Protein AF-A0A2I1GXH7-F1 (afdb_monomer_lite)

Radius of gyration: 46.05 Å; chains: 1; bounding box: 140×111×123 Å

Sequence (1108 aa):
MSVEKNIEENDQLINKYDAFGVFKILDYDLNLDERKLKFNRYDHVICEVCNKEIDKFNFICYNCYNKETDCNEQNRMNYGICKFCFKSNISYSCSDCKIFETLDYDLNLEERKAKYENYCYIFCEKCNKKINKQYYFCTDCYNKETLIIKKAHMKYGLNLRILNYNLNLKERRAMYRGNFILCENCFTEIDKINYYCARCYSKETIDINRKGRMRFGLNFGIFKTSDYNLNLQERRIKYKDFDGILCEKCNKHIDKWSYCCKYCYDKEADINMKSLMKFGPNFGIFKTSDYNLNLEERRIKYKDFDGILCEKCNKDIYIIEDCYCTSCYDKETDFAKKGHMEFGPNFRIFKTSDYNLDLEERRIKYKDFDGILCEKCNRYIAKSWNYCKHCYDKETDTNNKGFMKYGPNFIIFSTLDYHLSLEERKTKYKEYDRILCGKCINEIDRQYYNCEHCYNNQKINDKCKVCFIGYNDNCCSLYEFQQFLENFNKWISENKFIDNYLIREQKGEVPDYDLDEDDRLVKYKDFDYILCDKCDIKYHCNYCYDCYVKEINELNELKSELQPKLQDYENFYFKIYNKETKELKELKELQSILKNYEDVYFKLNSDSGIFKQIAQQFENTKCLIENRKTLINNIRYNGVNKCERKVRSYCDCYDKEIDIIKKKQIEFGKCKECLKIHEDLDGCLSCNSERFQRDFYKWTSRNEVIDKLIQDNQLSVKRYGLLLEWIPYDKFININYIAEGGFAKVYLALWIDGQIRKWSQLSNSWRRNGPTTVALKVLNNSNNISEDFLNEIKFLNEVSGYMCIIKCFGITQDPITNNYALVLQYMENGDLRKYLKRTANIITWDQRLNKIYDICLALNNIHAHGLIHKDLHPGNIFIGSTFAYIGDFGFCMPANEILSNSTKKNIYGVMPYMAPEILRGKPHTLASDVYSLGVIINEIITVIPPFNNQPHDHYLALDICRGLRPNIREETPTSLENLIKKCWDAIPENRPTSEEVFHTLSYHLNAYKSIPLKRLSYNFNESQVNETRPRLSYNLTNITDLFTKIQTHPQAIYTSRLLNFHKNLPEPINCPNQQEFISSRGIKKIQTGQVYTLHSDDCSDCIIMDID

Organism: NCBI:txid588596

Structure (mmCIF, N/CA/C/O backbone):
data_AF-A0A2I1GXH7-F1
#
_entry.id   AF-A0A2I1GXH7-F1
#
loop_
_atom_site.group_PDB
_atom_site.id
_atom_site.type_symbol
_atom_site.label_atom_id
_atom_site.label_alt_id
_atom_site.label_comp_id
_atom_site.label_asym_id
_atom_site.label_entity_id
_atom_site.label_seq_id
_atom_site.pdbx_PDB_ins_code
_atom_site.Cartn_x
_atom_site.Cartn_y
_atom_site.Cartn_z
_atom_site.occupancy
_atom_site.B_iso_or_equiv
_atom_site.auth_seq_id
_atom_site.auth_comp_id
_atom_site.auth_asym_id
_atom_site.auth_atom_id
_atom_site.pdbx_PDB_model_num
ATOM 1 N N . MET A 1 1 ? -66.710 -64.664 32.164 1.00 34.69 1 MET A N 1
ATOM 2 C CA . MET A 1 1 ? -65.377 -64.808 32.794 1.00 34.69 1 MET A CA 1
ATOM 3 C C . MET A 1 1 ? -64.976 -63.435 33.313 1.00 34.69 1 MET A C 1
ATOM 5 O O . MET A 1 1 ? -65.145 -62.504 32.541 1.00 34.69 1 MET A O 1
ATOM 9 N N . SER A 1 2 ? -64.556 -63.328 34.587 1.00 30.08 2 SER A N 1
ATOM 10 C CA . SER A 1 2 ? -64.043 -62.108 35.269 1.00 30.08 2 SER A CA 1
ATOM 11 C C . SER A 1 2 ? -64.826 -60.799 34.989 1.00 30.08 2 SER A C 1
ATOM 13 O O . SER A 1 2 ? -64.511 -60.106 34.028 1.00 30.08 2 SER A O 1
ATOM 15 N N . VAL A 1 3 ? -65.955 -60.507 35.660 1.00 27.78 3 VAL A N 1
ATOM 16 C CA . VAL A 1 3 ? -66.057 -59.936 37.038 1.00 27.78 3 VAL A CA 1
ATOM 17 C C . VAL A 1 3 ? -65.360 -58.562 37.113 1.00 27.78 3 VAL A C 1
ATOM 19 O O . VAL A 1 3 ? -64.146 -58.547 36.955 1.00 27.78 3 VAL A O 1
ATOM 22 N N . GLU A 1 4 ? -65.954 -57.377 37.330 1.00 32.28 4 GLU A N 1
ATOM 23 C CA . GLU A 1 4 ? -67.320 -56.795 37.501 1.00 32.28 4 GLU A CA 1
ATOM 24 C C . GLU A 1 4 ? -67.181 -55.279 37.147 1.00 32.28 4 GLU A C 1
ATOM 26 O O . GLU A 1 4 ? -66.067 -54.763 37.184 1.00 32.28 4 GLU A O 1
ATOM 31 N N . LYS A 1 5 ? -68.160 -54.439 36.766 1.00 33.41 5 LYS A N 1
ATOM 32 C CA . LYS A 1 5 ? -69.609 -54.519 36.471 1.00 33.41 5 LYS A CA 1
ATOM 33 C C . LYS A 1 5 ? -70.551 -54.904 37.623 1.00 33.41 5 LYS A C 1
ATOM 35 O O . LYS A 1 5 ? -71.032 -56.031 37.613 1.00 33.41 5 LYS A O 1
ATOM 40 N N . ASN A 1 6 ? -70.891 -53.947 38.509 1.00 28.77 6 ASN A N 1
ATOM 41 C CA . ASN A 1 6 ? -72.264 -53.651 38.999 1.00 28.77 6 ASN A CA 1
ATOM 42 C C . ASN A 1 6 ? -72.310 -52.490 40.038 1.00 28.77 6 ASN A C 1
ATOM 44 O O . ASN A 1 6 ? -71.355 -52.324 40.785 1.00 28.77 6 ASN A O 1
ATOM 48 N N . ILE A 1 7 ? -73.290 -51.571 39.918 1.00 30.12 7 ILE A N 1
ATOM 49 C CA . ILE A 1 7 ? -74.441 -51.340 40.844 1.00 30.12 7 ILE A CA 1
ATOM 50 C C . ILE A 1 7 ? -73.983 -50.693 42.164 1.00 30.12 7 ILE A C 1
ATOM 52 O O . ILE A 1 7 ? -73.323 -51.339 42.965 1.00 30.12 7 ILE A O 1
ATOM 56 N N . GLU A 1 8 ? -74.069 -49.362 42.287 1.00 33.53 8 GLU A N 1
ATOM 57 C CA . GLU A 1 8 ? -75.252 -48.567 42.718 1.00 33.53 8 GLU A CA 1
ATOM 58 C C . GLU A 1 8 ? -75.390 -48.508 44.255 1.00 33.53 8 GLU A C 1
ATOM 60 O O . GLU A 1 8 ? -74.803 -49.304 44.976 1.00 33.53 8 GLU A O 1
ATOM 65 N N . GLU A 1 9 ? -76.165 -47.527 44.728 1.00 33.44 9 GLU A N 1
ATOM 66 C CA . GLU A 1 9 ? -76.687 -47.400 46.098 1.00 33.44 9 GLU A CA 1
ATOM 67 C C . GLU A 1 9 ? -75.675 -47.162 47.240 1.00 33.44 9 GLU A C 1
ATOM 69 O O . GLU A 1 9 ? -75.189 -48.073 47.907 1.00 33.44 9 GLU A O 1
ATOM 74 N N . ASN A 1 10 ? -75.491 -45.877 47.578 1.00 30.12 10 ASN A N 1
ATOM 75 C CA . ASN A 1 10 ? -75.892 -45.363 48.901 1.00 30.12 10 ASN A CA 1
ATOM 76 C C . ASN A 1 10 ? -75.936 -43.820 48.919 1.00 30.12 10 ASN A C 1
ATOM 78 O O . ASN A 1 10 ? -75.148 -43.155 49.586 1.00 30.12 10 ASN A O 1
ATOM 82 N N . ASP A 1 11 ? -76.900 -43.239 48.200 1.00 33.25 11 ASP A N 1
ATOM 83 C CA . ASP A 1 11 ? -77.096 -41.779 48.082 1.00 33.25 11 ASP A CA 1
ATOM 84 C C . ASP A 1 11 ? -77.917 -41.181 49.256 1.00 33.25 11 ASP A C 1
ATOM 86 O O . ASP A 1 11 ? -78.710 -40.251 49.103 1.00 33.25 11 ASP A O 1
ATOM 90 N N . GLN A 1 12 ? -77.767 -41.750 50.459 1.00 41.25 12 GLN A N 1
ATOM 91 C CA . GLN A 1 12 ? -78.470 -41.322 51.677 1.00 41.25 12 GLN A CA 1
ATOM 92 C C . GLN A 1 12 ? -77.562 -41.280 52.915 1.00 41.25 12 GLN A C 1
ATOM 94 O O . GLN A 1 12 ? -77.859 -41.912 53.923 1.00 41.25 12 GLN A O 1
ATOM 99 N N . LEU A 1 13 ? -76.479 -40.494 52.865 1.00 37.09 13 LEU A N 1
ATOM 100 C CA . LEU A 1 13 ? -75.896 -39.781 54.019 1.00 37.09 13 LEU A CA 1
ATOM 101 C C . LEU A 1 13 ? -74.765 -38.840 53.554 1.00 37.09 13 LEU A C 1
ATOM 103 O O . LEU A 1 13 ? -74.106 -39.106 52.559 1.00 37.09 13 LEU A O 1
ATOM 107 N N . ILE A 1 14 ? -74.506 -37.773 54.327 1.00 36.78 14 ILE A N 1
ATOM 108 C CA . ILE A 1 14 ? -73.470 -36.731 54.105 1.00 36.78 14 ILE A CA 1
ATOM 109 C C . ILE A 1 14 ? -73.868 -35.636 53.092 1.00 36.78 14 ILE A C 1
ATOM 111 O O . ILE A 1 14 ? -73.234 -35.419 52.066 1.00 36.78 14 ILE A O 1
ATOM 115 N N . ASN A 1 15 ? -74.873 -34.836 53.463 1.00 41.06 15 ASN A N 1
ATOM 116 C CA . ASN A 1 15 ? -75.140 -33.536 52.837 1.00 41.06 15 ASN A CA 1
ATOM 117 C C . ASN A 1 15 ? -74.586 -32.394 53.720 1.00 41.06 15 ASN A C 1
ATOM 119 O O . ASN A 1 15 ? -75.325 -31.687 54.407 1.00 41.06 15 ASN A O 1
ATOM 123 N N . LYS A 1 16 ? -73.248 -32.327 53.795 1.00 41.09 16 LYS A N 1
ATOM 124 C CA . LYS A 1 16 ? -72.403 -31.275 54.407 1.00 41.09 16 LYS A CA 1
ATOM 125 C C . LYS A 1 16 ? -70.944 -31.737 54.276 1.00 41.09 16 LYS A C 1
ATOM 127 O O . LYS A 1 16 ? -70.579 -32.589 55.068 1.00 41.09 16 LYS A O 1
ATOM 132 N N . TYR A 1 17 ? -70.157 -31.232 53.314 1.00 46.28 17 TYR A N 1
ATOM 133 C CA . TYR A 1 17 ? -68.675 -31.099 53.347 1.00 46.28 17 TYR A CA 1
ATOM 134 C C . TYR A 1 17 ? -68.110 -30.618 51.981 1.00 46.28 17 TYR A C 1
ATOM 136 O O . TYR A 1 17 ? -67.353 -31.330 51.333 1.00 46.28 17 TYR A O 1
ATOM 144 N N . ASP A 1 18 ? -68.377 -29.367 51.584 1.00 50.31 18 ASP A N 1
ATOM 145 C CA . ASP A 1 18 ? -67.536 -28.646 50.591 1.00 50.31 18 ASP A CA 1
ATOM 146 C C . ASP A 1 18 ? -66.279 -28.012 51.245 1.00 50.31 18 ASP A C 1
ATOM 148 O O . ASP A 1 18 ? -65.528 -27.243 50.647 1.00 50.31 18 ASP A O 1
ATOM 152 N N . ALA A 1 19 ? -66.034 -28.336 52.518 1.00 61.50 19 ALA A N 1
ATOM 153 C CA . ALA A 1 19 ? -65.204 -27.542 53.414 1.00 61.50 19 ALA A CA 1
ATOM 154 C C . ALA A 1 19 ? -63.681 -27.738 53.269 1.00 61.50 19 ALA A C 1
ATOM 156 O O . ALA A 1 19 ? -62.943 -27.001 53.911 1.00 61.50 19 ALA A O 1
ATOM 157 N N . PHE A 1 20 ? -63.178 -28.696 52.476 1.00 73.88 20 PHE A N 1
ATOM 158 C CA . PHE A 1 20 ? -61.745 -29.047 52.466 1.00 73.88 20 PHE A CA 1
ATOM 159 C C . PHE A 1 20 ? -61.134 -29.149 51.059 1.00 73.88 20 PHE A C 1
ATOM 161 O O . PHE A 1 20 ? -61.515 -29.997 50.254 1.00 73.88 20 PHE A O 1
ATOM 168 N N . GLY A 1 21 ? -60.121 -28.320 50.790 1.00 85.31 21 GLY A N 1
ATOM 169 C CA . GLY A 1 21 ? -59.216 -28.447 49.643 1.00 85.31 21 GLY A CA 1
ATOM 170 C C . GLY A 1 21 ? -57.921 -29.183 50.010 1.00 85.31 21 GLY A C 1
ATOM 171 O O . GLY A 1 21 ? -57.499 -29.161 51.164 1.00 85.31 21 GLY A O 1
ATOM 172 N N . VAL A 1 22 ? -57.255 -29.805 49.032 1.00 88.44 22 VAL A N 1
ATOM 173 C CA . VAL A 1 22 ? -55.956 -30.484 49.229 1.00 88.44 22 VAL A CA 1
ATOM 174 C C . VAL A 1 22 ? -54.853 -29.728 48.491 1.00 88.44 22 VAL A C 1
ATOM 176 O O . VAL A 1 22 ? -54.932 -29.561 47.274 1.00 88.44 22 VAL A O 1
ATOM 179 N N . PHE A 1 23 ? -53.834 -29.289 49.229 1.00 90.25 23 PHE A N 1
ATOM 180 C CA . PHE A 1 23 ? -52.664 -28.575 48.721 1.00 90.25 23 PHE A CA 1
ATOM 181 C C . PHE A 1 23 ? -51.514 -29.547 48.468 1.00 90.25 23 PHE A C 1
ATOM 183 O O . PHE A 1 23 ? -51.049 -30.226 49.394 1.00 90.25 23 PHE A O 1
ATOM 190 N N . LYS A 1 24 ? -51.061 -29.600 47.215 1.00 90.88 24 LYS A N 1
ATOM 191 C CA . LYS A 1 24 ? -50.054 -30.546 46.731 1.00 90.88 24 LYS A CA 1
ATOM 192 C C . LYS A 1 24 ? -48.652 -29.951 46.685 1.00 90.88 24 LYS A C 1
ATOM 194 O O . LYS A 1 24 ? -48.499 -28.735 46.636 1.00 90.88 24 LYS A O 1
ATOM 199 N N . ILE A 1 25 ? -47.621 -30.792 46.604 1.00 84.62 25 ILE A N 1
ATOM 200 C CA . ILE A 1 25 ? -46.226 -30.339 46.434 1.00 84.62 25 ILE A CA 1
ATOM 201 C C . ILE A 1 25 ? -46.084 -29.463 45.176 1.00 84.62 25 ILE A C 1
ATOM 203 O O . ILE A 1 25 ? -45.487 -28.393 45.239 1.00 84.62 25 ILE A O 1
ATOM 207 N N . LEU A 1 26 ? -46.710 -29.860 44.062 1.00 84.94 26 LEU A N 1
ATOM 208 C CA . LEU A 1 26 ? -46.713 -29.091 42.806 1.00 84.94 26 LEU A CA 1
ATOM 209 C C . LEU A 1 26 ? -47.470 -27.753 42.898 1.00 84.94 26 LEU A C 1
ATOM 211 O O . LEU A 1 26 ? -47.292 -26.886 42.046 1.00 84.94 26 LEU A O 1
ATOM 215 N N . ASP A 1 27 ? -48.295 -27.539 43.928 1.00 90.12 27 ASP A N 1
ATOM 216 C CA . ASP A 1 27 ? -48.972 -26.250 44.125 1.00 90.12 27 ASP A CA 1
ATOM 217 C C . ASP A 1 27 ? -48.018 -25.172 44.649 1.00 90.12 27 ASP A C 1
ATOM 219 O O . ASP A 1 27 ? -48.311 -23.979 44.529 1.00 90.12 27 ASP A O 1
ATOM 223 N N . TYR A 1 28 ? -46.833 -25.569 45.127 1.00 87.31 28 TYR A N 1
ATOM 224 C CA . TYR A 1 28 ? -45.737 -24.642 45.375 1.00 87.31 28 TYR A CA 1
ATOM 225 C C . TYR A 1 28 ? -45.106 -24.078 44.098 1.00 87.31 28 TYR A C 1
ATOM 227 O O . TYR A 1 28 ? -44.436 -23.059 44.198 1.00 87.31 28 TYR A O 1
ATOM 235 N N . ASP A 1 29 ? -45.350 -24.636 42.908 1.00 85.62 29 ASP A N 1
ATOM 236 C CA . ASP A 1 29 ? -44.831 -24.060 41.655 1.00 85.62 29 ASP A CA 1
ATOM 237 C C . ASP A 1 29 ? -45.652 -22.844 41.193 1.00 85.62 29 ASP A C 1
ATOM 239 O O . ASP A 1 29 ? -45.151 -21.980 40.468 1.00 85.62 29 ASP A O 1
ATOM 243 N N . LEU A 1 30 ? -46.904 -22.744 41.650 1.00 84.75 30 LEU A N 1
ATOM 244 C CA . LEU A 1 30 ? -47.785 -21.596 41.438 1.00 84.75 30 LEU A CA 1
ATOM 245 C C . LEU A 1 30 ? -47.334 -20.397 42.281 1.00 84.75 30 LEU A C 1
ATOM 247 O O . LEU A 1 30 ? -46.854 -20.567 43.406 1.00 84.75 30 LEU A O 1
ATOM 251 N N . ASN A 1 31 ? -47.551 -19.178 41.780 1.00 82.19 31 ASN A N 1
ATOM 252 C CA . ASN A 1 31 ? -47.368 -17.970 42.594 1.00 82.19 31 ASN A CA 1
ATOM 253 C C . ASN A 1 31 ? -48.534 -17.773 43.590 1.00 82.19 31 ASN A C 1
ATOM 255 O O . ASN A 1 31 ? -49.570 -18.434 43.493 1.00 82.19 31 ASN A O 1
ATOM 259 N N . LEU A 1 32 ? -48.385 -16.855 44.553 1.00 81.19 32 LEU A N 1
ATOM 260 C CA . LEU A 1 32 ? -49.368 -16.670 45.629 1.00 81.19 32 LEU A CA 1
ATOM 261 C C . LEU A 1 32 ? -50.789 -16.353 45.125 1.00 81.19 32 LEU A C 1
ATOM 263 O O . LEU A 1 32 ? -51.759 -16.868 45.680 1.00 81.19 32 LEU A O 1
ATOM 267 N N . ASP A 1 33 ? -50.938 -15.539 44.081 1.00 80.81 33 ASP A N 1
ATOM 268 C CA . ASP A 1 33 ? -52.261 -15.150 43.580 1.00 80.81 33 ASP A CA 1
ATOM 269 C C . ASP A 1 33 ? -52.927 -16.281 42.784 1.00 80.81 33 ASP A C 1
ATOM 271 O O . ASP A 1 33 ? -54.144 -16.460 42.845 1.00 80.81 33 ASP A O 1
ATOM 275 N N . GLU A 1 34 ? -52.130 -17.127 42.132 1.00 84.19 34 GLU A N 1
ATOM 276 C CA . GLU A 1 34 ? -52.595 -18.371 41.512 1.00 84.19 34 GLU A CA 1
ATOM 277 C C . GLU A 1 34 ? -53.038 -19.406 42.554 1.00 84.19 34 GLU A C 1
ATOM 279 O O . GLU A 1 34 ? -54.065 -20.061 42.363 1.00 84.19 34 GLU A O 1
ATOM 284 N N . ARG A 1 35 ? -52.322 -19.521 43.683 1.00 89.00 35 ARG A N 1
ATOM 285 C CA . ARG A 1 35 ? -52.738 -20.360 44.822 1.00 89.00 35 ARG A CA 1
ATOM 286 C C . ARG A 1 35 ? -54.043 -19.849 45.433 1.00 89.00 35 ARG A C 1
ATOM 288 O O . ARG A 1 35 ? -54.971 -20.639 45.601 1.00 89.00 35 ARG A O 1
ATOM 295 N N . LYS A 1 36 ? -54.156 -18.534 45.677 1.00 86.06 36 LYS A N 1
ATOM 296 C CA . LYS A 1 36 ? -55.405 -17.892 46.126 1.00 86.06 36 LYS A CA 1
ATOM 297 C C . LYS A 1 36 ? -56.555 -18.230 45.182 1.00 86.06 36 LYS A C 1
ATOM 299 O O . LYS A 1 36 ? -57.547 -18.783 45.636 1.00 86.06 36 LYS A O 1
ATOM 304 N N . LEU A 1 37 ? -56.410 -17.984 43.877 1.00 87.62 37 LEU A N 1
ATOM 305 C CA . LEU A 1 37 ? -57.432 -18.306 42.870 1.00 87.62 37 LEU A CA 1
ATOM 306 C C . LEU A 1 37 ? -57.823 -19.791 42.875 1.00 87.62 37 LEU A C 1
ATOM 308 O O . LEU A 1 37 ? -59.011 -20.108 42.842 1.00 87.62 37 LEU A O 1
ATOM 312 N N . LYS A 1 38 ? -56.843 -20.699 42.948 1.00 87.25 38 LYS A N 1
ATOM 313 C CA . LYS A 1 38 ? -57.073 -22.151 42.951 1.00 87.25 38 LYS A CA 1
ATOM 314 C C . LYS A 1 38 ? -57.848 -22.631 44.183 1.00 87.25 38 LYS A C 1
ATOM 316 O O . LYS A 1 38 ? -58.674 -23.538 44.064 1.00 87.25 38 LYS A O 1
ATOM 321 N N . PHE A 1 39 ? -57.586 -22.043 45.349 1.00 88.75 39 PHE A N 1
ATOM 322 C CA . PHE A 1 39 ? -58.108 -22.519 46.632 1.00 88.75 39 PHE A CA 1
ATOM 323 C C . PHE A 1 39 ? -59.185 -21.629 47.275 1.00 88.75 39 PHE A C 1
ATOM 325 O O . PHE A 1 39 ? -59.740 -22.019 48.300 1.00 88.75 39 PHE A O 1
ATOM 332 N N . ASN A 1 40 ? -59.551 -20.497 46.660 1.00 82.69 40 ASN A N 1
ATOM 333 C CA . ASN A 1 40 ? -60.525 -19.523 47.183 1.00 82.69 40 ASN A CA 1
ATOM 334 C C . ASN A 1 40 ? -61.882 -20.129 47.594 1.00 82.69 40 ASN A C 1
ATOM 336 O O . ASN A 1 40 ? -62.571 -19.586 48.448 1.00 82.69 40 ASN A O 1
ATOM 340 N N . ARG A 1 41 ? -62.279 -21.241 46.963 1.00 82.31 41 ARG A N 1
ATOM 341 C CA . ARG A 1 41 ? -63.588 -21.887 47.147 1.00 82.31 41 ARG A CA 1
ATOM 342 C C . ARG A 1 41 ? -63.689 -22.872 48.319 1.00 82.31 41 ARG A C 1
ATOM 344 O O . ARG A 1 41 ? -64.750 -23.455 48.487 1.00 82.31 41 ARG A O 1
ATOM 351 N N . TYR A 1 42 ? -62.607 -23.119 49.057 1.00 83.50 42 TYR A N 1
ATOM 352 C CA . TYR A 1 42 ? -62.573 -24.117 50.134 1.00 83.50 42 TYR A CA 1
ATOM 353 C C . TYR A 1 42 ? -62.463 -23.444 51.503 1.00 83.50 42 TYR A C 1
ATOM 355 O O . TYR A 1 42 ? -61.614 -22.570 51.680 1.00 83.50 42 TYR A O 1
ATOM 363 N N . ASP A 1 43 ? -63.260 -23.867 52.488 1.00 81.56 43 ASP A N 1
ATOM 364 C CA . ASP A 1 43 ? -63.259 -23.286 53.846 1.00 81.56 43 ASP A CA 1
ATOM 365 C C . ASP A 1 43 ? -61.979 -23.591 54.638 1.00 81.56 43 ASP A C 1
ATOM 367 O O . ASP A 1 43 ? -61.481 -22.730 55.364 1.00 81.56 43 ASP A O 1
ATOM 371 N N . HIS A 1 44 ? -61.380 -24.749 54.393 1.00 83.19 44 HIS A N 1
ATOM 372 C CA . HIS A 1 44 ? -60.111 -25.214 54.937 1.00 83.19 44 HIS A CA 1
ATOM 373 C C . HIS A 1 44 ? -59.261 -25.808 53.809 1.00 83.19 44 HIS A C 1
ATOM 375 O O . HIS A 1 44 ? -59.784 -26.293 52.802 1.00 83.19 44 HIS A O 1
ATOM 381 N N . VAL A 1 45 ? -57.936 -25.798 53.953 1.00 88.50 45 VAL A N 1
ATOM 382 C CA . VAL A 1 45 ? -57.021 -26.381 52.958 1.00 88.50 45 VAL A CA 1
ATOM 383 C C . VAL A 1 45 ? -55.965 -27.207 53.682 1.00 88.50 45 VAL A C 1
ATOM 385 O O . VAL A 1 45 ? -55.299 -26.690 54.568 1.00 88.50 45 VAL A O 1
ATOM 388 N N . ILE A 1 46 ? -55.799 -28.482 53.330 1.00 89.69 46 ILE A N 1
ATOM 389 C CA . ILE A 1 46 ? -54.906 -29.426 54.022 1.00 89.69 46 ILE A CA 1
ATOM 390 C C . ILE A 1 46 ? -53.708 -29.770 53.131 1.00 89.69 46 ILE A C 1
ATOM 392 O O . ILE A 1 46 ? -53.866 -30.053 51.946 1.00 89.69 46 ILE A O 1
ATOM 396 N N . CYS A 1 47 ? -52.502 -29.776 53.701 1.00 87.81 47 CYS A N 1
ATOM 397 C CA . CYS A 1 47 ? -51.284 -30.219 53.024 1.00 87.81 47 CYS A CA 1
ATOM 398 C C . CYS A 1 47 ? -51.265 -31.744 52.840 1.00 87.81 47 CYS A C 1
ATOM 400 O O . CYS A 1 47 ? -51.313 -32.468 53.837 1.00 87.81 47 CYS A O 1
ATOM 402 N N . GLU A 1 48 ? -51.092 -32.228 51.603 1.00 90.31 48 GLU A N 1
ATOM 403 C CA . GLU A 1 48 ? -51.046 -33.673 51.300 1.00 90.31 48 GLU A CA 1
ATOM 404 C C . GLU A 1 48 ? -49.889 -34.416 51.997 1.00 90.31 48 GLU A C 1
ATOM 406 O O . GLU A 1 48 ? -49.972 -35.616 52.232 1.00 90.31 48 GLU A O 1
ATOM 411 N N . VAL A 1 49 ? -48.809 -33.704 52.343 1.00 85.50 49 VAL A N 1
ATOM 412 C CA . VAL A 1 49 ? -47.567 -34.300 52.869 1.00 85.50 49 VAL A CA 1
ATOM 413 C C . VAL A 1 49 ? -47.636 -34.577 54.372 1.00 85.50 49 VAL A C 1
ATOM 415 O O . VAL A 1 49 ? -47.033 -35.533 54.853 1.00 85.50 49 VAL A O 1
ATOM 418 N N . CYS A 1 50 ? -48.333 -33.735 55.141 1.00 89.31 50 CYS A N 1
ATOM 419 C CA . CYS A 1 50 ? -48.342 -33.828 56.607 1.00 89.31 50 CYS A CA 1
ATOM 420 C C . CYS A 1 50 ? -49.736 -33.828 57.251 1.00 89.31 50 CYS A C 1
ATOM 422 O O . CYS A 1 50 ? -49.823 -33.860 58.480 1.00 89.31 50 CYS A O 1
ATOM 424 N N . ASN A 1 51 ? -50.813 -33.786 56.456 1.00 84.88 51 ASN A N 1
ATOM 425 C CA . ASN A 1 51 ? -52.203 -33.740 56.925 1.00 84.88 51 ASN A CA 1
ATOM 426 C C . ASN A 1 51 ? -52.464 -32.638 57.973 1.00 84.88 51 ASN A C 1
ATOM 428 O O . ASN A 1 51 ? -53.209 -32.824 58.937 1.00 84.88 51 ASN A O 1
ATOM 432 N N . LYS A 1 52 ? -51.828 -31.474 57.792 1.00 86.38 52 LYS A N 1
ATOM 433 C CA . LYS A 1 52 ? -52.076 -30.254 58.573 1.00 86.38 52 LYS A CA 1
ATOM 434 C C . LYS A 1 52 ? -52.643 -29.163 57.682 1.00 86.38 52 LYS A C 1
ATOM 436 O O . LYS A 1 52 ? -52.355 -29.119 56.487 1.00 86.38 52 LYS A O 1
ATOM 441 N N . GLU A 1 53 ? -53.438 -28.292 58.287 1.00 86.12 53 GLU A N 1
ATOM 442 C CA . GLU A 1 53 ? -54.022 -27.145 57.607 1.00 86.12 53 GLU A CA 1
ATOM 443 C C . GLU A 1 53 ? -52.929 -26.173 57.119 1.00 86.12 53 GLU A C 1
ATOM 445 O O . GLU A 1 53 ? -51.902 -25.973 57.775 1.00 86.12 53 GLU A O 1
ATOM 450 N N . ILE A 1 54 ? -53.138 -25.636 55.922 1.00 86.94 54 ILE A N 1
ATOM 451 C CA . ILE A 1 54 ? -52.322 -24.630 55.246 1.00 86.94 54 ILE A CA 1
ATOM 452 C C . ILE A 1 54 ? -52.729 -23.253 55.761 1.00 86.94 54 ILE A C 1
ATOM 454 O O . ILE A 1 54 ? -53.920 -22.960 55.869 1.00 86.94 54 ILE A O 1
ATOM 458 N N . ASP A 1 55 ? -51.758 -22.370 55.993 1.00 81.50 55 ASP A N 1
ATOM 459 C CA . ASP A 1 55 ? -52.072 -20.958 56.199 1.00 81.50 55 ASP A CA 1
ATOM 460 C C . ASP A 1 55 ? -52.698 -20.367 54.926 1.00 81.50 55 ASP A C 1
ATOM 462 O O . ASP A 1 55 ? -52.041 -20.264 53.890 1.00 81.50 55 ASP A O 1
ATOM 466 N N . LYS A 1 56 ? -53.963 -19.945 55.006 1.00 79.06 56 LYS A N 1
ATOM 467 C CA . LYS A 1 56 ? -54.693 -19.307 53.901 1.00 79.06 56 LYS A CA 1
ATOM 468 C C . LYS A 1 56 ? -54.173 -17.919 53.520 1.00 79.06 56 LYS A C 1
ATOM 470 O O . LYS A 1 56 ? -54.545 -17.426 52.457 1.00 79.06 56 LYS A O 1
ATOM 475 N N . PHE A 1 57 ? -53.356 -17.270 54.349 1.00 77.25 57 PHE A N 1
ATOM 476 C CA . PHE A 1 57 ? -52.818 -15.951 54.021 1.00 77.25 57 PHE A CA 1
ATOM 477 C C . PHE A 1 57 ? -51.654 -16.057 53.026 1.00 77.25 57 PHE A C 1
ATOM 479 O O . PHE A 1 57 ? -51.659 -15.387 51.990 1.00 77.25 57 PHE A O 1
ATOM 486 N N . ASN A 1 58 ? -50.695 -16.947 53.305 1.00 77.88 58 ASN A N 1
ATOM 487 C CA . ASN A 1 58 ? -49.491 -17.137 52.491 1.00 77.88 58 ASN A CA 1
ATOM 488 C C . ASN A 1 58 ? -49.508 -18.414 51.625 1.00 77.88 58 ASN A C 1
ATOM 490 O O . ASN A 1 58 ? -48.624 -18.596 50.793 1.00 77.88 58 ASN A O 1
ATOM 494 N N . PHE A 1 59 ? -50.497 -19.300 51.790 1.00 87.19 59 PHE A N 1
ATOM 495 C CA . PHE A 1 59 ? -50.577 -20.609 51.124 1.00 87.19 59 PHE A CA 1
ATOM 496 C C . PHE A 1 59 ? -49.284 -21.433 51.262 1.00 87.19 59 PHE A C 1
ATOM 498 O O . PHE A 1 59 ? -48.709 -21.903 50.276 1.00 87.19 59 PHE A O 1
ATOM 505 N N . ILE A 1 60 ? -48.835 -21.584 52.514 1.00 86.00 60 ILE A N 1
ATOM 506 C CA . ILE A 1 60 ? -47.643 -22.341 52.920 1.00 86.00 60 ILE A CA 1
ATOM 507 C C . ILE A 1 60 ? -48.012 -23.340 54.022 1.00 86.00 60 ILE A C 1
ATOM 509 O O . ILE A 1 60 ? -48.735 -23.016 54.967 1.00 86.00 60 ILE A O 1
ATOM 513 N N . CYS A 1 61 ? -47.470 -24.558 53.943 1.00 89.81 61 CYS A N 1
ATOM 514 C CA . CYS A 1 61 ? -47.473 -25.478 55.074 1.00 89.81 61 CYS A CA 1
ATOM 515 C C . CYS A 1 61 ? -46.255 -25.229 55.968 1.00 89.81 61 CYS A C 1
ATOM 517 O O . CYS A 1 61 ? -45.176 -25.757 55.695 1.00 89.81 61 CYS A O 1
ATOM 519 N N . TYR A 1 62 ? -46.419 -24.501 57.076 1.00 86.06 62 TYR A N 1
ATOM 520 C CA . TYR A 1 62 ? -45.316 -24.248 58.016 1.00 86.06 62 TYR A CA 1
ATOM 521 C C . TYR A 1 62 ? -44.649 -25.531 58.550 1.00 86.06 62 TYR A C 1
ATOM 523 O O . TYR A 1 62 ? -43.451 -25.535 58.807 1.00 86.06 62 TYR A O 1
ATOM 531 N N . ASN A 1 63 ? -45.378 -26.649 58.655 1.00 85.19 63 ASN A N 1
ATOM 532 C CA . ASN A 1 63 ? -44.811 -27.933 59.092 1.00 85.19 63 ASN A CA 1
ATOM 533 C C . ASN A 1 63 ? -43.892 -28.600 58.055 1.00 85.19 63 ASN A C 1
ATOM 535 O O . ASN A 1 63 ? -43.007 -29.361 58.444 1.00 85.19 63 ASN A O 1
ATOM 539 N N . CYS A 1 64 ? -44.101 -28.343 56.761 1.00 88.19 64 CYS A N 1
ATOM 540 C CA . CYS A 1 64 ? -43.190 -28.776 55.700 1.00 88.19 64 CYS A CA 1
ATOM 541 C C . CYS A 1 64 ? -42.062 -27.755 55.527 1.00 88.19 64 CYS A C 1
ATOM 543 O O . CYS A 1 64 ? -40.899 -28.132 55.550 1.00 88.19 64 CYS A O 1
ATOM 545 N N . TYR A 1 65 ? -42.406 -26.466 55.469 1.00 87.62 65 TYR A N 1
ATOM 546 C CA . TYR A 1 65 ? -41.461 -25.361 55.312 1.00 87.62 65 TYR A CA 1
ATOM 547 C C . TYR A 1 65 ? -40.372 -25.349 56.396 1.00 87.62 65 TYR A C 1
ATOM 549 O O . TYR A 1 65 ? -39.190 -25.302 56.080 1.00 87.62 65 TYR A O 1
ATOM 557 N N . ASN A 1 66 ? -40.745 -25.491 57.675 1.00 86.06 66 ASN A N 1
ATOM 558 C CA . ASN A 1 66 ? -39.789 -25.507 58.791 1.00 86.06 66 ASN A CA 1
ATOM 559 C C . ASN A 1 66 ? -38.926 -26.785 58.856 1.00 86.06 66 ASN A C 1
ATOM 561 O O . ASN A 1 66 ? -38.014 -26.858 59.678 1.00 86.06 66 ASN A O 1
ATOM 565 N N . LYS A 1 67 ? -39.239 -27.811 58.052 1.00 86.38 67 LYS A N 1
ATOM 566 C CA . LYS A 1 67 ? -38.434 -29.034 57.906 1.00 86.38 67 LYS A CA 1
ATOM 567 C C . LYS A 1 67 ? -37.571 -29.028 56.646 1.00 86.38 67 LYS A C 1
ATOM 569 O O . LYS A 1 67 ? -36.670 -29.855 56.548 1.00 86.38 67 LYS A O 1
ATOM 574 N N . GLU A 1 68 ? -37.858 -28.136 55.704 1.00 87.88 68 GLU A N 1
ATOM 575 C CA . GLU A 1 68 ? -37.092 -27.991 54.477 1.00 87.88 68 GLU A CA 1
ATOM 576 C C . GLU A 1 68 ? -35.773 -27.269 54.768 1.00 87.88 68 GLU A C 1
ATOM 578 O O . GLU A 1 68 ? -35.757 -26.263 55.481 1.00 87.88 68 GLU A O 1
ATOM 583 N N . THR A 1 69 ? -34.668 -27.786 54.234 1.00 83.19 69 THR A N 1
ATOM 584 C CA . THR A 1 69 ? -33.315 -27.249 54.444 1.00 83.19 69 THR A CA 1
ATOM 585 C C . THR A 1 69 ? -32.689 -26.684 53.171 1.00 83.19 69 THR A C 1
ATOM 587 O O . THR A 1 69 ? -31.732 -25.914 53.275 1.00 83.19 69 THR A O 1
ATOM 590 N N . ASP A 1 70 ? -33.234 -26.979 51.985 1.00 78.94 70 ASP A N 1
ATOM 591 C CA . ASP A 1 70 ? -32.828 -26.320 50.741 1.00 78.94 70 ASP A CA 1
ATOM 592 C C . ASP A 1 70 ? -33.470 -24.926 50.640 1.00 78.94 70 ASP A C 1
ATOM 594 O O . ASP A 1 70 ? -34.693 -24.764 50.595 1.00 78.94 70 ASP A O 1
ATOM 598 N N . CYS A 1 71 ? -32.637 -23.885 50.561 1.00 73.44 71 CYS A N 1
ATOM 599 C CA . CYS A 1 71 ? -33.107 -22.509 50.420 1.00 73.44 71 CYS A CA 1
ATOM 600 C C . CYS A 1 71 ? -33.835 -22.258 49.087 1.00 73.44 71 CYS A C 1
ATOM 602 O O . CYS A 1 71 ? -34.705 -21.389 49.019 1.00 73.44 71 CYS A O 1
ATOM 604 N N . ASN A 1 72 ? -33.537 -23.018 48.028 1.00 70.12 72 ASN A N 1
ATOM 605 C CA . ASN A 1 72 ? -34.250 -22.934 46.753 1.00 70.12 72 ASN A CA 1
ATOM 606 C C . ASN A 1 72 ? -35.666 -23.493 46.875 1.00 70.12 72 ASN A C 1
ATOM 608 O O . ASN A 1 72 ? -36.595 -22.929 46.293 1.00 70.12 72 ASN A O 1
ATOM 612 N N . GLU A 1 73 ? -35.825 -24.561 47.655 1.00 80.06 73 GLU A N 1
ATOM 613 C CA . GLU A 1 73 ? -37.108 -25.205 47.902 1.00 80.06 73 GLU A CA 1
ATOM 614 C C . GLU A 1 73 ? -37.964 -24.365 48.858 1.00 80.06 73 GLU A C 1
ATOM 616 O O . GLU A 1 73 ? -39.134 -24.121 48.567 1.00 80.06 73 GLU A O 1
ATOM 621 N N . GLN A 1 74 ? -37.373 -23.775 49.906 1.00 80.50 74 GLN A N 1
ATOM 622 C CA . GLN A 1 74 ? -38.034 -22.738 50.713 1.00 80.50 74 GLN A CA 1
ATOM 623 C C . GLN A 1 74 ? -38.477 -21.534 49.857 1.00 80.50 74 GLN A C 1
ATOM 625 O O . GLN A 1 74 ? -39.604 -21.058 49.993 1.00 80.50 74 GLN A O 1
ATOM 630 N N . ASN A 1 75 ? -37.642 -21.061 48.924 1.00 72.94 75 ASN A N 1
ATOM 631 C CA . ASN A 1 75 ? -38.007 -19.978 48.001 1.00 72.94 75 ASN A CA 1
ATOM 632 C C . ASN A 1 75 ? -39.148 -20.375 47.046 1.00 72.94 75 ASN A C 1
ATOM 634 O O . ASN A 1 75 ? -40.075 -19.588 46.842 1.00 72.94 75 ASN A O 1
ATOM 638 N N . ARG A 1 76 ? -39.143 -21.607 46.516 1.00 83.56 76 ARG A N 1
ATOM 639 C CA . ARG A 1 76 ? -40.262 -22.164 45.734 1.00 83.56 76 ARG A CA 1
ATOM 640 C C . ARG A 1 76 ? -41.543 -22.193 46.571 1.00 83.56 76 ARG A C 1
ATOM 642 O O . ARG A 1 76 ? -42.569 -21.657 46.146 1.00 83.56 76 ARG A O 1
ATOM 649 N N . MET A 1 77 ? -41.464 -22.709 47.798 1.00 84.31 77 MET A N 1
ATOM 650 C CA . MET A 1 77 ? -42.582 -22.727 48.740 1.00 84.31 77 MET A CA 1
ATOM 651 C C . MET A 1 77 ? -43.124 -21.321 49.024 1.00 84.31 77 MET A C 1
ATOM 653 O O . MET A 1 77 ? -44.338 -21.142 48.995 1.00 84.31 77 MET A O 1
ATOM 657 N N . ASN A 1 78 ? -42.271 -20.312 49.200 1.00 78.38 78 ASN A N 1
ATOM 658 C CA . ASN A 1 78 ? -42.695 -18.931 49.451 1.00 78.38 78 ASN A CA 1
ATOM 659 C C . ASN A 1 78 ? -43.306 -18.228 48.224 1.00 78.38 78 ASN A C 1
ATOM 661 O O . ASN A 1 78 ? -44.298 -17.514 48.362 1.00 78.38 78 ASN A O 1
ATOM 665 N N . TYR A 1 79 ? -42.721 -18.392 47.031 1.00 78.94 79 TYR A N 1
ATOM 666 C CA . TYR A 1 79 ? -42.930 -17.444 45.923 1.00 78.94 79 TYR A CA 1
ATOM 667 C C . TYR A 1 79 ? -43.311 -18.062 44.564 1.00 78.94 79 TYR A C 1
ATOM 669 O O . TYR A 1 79 ? -43.628 -17.319 43.628 1.00 78.94 79 TYR A O 1
ATOM 677 N N . GLY A 1 80 ? -43.302 -19.389 44.413 1.00 79.75 80 GLY A N 1
ATOM 678 C CA . GLY A 1 80 ? -43.584 -20.048 43.132 1.00 79.75 80 GLY A CA 1
ATOM 679 C C . GLY A 1 80 ? -42.379 -20.160 42.196 1.00 79.75 80 GLY A C 1
ATOM 680 O O . GLY A 1 80 ? -41.276 -19.707 42.507 1.00 79.75 80 GLY A O 1
ATOM 681 N N . ILE A 1 81 ? -42.599 -20.739 41.014 1.00 77.12 81 ILE A N 1
ATOM 682 C CA . ILE A 1 81 ? -41.634 -20.767 39.907 1.00 77.12 81 ILE A CA 1
ATOM 683 C C . ILE A 1 81 ? -41.981 -19.671 38.888 1.00 77.12 81 ILE A C 1
ATOM 685 O O . ILE A 1 81 ? -43.135 -19.474 38.501 1.00 77.12 81 ILE A O 1
ATOM 689 N N . CYS A 1 82 ? -40.968 -18.970 38.377 1.00 72.06 82 CYS A N 1
ATOM 690 C CA . CYS A 1 82 ? -41.139 -18.058 37.251 1.00 72.06 82 CYS A CA 1
ATOM 691 C C . CYS A 1 82 ? -41.444 -18.825 35.953 1.00 72.06 82 CYS A C 1
ATOM 693 O O . CYS A 1 82 ? -40.574 -19.501 35.403 1.00 72.06 82 CYS A O 1
ATOM 695 N N . LYS A 1 83 ? -42.636 -18.628 35.379 1.00 68.56 83 LYS A N 1
ATOM 696 C CA . LYS A 1 83 ? -43.072 -19.274 34.121 1.00 68.56 83 LYS A CA 1
ATOM 697 C C . LYS A 1 83 ? -42.220 -18.956 32.879 1.00 68.56 83 LYS A C 1
ATOM 699 O O . LYS A 1 83 ? -42.401 -19.599 31.850 1.00 68.56 83 LYS A O 1
ATOM 704 N N . PHE A 1 84 ? -41.326 -17.964 32.946 1.00 66.06 84 PHE A N 1
ATOM 705 C CA . PHE A 1 84 ? -40.485 -17.537 31.818 1.00 66.06 84 PHE A CA 1
ATOM 706 C C . PHE A 1 84 ? -39.034 -18.030 31.891 1.00 66.06 84 PHE A C 1
ATOM 708 O O . PHE A 1 84 ? -38.407 -18.193 30.845 1.00 66.06 84 PHE A O 1
ATOM 715 N N . CYS A 1 85 ? -38.487 -18.247 33.093 1.00 66.69 85 CYS A N 1
ATOM 716 C CA . CYS A 1 85 ? -37.104 -18.709 33.285 1.00 66.69 85 CYS A CA 1
ATOM 717 C C . CYS A 1 85 ? -36.977 -20.002 34.108 1.00 66.69 85 CYS A C 1
ATOM 719 O O . CYS A 1 85 ? -35.862 -20.480 34.293 1.00 66.69 85 CYS A O 1
ATOM 721 N N . PHE A 1 86 ? -38.095 -20.560 34.585 1.00 66.69 86 PHE A N 1
ATOM 722 C CA . PHE A 1 86 ? -38.199 -21.818 35.336 1.00 66.69 86 PHE A CA 1
ATOM 723 C C . PHE A 1 86 ? -37.368 -21.891 36.633 1.00 66.69 86 PHE A C 1
ATOM 725 O O . PHE A 1 86 ? -37.140 -22.973 37.164 1.00 66.69 86 PHE A O 1
ATOM 732 N N . LYS A 1 87 ? -36.952 -20.742 37.180 1.00 68.50 87 LYS A N 1
ATOM 733 C CA . LYS A 1 87 ? -36.324 -20.633 38.506 1.00 68.50 87 LYS A CA 1
ATOM 734 C C . LYS A 1 87 ? -37.364 -20.395 39.601 1.00 68.50 87 LYS A C 1
ATOM 736 O O . LYS A 1 87 ? -38.386 -19.756 39.339 1.00 68.50 87 LYS A O 1
ATOM 741 N N . SER A 1 88 ? -37.062 -20.825 40.826 1.00 63.03 88 SER A N 1
ATOM 742 C CA . SER A 1 88 ? -37.767 -20.369 42.026 1.00 63.03 88 SER A CA 1
ATOM 743 C C . SER A 1 88 ? -37.698 -18.843 42.124 1.00 63.03 88 SER A C 1
ATOM 745 O O . SER A 1 88 ? -36.648 -18.223 41.934 1.00 63.03 88 SER A O 1
ATOM 747 N N . ASN A 1 89 ? -38.846 -18.220 42.367 1.00 61.84 89 ASN A N 1
ATOM 748 C CA . ASN A 1 89 ? -38.919 -16.791 42.617 1.00 61.84 89 ASN A CA 1
ATOM 749 C C . ASN A 1 89 ? -38.246 -16.471 43.964 1.00 61.84 89 ASN A C 1
ATOM 751 O O . ASN A 1 89 ? -38.333 -17.249 44.907 1.00 61.84 89 ASN A O 1
ATOM 755 N N . ILE A 1 90 ? -37.606 -15.304 44.057 1.00 55.47 90 ILE A N 1
ATOM 756 C CA . ILE A 1 90 ? -36.981 -14.787 45.294 1.00 55.47 90 ILE A CA 1
ATOM 757 C C . ILE A 1 90 ? -37.804 -13.608 45.871 1.00 55.47 90 ILE A C 1
ATOM 759 O O . ILE A 1 90 ? -37.441 -12.986 46.863 1.00 55.47 90 ILE A O 1
ATOM 763 N N . SER A 1 91 ? -38.911 -13.253 45.207 1.00 55.69 91 SER A N 1
ATOM 764 C CA . SER A 1 91 ? -39.889 -12.234 45.609 1.00 55.69 91 SER A CA 1
ATOM 765 C C . SER A 1 91 ? -41.193 -12.427 44.815 1.00 55.69 91 SER A C 1
ATOM 767 O O . SER A 1 91 ? -41.251 -13.279 43.931 1.00 55.69 91 SER A O 1
ATOM 769 N N . TYR A 1 92 ? -42.206 -11.578 45.023 1.00 51.56 92 TYR A N 1
ATOM 770 C CA . TYR A 1 92 ? -43.429 -11.528 44.194 1.00 51.56 92 TYR A CA 1
ATOM 771 C C . TYR A 1 92 ? -43.196 -11.307 42.685 1.00 51.56 92 TYR A C 1
ATOM 773 O O . TYR A 1 92 ? -44.121 -11.453 41.889 1.00 51.56 92 TYR A O 1
ATOM 781 N N . SER A 1 93 ? -41.977 -10.955 42.269 1.00 54.50 93 SER A N 1
ATOM 782 C CA . SER A 1 93 ? -41.582 -10.889 40.862 1.00 54.50 93 SER A CA 1
ATOM 783 C C . SER A 1 93 ? -40.218 -11.543 40.633 1.00 54.50 93 SER A C 1
ATOM 785 O O . SER A 1 93 ? -39.335 -11.516 41.494 1.00 54.50 93 SER A O 1
ATOM 787 N N . CYS A 1 94 ? -40.032 -12.136 39.454 1.00 64.94 94 CYS A N 1
ATOM 788 C CA . CYS A 1 94 ? -38.753 -12.714 39.062 1.00 64.94 94 CYS A CA 1
ATOM 789 C C . CYS A 1 94 ? -37.730 -11.600 38.791 1.00 64.94 94 CYS A C 1
ATOM 791 O O . CYS A 1 94 ? -37.850 -10.886 37.797 1.00 64.94 94 CYS A O 1
ATOM 793 N N . SER A 1 95 ? -36.701 -11.490 39.636 1.00 64.00 95 SER A N 1
ATOM 794 C CA . SER A 1 95 ? -35.603 -10.519 39.492 1.00 64.00 95 SER A CA 1
ATOM 795 C C . SER A 1 95 ? -34.884 -10.608 38.141 1.00 64.00 95 SER A C 1
ATOM 797 O O . SER A 1 95 ? -34.421 -9.601 37.613 1.00 64.00 95 SER A O 1
ATOM 799 N N . ASP A 1 96 ? -34.840 -11.802 37.547 1.00 68.06 96 ASP A N 1
ATOM 800 C CA . ASP A 1 96 ? -34.158 -12.062 36.278 1.00 68.06 96 ASP A CA 1
ATOM 801 C C . ASP A 1 96 ? -34.973 -11.631 35.041 1.00 68.06 96 ASP A C 1
ATOM 803 O O . ASP A 1 96 ? -34.429 -11.654 33.935 1.00 68.06 96 ASP A O 1
ATOM 807 N N . CYS A 1 97 ? -36.263 -11.281 35.173 1.00 73.06 97 CYS A N 1
ATOM 808 C CA . CYS A 1 97 ? -37.181 -11.095 34.039 1.00 73.06 97 CYS A CA 1
ATOM 809 C C . CYS A 1 97 ? -37.935 -9.750 34.061 1.00 73.06 97 CYS A C 1
ATOM 811 O O . CYS A 1 97 ? -38.448 -9.328 35.093 1.00 73.06 97 CYS A O 1
ATOM 813 N N . LYS A 1 98 ? -38.094 -9.104 32.895 1.00 85.44 98 LYS A N 1
ATOM 814 C CA . LYS A 1 98 ? -38.869 -7.857 32.742 1.00 85.44 98 LYS A CA 1
ATOM 815 C C . LYS A 1 98 ? -39.660 -7.799 31.433 1.00 85.44 98 LYS A C 1
ATOM 817 O O . LYS A 1 98 ? -39.328 -8.477 30.462 1.00 85.44 98 LYS A O 1
ATOM 822 N N . ILE A 1 99 ? -40.690 -6.954 31.396 1.00 82.44 99 ILE A N 1
ATOM 823 C CA . ILE A 1 99 ? -41.448 -6.626 30.183 1.00 82.44 99 ILE A CA 1
ATOM 824 C C . ILE A 1 99 ? -40.919 -5.315 29.577 1.00 82.44 99 ILE A C 1
ATOM 826 O O . ILE A 1 99 ? -40.590 -4.373 30.297 1.00 82.44 99 ILE A O 1
ATOM 830 N N . PHE A 1 100 ? -40.811 -5.294 28.251 1.00 85.12 100 PHE A N 1
ATOM 831 C CA . PHE A 1 100 ? -40.566 -4.124 27.413 1.00 85.12 100 PHE A CA 1
ATOM 832 C C . PHE A 1 100 ? -41.909 -3.612 26.905 1.00 85.12 100 PHE A C 1
ATOM 834 O O . PHE A 1 100 ? -42.600 -4.325 26.163 1.00 85.12 100 PHE A O 1
ATOM 841 N N . GLU A 1 101 ? -42.265 -2.406 27.332 1.00 87.69 101 GLU A N 1
ATOM 842 C CA . GLU A 1 101 ? -43.562 -1.789 27.084 1.00 87.69 101 GLU A CA 1
ATOM 843 C C . GLU A 1 101 ? -43.559 -1.080 25.719 1.00 87.69 101 GLU A C 1
ATOM 845 O O . GLU A 1 101 ? -42.504 -0.758 25.168 1.00 87.69 101 GLU A O 1
ATOM 850 N N . THR A 1 102 ? -44.724 -0.792 25.129 1.00 83.56 102 THR A N 1
ATOM 851 C CA . THR A 1 102 ? -44.756 -0.031 23.861 1.00 83.56 102 THR A CA 1
ATOM 852 C C . THR A 1 102 ? -44.216 1.387 24.033 1.00 83.56 102 THR A C 1
ATOM 854 O O . THR A 1 102 ? -43.630 1.924 23.097 1.00 83.56 102 THR A O 1
ATOM 857 N N . LEU A 1 103 ? -44.376 1.976 25.220 1.00 85.44 103 LEU A N 1
ATOM 858 C CA . LEU A 1 103 ? -43.867 3.309 25.553 1.00 85.44 103 LEU A CA 1
ATOM 859 C C . LEU A 1 103 ? -42.328 3.361 25.571 1.00 85.44 103 LEU A C 1
ATOM 861 O O . LEU A 1 103 ? -41.743 4.407 25.309 1.00 85.44 103 LEU A O 1
ATOM 865 N N . ASP A 1 104 ? -41.645 2.226 25.758 1.00 88.75 104 ASP A N 1
ATOM 866 C CA . ASP A 1 104 ? -40.177 2.161 25.709 1.00 88.75 104 ASP A CA 1
ATOM 867 C C . ASP A 1 104 ? -39.599 2.339 24.302 1.00 88.75 104 ASP A C 1
ATOM 869 O O . ASP A 1 104 ? -38.385 2.454 24.132 1.00 88.75 104 ASP A O 1
ATOM 873 N N . TYR A 1 105 ? -40.449 2.393 23.276 1.00 85.50 105 TYR A N 1
ATOM 874 C CA . TYR A 1 105 ? -40.033 2.816 21.945 1.00 85.50 105 TYR A CA 1
ATOM 875 C C . TYR A 1 105 ? -39.772 4.318 21.825 1.00 85.50 105 TYR A C 1
ATOM 877 O O . TYR A 1 105 ? -39.030 4.707 20.922 1.00 85.50 105 TYR A O 1
ATOM 885 N N . ASP A 1 106 ? -40.331 5.133 22.719 1.00 83.81 106 ASP A N 1
ATOM 886 C CA . ASP A 1 106 ? -40.114 6.582 22.740 1.00 83.81 106 ASP A CA 1
ATOM 887 C C . ASP A 1 106 ? -38.720 6.906 23.310 1.00 83.81 106 ASP A C 1
ATOM 889 O O . ASP A 1 106 ? -38.051 7.841 22.854 1.00 83.81 106 ASP A O 1
ATOM 893 N N . LEU A 1 107 ? -38.247 6.058 24.234 1.00 84.19 107 LEU A N 1
ATOM 894 C CA . LEU A 1 107 ? -36.903 6.089 24.802 1.00 84.19 107 LEU A CA 1
ATOM 895 C C . LEU A 1 107 ? -35.824 5.852 23.733 1.00 84.19 107 LEU A C 1
ATOM 897 O O . LEU A 1 107 ? -35.934 4.993 22.845 1.00 84.19 107 LEU A O 1
ATOM 901 N N . ASN A 1 108 ? -34.715 6.570 23.852 1.00 80.69 108 ASN A N 1
ATOM 902 C CA . ASN A 1 108 ? -33.520 6.337 23.052 1.00 80.69 108 ASN A CA 1
ATOM 903 C C . ASN A 1 108 ? -32.792 5.040 23.483 1.00 80.69 108 ASN A C 1
ATOM 905 O O . ASN A 1 108 ? -33.166 4.377 24.452 1.00 80.69 108 ASN A O 1
ATOM 909 N N . LEU A 1 109 ? -31.769 4.626 22.728 1.00 82.31 109 LEU A N 1
ATOM 910 C CA . LEU A 1 109 ? -31.078 3.352 22.970 1.00 82.31 109 LEU A CA 1
ATOM 911 C C . LEU A 1 109 ? -30.370 3.294 24.337 1.00 82.31 109 LEU A C 1
ATOM 913 O O . LEU A 1 109 ? -30.364 2.236 24.960 1.00 82.31 109 LEU A O 1
ATOM 917 N N . GLU A 1 110 ? -29.801 4.404 24.812 1.00 82.94 110 GLU A N 1
ATOM 918 C CA . GLU A 1 110 ? -29.099 4.462 26.101 1.00 82.94 110 GLU A CA 1
ATOM 919 C C . GLU A 1 110 ? -30.080 4.493 27.279 1.00 82.94 110 GLU A C 1
ATOM 921 O O . GLU A 1 110 ? -29.872 3.796 28.268 1.00 82.94 110 GLU A O 1
ATOM 926 N N . GLU A 1 111 ? -31.211 5.188 27.139 1.00 86.94 111 GLU A N 1
ATOM 927 C CA . GLU A 1 111 ? -32.312 5.135 28.115 1.00 86.94 111 GLU A CA 1
ATOM 928 C C . GLU A 1 111 ? -32.880 3.717 28.253 1.00 86.94 111 GLU A C 1
ATOM 930 O O . GLU A 1 111 ? -33.106 3.238 29.364 1.00 86.94 111 GLU A O 1
ATOM 935 N N . ARG A 1 112 ? -33.054 2.999 27.134 1.00 90.44 112 ARG A N 1
ATOM 936 C CA . ARG A 1 112 ? -33.492 1.596 27.163 1.00 90.44 112 ARG A CA 1
ATOM 937 C C . ARG A 1 112 ? -32.442 0.657 27.739 1.00 90.44 112 ARG A C 1
ATOM 939 O O . ARG A 1 112 ? -32.817 -0.257 28.467 1.00 90.44 112 ARG A O 1
ATOM 946 N N . LYS A 1 113 ? -31.153 0.864 27.445 1.00 88.44 113 LYS A N 1
ATOM 947 C CA . LYS A 1 113 ? -30.066 0.141 28.120 1.00 88.44 113 LYS A CA 1
ATOM 948 C C . LYS A 1 113 ? -30.185 0.336 29.627 1.00 88.44 113 LYS A C 1
ATOM 950 O O . LYS A 1 113 ? -30.411 -0.645 30.319 1.00 88.44 113 LYS A O 1
ATOM 955 N N . ALA A 1 114 ? -30.174 1.578 30.110 1.00 89.31 114 ALA A N 1
ATOM 956 C CA . ALA A 1 114 ? -30.272 1.888 31.536 1.00 89.31 114 ALA A CA 1
ATOM 957 C C . ALA A 1 114 ? -31.547 1.318 32.197 1.00 89.31 114 ALA A C 1
ATOM 959 O O . ALA A 1 114 ? -31.469 0.752 33.287 1.00 89.31 114 ALA A O 1
ATOM 960 N N . LYS A 1 115 ? -32.716 1.380 31.533 1.00 89.88 115 LYS A N 1
ATOM 961 C CA . LYS A 1 115 ? -33.973 0.792 32.050 1.00 89.88 115 LYS A CA 1
ATOM 962 C C . LYS A 1 115 ? -33.902 -0.740 32.182 1.00 89.88 115 LYS A C 1
ATOM 964 O O . LYS A 1 115 ? -34.573 -1.302 33.050 1.00 89.88 115 LYS A O 1
ATOM 969 N N . TYR A 1 116 ? -33.118 -1.424 31.341 1.00 88.81 116 TYR A N 1
ATOM 970 C C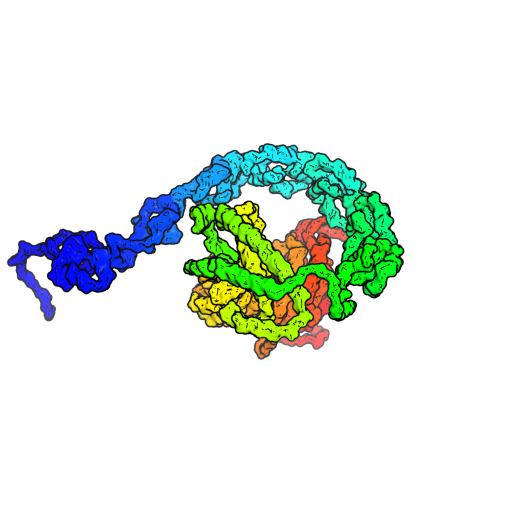A . TYR A 1 116 ? -33.169 -2.884 31.181 1.00 88.81 116 TYR A CA 1
ATOM 971 C C . TYR A 1 116 ? -31.866 -3.659 31.449 1.00 88.81 116 TYR A C 1
ATOM 973 O O . TYR A 1 116 ? -31.876 -4.892 31.403 1.00 88.81 116 TYR A O 1
ATOM 981 N N . GLU A 1 117 ? -30.763 -2.976 31.747 1.00 84.88 117 GLU A N 1
ATOM 982 C CA . GLU A 1 117 ? -29.420 -3.542 31.919 1.00 84.88 117 GLU A CA 1
ATOM 983 C C . GLU A 1 117 ? -29.404 -4.719 32.906 1.00 84.88 117 GLU A C 1
ATOM 985 O O . GLU A 1 117 ? -28.994 -5.830 32.549 1.00 84.88 117 GLU A O 1
ATOM 990 N N . ASN A 1 118 ? -29.986 -4.496 34.088 1.00 82.44 118 ASN A N 1
ATOM 991 C CA . ASN A 1 118 ? -29.978 -5.410 35.233 1.00 82.44 118 ASN A CA 1
ATOM 992 C C . ASN A 1 118 ? -30.869 -6.661 35.089 1.00 82.44 118 ASN A C 1
ATOM 994 O O . ASN A 1 118 ? -30.786 -7.554 35.925 1.00 82.44 118 ASN A O 1
ATOM 998 N N . TYR A 1 119 ? -31.707 -6.774 34.050 1.00 80.44 119 TYR A N 1
ATOM 999 C CA . TYR A 1 119 ? -32.619 -7.918 33.886 1.00 80.44 119 TYR A CA 1
ATOM 1000 C C . TYR A 1 119 ? -32.066 -8.929 32.880 1.00 80.44 119 TYR A C 1
ATOM 1002 O O . TYR A 1 119 ? -31.821 -8.581 31.726 1.00 80.44 119 TYR A O 1
ATOM 1010 N N . CYS A 1 120 ? -31.877 -10.193 33.260 1.00 75.44 120 CYS A N 1
ATOM 1011 C CA . CYS A 1 120 ? -31.325 -11.227 32.370 1.00 75.44 120 CYS A CA 1
ATOM 1012 C C . CYS A 1 120 ? -32.198 -11.500 31.127 1.00 75.44 120 CYS A C 1
ATOM 1014 O O . CYS A 1 120 ? -31.674 -11.758 30.037 1.00 75.44 120 CYS A O 1
ATOM 1016 N N . TYR A 1 121 ? -33.521 -11.415 31.271 1.00 77.19 121 TYR A N 1
ATOM 1017 C CA . TYR A 1 121 ? -34.503 -11.673 30.222 1.00 77.19 121 TYR A CA 1
ATOM 1018 C C . TYR A 1 121 ? -35.496 -10.516 30.121 1.00 77.19 121 TYR A C 1
ATOM 1020 O O . TYR A 1 121 ? -36.071 -10.075 31.109 1.00 77.19 121 TYR A O 1
ATOM 1028 N N . ILE A 1 122 ? -35.720 -10.034 28.902 1.00 85.19 122 ILE A N 1
ATOM 1029 C CA . ILE A 1 122 ? -36.643 -8.937 28.613 1.00 85.19 122 ILE A CA 1
ATOM 1030 C C . ILE A 1 122 ? -37.616 -9.449 27.549 1.00 85.19 122 ILE A C 1
ATOM 1032 O O . ILE A 1 122 ? -37.160 -10.020 26.557 1.00 85.19 122 ILE A O 1
ATOM 1036 N N . PHE A 1 123 ? -38.924 -9.260 27.713 1.00 80.31 123 PHE A N 1
ATOM 1037 C CA . PHE A 1 123 ? -39.952 -9.755 26.786 1.00 80.31 123 PHE A CA 1
ATOM 1038 C C . PHE A 1 123 ? -40.848 -8.623 26.279 1.00 80.31 123 PHE A C 1
ATOM 1040 O O . PHE A 1 123 ? -41.248 -7.759 27.046 1.00 80.31 123 PHE A O 1
ATOM 1047 N N . CYS A 1 124 ? -41.171 -8.611 24.986 1.00 80.94 124 CYS A N 1
ATOM 1048 C CA . CYS A 1 124 ? -42.048 -7.598 24.397 1.00 80.94 124 CYS A CA 1
ATOM 1049 C C . CYS A 1 124 ? -43.510 -7.817 24.795 1.00 80.94 124 CYS A C 1
ATOM 1051 O O . CYS A 1 124 ? -44.050 -8.881 24.488 1.00 80.94 124 CYS A O 1
ATOM 1053 N N . GLU A 1 125 ? -44.179 -6.800 25.347 1.00 83.69 125 GLU A N 1
ATOM 1054 C CA . GLU A 1 125 ? -45.601 -6.892 25.721 1.00 83.69 125 GLU A CA 1
ATOM 1055 C C . GLU A 1 125 ? -46.528 -7.290 24.554 1.00 83.69 125 GLU A C 1
ATOM 1057 O O . GLU A 1 125 ? -47.522 -7.980 24.752 1.00 83.69 125 GLU A O 1
ATOM 1062 N N . LYS A 1 126 ? -46.200 -6.894 23.312 1.00 79.06 126 LYS A N 1
ATOM 1063 C CA . LYS A 1 126 ? -47.086 -7.091 22.149 1.00 79.06 126 LYS A CA 1
ATOM 1064 C C . LYS A 1 126 ? -47.100 -8.514 21.603 1.00 79.06 126 LYS A C 1
ATOM 1066 O O . LYS A 1 126 ? -48.011 -8.872 20.861 1.00 79.06 126 LYS A O 1
ATOM 1071 N N . CYS A 1 127 ? -46.048 -9.290 21.850 1.00 80.00 127 CYS A N 1
ATOM 1072 C CA . CYS A 1 127 ? -45.867 -10.596 21.207 1.00 80.00 127 CYS A CA 1
ATOM 1073 C C . CYS A 1 127 ? -45.249 -11.668 22.110 1.00 80.00 127 CYS A C 1
ATOM 1075 O O . CYS A 1 127 ? -45.049 -12.793 21.649 1.00 80.00 127 CYS A O 1
ATOM 1077 N N . ASN A 1 128 ? -44.917 -11.330 23.360 1.00 70.81 128 ASN A N 1
ATOM 1078 C CA . ASN A 1 128 ? -44.260 -12.194 24.343 1.00 70.81 128 ASN A CA 1
ATOM 1079 C C . ASN A 1 128 ? -42.957 -12.853 23.842 1.00 70.81 128 ASN A C 1
ATOM 1081 O O . ASN A 1 128 ? -42.517 -13.878 24.362 1.00 70.81 128 ASN A O 1
ATOM 1085 N N . LYS A 1 129 ? -42.305 -12.261 22.830 1.00 75.88 129 LYS A N 1
ATOM 1086 C CA . LYS A 1 129 ? -40.982 -12.679 22.345 1.00 75.88 129 LYS A CA 1
ATOM 1087 C C . LYS A 1 129 ? -39.877 -11.930 23.081 1.00 75.88 129 LYS A C 1
ATOM 1089 O O . LYS A 1 129 ? -40.033 -10.759 23.433 1.00 75.88 129 LYS A O 1
ATOM 1094 N N . LYS A 1 130 ? -38.754 -12.615 23.303 1.00 79.75 130 LYS A N 1
ATOM 1095 C CA . LYS A 1 130 ? -37.580 -12.063 23.986 1.00 79.75 130 LYS A CA 1
ATOM 1096 C C . LYS A 1 130 ? -37.002 -10.894 23.176 1.00 79.75 130 LYS A C 1
ATOM 1098 O O . LYS A 1 130 ? -36.707 -11.040 21.993 1.00 79.75 130 LYS A O 1
ATOM 1103 N N . ILE A 1 131 ? -36.830 -9.742 23.816 1.00 84.75 131 ILE A N 1
ATOM 1104 C CA . ILE A 1 131 ? -36.107 -8.591 23.270 1.00 84.75 131 ILE A CA 1
ATOM 1105 C C . ILE A 1 131 ? -34.625 -8.951 23.168 1.00 84.75 131 ILE A C 1
ATOM 1107 O O . ILE A 1 131 ? -34.034 -9.491 24.107 1.00 84.75 131 ILE A O 1
ATOM 1111 N N . ASN A 1 132 ? -34.000 -8.619 22.041 1.00 79.56 132 ASN A N 1
ATOM 1112 C CA . ASN A 1 132 ? -32.560 -8.778 21.891 1.00 79.56 132 ASN A CA 1
ATOM 1113 C C . ASN A 1 132 ? -31.827 -7.637 22.629 1.00 79.56 132 ASN A C 1
ATOM 1115 O O . ASN A 1 132 ? -31.955 -6.473 22.241 1.00 79.56 132 ASN A O 1
ATOM 1119 N N . LYS A 1 133 ? -31.025 -7.973 23.653 1.00 81.19 133 LYS A N 1
ATOM 1120 C CA . LYS A 1 133 ? -30.181 -7.026 24.415 1.00 81.19 133 LYS A CA 1
ATOM 1121 C C . LYS A 1 133 ? -29.139 -6.278 23.569 1.00 81.19 133 LYS A C 1
ATOM 1123 O O . LYS A 1 133 ? -28.620 -5.269 24.017 1.00 81.19 133 LYS A O 1
ATOM 1128 N N . GLN A 1 134 ? -28.832 -6.722 22.352 1.00 78.94 134 GLN A N 1
ATOM 1129 C CA . GLN A 1 134 ? -27.978 -5.964 21.431 1.00 78.94 134 GLN A CA 1
ATOM 1130 C C . GLN A 1 134 ? -28.683 -4.716 20.872 1.00 78.94 134 GLN A C 1
ATOM 1132 O O . GLN A 1 134 ? -28.029 -3.742 20.505 1.00 78.94 134 GLN A O 1
ATOM 1137 N N . TYR A 1 135 ? -30.016 -4.750 20.781 1.00 80.00 135 TYR A N 1
ATOM 1138 C CA . TYR A 1 135 ? -30.807 -3.755 20.054 1.00 80.00 135 TYR A CA 1
ATOM 1139 C C . TYR A 1 135 ? -31.840 -3.027 20.921 1.00 80.00 135 TYR A C 1
ATOM 1141 O O . TYR A 1 135 ? -32.291 -1.955 20.532 1.00 80.00 135 TYR A O 1
ATOM 1149 N N . TYR A 1 136 ? -32.231 -3.598 22.067 1.00 86.56 136 TYR A N 1
ATOM 1150 C CA . TYR A 1 136 ? -33.278 -3.074 22.954 1.00 86.56 136 TYR A CA 1
ATOM 1151 C C . TYR A 1 136 ? -34.569 -2.679 22.205 1.00 86.56 136 TYR A C 1
ATOM 1153 O O . TYR A 1 136 ? -35.193 -1.654 22.468 1.00 86.56 136 TYR A O 1
ATOM 1161 N N . PHE A 1 137 ? -34.986 -3.507 21.246 1.00 88.56 137 PHE A N 1
ATOM 1162 C CA . PHE A 1 137 ? -36.334 -3.479 20.685 1.00 88.56 137 PHE A CA 1
ATOM 1163 C C . PHE A 1 137 ? -36.794 -4.868 20.246 1.00 88.56 137 PHE A C 1
ATOM 1165 O O . PHE A 1 137 ? -35.988 -5.773 20.021 1.00 88.56 137 PHE A O 1
ATOM 1172 N N . CYS A 1 138 ? -38.109 -5.042 20.090 1.00 88.44 138 CYS A N 1
ATOM 1173 C CA . CYS A 1 138 ? -38.662 -6.270 19.534 1.00 88.44 138 CYS A CA 1
ATOM 1174 C C . CYS A 1 138 ? -38.431 -6.339 18.020 1.00 88.44 138 CYS A C 1
ATOM 1176 O O . CYS A 1 138 ? -39.087 -5.629 17.253 1.00 88.44 138 CYS A O 1
ATOM 1178 N N . THR A 1 139 ? -37.529 -7.225 17.595 1.00 86.81 139 THR A N 1
ATOM 1179 C CA . THR A 1 139 ? -37.242 -7.499 16.181 1.00 86.81 139 THR A CA 1
ATOM 1180 C C . THR A 1 139 ? -38.477 -7.998 15.427 1.00 86.81 139 THR A C 1
ATOM 1182 O O . THR A 1 139 ? -38.694 -7.592 14.290 1.00 86.81 139 THR A O 1
ATOM 1185 N N . ASP A 1 140 ? -39.337 -8.807 16.054 1.00 84.62 140 ASP A N 1
ATOM 1186 C CA . ASP A 1 140 ? -40.559 -9.320 15.417 1.00 84.62 140 ASP A CA 1
ATOM 1187 C C . ASP A 1 140 ? -41.581 -8.212 15.136 1.00 84.62 140 ASP A C 1
ATOM 1189 O O . ASP A 1 140 ? -42.150 -8.150 14.045 1.00 84.62 140 ASP A O 1
ATOM 1193 N N . CYS A 1 141 ? -41.788 -7.301 16.093 1.00 87.19 141 CYS A N 1
ATOM 1194 C CA . CYS A 1 141 ? -42.638 -6.130 15.879 1.00 87.19 141 CYS A CA 1
ATOM 1195 C C . CYS A 1 141 ? -42.012 -5.183 14.848 1.00 87.19 141 CYS A C 1
ATOM 1197 O O . CYS A 1 141 ? -42.717 -4.685 13.975 1.00 87.19 141 CYS A O 1
ATOM 1199 N N . TYR A 1 142 ? -40.690 -4.974 14.908 1.00 87.06 142 TYR A N 1
ATOM 1200 C CA . TYR A 1 142 ? -39.966 -4.156 13.935 1.00 87.06 142 TYR A CA 1
ATOM 1201 C C . TYR A 1 142 ? -40.110 -4.716 12.518 1.00 87.06 142 TYR A C 1
ATOM 1203 O O . TYR A 1 142 ? -40.397 -3.963 11.598 1.00 87.06 142 TYR A O 1
ATOM 1211 N N . ASN A 1 143 ? -39.972 -6.027 12.318 1.00 84.06 143 ASN A N 1
ATOM 1212 C CA . ASN A 1 143 ? -40.082 -6.642 10.995 1.00 84.06 143 ASN A CA 1
ATOM 1213 C C . ASN A 1 143 ? -41.496 -6.508 10.407 1.00 84.06 143 ASN A C 1
ATOM 1215 O O . ASN A 1 143 ? -41.621 -6.236 9.211 1.00 84.06 143 ASN A O 1
ATOM 1219 N N . LYS A 1 144 ? -42.533 -6.629 11.250 1.00 84.69 144 LYS A N 1
ATOM 1220 C CA . LYS A 1 144 ? -43.951 -6.479 10.873 1.00 84.69 144 LYS A CA 1
ATOM 1221 C C . LYS A 1 144 ? -44.385 -5.034 10.595 1.00 84.69 144 LYS A C 1
ATOM 1223 O O . LYS A 1 144 ? -45.387 -4.837 9.918 1.00 84.69 144 LYS A O 1
ATOM 1228 N N . GLU A 1 145 ? -43.663 -4.032 11.093 1.00 85.69 145 GLU A N 1
ATOM 1229 C CA . GLU A 1 145 ? -43.983 -2.622 10.850 1.00 85.69 145 GLU A CA 1
ATOM 1230 C C . GLU A 1 145 ? -43.669 -2.224 9.395 1.00 85.69 145 GLU A C 1
ATOM 1232 O O . GLU A 1 145 ? -42.569 -2.452 8.889 1.00 85.69 145 GLU A O 1
ATOM 1237 N N . THR A 1 146 ? -44.622 -1.618 8.690 1.00 78.25 146 THR A N 1
ATOM 1238 C CA . THR A 1 146 ? -44.468 -1.228 7.276 1.00 78.25 146 THR A CA 1
ATOM 1239 C C . THR A 1 146 ? -44.104 0.245 7.111 1.00 78.25 146 THR A C 1
ATOM 1241 O O . THR A 1 146 ? -43.486 0.619 6.113 1.00 78.25 146 THR A O 1
ATOM 1244 N N . LEU A 1 147 ? -44.410 1.089 8.100 1.00 76.44 147 LEU A N 1
ATOM 1245 C CA . LEU A 1 147 ? -44.113 2.517 8.061 1.00 76.44 147 LEU A CA 1
ATOM 1246 C C . LEU A 1 147 ? -42.645 2.774 8.422 1.00 76.44 147 LEU A C 1
ATOM 1248 O O . LEU A 1 147 ? -42.225 2.583 9.563 1.00 76.44 147 LEU A O 1
ATOM 1252 N N . ILE A 1 148 ? -41.866 3.284 7.460 1.00 71.19 148 ILE A N 1
ATOM 1253 C CA . ILE A 1 148 ? -40.426 3.574 7.623 1.00 71.19 148 ILE A CA 1
ATOM 1254 C C . ILE A 1 148 ? -40.164 4.494 8.826 1.00 71.19 148 ILE A C 1
ATOM 1256 O O . ILE A 1 148 ? -39.215 4.270 9.572 1.00 71.19 148 ILE A O 1
ATOM 1260 N N . ILE A 1 149 ? -41.031 5.486 9.058 1.00 71.50 149 ILE A N 1
ATOM 1261 C CA . ILE A 1 149 ? -40.930 6.406 10.202 1.00 71.50 149 ILE A CA 1
ATOM 1262 C C . ILE A 1 149 ? -41.093 5.652 11.528 1.00 71.50 149 ILE A C 1
ATOM 1264 O O . ILE A 1 149 ? -40.305 5.868 12.444 1.00 71.50 149 ILE A O 1
ATOM 1268 N N . LYS A 1 150 ? -42.049 4.718 11.625 1.00 76.06 150 LYS A N 1
ATOM 1269 C CA . LYS A 1 150 ? -42.234 3.894 12.828 1.00 76.06 150 LYS A CA 1
ATOM 1270 C C . LYS A 1 150 ? -41.082 2.909 13.019 1.00 76.06 150 LYS A C 1
ATOM 1272 O O . LYS A 1 150 ? -40.572 2.814 14.127 1.00 76.06 150 LYS A O 1
ATOM 1277 N N . LYS A 1 151 ? -40.582 2.268 11.953 1.00 81.00 151 LYS A N 1
ATOM 1278 C CA . LYS A 1 151 ? -39.339 1.470 11.997 1.00 81.00 151 LYS A CA 1
ATOM 1279 C C . LYS A 1 151 ? -38.156 2.284 12.532 1.00 81.00 151 LYS A C 1
ATOM 1281 O O . LYS A 1 151 ? -37.447 1.826 13.424 1.00 81.00 151 LYS A O 1
ATOM 1286 N N . ALA A 1 152 ? -37.961 3.500 12.028 1.00 75.06 152 ALA A N 1
ATOM 1287 C CA . ALA A 1 152 ? -36.918 4.394 12.514 1.00 75.06 152 ALA A CA 1
ATOM 1288 C C . ALA A 1 152 ? -37.138 4.768 13.991 1.00 75.06 152 ALA A C 1
ATOM 1290 O O . ALA A 1 152 ? -36.207 4.647 14.781 1.00 75.06 152 ALA A O 1
ATOM 1291 N N . HIS A 1 153 ? -38.363 5.113 14.395 1.00 80.06 153 HIS A N 1
ATOM 1292 C CA . HIS A 1 153 ? -38.702 5.388 15.795 1.00 80.06 153 HIS A CA 1
ATOM 1293 C C . HIS A 1 153 ? -38.381 4.195 16.708 1.00 80.06 153 HIS A C 1
ATOM 1295 O O . HIS A 1 153 ? -37.643 4.330 17.677 1.00 80.06 153 HIS A O 1
ATOM 1301 N N . MET A 1 154 ? -38.800 2.987 16.321 1.00 81.19 154 MET A N 1
ATOM 1302 C CA . MET A 1 154 ? -38.551 1.762 17.084 1.00 81.19 154 MET A CA 1
ATOM 1303 C C . MET A 1 154 ? -37.058 1.498 17.341 1.00 81.19 154 MET A C 1
ATOM 1305 O O . MET A 1 154 ? -36.684 0.943 18.379 1.00 81.19 154 MET A O 1
ATOM 1309 N N . LYS A 1 155 ? -36.198 1.918 16.409 1.00 78.19 155 LYS A N 1
ATOM 1310 C CA . LYS A 1 155 ? -34.744 1.749 16.478 1.00 78.19 155 LYS A CA 1
ATOM 1311 C C . LYS A 1 155 ? -34.009 2.915 17.156 1.00 78.19 155 LYS A C 1
ATOM 1313 O O . LYS A 1 155 ? -32.978 2.674 17.774 1.00 78.19 155 LYS A O 1
ATOM 1318 N N . TYR A 1 156 ? -34.509 4.148 17.042 1.00 75.00 156 TYR A N 1
ATOM 1319 C CA . TYR A 1 156 ? -33.767 5.370 17.398 1.00 75.00 156 TYR A CA 1
ATOM 1320 C C . TYR A 1 156 ? -34.446 6.268 18.456 1.00 75.00 156 TYR A C 1
ATOM 1322 O O . TYR A 1 156 ? -33.813 7.210 18.932 1.00 75.00 156 TYR A O 1
ATOM 1330 N N . GLY A 1 157 ? -35.694 5.984 18.844 1.00 74.94 157 GLY A N 1
ATOM 1331 C CA . GLY A 1 157 ? -36.494 6.803 19.763 1.00 74.94 157 GLY A CA 1
ATOM 1332 C C . GLY A 1 157 ? -36.878 8.169 19.185 1.00 74.94 157 GLY A C 1
ATOM 1333 O O . GLY A 1 157 ? -36.747 8.419 17.979 1.00 74.94 157 GLY A O 1
ATOM 1334 N N . LEU A 1 158 ? -37.301 9.087 20.060 1.00 71.44 158 LEU A N 1
ATOM 1335 C CA . LEU A 1 158 ? -37.741 10.451 19.712 1.00 71.44 158 LEU A CA 1
ATOM 1336 C C . LEU A 1 158 ? -36.654 11.358 19.080 1.00 71.44 158 LEU A C 1
ATOM 1338 O O . LEU A 1 158 ? -36.958 12.461 18.608 1.00 71.44 158 LEU A O 1
ATOM 1342 N N . ASN A 1 159 ? -35.403 10.891 18.999 1.00 67.94 159 ASN A N 1
ATOM 1343 C CA . ASN A 1 159 ? -34.251 11.589 18.402 1.00 67.94 159 ASN A CA 1
ATOM 1344 C C . ASN A 1 159 ? -34.248 11.591 16.856 1.00 67.94 159 ASN A C 1
ATOM 1346 O O . ASN A 1 159 ? -33.264 11.983 16.222 1.00 67.94 159 ASN A O 1
ATOM 1350 N N . LEU A 1 160 ? -35.339 11.147 16.225 1.00 73.75 160 LEU A N 1
ATOM 1351 C CA . LEU A 1 160 ? -35.534 11.192 14.777 1.00 73.75 160 LEU A CA 1
ATOM 1352 C C . LEU A 1 160 ? -35.972 12.592 14.308 1.00 73.75 160 LEU A C 1
ATOM 1354 O O . LEU A 1 160 ? -36.875 13.212 14.874 1.00 73.75 160 LEU A O 1
ATOM 1358 N N . ARG A 1 161 ? -35.363 13.089 13.230 1.00 77.12 161 ARG A N 1
ATOM 1359 C CA . ARG A 1 161 ? -35.708 14.351 12.562 1.00 77.12 161 ARG A CA 1
ATOM 1360 C C . ARG A 1 161 ? -35.729 14.172 11.039 1.00 77.12 161 ARG A C 1
ATOM 1362 O O . ARG A 1 161 ? -35.056 13.304 10.487 1.00 77.12 161 ARG A O 1
ATOM 1369 N N . ILE A 1 162 ? -36.493 15.013 10.346 1.00 80.75 162 ILE A N 1
ATOM 1370 C CA . ILE A 1 162 ? -36.513 15.082 8.877 1.00 80.75 162 ILE A CA 1
ATOM 1371 C C . ILE A 1 162 ? -35.683 16.291 8.436 1.00 80.75 162 ILE A C 1
ATOM 1373 O O . ILE A 1 162 ? -35.761 17.361 9.046 1.00 80.75 162 ILE A O 1
ATOM 1377 N N . LEU A 1 163 ? -34.863 16.111 7.398 1.00 81.19 163 LEU A N 1
ATOM 1378 C CA . LEU A 1 163 ? -33.990 17.153 6.864 1.00 81.19 163 LEU A CA 1
ATOM 1379 C C . LEU A 1 163 ? -34.786 18.253 6.147 1.00 81.19 163 LEU A C 1
ATOM 1381 O O . LEU A 1 163 ? -35.308 18.032 5.056 1.00 81.19 163 LEU A O 1
ATOM 1385 N N . ASN A 1 164 ? -34.768 19.460 6.706 1.00 82.00 164 ASN A N 1
ATOM 1386 C CA . ASN A 1 164 ? -35.344 20.660 6.117 1.00 82.00 164 ASN A CA 1
ATOM 1387 C C . ASN A 1 164 ? -34.299 21.389 5.253 1.00 82.00 164 ASN A C 1
ATOM 1389 O O . ASN A 1 164 ? -33.321 21.944 5.761 1.00 82.00 164 ASN A O 1
ATOM 1393 N N . TYR A 1 165 ? -34.518 21.415 3.936 1.00 79.94 165 TYR A N 1
ATOM 1394 C CA . TYR A 1 165 ? -33.616 22.084 2.994 1.00 79.94 165 TYR A CA 1
ATOM 1395 C C . TYR A 1 165 ? -33.718 23.618 2.985 1.00 79.94 165 TYR A C 1
ATOM 1397 O O . TYR A 1 165 ? -32.830 24.269 2.435 1.00 79.94 165 TYR A O 1
ATOM 1405 N N . ASN A 1 166 ? -34.742 24.206 3.611 1.00 80.12 166 ASN A N 1
ATOM 1406 C CA . ASN A 1 166 ? -34.886 25.663 3.708 1.00 80.12 166 ASN A CA 1
ATOM 1407 C C . ASN A 1 166 ? -33.942 26.279 4.754 1.00 80.12 166 ASN A C 1
ATOM 1409 O O . ASN A 1 166 ? -33.642 27.464 4.675 1.00 80.12 166 ASN A O 1
ATOM 1413 N N . LEU A 1 167 ? -33.428 25.475 5.689 1.00 81.62 167 LEU A N 1
ATOM 1414 C CA . LEU A 1 167 ? -32.404 25.901 6.642 1.00 81.62 167 LEU A CA 1
ATOM 1415 C C . LEU A 1 167 ? -31.031 26.003 5.965 1.00 81.62 167 LEU A C 1
ATOM 1417 O O . LEU A 1 167 ? -30.677 25.144 5.142 1.00 81.62 167 LEU A O 1
ATOM 1421 N N . ASN A 1 168 ? -30.236 27.007 6.341 1.00 80.06 168 ASN A N 1
ATOM 1422 C CA . ASN A 1 168 ? -28.822 27.103 5.960 1.00 80.06 168 ASN A CA 1
ATOM 1423 C C . ASN A 1 168 ? -27.963 26.073 6.720 1.00 80.06 168 ASN A C 1
ATOM 1425 O O . ASN A 1 168 ? -28.408 25.418 7.666 1.00 80.06 168 ASN A O 1
ATOM 1429 N N . LEU A 1 169 ? -26.708 25.886 6.300 1.00 77.88 169 LEU A N 1
ATOM 1430 C CA . LEU A 1 169 ? -25.851 24.837 6.866 1.00 77.88 169 LEU A CA 1
ATOM 1431 C C . LEU A 1 169 ? -25.562 25.035 8.369 1.00 77.88 169 LEU A C 1
ATOM 1433 O O . LEU A 1 169 ? -25.418 24.050 9.096 1.00 77.88 169 LEU A O 1
ATOM 1437 N N . LYS A 1 170 ? -25.508 26.284 8.850 1.00 81.25 170 LYS A N 1
ATOM 1438 C CA . LYS A 1 170 ? -25.299 26.617 10.269 1.00 81.25 170 LYS A CA 1
ATOM 1439 C C . LYS A 1 170 ? -26.523 26.243 11.111 1.00 81.25 170 LYS A C 1
ATOM 1441 O O . LYS A 1 170 ? -26.372 25.600 12.148 1.00 81.25 170 LYS A O 1
ATOM 1446 N N . GLU A 1 171 ? -27.720 26.567 10.632 1.00 83.81 171 GLU A N 1
ATOM 1447 C CA . GLU A 1 171 ? -28.997 26.186 11.248 1.00 83.81 171 GLU A CA 1
ATOM 1448 C C . GLU A 1 171 ? -29.185 24.669 11.286 1.00 83.81 171 GLU A C 1
ATOM 1450 O O . GLU A 1 171 ? -29.509 24.129 12.340 1.00 83.81 171 GLU A O 1
ATOM 1455 N N . ARG A 1 172 ? -28.907 23.954 10.184 1.00 84.81 172 ARG A N 1
ATOM 1456 C CA . ARG A 1 172 ? -28.970 22.479 10.154 1.00 84.81 172 ARG A CA 1
ATOM 1457 C C . ARG A 1 172 ? -28.022 21.851 11.176 1.00 84.81 172 ARG A C 1
ATOM 1459 O O . ARG A 1 172 ? -28.417 20.934 11.892 1.00 84.81 172 ARG A O 1
ATOM 1466 N N . ARG A 1 173 ? -26.788 22.360 11.271 1.00 82.62 173 ARG A N 1
ATOM 1467 C CA . ARG A 1 173 ? -25.791 21.911 12.258 1.00 82.62 173 ARG A CA 1
ATOM 1468 C C . ARG A 1 173 ? -26.238 22.149 13.696 1.00 82.62 173 ARG A C 1
ATOM 1470 O O . ARG A 1 173 ? -25.951 21.312 14.541 1.00 82.62 173 ARG A O 1
ATOM 1477 N N . ALA A 1 174 ? -26.928 23.253 13.977 1.00 83.19 174 ALA A N 1
ATOM 1478 C CA . ALA A 1 174 ? -27.478 23.529 15.301 1.00 83.19 174 ALA A CA 1
ATOM 1479 C C . ALA A 1 174 ? -28.704 22.646 15.607 1.00 83.19 174 ALA A C 1
ATOM 1481 O O . ALA A 1 174 ? -28.727 21.962 16.625 1.00 83.19 174 ALA A O 1
ATOM 1482 N N . MET A 1 175 ? -29.689 22.611 14.704 1.00 80.81 175 MET A N 1
ATOM 1483 C CA . MET A 1 175 ? -30.968 21.912 14.886 1.00 80.81 175 MET A CA 1
ATOM 1484 C C . MET A 1 175 ? -30.818 20.388 14.974 1.00 80.81 175 MET A C 1
ATOM 1486 O O . MET A 1 175 ? -31.561 19.725 15.698 1.00 80.81 175 MET A O 1
ATOM 1490 N N . TYR A 1 176 ? -29.884 19.812 14.217 1.00 81.88 176 TYR A N 1
ATOM 1491 C CA . TYR A 1 176 ? -29.764 18.363 14.082 1.00 81.88 176 TYR A CA 1
ATOM 1492 C C . TYR A 1 176 ? -28.546 17.754 14.790 1.00 81.88 176 TYR A C 1
ATOM 1494 O O . TYR A 1 176 ? -28.273 16.565 14.612 1.00 81.88 176 TYR A O 1
ATOM 1502 N N . ARG A 1 177 ? -27.824 18.522 15.616 1.00 75.44 177 ARG A N 1
ATOM 1503 C CA . ARG A 1 177 ? -26.712 17.998 16.423 1.00 75.44 177 ARG A CA 1
ATOM 1504 C C . ARG A 1 177 ? -27.209 16.867 17.332 1.00 75.44 177 ARG A C 1
ATOM 1506 O O . ARG A 1 177 ? -28.140 17.067 18.100 1.00 75.44 177 ARG A O 1
ATOM 1513 N N . GLY A 1 178 ? -26.602 15.685 17.226 1.00 68.38 178 GLY A N 1
ATOM 1514 C CA . GLY A 1 178 ? -26.982 14.497 18.008 1.00 68.38 178 GLY A CA 1
ATOM 1515 C C . GLY A 1 178 ? -28.249 13.763 17.540 1.00 68.38 178 GLY A C 1
ATOM 1516 O O . GLY A 1 178 ? -28.532 12.683 18.048 1.00 68.38 178 GLY A O 1
ATOM 1517 N N . ASN A 1 179 ? -28.982 14.286 16.551 1.00 70.81 179 ASN A N 1
ATOM 1518 C CA . ASN A 1 179 ? -30.210 13.670 16.044 1.00 70.81 179 ASN A CA 1
ATOM 1519 C C . ASN A 1 179 ? -29.938 12.698 14.879 1.00 70.81 179 ASN A C 1
ATOM 1521 O O . ASN A 1 179 ? -28.994 12.866 14.101 1.00 70.81 179 ASN A O 1
ATOM 1525 N N . PHE A 1 180 ? -30.809 11.699 14.708 1.00 73.56 180 PHE A N 1
ATOM 1526 C CA . PHE A 1 180 ? -30.864 10.882 13.492 1.00 73.56 180 PHE A CA 1
ATOM 1527 C C . PHE A 1 180 ? -31.714 11.600 12.447 1.00 73.56 180 PHE A C 1
ATOM 1529 O O . PHE A 1 180 ? -32.834 12.011 12.740 1.00 73.56 180 PHE A O 1
ATOM 1536 N N . ILE A 1 181 ? -31.196 11.767 11.229 1.00 80.62 181 ILE A N 1
ATOM 1537 C CA . ILE A 1 181 ? -31.808 12.651 10.231 1.00 80.62 181 ILE A CA 1
ATOM 1538 C C . ILE A 1 181 ? -32.072 11.880 8.939 1.00 80.62 181 ILE A C 1
ATOM 1540 O O . ILE A 1 181 ? -31.139 11.367 8.315 1.00 80.62 181 ILE A O 1
ATOM 1544 N N . LEU A 1 182 ? -33.336 11.830 8.518 1.00 81.56 182 LEU A N 1
ATOM 1545 C CA . LEU A 1 182 ? -33.747 11.220 7.251 1.00 81.56 182 LEU A CA 1
ATOM 1546 C C . LEU A 1 182 ? -34.010 12.283 6.182 1.00 81.56 182 LEU A C 1
ATOM 1548 O O . LEU A 1 182 ? -34.507 13.375 6.465 1.00 81.56 182 LEU A O 1
ATOM 1552 N N . CYS A 1 183 ? -33.714 11.954 4.925 1.00 80.75 183 CYS A N 1
ATOM 1553 C CA . CYS A 1 183 ? -34.138 12.770 3.795 1.00 80.75 183 CYS A CA 1
ATOM 1554 C C . CYS A 1 183 ? -35.627 12.554 3.502 1.00 80.75 183 CYS A C 1
ATOM 1556 O O . CYS A 1 183 ? -36.028 11.438 3.193 1.00 80.75 183 CYS A O 1
ATOM 1558 N N . GLU A 1 184 ? -36.414 13.627 3.491 1.00 78.88 184 GLU A N 1
ATOM 1559 C CA . GLU A 1 184 ? -37.850 13.604 3.166 1.00 78.88 184 GLU A CA 1
ATOM 1560 C C . GLU A 1 184 ? -38.170 12.917 1.822 1.00 78.88 184 GLU A C 1
ATOM 1562 O O . GLU A 1 184 ? -39.117 12.150 1.718 1.00 78.88 184 GLU A O 1
ATOM 1567 N N . ASN A 1 185 ? -37.333 13.125 0.798 1.00 77.44 185 ASN A N 1
ATOM 1568 C CA . ASN A 1 185 ? -37.591 12.645 -0.567 1.00 77.44 185 ASN A CA 1
ATOM 1569 C C . ASN A 1 185 ? -37.266 11.160 -0.810 1.00 77.44 185 ASN A C 1
ATOM 1571 O O . ASN A 1 185 ? -37.646 10.615 -1.845 1.00 77.44 185 ASN A O 1
ATOM 1575 N N . CYS A 1 186 ? -36.470 10.517 0.048 1.00 81.31 186 CYS A N 1
ATOM 1576 C CA . CYS A 1 186 ? -36.009 9.140 -0.195 1.00 81.31 186 CYS A CA 1
ATOM 1577 C C . CYS A 1 186 ? -35.859 8.280 1.064 1.00 81.31 186 CYS A C 1
ATOM 1579 O O . CYS A 1 186 ? -35.436 7.129 0.957 1.00 81.31 186 CYS A O 1
ATOM 1581 N N . PHE A 1 187 ? -36.181 8.837 2.233 1.00 70.69 187 PHE A N 1
ATOM 1582 C CA . PHE A 1 187 ? -36.167 8.209 3.555 1.00 70.69 187 PHE A CA 1
ATOM 1583 C C . PHE A 1 187 ? -34.854 7.507 3.942 1.00 70.69 187 PHE A C 1
ATOM 1585 O O . PHE A 1 187 ? -34.832 6.690 4.859 1.00 70.69 187 PHE A O 1
ATOM 1592 N N . THR A 1 188 ? -33.737 7.847 3.287 1.00 78.12 188 THR A N 1
ATOM 1593 C CA . THR A 1 188 ? -32.400 7.399 3.695 1.00 78.12 188 THR A CA 1
ATOM 1594 C C . THR A 1 188 ? -31.829 8.323 4.763 1.00 78.12 188 THR A C 1
ATOM 1596 O O . THR A 1 188 ? -32.056 9.537 4.721 1.00 78.12 188 THR A O 1
ATOM 1599 N N . GLU A 1 189 ? -31.020 7.766 5.664 1.00 75.12 189 GLU A N 1
ATOM 1600 C CA . GLU A 1 189 ? -30.152 8.553 6.543 1.00 75.12 189 GLU A CA 1
ATOM 1601 C C . GLU A 1 189 ? -29.236 9.455 5.698 1.00 75.12 189 GLU A C 1
ATOM 1603 O O . GLU A 1 189 ? -28.804 9.077 4.601 1.00 75.12 189 GLU A O 1
ATOM 1608 N N . ILE A 1 190 ? -29.021 10.687 6.157 1.00 79.50 190 ILE A N 1
ATOM 1609 C CA . ILE 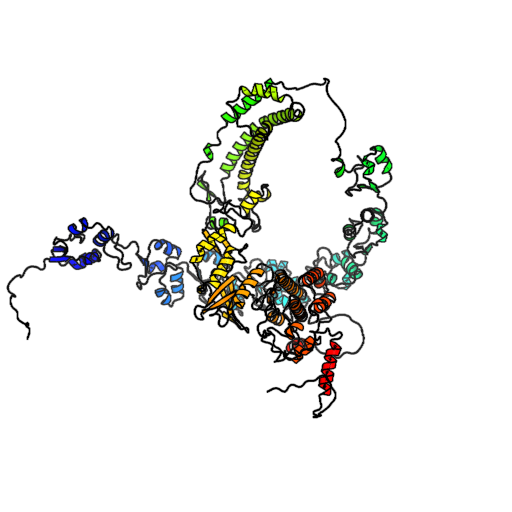A 1 190 ? -28.202 11.677 5.448 1.00 79.50 190 ILE A CA 1
ATOM 1610 C C . ILE A 1 190 ? -26.764 11.686 5.969 1.00 79.50 190 ILE A C 1
ATOM 1612 O O . ILE A 1 190 ? -26.461 11.203 7.058 1.00 79.50 190 ILE A O 1
ATOM 1616 N N . ASP A 1 191 ? -25.885 12.330 5.208 1.00 68.94 191 ASP A N 1
ATOM 1617 C CA . ASP A 1 191 ? -24.525 12.632 5.637 1.00 68.94 191 ASP A CA 1
ATOM 1618 C C . ASP A 1 191 ? -24.535 13.582 6.856 1.00 68.94 191 ASP A C 1
ATOM 1620 O O . ASP A 1 191 ? -24.916 14.750 6.739 1.00 68.94 191 ASP A O 1
ATOM 1624 N N . LYS A 1 192 ? -24.104 13.083 8.024 1.00 69.44 192 LYS A N 1
ATOM 1625 C CA . LYS A 1 192 ? -24.035 13.832 9.298 1.00 69.44 192 LYS A CA 1
ATOM 1626 C C . LYS A 1 192 ? -22.921 14.885 9.352 1.00 69.44 192 LYS A C 1
ATOM 1628 O O . LYS A 1 192 ? -22.931 15.728 10.245 1.00 69.44 192 LYS A O 1
ATOM 1633 N N . ILE A 1 193 ? -21.966 14.862 8.421 1.00 70.06 193 ILE A N 1
ATOM 1634 C CA . ILE A 1 193 ? -20.888 15.858 8.318 1.00 70.06 193 ILE A CA 1
ATOM 1635 C C . ILE A 1 193 ? -21.382 17.059 7.500 1.00 70.06 193 ILE A C 1
ATOM 1637 O O . ILE A 1 193 ? -21.162 18.221 7.867 1.00 70.06 193 ILE A O 1
ATOM 1641 N N . ASN A 1 194 ? -22.084 16.779 6.398 1.00 72.62 194 ASN A N 1
ATOM 1642 C CA . ASN A 1 194 ? -22.466 17.789 5.410 1.00 72.62 194 ASN A CA 1
ATOM 1643 C C . ASN A 1 194 ? -23.958 18.184 5.412 1.00 72.62 194 ASN A C 1
ATOM 1645 O O . ASN A 1 194 ? -24.318 19.141 4.733 1.00 72.62 194 ASN A O 1
ATOM 1649 N N . TYR A 1 195 ? -24.824 17.496 6.165 1.00 81.62 195 TYR A N 1
ATOM 1650 C CA . TYR A 1 195 ? -26.251 17.820 6.349 1.00 81.62 195 TYR A CA 1
ATOM 1651 C C . TYR A 1 195 ? -27.048 17.966 5.032 1.00 81.62 195 TYR A C 1
ATOM 1653 O O . TYR A 1 195 ? -27.897 18.853 4.883 1.00 81.62 195 TYR A O 1
ATOM 1661 N N . TYR A 1 196 ? -26.788 17.075 4.067 1.00 85.06 196 TYR A N 1
ATOM 1662 C CA . TYR A 1 196 ? -27.570 16.939 2.832 1.00 85.06 196 TYR A CA 1
ATOM 1663 C C . TYR A 1 196 ? -27.667 15.479 2.362 1.00 85.06 196 TYR A C 1
ATOM 1665 O O . TYR A 1 196 ? -26.846 14.633 2.720 1.00 85.06 196 TYR A O 1
ATOM 1673 N N . CYS A 1 197 ? -28.668 15.159 1.533 1.00 86.75 197 CYS A N 1
ATOM 1674 C CA . CYS A 1 197 ? -28.768 13.837 0.914 1.00 86.75 197 CYS A CA 1
ATOM 1675 C C . CYS A 1 197 ? -27.932 13.764 -0.371 1.00 86.75 197 CYS A C 1
ATOM 1677 O O . CYS A 1 197 ? -28.358 14.243 -1.428 1.00 86.75 197 CYS A O 1
ATOM 1679 N N . ALA A 1 198 ? -26.780 13.093 -0.306 1.00 84.50 198 ALA A N 1
ATOM 1680 C CA . ALA A 1 198 ? -25.919 12.861 -1.466 1.00 84.50 198 ALA A CA 1
ATOM 1681 C C . ALA A 1 198 ? -26.647 12.146 -2.624 1.00 84.50 198 ALA A C 1
ATOM 1683 O O . ALA A 1 198 ? -26.462 12.517 -3.783 1.00 84.50 198 ALA A O 1
ATOM 1684 N N . ARG A 1 199 ? -27.529 11.179 -2.320 1.00 83.81 199 ARG A N 1
ATOM 1685 C CA . ARG A 1 199 ? -28.291 10.395 -3.313 1.00 83.81 199 ARG A CA 1
ATOM 1686 C C . ARG A 1 199 ? -29.285 11.236 -4.116 1.00 83.81 199 ARG A C 1
ATOM 1688 O O . ARG A 1 199 ? -29.451 11.006 -5.310 1.00 83.81 199 ARG A O 1
ATOM 1695 N N . CYS A 1 200 ? -29.956 12.191 -3.479 1.00 84.62 200 CYS A N 1
ATOM 1696 C CA . CYS A 1 200 ? -30.867 13.091 -4.185 1.00 84.62 200 CYS A CA 1
ATOM 1697 C C . CYS A 1 200 ? -30.086 14.218 -4.889 1.00 84.62 200 CYS A C 1
ATOM 1699 O O . CYS A 1 200 ? -30.427 14.582 -6.009 1.00 84.62 200 CYS A O 1
ATOM 1701 N N . TYR A 1 201 ? -29.000 14.720 -4.289 1.00 86.25 201 TYR A N 1
ATOM 1702 C CA . TYR A 1 201 ? -28.157 15.775 -4.874 1.00 86.25 201 TYR A CA 1
ATOM 1703 C C . TYR A 1 201 ? -27.400 15.328 -6.140 1.00 86.25 201 TYR A C 1
ATOM 1705 O O . TYR A 1 201 ? -27.156 16.132 -7.043 1.00 86.25 201 TYR A O 1
ATOM 1713 N N . SER A 1 202 ? -27.015 14.049 -6.229 1.00 81.94 202 SER A N 1
ATOM 1714 C CA . SER A 1 202 ? -26.406 13.491 -7.442 1.00 81.94 202 SER A CA 1
ATOM 1715 C C . SER A 1 202 ? -27.417 13.327 -8.580 1.00 81.94 202 SER A C 1
ATOM 1717 O O . SER A 1 202 ? -27.053 13.558 -9.731 1.00 81.94 202 SER A O 1
ATOM 1719 N N . LYS A 1 203 ? -28.675 12.990 -8.256 1.00 82.88 203 LYS A N 1
ATOM 1720 C CA . LYS A 1 203 ? -29.788 12.889 -9.213 1.00 82.88 203 LYS A CA 1
ATOM 1721 C C . LYS A 1 203 ? -30.282 14.241 -9.720 1.00 82.88 203 LYS A C 1
ATOM 1723 O O . LYS A 1 203 ? -30.656 14.332 -10.881 1.00 82.88 203 LYS A O 1
ATOM 1728 N N . GLU A 1 204 ? -30.287 15.276 -8.881 1.00 81.69 204 GLU A N 1
ATOM 1729 C CA . GLU A 1 204 ? -30.709 16.614 -9.296 1.00 81.69 204 GLU A CA 1
ATOM 1730 C C . GLU A 1 204 ? -29.633 17.264 -10.173 1.00 81.69 204 GLU A C 1
ATOM 1732 O O . GLU A 1 204 ? -28.658 17.823 -9.669 1.00 81.69 204 GLU A O 1
ATOM 1737 N N . THR A 1 205 ? -29.750 17.137 -11.492 1.00 74.44 205 THR A N 1
ATOM 1738 C CA . THR A 1 205 ? -28.792 17.670 -12.474 1.00 74.44 205 THR A CA 1
ATOM 1739 C C . THR A 1 205 ? -29.320 18.864 -13.259 1.00 74.44 205 THR A C 1
ATOM 1741 O O . THR A 1 205 ? -28.507 19.551 -13.879 1.00 74.44 205 THR A O 1
ATOM 1744 N N . ILE A 1 206 ? -30.629 19.122 -13.208 1.00 77.62 206 ILE A N 1
ATOM 1745 C CA . ILE A 1 206 ? -31.332 20.051 -14.098 1.00 77.62 206 ILE A CA 1
ATOM 1746 C C . ILE A 1 206 ? -31.525 21.398 -13.397 1.00 77.62 206 ILE A C 1
ATOM 1748 O O . ILE A 1 206 ? -31.090 22.424 -13.916 1.00 77.62 206 ILE A O 1
ATOM 1752 N N . ASP A 1 207 ? -32.108 21.400 -12.196 1.00 86.38 207 ASP A N 1
ATOM 1753 C CA . ASP A 1 207 ? -32.402 22.634 -11.466 1.00 86.38 207 ASP A CA 1
ATOM 1754 C C . ASP A 1 207 ? -31.233 23.034 -10.548 1.00 86.38 207 ASP A C 1
ATOM 1756 O O . ASP A 1 207 ? -31.028 22.475 -9.464 1.00 86.38 207 ASP A O 1
ATOM 1760 N N . ILE A 1 208 ? -30.468 24.046 -10.974 1.00 85.94 208 ILE A N 1
ATOM 1761 C CA . ILE A 1 208 ? -29.364 24.629 -10.196 1.00 85.94 208 ILE A CA 1
ATOM 1762 C C . ILE A 1 208 ? -29.829 25.221 -8.858 1.00 85.94 208 ILE A C 1
ATOM 1764 O O . ILE A 1 208 ? -29.092 25.134 -7.873 1.00 85.94 208 ILE A O 1
ATOM 1768 N N . ASN A 1 209 ? -31.046 25.768 -8.782 1.00 86.44 209 ASN A N 1
ATOM 1769 C CA . ASN A 1 209 ? -31.578 26.357 -7.557 1.00 86.44 209 ASN A CA 1
ATOM 1770 C C . ASN A 1 209 ? -31.929 25.272 -6.545 1.00 86.44 209 ASN A C 1
ATOM 1772 O O . ASN A 1 209 ? -31.534 25.355 -5.380 1.00 86.44 209 ASN A O 1
ATOM 1776 N N . ARG A 1 210 ? -32.615 24.216 -6.991 1.00 84.69 210 ARG A N 1
ATOM 1777 C CA . ARG A 1 210 ? -32.902 23.041 -6.159 1.00 84.69 210 ARG A CA 1
ATOM 1778 C C . ARG A 1 210 ? -31.607 22.375 -5.700 1.00 84.69 210 ARG A C 1
ATOM 1780 O O . ARG A 1 210 ? -31.443 22.131 -4.505 1.00 84.69 210 ARG A O 1
ATOM 1787 N N . LYS A 1 211 ? -30.643 22.180 -6.604 1.00 86.69 211 LYS A N 1
ATOM 1788 C CA . LYS A 1 211 ? -29.322 21.616 -6.289 1.00 86.69 211 LYS A CA 1
ATOM 1789 C C . LYS A 1 211 ? -28.543 22.459 -5.269 1.00 86.69 211 LYS A C 1
ATOM 1791 O O . LYS A 1 211 ? -27.964 21.899 -4.337 1.00 86.69 211 LYS A O 1
ATOM 1796 N N . GLY A 1 212 ? -28.562 23.786 -5.411 1.00 85.75 212 GLY A N 1
ATOM 1797 C CA . GLY A 1 212 ? -27.969 24.735 -4.464 1.00 85.75 212 GLY A CA 1
ATOM 1798 C C . GLY A 1 212 ? -28.599 24.633 -3.078 1.00 85.75 212 GLY A C 1
ATOM 1799 O O . GLY A 1 212 ? -27.900 24.321 -2.110 1.00 85.75 212 GLY A O 1
ATOM 1800 N N . ARG A 1 213 ? -29.933 24.756 -2.999 1.00 86.69 213 ARG A N 1
ATOM 1801 C CA . ARG A 1 213 ? -30.708 24.621 -1.750 1.00 86.69 213 ARG A CA 1
ATOM 1802 C C . ARG A 1 213 ? -30.435 23.316 -1.018 1.00 86.69 213 ARG A C 1
ATOM 1804 O O . ARG A 1 213 ? -30.275 23.302 0.204 1.00 86.69 213 ARG A O 1
ATOM 1811 N N . MET A 1 214 ? -30.308 22.217 -1.757 1.00 84.50 214 MET A N 1
ATOM 1812 C CA . MET A 1 214 ? -30.029 20.919 -1.154 1.00 84.50 214 MET A CA 1
ATOM 1813 C C . MET A 1 214 ? -28.726 20.904 -0.351 1.00 84.50 214 MET A C 1
ATOM 1815 O O . MET A 1 214 ? -28.718 20.402 0.773 1.00 84.50 214 MET A O 1
ATOM 1819 N N . ARG A 1 215 ? -27.641 21.478 -0.881 1.00 85.12 215 ARG A N 1
ATOM 1820 C CA . ARG A 1 215 ? -26.313 21.410 -0.250 1.00 85.12 215 ARG A CA 1
ATOM 1821 C C . ARG A 1 215 ? -25.974 22.599 0.653 1.00 85.12 215 ARG A C 1
ATOM 1823 O O . ARG A 1 215 ? -25.261 22.408 1.631 1.00 85.12 215 ARG A O 1
ATOM 1830 N N . PHE A 1 216 ? -26.478 23.789 0.340 1.00 85.19 216 PHE A N 1
ATOM 1831 C CA . PHE A 1 216 ? -26.081 25.044 0.994 1.00 85.19 216 PHE A CA 1
ATOM 1832 C C . PHE A 1 216 ? -27.241 25.763 1.709 1.00 85.19 216 PHE A C 1
ATOM 1834 O O . PHE A 1 216 ? -27.008 26.665 2.506 1.00 85.19 216 PHE A O 1
ATOM 1841 N N . GLY A 1 217 ? -28.491 25.343 1.484 1.00 82.81 217 GLY A N 1
ATOM 1842 C CA . GLY A 1 217 ? -29.678 26.051 1.974 1.00 82.81 217 GLY A CA 1
ATOM 1843 C C . GLY A 1 217 ? -29.990 27.282 1.129 1.00 82.81 217 GLY A C 1
ATOM 1844 O O . GLY A 1 217 ? -29.680 27.309 -0.058 1.00 82.81 217 GLY A O 1
ATOM 1845 N N . LEU A 1 218 ? -30.631 28.297 1.706 1.00 81.75 218 LEU A N 1
ATOM 1846 C CA . LEU A 1 218 ? -31.057 29.480 0.944 1.00 81.75 218 LEU A CA 1
ATOM 1847 C C . LEU A 1 218 ? -29.901 30.416 0.542 1.00 81.75 218 LEU A C 1
ATOM 1849 O O . LEU A 1 218 ? -30.051 31.179 -0.407 1.00 81.75 218 LEU A O 1
ATOM 1853 N N . ASN A 1 219 ? -28.749 30.340 1.215 1.00 85.44 219 ASN A N 1
ATOM 1854 C CA . ASN A 1 219 ? -27.618 31.247 1.022 1.00 85.44 219 ASN A CA 1
ATOM 1855 C C . ASN A 1 219 ? -26.532 30.650 0.102 1.00 85.44 219 ASN A C 1
ATOM 1857 O O . ASN A 1 219 ? -25.465 30.240 0.555 1.00 85.44 219 ASN A O 1
ATOM 1861 N N . PHE A 1 220 ? -26.785 30.586 -1.208 1.00 90.31 220 PHE A N 1
ATOM 1862 C CA . PHE A 1 220 ? -25.780 30.169 -2.197 1.00 90.31 220 PHE A CA 1
ATOM 1863 C C . PHE A 1 220 ? -25.749 31.092 -3.416 1.00 90.31 220 PHE A C 1
ATOM 1865 O O . PHE A 1 220 ? -26.772 31.617 -3.849 1.00 90.31 220 PHE A O 1
ATOM 1872 N N . GLY A 1 221 ? -24.556 31.262 -3.982 1.00 91.62 221 GLY A N 1
ATOM 1873 C CA . GLY A 1 221 ? -24.332 32.058 -5.180 1.00 91.62 221 GLY A CA 1
ATOM 1874 C C . GLY A 1 221 ? -24.430 31.221 -6.454 1.00 91.62 221 GLY A C 1
ATOM 1875 O O . GLY A 1 221 ? -24.055 30.046 -6.479 1.00 91.62 221 GLY A O 1
ATOM 1876 N N . ILE A 1 222 ? -24.861 31.850 -7.545 1.00 93.75 222 ILE A N 1
ATOM 1877 C CA . ILE A 1 222 ? -24.692 31.319 -8.902 1.00 93.75 222 ILE A CA 1
ATOM 1878 C C . ILE A 1 222 ? -23.590 32.134 -9.579 1.00 93.75 222 ILE A C 1
ATOM 1880 O O . ILE A 1 222 ? -23.696 33.356 -9.675 1.00 93.75 222 ILE A O 1
ATOM 1884 N N . PHE A 1 223 ? -22.527 31.456 -10.007 1.00 93.62 223 PHE A N 1
ATOM 1885 C CA . PHE A 1 223 ? -21.425 32.023 -10.779 1.00 93.62 223 PHE A CA 1
ATOM 1886 C C . PHE A 1 223 ? -21.787 31.992 -12.257 1.00 93.62 223 PHE A C 1
ATOM 1888 O O . PHE A 1 223 ? -21.947 30.907 -12.837 1.00 93.62 223 PHE A O 1
ATOM 1895 N N . LYS A 1 224 ? -21.913 33.179 -12.847 1.00 92.69 224 LYS A N 1
ATOM 1896 C CA . LYS A 1 224 ? -22.259 33.349 -14.251 1.00 92.69 224 LYS A CA 1
ATOM 1897 C C . LYS A 1 224 ? -21.017 33.306 -15.126 1.00 92.69 224 LYS A C 1
ATOM 1899 O O . LYS A 1 224 ? -19.919 33.653 -14.706 1.00 92.69 224 LYS A O 1
ATOM 1904 N N . THR A 1 225 ? -21.190 32.929 -16.382 1.00 86.88 225 THR A N 1
ATOM 1905 C CA . THR A 1 225 ? -20.136 32.983 -17.403 1.00 86.88 225 THR A CA 1
ATOM 1906 C C . THR A 1 225 ? -19.619 34.408 -17.615 1.00 86.88 225 THR A C 1
ATOM 1908 O O . THR A 1 225 ? -18.418 34.593 -17.782 1.00 86.88 225 THR A O 1
ATOM 1911 N N . SER A 1 226 ? -20.484 35.419 -17.484 1.00 89.06 226 SER A N 1
ATOM 1912 C CA . SER A 1 226 ? -20.100 36.839 -17.483 1.00 89.06 226 SER A CA 1
ATOM 1913 C C . SER A 1 226 ? -19.151 37.228 -16.345 1.00 89.06 226 SER A C 1
ATOM 1915 O O . SER A 1 226 ? -18.422 38.207 -16.470 1.00 89.06 226 SER A O 1
ATOM 1917 N N . ASP A 1 227 ? -19.134 36.482 -15.235 1.00 91.44 227 ASP A N 1
ATOM 1918 C CA . ASP A 1 227 ? -18.315 36.814 -14.062 1.00 91.44 227 ASP A CA 1
ATOM 1919 C C . ASP A 1 227 ? -16.834 36.479 -14.262 1.00 91.44 227 ASP A C 1
ATOM 1921 O O . ASP A 1 227 ? -15.992 36.892 -13.467 1.00 91.44 227 ASP A O 1
ATOM 1925 N N . TYR A 1 228 ? -16.490 35.809 -15.366 1.00 88.75 228 TYR A N 1
ATOM 1926 C CA . TYR A 1 228 ? -15.107 35.700 -15.819 1.00 88.75 228 TYR A CA 1
ATOM 1927 C C . TYR A 1 228 ? -14.522 37.035 -16.313 1.00 88.75 228 TYR A C 1
ATOM 1929 O O . TYR A 1 228 ? -13.305 37.199 -16.284 1.00 88.75 228 TYR A O 1
ATOM 1937 N N . ASN A 1 229 ? -15.359 38.020 -16.658 1.00 88.44 229 ASN A N 1
ATOM 1938 C CA . ASN A 1 229 ? -14.906 39.379 -16.976 1.00 88.44 229 ASN A CA 1
ATOM 1939 C C . ASN A 1 229 ? -14.525 40.195 -15.729 1.00 88.44 229 ASN A C 1
ATOM 1941 O O . ASN A 1 229 ? -13.916 41.250 -15.863 1.00 88.44 229 ASN A O 1
ATOM 1945 N N . LEU A 1 230 ? -14.868 39.715 -14.529 1.00 89.62 230 LEU A N 1
ATOM 1946 C CA . LEU A 1 230 ? -14.421 40.296 -13.265 1.00 89.62 230 LEU A CA 1
ATOM 1947 C C . LEU A 1 230 ? -13.020 39.778 -12.916 1.00 89.62 230 LEU A C 1
ATOM 1949 O O . LEU A 1 230 ? -12.714 38.604 -13.164 1.00 89.62 230 LEU A O 1
ATOM 1953 N N . ASN A 1 231 ? -12.194 40.608 -12.284 1.00 85.44 231 ASN A N 1
ATOM 1954 C CA . ASN A 1 231 ? -10.917 40.179 -11.707 1.00 85.44 231 ASN A CA 1
ATOM 1955 C C . ASN A 1 231 ? -11.128 39.361 -10.410 1.00 85.44 231 ASN A C 1
ATOM 1957 O O . ASN A 1 231 ? -12.233 39.261 -9.867 1.00 85.44 231 ASN A O 1
ATOM 1961 N N . LEU A 1 232 ? -10.065 38.740 -9.888 1.00 84.00 232 LEU A N 1
ATOM 1962 C CA . LEU A 1 232 ? -10.174 37.848 -8.726 1.00 84.00 232 LEU A CA 1
ATOM 1963 C C . LEU A 1 232 ? -10.634 38.563 -7.435 1.00 84.00 232 LEU A C 1
ATOM 1965 O O . LEU A 1 232 ? -11.329 37.947 -6.623 1.00 84.00 232 LEU A O 1
ATOM 1969 N N . GLN A 1 233 ? -10.291 39.842 -7.241 1.00 85.69 233 GLN A N 1
ATOM 1970 C CA . GLN A 1 233 ? -10.745 40.642 -6.091 1.00 85.69 233 GLN A CA 1
ATOM 1971 C C . GLN A 1 233 ? -12.247 40.944 -6.184 1.00 85.69 233 GLN A C 1
ATOM 1973 O O . GLN A 1 233 ? -12.986 40.743 -5.221 1.00 85.69 233 GLN A O 1
ATOM 1978 N N . GLU A 1 234 ? -12.728 41.342 -7.359 1.00 90.62 234 GLU A N 1
ATOM 1979 C CA . GLU A 1 234 ? -14.150 41.587 -7.620 1.00 90.62 234 GLU A CA 1
ATOM 1980 C C . GLU A 1 234 ? -14.989 40.319 -7.424 1.00 90.62 234 GLU A C 1
ATOM 1982 O O . GLU A 1 234 ? -16.021 40.358 -6.751 1.00 90.62 234 GLU A O 1
ATOM 1987 N N . ARG A 1 235 ? -14.522 39.166 -7.929 1.00 91.69 235 ARG A N 1
ATOM 1988 C CA . ARG A 1 235 ? -15.178 37.865 -7.695 1.00 91.69 235 ARG A CA 1
ATOM 1989 C C . ARG A 1 235 ? -15.225 37.516 -6.204 1.00 91.69 235 ARG A C 1
ATOM 1991 O O . ARG A 1 235 ? -16.267 37.068 -5.728 1.00 91.69 235 ARG A O 1
ATOM 1998 N N . ARG A 1 236 ? -14.137 37.754 -5.458 1.00 89.44 236 ARG A N 1
ATOM 1999 C CA . ARG A 1 236 ? -14.091 37.577 -3.994 1.00 89.44 236 ARG A CA 1
ATOM 2000 C C . ARG A 1 236 ? -15.141 38.439 -3.301 1.00 89.44 236 ARG A C 1
ATOM 2002 O O . ARG A 1 236 ? -15.949 37.906 -2.547 1.00 89.44 236 ARG A O 1
ATOM 2009 N N . ILE A 1 237 ? -15.173 39.740 -3.588 1.00 91.88 237 ILE A N 1
ATOM 2010 C CA . ILE A 1 237 ? -16.127 40.684 -2.988 1.00 91.88 237 ILE A CA 1
ATOM 2011 C C . ILE A 1 237 ? -17.573 40.293 -3.322 1.00 91.88 237 ILE A C 1
ATOM 2013 O O . ILE A 1 237 ? -18.419 40.291 -2.430 1.00 91.88 237 ILE A O 1
ATOM 2017 N N . LYS A 1 238 ? -17.846 39.904 -4.573 1.00 93.50 238 LYS A N 1
ATOM 2018 C CA . LYS A 1 238 ? -19.179 39.512 -5.053 1.00 93.50 238 LYS A CA 1
ATOM 2019 C C . LYS A 1 238 ? -19.729 38.241 -4.395 1.00 93.50 238 LYS A C 1
ATOM 2021 O O . LYS A 1 238 ? -20.944 38.110 -4.270 1.00 93.50 238 LYS A O 1
ATOM 2026 N N . TYR A 1 239 ? -18.863 37.302 -4.005 1.00 93.19 239 TYR A N 1
ATOM 2027 C CA . TYR A 1 239 ? -19.279 35.964 -3.567 1.00 93.19 239 TYR A CA 1
ATOM 2028 C C . TYR A 1 239 ? -18.895 35.572 -2.129 1.00 93.19 239 TYR A C 1
ATOM 2030 O O . TYR A 1 239 ? -19.238 34.467 -1.701 1.00 93.19 239 TYR A O 1
ATOM 2038 N N . LYS A 1 240 ? -18.216 36.446 -1.373 1.00 87.38 240 LYS A N 1
ATOM 2039 C CA . LYS A 1 240 ? -17.708 36.165 -0.014 1.00 87.38 240 LYS A CA 1
ATOM 2040 C C . LYS A 1 240 ? -18.770 35.617 0.960 1.00 87.38 240 LYS A C 1
ATOM 2042 O O . LYS A 1 240 ? -18.473 34.662 1.680 1.00 87.38 240 LYS A O 1
ATOM 2047 N N . ASP A 1 241 ? -19.987 36.171 0.942 1.00 87.31 241 ASP A N 1
ATOM 2048 C CA . ASP A 1 241 ? -21.014 35.962 1.982 1.00 87.31 241 ASP A CA 1
ATOM 2049 C C . ASP A 1 241 ? -21.928 34.740 1.733 1.00 87.31 241 ASP A C 1
ATOM 2051 O O . ASP A 1 241 ? -22.667 34.321 2.624 1.00 87.31 241 ASP A O 1
ATOM 2055 N N . PHE A 1 242 ? -21.866 34.122 0.547 1.00 89.69 242 PHE A N 1
ATOM 2056 C CA . PHE A 1 242 ? -22.637 32.911 0.232 1.00 89.69 242 PHE A CA 1
ATOM 2057 C C . PHE A 1 242 ? -21.994 31.660 0.835 1.00 89.69 242 PHE A C 1
ATOM 2059 O O . PHE A 1 242 ? -20.782 31.492 0.729 1.00 89.69 242 PHE A O 1
ATOM 2066 N N . ASP A 1 243 ? -22.764 30.708 1.366 1.00 84.69 243 ASP A N 1
ATOM 2067 C CA . ASP A 1 243 ? -22.221 29.468 1.954 1.00 84.69 243 ASP A CA 1
ATOM 2068 C C . ASP A 1 243 ? -21.558 28.548 0.910 1.00 84.69 243 ASP A C 1
ATOM 2070 O O . ASP A 1 243 ? -20.579 27.857 1.204 1.00 84.69 243 ASP A O 1
ATOM 2074 N N . GLY A 1 244 ? -22.033 28.587 -0.336 1.00 88.06 244 GLY A N 1
ATOM 2075 C CA . GLY A 1 244 ? -21.448 27.884 -1.477 1.00 88.06 244 GLY A CA 1
ATOM 2076 C C . GLY A 1 244 ? -21.793 28.557 -2.800 1.00 88.06 244 GLY A C 1
ATOM 2077 O O . GLY A 1 244 ? -22.660 29.427 -2.857 1.00 88.06 244 GLY A O 1
ATOM 2078 N N . ILE A 1 245 ? -21.102 28.171 -3.873 1.00 92.81 245 ILE A N 1
ATOM 2079 C CA . ILE A 1 245 ? -21.258 28.792 -5.196 1.00 92.81 245 ILE A CA 1
ATOM 2080 C C . ILE A 1 245 ? -21.384 27.690 -6.258 1.00 92.81 245 ILE A C 1
ATOM 2082 O O . ILE A 1 245 ? -20.582 26.754 -6.274 1.00 92.81 245 ILE A O 1
ATOM 2086 N N . LEU A 1 246 ? -22.363 27.787 -7.162 1.00 92.50 246 LEU A N 1
ATOM 2087 C CA . LEU A 1 246 ? -22.548 26.860 -8.288 1.00 92.50 246 LEU A CA 1
ATOM 2088 C C . LEU A 1 246 ? -22.332 27.559 -9.637 1.00 92.50 246 LEU A C 1
ATOM 2090 O O . LEU A 1 246 ? -22.798 28.671 -9.845 1.00 92.50 246 LEU A O 1
ATOM 2094 N N . CYS A 1 247 ? -21.652 26.898 -10.574 1.00 91.75 247 CYS A N 1
ATOM 2095 C CA . CYS A 1 247 ? -21.478 27.375 -11.946 1.00 91.75 247 CYS A CA 1
ATOM 2096 C C . CYS A 1 247 ? -22.756 27.174 -12.768 1.00 91.75 247 CYS A C 1
ATOM 2098 O O . CYS A 1 247 ? -23.196 26.029 -12.908 1.00 91.75 247 CYS A O 1
ATOM 2100 N N . GLU A 1 248 ? -23.281 28.236 -13.390 1.00 91.88 248 GLU A N 1
ATOM 2101 C CA . GLU A 1 248 ? -24.475 28.153 -14.253 1.00 91.88 248 GLU A CA 1
ATOM 2102 C C . GLU A 1 248 ? -24.297 27.187 -15.440 1.00 91.88 248 GLU A C 1
ATOM 2104 O O . GLU A 1 248 ? -25.227 26.483 -15.817 1.00 91.88 248 GLU A O 1
ATOM 2109 N N . LYS A 1 249 ? -23.081 27.099 -16.002 1.00 88.38 249 LYS A N 1
ATOM 2110 C CA . LYS A 1 249 ? -22.795 26.334 -17.230 1.00 88.38 249 LYS A CA 1
ATOM 2111 C C . LYS A 1 249 ? -22.765 24.815 -17.016 1.00 88.38 249 LYS A C 1
ATOM 2113 O O . LYS A 1 249 ? -22.883 24.063 -17.978 1.00 88.38 249 LYS A O 1
ATOM 2118 N N . CYS A 1 250 ? -22.541 24.337 -15.788 1.00 88.50 250 CYS A N 1
ATOM 2119 C CA . CYS A 1 250 ? -22.333 22.901 -15.535 1.00 88.50 250 CYS A CA 1
ATOM 2120 C C . CYS A 1 250 ? -22.914 22.356 -14.219 1.00 88.50 250 CYS A C 1
ATOM 2122 O O . CYS A 1 250 ? -22.719 21.174 -13.915 1.00 88.50 250 CYS A O 1
ATOM 2124 N N . ASN A 1 251 ? -23.600 23.181 -13.421 1.00 88.38 251 ASN A N 1
ATOM 2125 C CA . ASN A 1 251 ? -24.204 22.799 -12.137 1.00 88.38 251 ASN A CA 1
ATOM 2126 C C . ASN A 1 251 ? -23.200 22.137 -11.157 1.00 88.38 251 ASN A C 1
ATOM 2128 O O . ASN A 1 251 ? -23.560 21.281 -10.338 1.00 88.38 251 ASN A O 1
ATOM 2132 N N . LYS A 1 252 ? -21.914 22.517 -11.253 1.00 88.81 252 LYS A N 1
ATOM 2133 C CA . LYS A 1 252 ? -20.817 22.102 -10.356 1.00 88.81 252 LYS A CA 1
ATOM 2134 C C . LYS A 1 252 ? -20.439 23.228 -9.398 1.00 88.81 252 LYS A C 1
ATOM 2136 O O . LYS A 1 252 ? -20.619 24.401 -9.704 1.00 88.81 252 LYS A O 1
ATOM 2141 N N . HIS A 1 253 ? -19.877 22.850 -8.255 1.00 88.50 253 HIS A N 1
ATOM 2142 C CA . HIS A 1 253 ? -19.376 23.787 -7.255 1.00 88.50 253 HIS A CA 1
ATOM 2143 C C . HIS A 1 253 ? -18.162 24.572 -7.773 1.00 88.50 253 HIS A C 1
ATOM 2145 O O . HIS A 1 253 ? -17.250 23.973 -8.347 1.00 88.50 253 HIS A O 1
ATOM 2151 N N . ILE A 1 254 ? -18.156 25.886 -7.553 1.00 89.81 254 ILE A N 1
ATOM 2152 C CA . ILE A 1 254 ? -16.986 26.751 -7.737 1.00 89.81 254 ILE A CA 1
ATOM 2153 C C . ILE A 1 254 ? -16.141 26.684 -6.471 1.00 89.81 254 ILE A C 1
ATOM 2155 O O . ILE A 1 254 ? -16.658 26.787 -5.361 1.00 89.81 254 ILE A O 1
ATOM 2159 N N . ASP A 1 255 ? -14.836 26.532 -6.633 1.00 82.25 255 ASP A N 1
ATOM 2160 C CA . ASP A 1 255 ? -13.909 26.628 -5.516 1.00 82.25 255 ASP A CA 1
ATOM 2161 C C . ASP A 1 255 ? -13.738 28.092 -5.048 1.00 82.25 255 ASP A C 1
ATOM 2163 O O . ASP A 1 255 ? -13.515 28.993 -5.858 1.00 82.25 255 ASP A O 1
ATOM 2167 N N . LYS A 1 256 ? -13.822 28.324 -3.730 1.00 81.12 256 LYS A N 1
ATOM 2168 C CA . LYS A 1 256 ? -13.720 29.657 -3.107 1.00 81.12 256 LYS A CA 1
ATOM 2169 C C . LYS A 1 256 ? -12.287 30.195 -2.999 1.00 81.12 256 LYS A C 1
ATOM 2171 O O . LYS A 1 256 ? -12.121 31.348 -2.615 1.00 81.12 256 LYS A O 1
ATOM 2176 N N . TRP A 1 257 ? -11.253 29.414 -3.307 1.00 78.00 257 TRP A N 1
ATOM 2177 C CA . TRP A 1 257 ? -9.880 29.936 -3.359 1.00 78.00 257 TRP A CA 1
ATOM 2178 C C . TRP A 1 257 ? -9.586 30.580 -4.716 1.00 78.00 257 TRP A C 1
ATOM 2180 O O . TRP A 1 257 ? -9.029 31.679 -4.783 1.00 78.00 257 TRP A O 1
ATOM 2190 N N . SER A 1 258 ? -10.018 29.910 -5.785 1.00 79.19 258 SER A N 1
ATOM 2191 C CA . SER A 1 258 ? -9.771 30.284 -7.182 1.00 79.19 258 SER A CA 1
ATOM 2192 C C . SER A 1 258 ? -10.885 31.103 -7.848 1.00 79.19 258 SER A C 1
ATOM 2194 O O . SER A 1 258 ? -10.619 31.735 -8.865 1.00 79.19 258 SER A O 1
ATOM 2196 N N . TYR A 1 259 ? -12.122 31.086 -7.329 1.00 87.44 259 TYR A N 1
ATOM 2197 C CA . TYR A 1 259 ? -13.310 31.687 -7.969 1.00 87.44 259 TYR A CA 1
ATOM 2198 C C . TYR A 1 259 ? -13.404 31.373 -9.474 1.00 87.44 259 TYR A C 1
ATOM 2200 O O . TYR A 1 259 ? -13.710 32.229 -10.309 1.00 87.44 259 TYR A O 1
ATOM 2208 N N . CYS A 1 260 ? -13.111 30.118 -9.818 1.00 86.88 260 CYS A N 1
ATOM 2209 C CA . CYS A 1 260 ? -13.133 29.612 -11.179 1.00 86.88 260 CYS A CA 1
ATOM 2210 C C . CYS A 1 260 ? -13.746 28.208 -11.216 1.00 86.88 260 CYS A C 1
ATOM 2212 O O . CYS A 1 260 ? -13.474 27.352 -10.369 1.00 86.88 260 CYS A O 1
ATOM 2214 N N . CYS A 1 261 ? -14.590 27.938 -12.215 1.00 90.38 261 CYS A N 1
ATOM 2215 C CA . CYS A 1 261 ? -15.078 26.587 -12.447 1.00 90.38 261 CYS A CA 1
ATOM 2216 C C . CYS A 1 261 ? -13.983 25.718 -13.075 1.00 90.38 261 CYS A C 1
ATOM 2218 O O . CYS A 1 261 ? -13.836 25.700 -14.297 1.00 90.38 261 CYS A O 1
ATOM 2220 N N . LYS A 1 262 ? -13.276 24.935 -12.250 1.00 88.06 262 LYS A N 1
ATOM 2221 C CA . LYS A 1 262 ? -12.270 23.968 -12.717 1.00 88.06 262 LYS A CA 1
ATOM 2222 C C . LYS A 1 262 ? -12.790 23.068 -13.850 1.00 88.06 262 LYS A C 1
ATOM 2224 O O . LYS A 1 262 ? -12.118 22.915 -14.856 1.00 88.06 262 LYS A O 1
ATOM 2229 N N . TYR A 1 263 ? -14.018 22.552 -13.740 1.00 88.75 263 TYR A N 1
ATOM 2230 C CA . TYR A 1 263 ? -14.612 21.692 -14.776 1.00 88.75 263 TYR A CA 1
ATOM 2231 C C . TYR A 1 263 ? -14.774 22.389 -16.138 1.00 88.75 263 TYR A C 1
ATOM 2233 O O . TYR A 1 263 ? -14.608 21.749 -17.174 1.00 88.75 263 TYR A O 1
ATOM 2241 N N . CYS A 1 264 ? -15.103 23.684 -16.149 1.00 89.62 264 CYS A N 1
ATOM 2242 C CA . CYS A 1 264 ? -15.172 24.457 -17.388 1.00 89.62 264 CYS A CA 1
ATOM 2243 C C . CYS A 1 264 ? -13.769 24.831 -17.884 1.00 89.62 264 CYS A C 1
ATOM 2245 O O . CYS A 1 264 ? -13.521 24.729 -19.077 1.00 89.62 264 CYS A O 1
ATOM 2247 N N . TYR A 1 265 ? -12.857 25.217 -16.985 1.00 87.88 265 TYR A N 1
ATOM 2248 C CA . TYR A 1 265 ? -11.477 25.595 -17.315 1.00 87.88 265 TYR A CA 1
ATOM 2249 C C . TYR A 1 265 ? -10.691 24.432 -17.939 1.00 87.88 265 TYR A C 1
ATOM 2251 O O . TYR A 1 265 ? -10.056 24.599 -18.978 1.00 87.88 265 TYR A O 1
ATOM 2259 N N . ASP A 1 266 ? -10.792 23.235 -17.355 1.00 85.19 266 ASP A N 1
ATOM 2260 C CA . ASP A 1 266 ? -10.139 22.018 -17.854 1.00 85.19 266 ASP A CA 1
ATOM 2261 C C . ASP A 1 266 ? -10.673 21.607 -19.245 1.00 85.19 266 ASP A C 1
ATOM 2263 O O . ASP A 1 266 ? -9.970 20.944 -20.006 1.00 85.19 266 ASP A O 1
ATOM 2267 N N . LYS A 1 267 ? -11.906 22.017 -19.587 1.00 85.44 267 LYS A N 1
ATOM 2268 C CA . LYS A 1 267 ? -12.560 21.775 -20.884 1.00 85.44 267 LYS A CA 1
ATOM 2269 C C . LYS A 1 267 ? -12.387 22.892 -21.910 1.00 85.44 267 LYS A C 1
ATOM 2271 O O . LYS A 1 267 ? -12.754 22.686 -23.064 1.00 85.44 267 LYS A O 1
ATOM 2276 N N . GLU A 1 268 ? -11.880 24.051 -21.510 1.00 88.31 268 GLU A N 1
ATOM 2277 C CA . GLU A 1 268 ? -11.637 25.150 -22.436 1.00 88.31 268 GLU A CA 1
ATOM 2278 C C . GLU A 1 268 ? -10.436 24.817 -23.339 1.00 88.31 268 GLU A C 1
ATOM 2280 O O . GLU A 1 268 ? -9.504 24.119 -22.923 1.00 88.31 268 GLU A O 1
ATOM 2285 N N . ALA A 1 269 ? -10.453 25.290 -24.581 1.00 81.19 269 ALA A N 1
ATOM 2286 C CA . ALA A 1 269 ? -9.375 25.100 -25.550 1.00 81.19 269 ALA A CA 1
ATOM 2287 C C . ALA A 1 269 ? -8.705 26.429 -25.923 1.00 81.19 269 ALA A C 1
ATOM 2289 O O . ALA A 1 269 ? -7.497 26.448 -26.165 1.00 81.19 269 ALA A O 1
ATOM 2290 N N . ASP A 1 270 ? -9.458 27.531 -25.910 1.00 84.94 270 ASP A N 1
ATOM 2291 C CA . ASP A 1 270 ? -8.934 28.865 -26.189 1.00 84.94 270 ASP A CA 1
ATOM 2292 C C . ASP A 1 270 ? -8.062 29.363 -25.016 1.00 84.94 270 ASP A C 1
ATOM 2294 O O . ASP A 1 270 ? -8.463 29.358 -23.848 1.00 84.94 270 ASP A O 1
ATOM 2298 N N . ILE A 1 271 ? -6.829 29.771 -25.332 1.00 78.69 271 ILE A N 1
ATOM 2299 C CA . ILE A 1 271 ? -5.830 30.220 -24.351 1.00 78.69 271 ILE A CA 1
ATOM 2300 C C . ILE A 1 271 ? -6.250 31.548 -23.710 1.00 78.69 271 ILE A C 1
ATOM 2302 O O . ILE A 1 271 ? -6.097 31.711 -22.501 1.00 78.69 271 ILE A O 1
ATOM 2306 N N . ASN A 1 272 ? -6.832 32.469 -24.482 1.00 82.75 272 ASN A N 1
ATOM 2307 C CA . ASN A 1 272 ? -7.320 33.752 -23.978 1.00 82.75 272 ASN A CA 1
ATOM 2308 C C . ASN A 1 272 ? -8.522 33.542 -23.053 1.00 82.75 272 ASN A C 1
ATOM 2310 O O . ASN A 1 272 ? -8.590 34.161 -21.993 1.00 82.75 272 ASN A O 1
ATOM 2314 N N . MET A 1 273 ? -9.428 32.619 -23.397 1.00 83.88 273 MET A N 1
ATOM 2315 C CA . MET A 1 273 ? -10.534 32.244 -22.509 1.00 83.88 273 MET A CA 1
ATOM 2316 C C . MET A 1 273 ? -10.030 31.567 -21.232 1.00 83.88 273 MET A C 1
ATOM 2318 O O . MET A 1 273 ? -10.501 31.911 -20.151 1.00 83.88 273 MET A O 1
ATOM 2322 N N . LYS A 1 274 ? -9.021 30.685 -21.296 1.00 85.00 274 LYS A N 1
ATOM 2323 C CA . LYS A 1 274 ? -8.380 30.138 -20.083 1.00 85.00 274 LYS A CA 1
ATOM 2324 C C . LYS A 1 274 ? -7.784 31.223 -19.195 1.00 85.00 274 LYS A C 1
ATOM 2326 O O . LYS A 1 274 ? -8.013 31.197 -17.984 1.00 85.00 274 LYS A O 1
ATOM 2331 N N . SER A 1 275 ? -7.060 32.177 -19.776 1.00 82.88 275 SER A N 1
ATOM 2332 C CA . SER A 1 275 ? -6.509 33.311 -19.035 1.00 82.88 275 SER A CA 1
ATOM 2333 C C . SER A 1 275 ? -7.606 34.145 -18.378 1.00 82.88 275 SER A C 1
ATOM 2335 O O . SER A 1 275 ? -7.568 34.339 -17.165 1.00 82.88 275 SER A O 1
ATOM 2337 N N . LEU A 1 276 ? -8.634 34.542 -19.135 1.00 86.31 276 LEU A N 1
ATOM 2338 C CA . LEU A 1 276 ? -9.799 35.283 -18.641 1.00 86.31 276 LEU A CA 1
ATOM 2339 C C . LEU A 1 276 ? -10.497 34.539 -17.490 1.00 86.31 276 LEU A C 1
ATOM 2341 O O . LEU A 1 276 ? -10.800 35.105 -16.435 1.00 86.31 276 LEU A O 1
ATOM 2345 N N . MET A 1 277 ? -10.680 33.226 -17.638 1.00 86.38 277 MET A N 1
ATOM 2346 C CA . MET A 1 277 ? -11.297 32.390 -16.612 1.00 86.38 277 MET A CA 1
ATOM 2347 C C . MET A 1 277 ? -10.500 32.358 -15.304 1.00 86.38 277 MET A C 1
ATOM 2349 O O . MET A 1 277 ? -11.099 32.215 -14.234 1.00 86.38 277 MET A O 1
ATOM 2353 N N . LYS A 1 278 ? -9.174 32.494 -15.366 1.00 84.12 278 LYS A N 1
ATOM 2354 C CA . LYS A 1 278 ? -8.265 32.323 -14.227 1.00 84.12 278 LYS A CA 1
ATOM 2355 C C . LYS A 1 278 ? -7.819 33.637 -13.580 1.00 84.12 278 LYS A C 1
ATOM 2357 O O . LYS A 1 278 ? -7.847 33.731 -12.357 1.00 84.12 278 LYS A O 1
ATOM 2362 N N . PHE A 1 279 ? -7.444 34.624 -14.386 1.00 83.50 279 PHE A N 1
ATOM 2363 C CA . PHE A 1 279 ? -6.876 35.904 -13.951 1.00 83.50 279 PHE A CA 1
ATOM 2364 C C . PHE A 1 279 ? -7.866 37.074 -14.099 1.00 83.50 279 PHE A C 1
ATOM 2366 O O . PHE A 1 279 ? -7.756 38.068 -13.389 1.00 83.50 279 PHE A O 1
ATOM 2373 N N . GLY A 1 280 ? -8.885 36.939 -14.955 1.00 84.38 280 GLY A N 1
ATOM 2374 C CA . GLY A 1 280 ? -9.727 38.060 -15.384 1.00 84.38 280 GLY A CA 1
ATOM 2375 C C . GLY A 1 280 ? -9.141 38.751 -16.621 1.00 84.38 280 GLY A C 1
ATOM 2376 O O . GLY A 1 280 ? -8.305 38.157 -17.301 1.00 84.38 280 GLY A O 1
ATOM 2377 N N . PRO A 1 281 ? -9.585 39.971 -16.965 1.00 84.12 281 PRO A N 1
ATOM 2378 C CA . PRO A 1 281 ? -9.217 40.621 -18.228 1.00 84.12 281 PRO A CA 1
ATOM 2379 C C . PRO A 1 281 ? -7.762 41.122 -18.290 1.00 84.12 281 PRO A C 1
ATOM 2381 O O . PRO A 1 281 ? -7.249 41.337 -19.384 1.00 84.12 281 PRO A O 1
ATOM 2384 N N . ASN A 1 282 ? -7.091 41.301 -17.149 1.00 85.19 282 ASN A N 1
ATOM 2385 C CA . ASN A 1 282 ? -5.747 41.875 -17.056 1.00 85.19 282 ASN A CA 1
ATOM 2386 C C . ASN A 1 282 ? -4.660 40.785 -16.939 1.00 85.19 282 ASN A C 1
ATOM 2388 O O . ASN A 1 282 ? -4.110 40.542 -15.866 1.00 85.19 282 ASN A O 1
ATOM 2392 N N . PHE A 1 283 ? -4.354 40.103 -18.046 1.00 86.81 283 PHE A N 1
ATOM 2393 C CA . PHE A 1 283 ? -3.320 39.062 -18.093 1.00 86.81 283 PHE A CA 1
ATOM 2394 C C . PHE A 1 283 ? -2.291 39.299 -19.203 1.00 86.81 283 PHE A C 1
ATOM 2396 O O . PHE A 1 283 ? -2.607 39.801 -20.281 1.00 86.81 283 PHE A O 1
ATOM 2403 N N . GLY A 1 284 ? -1.051 38.885 -18.946 1.00 87.00 284 GLY A N 1
ATOM 2404 C CA . GLY A 1 284 ? 0.059 38.960 -19.887 1.00 87.00 284 GLY A CA 1
ATOM 2405 C C . GLY A 1 284 ? 0.271 37.656 -20.659 1.00 87.00 284 GLY A C 1
ATOM 2406 O O . GLY A 1 284 ? -0.008 36.557 -20.175 1.00 87.00 284 GLY A O 1
ATOM 2407 N N . ILE A 1 285 ? 0.851 37.771 -21.854 1.00 87.94 285 ILE A N 1
ATOM 2408 C CA . ILE A 1 285 ? 1.393 36.636 -22.612 1.00 87.94 285 ILE A CA 1
ATOM 2409 C C . ILE A 1 285 ? 2.905 36.831 -22.733 1.00 87.94 285 ILE A C 1
ATOM 2411 O O . ILE A 1 285 ? 3.358 37.833 -23.292 1.00 87.94 285 ILE A O 1
ATOM 2415 N N . PHE A 1 286 ? 3.682 35.890 -22.196 1.00 89.50 286 PHE A N 1
ATOM 2416 C CA . PHE A 1 286 ? 5.140 35.857 -22.307 1.00 89.50 286 PHE A CA 1
ATOM 2417 C C . PHE A 1 286 ? 5.546 35.230 -23.631 1.00 89.50 286 PHE A C 1
ATOM 2419 O O . PHE A 1 286 ? 5.230 34.058 -23.887 1.00 89.50 286 PHE A O 1
ATOM 2426 N N . LYS A 1 287 ? 6.259 36.003 -24.451 1.00 90.12 287 LYS A N 1
ATOM 2427 C CA . LYS A 1 287 ? 6.684 35.584 -25.780 1.00 90.12 287 LYS A CA 1
ATOM 2428 C C . LYS A 1 287 ? 8.080 34.986 -25.750 1.00 90.12 287 LYS A C 1
ATOM 2430 O O . LYS A 1 287 ? 8.936 35.366 -24.960 1.00 90.12 287 LYS A O 1
ATOM 2435 N N . THR A 1 288 ? 8.347 34.076 -26.672 1.00 86.00 288 THR A N 1
ATOM 2436 C CA . THR A 1 288 ? 9.674 33.485 -26.880 1.00 86.00 288 THR A CA 1
ATOM 2437 C C . THR A 1 288 ? 10.726 34.526 -27.273 1.00 86.00 288 THR A C 1
ATOM 2439 O O . THR A 1 288 ? 11.892 34.365 -26.923 1.00 86.00 288 THR A O 1
ATOM 2442 N N . SER A 1 289 ? 10.321 35.632 -27.905 1.00 87.75 289 SER A N 1
ATOM 2443 C CA . SER A 1 289 ? 11.178 36.800 -28.157 1.00 87.75 289 SER A CA 1
ATOM 2444 C C . SER A 1 289 ? 11.682 37.485 -26.885 1.00 87.75 289 SER A C 1
ATOM 2446 O O . SER A 1 289 ? 12.729 38.127 -26.915 1.00 87.75 289 SER A O 1
ATOM 2448 N N . ASP A 1 290 ? 10.959 37.361 -25.770 1.00 89.31 290 ASP A N 1
ATOM 2449 C CA . ASP A 1 290 ? 11.243 38.112 -24.543 1.00 89.31 290 ASP A CA 1
ATOM 2450 C C . ASP A 1 290 ? 12.437 37.548 -23.772 1.00 89.31 290 ASP A C 1
ATOM 2452 O O . ASP A 1 290 ? 12.977 38.223 -22.906 1.00 89.31 290 ASP A O 1
ATOM 2456 N N . TYR A 1 291 ? 12.927 36.362 -24.144 1.00 87.25 291 TYR A N 1
ATOM 2457 C CA . TYR A 1 291 ? 14.222 35.853 -23.689 1.00 87.25 291 TYR A CA 1
ATOM 2458 C C . TYR A 1 291 ? 15.416 36.705 -24.145 1.00 87.25 291 TYR A C 1
ATOM 2460 O O . TYR A 1 291 ? 16.494 36.591 -23.574 1.00 87.25 291 TYR A O 1
ATOM 2468 N N . ASN A 1 292 ? 15.239 37.574 -25.145 1.00 86.62 292 ASN A N 1
ATOM 2469 C CA . ASN A 1 292 ? 16.271 38.528 -25.557 1.00 86.62 292 ASN A CA 1
ATOM 2470 C C . ASN A 1 292 ? 16.320 39.783 -24.674 1.00 86.62 292 ASN A C 1
ATOM 2472 O O . ASN A 1 292 ? 17.277 40.545 -24.778 1.00 86.62 292 ASN A O 1
ATOM 2476 N N . LEU A 1 293 ? 15.313 39.988 -23.819 1.00 87.12 293 LEU A N 1
ATOM 2477 C CA . LEU A 1 293 ? 15.295 41.047 -22.818 1.00 87.12 293 LEU A CA 1
ATOM 2478 C C . LEU A 1 293 ? 16.067 40.597 -21.572 1.00 87.12 293 LEU A C 1
ATOM 2480 O O . LEU A 1 293 ? 15.970 39.439 -21.135 1.00 87.12 293 LEU A O 1
ATOM 2484 N N . ASN A 1 294 ? 16.806 41.519 -20.961 1.00 81.88 294 ASN A N 1
ATOM 2485 C CA . ASN A 1 294 ? 17.449 41.261 -19.676 1.00 81.88 294 ASN A CA 1
ATOM 2486 C C . ASN A 1 294 ? 16.397 41.081 -18.557 1.00 81.88 294 ASN A C 1
ATOM 2488 O O . ASN A 1 294 ? 15.204 41.342 -18.737 1.00 81.88 294 ASN A O 1
ATOM 2492 N N . LEU A 1 295 ? 16.826 40.582 -17.395 1.00 80.12 295 LEU A N 1
ATOM 2493 C CA . LEU A 1 295 ? 15.918 40.273 -16.282 1.00 80.12 295 LEU A CA 1
ATOM 2494 C C . LEU A 1 295 ? 15.094 41.485 -15.811 1.00 80.12 295 LEU A C 1
ATOM 2496 O O . LEU A 1 295 ? 13.929 41.322 -15.448 1.00 80.12 295 LEU A O 1
ATOM 2500 N N . GLU A 1 296 ? 15.662 42.690 -15.848 1.00 82.38 296 GLU A N 1
ATOM 2501 C CA . GLU A 1 296 ? 14.986 43.907 -15.395 1.00 82.38 296 GLU A CA 1
ATOM 2502 C C . GLU A 1 296 ? 13.964 44.412 -16.419 1.00 82.38 296 GLU A C 1
ATOM 2504 O O . GLU A 1 296 ? 12.825 44.712 -16.065 1.00 82.38 296 GLU A O 1
ATOM 2509 N N . GLU A 1 297 ? 14.312 44.394 -17.707 1.00 86.06 297 GLU A N 1
ATOM 2510 C CA . GLU A 1 297 ? 13.378 44.674 -18.805 1.00 86.06 297 GLU A CA 1
ATOM 2511 C C . GLU A 1 297 ? 12.169 43.727 -18.779 1.00 86.06 297 GLU A C 1
ATOM 2513 O O . GLU A 1 297 ? 11.030 44.163 -18.967 1.00 86.06 297 GLU A O 1
ATOM 2518 N N . ARG A 1 298 ? 12.392 42.434 -18.493 1.00 87.81 298 ARG A N 1
ATOM 2519 C CA . ARG A 1 298 ? 11.311 41.446 -18.337 1.00 87.81 298 ARG A CA 1
ATOM 2520 C C . ARG A 1 298 ? 10.427 41.737 -17.123 1.00 87.81 298 ARG A C 1
ATOM 2522 O O . ARG A 1 298 ? 9.205 41.660 -17.258 1.00 87.81 298 ARG A O 1
ATOM 2529 N N . ARG A 1 299 ? 11.012 42.104 -15.975 1.00 84.56 299 ARG A N 1
ATOM 2530 C CA . ARG A 1 299 ? 10.257 42.514 -14.776 1.00 84.56 299 ARG A CA 1
ATOM 2531 C C . ARG A 1 299 ? 9.398 43.746 -15.046 1.00 84.56 299 ARG A C 1
ATOM 2533 O O . ARG A 1 299 ? 8.207 43.717 -14.754 1.00 84.56 299 ARG A O 1
ATOM 2540 N N . ILE A 1 300 ? 9.960 44.784 -15.668 1.00 87.12 300 ILE A N 1
ATOM 2541 C CA . ILE A 1 300 ? 9.231 46.010 -16.031 1.00 87.12 300 ILE A CA 1
ATOM 2542 C C . ILE A 1 300 ? 8.076 45.694 -16.991 1.00 87.12 300 ILE A C 1
ATOM 2544 O O . ILE A 1 300 ? 6.949 46.119 -16.747 1.00 87.12 300 ILE A O 1
ATOM 2548 N N . LYS A 1 301 ? 8.323 44.906 -18.048 1.00 88.25 301 LYS A N 1
ATOM 2549 C CA . LYS A 1 301 ? 7.324 44.590 -19.085 1.00 88.25 301 LYS A CA 1
ATOM 2550 C C . LYS A 1 301 ? 6.070 43.883 -18.550 1.00 88.25 301 LYS A C 1
ATOM 2552 O O . LYS A 1 301 ? 4.997 44.045 -19.128 1.00 88.25 301 LYS A O 1
ATOM 2557 N N . TYR A 1 302 ? 6.201 43.079 -17.493 1.00 87.75 302 TYR A N 1
ATOM 2558 C CA . TYR A 1 302 ? 5.114 42.236 -16.983 1.00 87.75 302 TYR A CA 1
ATOM 2559 C C . TYR A 1 302 ? 4.579 42.618 -15.595 1.00 87.75 302 TYR A C 1
ATOM 2561 O O . TYR A 1 302 ? 3.698 41.932 -15.080 1.00 87.75 302 TYR A O 1
ATOM 2569 N N . LYS A 1 303 ? 5.080 43.710 -15.011 1.00 83.69 303 LYS A N 1
ATOM 2570 C CA . LYS A 1 303 ? 4.805 44.138 -13.633 1.00 83.69 303 LYS A CA 1
ATOM 2571 C C . LYS A 1 303 ? 3.319 44.294 -13.288 1.00 83.69 303 LYS A C 1
ATOM 2573 O O . LYS A 1 303 ? 2.924 43.952 -12.177 1.00 83.69 303 LYS A O 1
ATOM 2578 N N . ASP A 1 304 ? 2.523 44.808 -14.224 1.00 82.75 304 ASP A N 1
ATOM 2579 C CA . ASP A 1 304 ? 1.161 45.293 -13.955 1.00 82.75 304 ASP A CA 1
ATOM 2580 C C . ASP A 1 304 ? 0.047 44.290 -14.347 1.00 82.75 304 ASP A C 1
ATOM 2582 O O . ASP A 1 304 ? -1.141 44.611 -14.269 1.00 82.75 304 ASP A O 1
ATOM 2586 N N . PHE A 1 305 ? 0.404 43.063 -14.751 1.00 85.31 305 PHE A N 1
ATOM 2587 C CA . PHE A 1 305 ? -0.556 41.997 -15.071 1.00 85.31 305 PHE A CA 1
ATOM 2588 C C . PHE A 1 305 ? -0.868 41.109 -13.856 1.00 85.31 305 PHE A C 1
ATOM 2590 O O . PHE A 1 305 ? 0.039 40.667 -13.153 1.00 85.31 305 PHE A O 1
ATOM 2597 N N . ASP A 1 306 ? -2.137 40.720 -13.683 1.00 78.81 306 ASP A N 1
ATOM 2598 C CA . ASP A 1 306 ? -2.585 39.822 -12.599 1.00 78.81 306 ASP A CA 1
ATOM 2599 C C . ASP A 1 306 ? -2.128 38.355 -12.780 1.00 78.81 306 ASP A C 1
ATOM 2601 O O . ASP A 1 306 ? -2.294 37.512 -11.893 1.00 78.81 306 ASP A O 1
ATOM 2605 N N . GLY A 1 307 ? -1.550 38.029 -13.937 1.00 82.44 307 GLY A N 1
ATOM 2606 C CA . GLY A 1 307 ? -0.955 36.733 -14.249 1.00 82.44 307 GLY A CA 1
ATOM 2607 C C . GLY A 1 307 ? -0.368 36.704 -15.658 1.00 82.44 307 GLY A C 1
ATOM 2608 O O . GLY A 1 307 ? -0.790 37.465 -16.526 1.00 82.44 307 GLY A O 1
ATOM 2609 N N . ILE A 1 308 ? 0.601 35.818 -15.902 1.00 86.31 308 ILE A N 1
ATOM 2610 C CA . ILE A 1 308 ? 1.270 35.677 -17.203 1.00 86.31 308 ILE A CA 1
ATOM 2611 C C . ILE A 1 308 ? 1.190 34.219 -17.664 1.00 86.31 308 ILE A C 1
ATOM 2613 O O . ILE A 1 308 ? 1.558 33.325 -16.901 1.00 86.31 308 ILE A O 1
ATOM 2617 N N . LEU A 1 309 ? 0.793 33.965 -18.915 1.00 86.44 309 LEU A N 1
ATOM 2618 C CA . LEU A 1 309 ? 0.953 32.653 -19.561 1.00 86.44 309 LEU A CA 1
ATOM 2619 C C . LEU A 1 309 ? 2.101 32.660 -20.576 1.00 86.44 309 LEU A C 1
ATOM 2621 O O . LEU A 1 309 ? 2.259 33.598 -21.352 1.00 86.44 309 LEU A O 1
ATOM 2625 N N . CYS A 1 310 ? 2.876 31.578 -20.624 1.00 86.75 310 CYS A N 1
ATOM 2626 C CA . CYS A 1 310 ? 3.861 31.353 -21.680 1.00 86.75 310 CYS A CA 1
ATOM 2627 C C . CYS A 1 310 ? 3.187 30.925 -22.992 1.00 86.75 310 CYS A C 1
ATOM 2629 O O . CYS A 1 310 ? 2.564 29.862 -23.025 1.00 86.75 310 CYS A O 1
ATOM 2631 N N . GLU A 1 311 ? 3.398 31.669 -24.087 1.00 87.75 311 GLU A N 1
ATOM 2632 C CA . GLU A 1 311 ? 2.820 31.356 -25.412 1.00 87.75 311 GLU A CA 1
ATOM 2633 C C . GLU A 1 311 ? 3.189 29.947 -25.917 1.00 87.75 311 GLU A C 1
ATOM 2635 O O . GLU A 1 311 ? 2.422 29.303 -26.625 1.00 87.75 311 GLU A O 1
ATOM 2640 N N . LYS A 1 312 ? 4.376 29.452 -25.537 1.00 85.31 312 LYS A N 1
ATOM 2641 C CA . LYS A 1 312 ? 4.951 28.196 -26.038 1.00 85.31 312 LYS A CA 1
ATOM 2642 C C . LYS A 1 312 ? 4.411 26.954 -25.324 1.00 85.31 312 LYS A C 1
ATOM 2644 O O . LYS A 1 312 ? 4.520 25.853 -25.858 1.00 85.31 312 LYS A O 1
ATOM 2649 N N . CYS A 1 313 ? 3.896 27.085 -24.098 1.00 86.06 313 CYS A N 1
ATOM 2650 C CA . CYS A 1 313 ? 3.470 25.920 -23.310 1.00 86.06 313 CYS A CA 1
ATOM 2651 C C . CYS A 1 313 ? 2.183 26.094 -22.490 1.00 86.06 313 CYS A C 1
ATOM 2653 O O . CYS A 1 313 ? 1.794 25.151 -21.800 1.00 86.06 313 CYS A O 1
ATOM 2655 N N . ASN A 1 314 ? 1.519 27.252 -22.570 1.00 80.12 314 ASN A N 1
ATOM 2656 C CA . ASN A 1 314 ? 0.241 27.555 -21.913 1.00 80.12 314 ASN A CA 1
ATOM 2657 C C . ASN A 1 314 ? 0.247 27.339 -20.388 1.00 80.12 314 ASN A C 1
ATOM 2659 O O . ASN A 1 314 ? -0.782 27.022 -19.789 1.00 80.12 314 ASN A O 1
ATOM 2663 N N . LYS A 1 315 ? 1.417 27.499 -19.761 1.00 84.50 315 LYS A N 1
ATOM 2664 C CA . LYS A 1 315 ? 1.600 27.466 -18.308 1.00 84.50 315 LYS A CA 1
ATOM 2665 C C . LYS A 1 315 ? 1.863 28.859 -17.760 1.00 84.50 315 LYS A C 1
ATOM 2667 O O . LYS A 1 315 ? 2.496 29.680 -18.427 1.00 84.50 315 LYS A O 1
ATOM 2672 N N . ASP A 1 316 ? 1.423 29.056 -16.525 1.00 82.62 316 ASP A N 1
ATOM 2673 C CA . ASP A 1 316 ? 1.707 30.228 -15.709 1.00 82.62 316 ASP A CA 1
ATOM 2674 C C . ASP A 1 316 ? 3.216 30.480 -15.591 1.00 82.62 316 ASP A C 1
ATOM 2676 O O . ASP A 1 316 ? 4.005 29.544 -15.422 1.00 82.62 316 ASP A O 1
ATOM 2680 N N . ILE A 1 317 ? 3.597 31.754 -15.601 1.00 82.00 317 ILE A N 1
ATOM 2681 C CA . ILE A 1 317 ? 4.898 32.228 -15.134 1.00 82.00 317 ILE A CA 1
ATOM 2682 C C . ILE A 1 317 ? 4.663 32.977 -13.824 1.00 82.00 317 ILE A C 1
ATOM 2684 O O . ILE A 1 317 ? 3.859 33.907 -13.768 1.00 82.00 317 ILE A O 1
ATOM 2688 N N . TYR A 1 318 ? 5.351 32.554 -12.764 1.00 67.31 318 TYR A N 1
ATOM 2689 C CA . TYR A 1 318 ? 5.273 33.208 -11.460 1.00 67.31 318 TYR A CA 1
ATOM 2690 C C . TYR A 1 318 ? 6.101 34.501 -11.497 1.00 67.31 318 TYR A C 1
ATOM 2692 O O . TYR A 1 318 ? 7.264 34.479 -11.891 1.00 67.31 318 TYR A O 1
ATOM 2700 N N . ILE A 1 319 ? 5.497 35.631 -11.123 1.00 61.28 319 ILE A N 1
ATOM 2701 C CA . ILE A 1 319 ? 5.998 36.977 -11.477 1.00 61.28 319 ILE A CA 1
ATOM 2702 C C . ILE A 1 319 ? 7.204 37.432 -10.623 1.00 61.28 319 ILE A C 1
ATOM 2704 O O . ILE A 1 319 ? 7.834 38.436 -10.929 1.00 61.28 319 ILE A O 1
ATOM 2708 N N . ILE A 1 320 ? 7.544 36.720 -9.545 1.00 56.44 320 ILE A N 1
ATOM 2709 C CA . ILE A 1 320 ? 8.163 37.377 -8.381 1.00 56.44 320 ILE A CA 1
ATOM 2710 C C . ILE A 1 320 ? 9.696 37.547 -8.449 1.00 56.44 320 ILE A C 1
ATOM 2712 O O . ILE A 1 320 ? 10.171 38.526 -7.883 1.00 56.44 320 ILE A O 1
ATOM 2716 N N . GLU A 1 321 ? 10.471 36.699 -9.146 1.00 59.25 321 GLU A N 1
ATOM 2717 C CA . GLU A 1 321 ? 11.953 36.826 -9.144 1.00 59.25 321 GLU A CA 1
ATOM 2718 C C . GLU A 1 321 ? 12.600 36.775 -10.550 1.00 59.25 321 GLU A C 1
ATOM 2720 O O . GLU A 1 321 ? 13.213 37.764 -10.969 1.00 59.25 321 GLU A O 1
ATOM 2725 N N . ASP A 1 322 ? 12.414 35.694 -11.324 1.00 62.81 322 ASP A N 1
ATOM 2726 C CA . ASP A 1 322 ? 13.243 35.451 -12.527 1.00 62.81 322 ASP A CA 1
ATOM 2727 C C . ASP A 1 322 ? 12.588 35.729 -13.899 1.00 62.81 322 ASP A C 1
ATOM 2729 O O . ASP A 1 322 ? 13.249 35.642 -14.935 1.00 62.81 322 ASP A O 1
ATOM 2733 N N . CYS A 1 323 ? 11.283 36.018 -13.950 1.00 73.50 323 CYS A N 1
ATOM 2734 C CA . CYS A 1 323 ? 10.528 36.305 -15.184 1.00 73.50 323 CYS A CA 1
ATOM 2735 C C . CYS A 1 323 ? 10.889 35.417 -16.403 1.00 73.50 323 CYS A C 1
ATOM 2737 O O . CYS A 1 323 ? 11.096 35.919 -17.511 1.00 73.50 323 CYS A O 1
ATOM 2739 N N . TYR A 1 324 ? 10.963 34.094 -16.226 1.00 83.31 324 TYR A N 1
ATOM 2740 C CA . TYR A 1 324 ? 11.069 33.137 -17.331 1.00 83.31 324 TYR A CA 1
ATOM 2741 C C . TYR A 1 324 ? 10.135 31.940 -17.165 1.00 83.31 324 TYR A C 1
ATOM 2743 O O . TYR A 1 324 ? 9.769 31.541 -16.061 1.00 83.31 324 TYR A O 1
ATOM 2751 N N . CYS A 1 325 ? 9.758 31.314 -18.283 1.00 86.88 325 CYS A N 1
ATOM 2752 C CA . CYS A 1 325 ? 9.000 30.070 -18.229 1.00 86.88 325 CYS A CA 1
ATOM 2753 C C . CYS A 1 325 ? 9.904 28.897 -17.821 1.00 86.88 325 CYS A C 1
ATOM 2755 O O . CYS A 1 325 ? 10.584 28.312 -18.668 1.00 86.88 325 CYS A O 1
ATOM 2757 N N . THR A 1 326 ? 9.866 28.522 -16.540 1.00 84.38 326 THR A N 1
ATOM 2758 C CA . THR A 1 326 ? 10.571 27.353 -15.976 1.00 84.38 326 THR A CA 1
ATOM 2759 C C . THR A 1 326 ? 10.310 26.085 -16.787 1.00 84.38 326 THR A C 1
ATOM 2761 O O . THR A 1 326 ? 11.239 25.444 -17.258 1.00 84.38 326 THR A O 1
ATOM 2764 N N . SER A 1 327 ? 9.050 25.799 -17.126 1.00 85.12 327 SER A N 1
ATOM 2765 C CA . SER A 1 327 ? 8.698 24.621 -17.933 1.00 85.12 327 SER A CA 1
ATOM 2766 C C . SER A 1 327 ? 9.206 24.647 -19.388 1.00 85.12 327 SER A C 1
ATOM 2768 O O . SER A 1 327 ? 9.097 23.618 -20.066 1.00 85.12 327 SER A O 1
ATOM 2770 N N . CYS A 1 328 ? 9.695 25.783 -19.893 1.00 87.00 328 CYS A N 1
ATOM 2771 C CA . CYS A 1 328 ? 10.439 25.856 -21.152 1.00 87.00 328 CYS A CA 1
ATOM 2772 C C . CYS A 1 328 ? 11.947 25.752 -20.904 1.00 87.00 328 CYS A C 1
ATOM 2774 O O . CYS A 1 328 ? 12.615 25.051 -21.658 1.00 87.00 328 CYS A O 1
ATOM 2776 N N . TYR A 1 329 ? 12.457 26.392 -19.847 1.00 84.81 329 TYR A N 1
ATOM 2777 C CA . TYR A 1 329 ? 13.847 26.286 -19.400 1.00 84.81 329 TYR A CA 1
ATOM 2778 C C . TYR A 1 329 ? 14.231 24.831 -19.111 1.00 84.81 329 TYR A C 1
ATOM 2780 O O . TYR A 1 329 ? 15.183 24.332 -19.696 1.00 84.81 329 TYR A O 1
ATOM 2788 N N . ASP A 1 330 ? 13.444 24.092 -18.326 1.00 82.25 330 ASP A N 1
ATOM 2789 C CA . ASP A 1 330 ? 13.702 22.684 -17.988 1.00 82.25 330 ASP A CA 1
ATOM 2790 C C . ASP A 1 330 ? 13.871 21.800 -19.233 1.00 82.25 330 ASP A C 1
ATOM 2792 O O . ASP A 1 330 ? 14.689 20.879 -19.244 1.00 82.25 330 ASP A O 1
ATOM 2796 N N . LYS A 1 331 ? 13.116 22.115 -20.295 1.00 83.44 331 LYS A N 1
ATOM 2797 C CA . LYS A 1 331 ? 13.119 21.410 -21.585 1.00 83.44 331 LYS A CA 1
ATOM 2798 C C . LYS A 1 331 ? 14.252 21.824 -22.524 1.00 83.44 331 LYS A C 1
ATOM 2800 O O . LYS A 1 331 ? 14.480 21.117 -23.503 1.00 83.44 331 LYS A O 1
ATOM 2805 N N . GLU A 1 332 ? 14.923 22.945 -22.277 1.00 84.62 332 GLU A N 1
ATOM 2806 C CA . GLU A 1 332 ? 16.047 23.382 -23.100 1.00 84.62 332 GLU A CA 1
ATOM 2807 C C . GLU A 1 332 ? 17.291 22.539 -22.782 1.00 84.62 332 GLU A C 1
ATOM 2809 O O . GLU A 1 332 ? 17.634 22.296 -21.622 1.00 84.62 332 GLU A O 1
ATOM 2814 N N . THR A 1 333 ? 17.957 22.047 -23.820 1.00 75.69 333 THR A N 1
ATOM 2815 C CA . THR A 1 333 ? 19.147 21.187 -23.707 1.00 75.69 333 THR A CA 1
ATOM 2816 C C . THR A 1 333 ? 20.431 21.925 -24.056 1.00 75.69 333 THR A C 1
ATOM 2818 O O . THR A 1 333 ? 21.510 21.491 -23.666 1.00 75.69 333 THR A O 1
ATOM 2821 N N . ASP A 1 334 ? 20.325 23.036 -24.780 1.00 80.88 334 ASP A N 1
ATOM 2822 C CA . ASP A 1 334 ? 21.444 23.920 -25.072 1.00 80.88 334 ASP A CA 1
ATOM 2823 C C . ASP A 1 334 ? 21.748 24.794 -23.844 1.00 80.88 334 ASP A C 1
ATOM 2825 O O . ASP A 1 334 ? 20.932 25.609 -23.410 1.00 80.88 334 ASP A O 1
ATOM 2829 N N . PHE A 1 335 ? 22.931 24.614 -23.256 1.00 71.88 335 PHE A N 1
ATOM 2830 C CA . PHE A 1 335 ? 23.327 25.309 -22.028 1.00 71.88 335 PHE A CA 1
ATOM 2831 C C . PHE A 1 335 ? 23.552 26.812 -22.227 1.00 71.88 335 PHE A C 1
ATOM 2833 O O . PHE A 1 335 ? 23.333 27.582 -21.292 1.00 71.88 335 PHE A O 1
ATOM 2840 N N . ALA A 1 336 ? 23.930 27.246 -23.435 1.00 74.44 336 ALA A N 1
ATOM 2841 C CA . ALA A 1 336 ? 24.023 28.666 -23.755 1.00 74.44 336 ALA A CA 1
ATOM 2842 C C . ALA A 1 336 ? 22.622 29.278 -23.876 1.00 74.44 336 ALA A C 1
ATOM 2844 O O . ALA A 1 336 ? 22.389 30.370 -23.358 1.00 74.44 336 ALA A O 1
ATOM 2845 N N . LYS A 1 337 ? 21.657 28.545 -24.454 1.00 79.62 337 LYS A N 1
ATOM 2846 C CA . LYS A 1 337 ? 20.243 28.953 -24.425 1.00 79.62 337 LYS A CA 1
ATOM 2847 C C . LYS A 1 337 ? 19.661 28.942 -23.013 1.00 79.62 337 LYS A C 1
ATOM 2849 O O . LYS A 1 337 ? 18.938 29.871 -22.692 1.00 79.62 337 LYS A O 1
ATOM 2854 N N . LYS A 1 338 ? 20.001 27.981 -22.144 1.00 82.50 338 LYS A N 1
ATOM 2855 C CA . LYS A 1 338 ? 19.602 28.017 -20.721 1.00 82.50 338 LYS A CA 1
ATOM 2856 C C . LYS A 1 338 ? 20.127 29.261 -20.009 1.00 82.50 338 LYS A C 1
ATOM 2858 O O . LYS A 1 338 ? 19.329 29.985 -19.422 1.00 82.50 338 LYS A O 1
ATOM 2863 N N . GLY A 1 339 ? 21.425 29.548 -20.133 1.00 77.62 339 GLY A N 1
ATOM 2864 C CA . GLY A 1 339 ? 22.023 30.774 -19.596 1.00 77.62 339 GLY A CA 1
ATOM 2865 C C . GLY A 1 339 ? 21.332 32.039 -20.117 1.00 77.62 339 GLY A C 1
ATOM 2866 O O . GLY A 1 339 ? 21.010 32.923 -19.331 1.00 77.62 339 GLY A O 1
ATOM 2867 N N . HIS A 1 340 ? 21.008 32.080 -21.413 1.00 83.75 340 HIS A N 1
ATOM 2868 C CA . HIS A 1 340 ? 20.260 33.179 -22.036 1.00 83.75 340 HIS A CA 1
ATOM 2869 C C . HIS A 1 340 ? 18.798 33.268 -21.566 1.00 83.75 340 HIS A C 1
ATOM 2871 O O . HIS A 1 340 ? 18.275 34.357 -21.368 1.00 83.75 340 HIS A O 1
ATOM 2877 N N . MET A 1 341 ? 18.123 32.141 -21.335 1.00 83.69 341 MET A N 1
ATOM 2878 C CA . MET A 1 341 ? 16.733 32.114 -20.862 1.00 83.69 341 MET A CA 1
ATOM 2879 C C . MET A 1 341 ? 16.589 32.582 -19.409 1.00 83.69 341 MET A C 1
ATOM 2881 O O . MET A 1 341 ? 15.573 33.176 -19.051 1.00 83.69 341 MET A O 1
ATOM 2885 N N . GLU A 1 342 ? 17.598 32.298 -18.590 1.00 81.69 342 GLU A N 1
ATOM 2886 C CA . GLU A 1 342 ? 17.679 32.672 -17.180 1.00 81.69 342 GLU A CA 1
ATOM 2887 C C . GLU A 1 342 ? 18.173 34.121 -17.052 1.00 81.69 342 GLU A C 1
ATOM 2889 O O . GLU A 1 342 ? 17.398 35.010 -16.695 1.00 81.69 342 GLU A O 1
ATOM 2894 N N . PHE A 1 343 ? 19.407 34.402 -17.478 1.00 80.69 343 PHE A N 1
ATOM 2895 C CA . PHE A 1 343 ? 20.101 35.678 -17.256 1.00 80.69 343 PHE A CA 1
ATOM 2896 C C . PHE A 1 343 ? 19.969 36.695 -18.406 1.00 80.69 343 PHE A C 1
ATOM 2898 O O . PHE A 1 343 ? 20.394 37.841 -18.263 1.00 80.69 343 PHE A O 1
ATOM 2905 N N . GLY A 1 344 ? 19.383 36.325 -19.549 1.00 81.56 344 GLY A N 1
ATOM 2906 C CA . GLY A 1 344 ? 19.451 37.136 -20.770 1.00 81.56 344 GLY A CA 1
ATOM 2907 C C . GLY A 1 344 ? 20.852 37.106 -21.409 1.00 81.56 344 GLY A C 1
ATOM 2908 O O . GLY A 1 344 ? 21.670 36.244 -21.079 1.00 81.56 344 GLY A O 1
ATOM 2909 N N . PRO A 1 345 ? 21.183 38.053 -22.305 1.00 80.94 345 PRO A N 1
ATOM 2910 C CA . PRO A 1 345 ? 22.444 38.028 -23.058 1.00 80.94 345 PRO A CA 1
ATOM 2911 C C . PRO A 1 345 ? 23.721 38.285 -22.225 1.00 80.94 345 PRO A C 1
ATOM 2913 O O . PRO A 1 345 ? 24.828 38.088 -22.731 1.00 80.94 345 PRO A O 1
ATOM 2916 N N . ASN A 1 346 ? 23.609 38.723 -20.965 1.00 82.50 346 ASN A N 1
ATOM 2917 C CA . ASN A 1 346 ? 24.733 39.207 -20.151 1.00 82.50 346 ASN A CA 1
ATOM 2918 C C . ASN A 1 346 ? 25.315 38.157 -19.172 1.00 82.50 346 ASN A C 1
ATOM 2920 O O . ASN A 1 346 ? 25.538 38.434 -17.993 1.00 82.50 346 ASN A O 1
ATOM 2924 N N . PHE A 1 347 ? 25.590 36.937 -19.647 1.00 86.31 347 PHE A N 1
ATOM 2925 C CA . PHE A 1 347 ? 26.223 35.878 -18.841 1.00 86.31 347 PHE A CA 1
ATOM 2926 C C . PHE A 1 347 ? 27.616 35.475 -19.354 1.00 86.31 347 PHE A C 1
ATOM 2928 O O . PHE A 1 347 ? 28.005 35.771 -20.492 1.00 86.31 347 PHE A O 1
ATOM 2935 N N . ARG A 1 348 ? 28.402 34.795 -18.507 1.00 88.25 348 ARG A N 1
ATOM 2936 C CA . ARG A 1 348 ? 29.748 34.293 -18.842 1.00 88.25 348 ARG A CA 1
ATOM 2937 C C . ARG A 1 348 ? 30.033 32.895 -18.300 1.00 88.25 348 ARG A C 1
ATOM 2939 O O . ARG A 1 348 ? 29.362 32.381 -17.409 1.00 88.25 348 ARG A O 1
ATOM 2946 N N . ILE A 1 349 ? 31.084 32.297 -18.857 1.00 85.94 349 ILE A N 1
ATOM 2947 C CA . ILE A 1 349 ? 31.626 31.000 -18.454 1.00 85.94 349 ILE A CA 1
ATOM 2948 C C . ILE A 1 349 ? 32.896 31.231 -17.617 1.00 85.94 349 ILE A C 1
ATOM 2950 O O . ILE A 1 349 ? 33.775 32.007 -18.001 1.00 85.94 349 ILE A O 1
ATOM 2954 N N . PHE A 1 350 ? 32.970 30.559 -16.470 1.00 88.50 350 PHE A N 1
ATOM 2955 C CA . PHE A 1 350 ? 34.145 30.445 -15.608 1.00 88.50 350 PHE A CA 1
ATOM 2956 C C . PHE A 1 350 ? 34.992 29.269 -16.081 1.00 88.50 350 PHE A C 1
ATOM 2958 O O . PHE A 1 350 ? 34.515 28.127 -16.072 1.00 88.50 350 PHE A O 1
ATOM 2965 N N . LYS A 1 351 ? 36.231 29.544 -16.488 1.00 88.69 351 LYS A N 1
ATOM 2966 C CA . LYS A 1 351 ? 37.139 28.547 -17.054 1.00 88.69 351 LYS A CA 1
ATOM 2967 C C . LYS A 1 351 ? 37.991 27.881 -15.981 1.00 88.69 351 LYS A C 1
ATOM 2969 O O . LYS A 1 351 ? 38.249 28.451 -14.926 1.00 88.69 351 LYS A O 1
ATOM 2974 N N . THR A 1 352 ? 38.502 26.687 -16.257 1.00 83.31 352 THR A N 1
ATOM 2975 C CA . THR A 1 352 ? 39.405 25.975 -15.339 1.00 83.31 352 THR A CA 1
ATOM 2976 C C . THR A 1 352 ? 40.738 26.715 -15.200 1.00 83.31 352 THR A C 1
ATOM 2978 O O . THR A 1 352 ? 41.325 26.716 -14.124 1.00 83.31 352 THR A O 1
ATOM 2981 N N . SER A 1 353 ? 41.169 27.441 -16.239 1.00 84.44 353 SER A N 1
ATOM 2982 C CA . SER A 1 353 ? 42.310 28.365 -16.171 1.00 84.44 353 SER A CA 1
ATOM 2983 C C . SER A 1 353 ? 42.130 29.490 -15.149 1.00 84.44 353 SER A C 1
ATOM 2985 O O . SER A 1 353 ? 43.117 30.043 -14.677 1.00 84.44 353 SER A O 1
ATOM 2987 N N . ASP A 1 354 ? 40.891 29.840 -14.792 1.00 88.06 354 ASP A N 1
ATOM 2988 C CA . ASP A 1 354 ? 40.609 30.948 -13.876 1.00 88.06 354 ASP A CA 1
ATOM 2989 C C . ASP A 1 354 ? 40.843 30.567 -12.409 1.00 88.06 354 ASP A C 1
ATOM 2991 O O . ASP A 1 354 ? 40.860 31.442 -11.552 1.00 88.06 354 ASP A O 1
ATOM 2995 N N . TYR A 1 355 ? 41.105 29.289 -12.111 1.00 85.50 355 TYR A N 1
ATOM 2996 C CA . TYR A 1 355 ? 41.645 28.870 -10.813 1.00 85.50 355 TYR A CA 1
ATOM 2997 C C . TYR A 1 355 ? 43.092 29.331 -10.578 1.00 85.50 355 TYR A C 1
ATOM 2999 O O . TYR A 1 355 ? 43.515 29.387 -9.427 1.00 85.50 355 TYR A O 1
ATOM 3007 N N . ASN A 1 356 ? 43.823 29.701 -11.636 1.00 82.38 356 ASN A N 1
ATOM 3008 C CA . ASN A 1 356 ? 45.171 30.267 -11.527 1.00 82.38 356 ASN A CA 1
ATOM 3009 C C . ASN A 1 356 ? 45.163 31.733 -11.063 1.00 82.38 356 ASN A C 1
ATOM 3011 O O . ASN A 1 356 ? 46.210 32.245 -10.683 1.00 82.38 356 ASN A O 1
ATOM 3015 N N . LEU A 1 357 ? 44.001 32.393 -11.117 1.00 84.94 357 LEU A N 1
ATOM 3016 C CA . LEU A 1 357 ? 43.797 33.752 -10.625 1.00 84.94 357 LEU A CA 1
ATOM 3017 C C . LEU A 1 357 ? 43.516 33.735 -9.118 1.00 84.94 357 LEU A C 1
ATOM 3019 O O . LEU A 1 357 ? 42.869 32.812 -8.593 1.00 84.94 357 LEU A O 1
ATOM 3023 N N . ASP A 1 358 ? 43.931 34.784 -8.415 1.00 81.31 358 ASP A N 1
ATOM 3024 C CA . ASP A 1 358 ? 43.574 34.955 -7.009 1.00 81.31 358 ASP A CA 1
ATOM 3025 C C . ASP A 1 358 ? 42.064 35.251 -6.822 1.00 81.31 358 ASP A C 1
ATOM 3027 O O . ASP A 1 358 ? 41.261 35.253 -7.765 1.00 81.31 358 ASP A O 1
ATOM 3031 N N . LEU A 1 359 ? 41.627 35.391 -5.568 1.00 79.12 359 LEU A N 1
ATOM 3032 C CA . LEU A 1 359 ? 40.215 35.607 -5.241 1.00 79.12 359 LEU A CA 1
ATOM 3033 C C . LEU A 1 359 ? 39.687 36.994 -5.641 1.00 79.12 359 LEU A C 1
ATOM 3035 O O . LEU A 1 359 ? 38.496 37.112 -5.942 1.00 79.12 359 LEU A O 1
ATOM 3039 N N . GLU A 1 360 ? 40.529 38.025 -5.641 1.00 81.62 360 GLU A N 1
ATOM 3040 C CA . GLU A 1 360 ? 40.142 39.394 -5.987 1.00 81.62 360 GLU A CA 1
ATOM 3041 C C . GLU A 1 360 ? 40.187 39.603 -7.506 1.00 81.62 360 GLU A C 1
ATOM 3043 O O . GLU A 1 360 ? 39.236 40.141 -8.073 1.00 81.62 360 GLU A O 1
ATOM 3048 N N . GLU A 1 361 ? 41.196 39.059 -8.192 1.00 85.88 361 GLU A N 1
ATOM 3049 C CA . GLU A 1 361 ? 41.253 38.992 -9.658 1.00 85.88 361 GLU A CA 1
ATOM 3050 C C . GLU A 1 361 ? 40.002 38.318 -10.243 1.00 85.88 361 GLU A C 1
ATOM 3052 O O . GLU A 1 361 ? 39.370 38.843 -11.166 1.00 85.88 361 GLU A O 1
ATOM 3057 N N . ARG A 1 362 ? 39.584 37.176 -9.672 1.00 89.38 362 ARG A N 1
ATOM 3058 C CA . ARG A 1 362 ? 38.338 36.492 -10.065 1.00 89.38 362 ARG A CA 1
ATOM 3059 C C . ARG A 1 362 ? 37.099 37.337 -9.803 1.00 89.38 362 ARG A C 1
ATOM 3061 O O . ARG A 1 362 ? 36.204 37.365 -10.650 1.00 89.38 362 ARG A O 1
ATOM 3068 N N . ARG A 1 363 ? 37.037 38.025 -8.659 1.00 85.50 363 ARG A N 1
ATOM 3069 C CA . ARG A 1 363 ? 35.912 38.904 -8.322 1.00 85.50 363 ARG A CA 1
ATOM 3070 C C . ARG A 1 363 ? 35.788 40.046 -9.325 1.00 85.50 363 ARG A C 1
ATOM 3072 O O . ARG A 1 363 ? 34.689 40.293 -9.814 1.00 85.50 363 ARG A O 1
ATOM 3079 N N . ILE A 1 364 ? 36.899 40.705 -9.657 1.00 88.62 364 ILE A N 1
ATOM 3080 C CA . ILE A 1 364 ? 36.955 41.791 -10.644 1.00 88.62 364 ILE A CA 1
ATOM 3081 C C . ILE A 1 364 ? 36.524 41.269 -12.021 1.00 88.62 364 ILE A C 1
ATOM 3083 O O . ILE A 1 364 ? 35.620 41.834 -12.634 1.00 88.62 364 ILE A O 1
ATOM 3087 N N . LYS A 1 365 ? 37.093 40.144 -12.473 1.00 88.88 365 LYS A N 1
ATOM 3088 C CA . LYS A 1 365 ? 36.834 39.547 -13.794 1.00 88.88 365 LYS A CA 1
ATOM 3089 C C . LYS A 1 365 ? 35.362 39.206 -14.064 1.00 88.88 365 LYS A C 1
ATOM 3091 O O . LYS A 1 365 ? 34.940 39.240 -15.219 1.00 88.88 365 LYS A O 1
ATOM 3096 N N . TYR A 1 366 ? 34.591 38.868 -13.029 1.00 89.06 366 TYR A N 1
ATOM 3097 C CA . TYR A 1 366 ? 33.189 38.446 -13.159 1.00 89.06 366 TYR A CA 1
ATOM 3098 C C . TYR A 1 366 ? 32.159 39.405 -12.542 1.00 89.06 366 TYR A C 1
ATOM 3100 O O . TYR A 1 366 ? 30.969 39.080 -12.494 1.00 89.06 366 TYR A O 1
ATOM 3108 N N . LYS A 1 367 ? 32.592 40.584 -12.085 1.00 84.31 367 LYS A N 1
ATOM 3109 C CA . LYS A 1 367 ? 31.765 41.546 -11.345 1.00 84.31 367 LYS A CA 1
ATOM 3110 C C . LYS A 1 367 ? 30.480 41.935 -12.087 1.00 84.31 367 LYS A C 1
ATOM 3112 O O . LYS A 1 367 ? 29.391 41.836 -11.513 1.00 84.31 367 LYS A O 1
ATOM 3117 N N . ASP A 1 368 ? 30.619 42.296 -13.361 1.00 83.38 368 ASP A N 1
ATOM 3118 C CA . ASP A 1 368 ? 29.609 43.030 -14.141 1.00 83.38 368 ASP A CA 1
ATOM 3119 C C . ASP A 1 368 ? 28.699 42.131 -15.013 1.00 83.38 368 ASP A C 1
ATOM 3121 O O . ASP A 1 368 ? 27.881 42.625 -15.787 1.00 83.38 368 ASP A O 1
ATOM 3125 N N . PHE A 1 369 ? 28.811 40.802 -14.884 1.00 83.56 369 PHE A N 1
ATOM 3126 C CA . PHE A 1 369 ? 27.945 39.833 -15.575 1.00 83.56 369 PHE A CA 1
ATOM 3127 C C . PHE A 1 369 ? 26.825 39.338 -14.665 1.00 83.56 369 PHE A C 1
ATOM 3129 O O . PHE A 1 369 ? 27.062 39.077 -13.486 1.00 83.56 369 PHE A O 1
ATOM 3136 N N . ASP A 1 370 ? 25.622 39.143 -15.194 1.00 77.25 370 ASP A N 1
ATOM 3137 C CA . ASP A 1 370 ? 24.450 38.765 -14.393 1.00 77.25 370 ASP A CA 1
ATOM 3138 C C . ASP A 1 370 ? 24.462 37.283 -13.981 1.00 77.25 370 ASP A C 1
ATOM 3140 O O . ASP A 1 370 ? 23.978 36.933 -12.906 1.00 77.25 370 ASP A O 1
ATOM 3144 N N . GLY A 1 371 ? 25.102 36.420 -14.781 1.00 82.00 371 GLY A N 1
ATOM 3145 C CA . GLY A 1 371 ? 25.259 34.989 -14.498 1.00 82.00 371 GLY A CA 1
ATOM 3146 C C . GLY A 1 371 ? 26.655 34.448 -14.821 1.00 82.00 371 GLY A C 1
ATOM 3147 O O . GLY A 1 371 ? 27.278 34.842 -15.810 1.00 82.00 371 GLY A O 1
ATOM 3148 N N . ILE A 1 372 ? 27.138 33.507 -13.999 1.00 88.06 372 ILE A N 1
ATOM 3149 C CA . ILE A 1 372 ? 28.432 32.824 -14.163 1.00 88.06 372 ILE A CA 1
ATOM 3150 C C . ILE A 1 372 ? 28.208 31.306 -14.125 1.00 88.06 372 ILE A C 1
ATOM 3152 O O . ILE A 1 372 ? 27.696 30.785 -13.134 1.00 88.06 372 ILE A O 1
ATOM 3156 N N . LEU A 1 373 ? 28.632 30.581 -15.164 1.00 85.38 373 LEU A N 1
ATOM 3157 C CA . LEU A 1 373 ? 28.533 29.115 -15.250 1.00 85.38 373 LEU A CA 1
ATOM 3158 C C . LEU A 1 373 ? 29.923 28.458 -15.259 1.00 85.38 373 LEU A C 1
ATOM 3160 O O . LEU A 1 373 ? 30.802 28.880 -16.001 1.00 85.38 373 LEU A O 1
ATOM 3164 N N . CYS A 1 374 ? 30.140 27.408 -14.464 1.00 85.69 374 CYS A N 1
ATOM 3165 C CA . CYS A 1 374 ? 31.409 26.664 -14.437 1.00 85.69 374 CYS A CA 1
ATOM 3166 C C . CYS A 1 374 ? 31.590 25.779 -15.681 1.00 85.69 374 CYS A C 1
ATOM 3168 O O . CYS A 1 374 ? 30.778 24.880 -15.870 1.00 85.69 374 CYS A O 1
ATOM 3170 N N . GLU A 1 375 ? 32.680 25.909 -16.449 1.00 86.12 375 GLU A N 1
ATOM 3171 C CA . GLU A 1 375 ? 32.912 25.045 -17.627 1.00 86.12 375 GLU A CA 1
ATOM 3172 C C . GLU A 1 375 ? 33.041 23.548 -17.274 1.00 86.12 375 GLU A C 1
ATOM 3174 O O . GLU A 1 375 ? 32.611 22.687 -18.035 1.00 86.12 375 GLU A O 1
ATOM 3179 N N . LYS A 1 376 ? 33.608 23.222 -16.100 1.00 82.44 376 LYS A N 1
ATOM 3180 C CA . LYS A 1 376 ? 33.919 21.835 -15.703 1.00 82.44 376 LYS A CA 1
ATOM 3181 C C . LYS A 1 376 ? 32.682 21.042 -15.264 1.00 82.44 376 LYS A C 1
ATOM 3183 O O . LYS A 1 376 ? 32.698 19.815 -15.306 1.00 82.44 376 LYS A O 1
ATOM 3188 N N . CYS A 1 377 ? 31.620 21.708 -14.801 1.00 83.94 377 CYS A N 1
ATOM 3189 C CA . CYS A 1 377 ? 30.407 21.022 -14.326 1.00 83.94 377 CYS A CA 1
ATOM 3190 C C . CYS A 1 377 ? 29.071 21.657 -14.740 1.00 83.94 377 CYS A C 1
ATOM 3192 O O . CYS A 1 377 ? 28.024 21.157 -14.328 1.00 83.94 377 CYS A O 1
ATOM 3194 N N . ASN A 1 378 ? 29.096 22.734 -15.528 1.00 73.38 378 ASN A N 1
ATOM 3195 C CA . ASN A 1 378 ? 27.939 23.453 -16.069 1.00 73.38 378 ASN A CA 1
ATOM 3196 C C . ASN A 1 378 ? 26.906 23.898 -15.018 1.00 73.38 378 ASN A C 1
ATOM 3198 O O . ASN A 1 378 ? 25.713 23.984 -15.298 1.00 73.38 378 ASN A O 1
ATOM 3202 N N . ARG A 1 379 ? 27.365 24.192 -13.793 1.00 81.44 379 ARG A N 1
ATOM 3203 C CA . ARG A 1 379 ? 26.543 24.750 -12.707 1.00 81.44 379 ARG A CA 1
ATOM 3204 C C . ARG A 1 379 ? 26.818 26.235 -12.507 1.00 81.44 379 ARG A C 1
ATOM 3206 O O . ARG A 1 379 ? 27.958 26.676 -12.664 1.00 81.44 379 ARG A O 1
ATOM 3213 N N . TYR A 1 380 ? 25.783 26.960 -12.089 1.00 83.81 380 TYR A N 1
ATOM 3214 C CA . TYR A 1 380 ? 25.885 28.337 -11.617 1.00 83.81 380 TYR A CA 1
ATOM 3215 C C . TYR A 1 380 ? 26.899 28.472 -10.472 1.00 83.81 380 TYR A C 1
ATOM 3217 O O . TYR A 1 380 ? 26.944 27.647 -9.553 1.00 83.81 380 TYR A O 1
ATOM 3225 N N . ILE A 1 381 ? 27.717 29.520 -10.543 1.00 84.88 381 ILE A N 1
ATOM 3226 C CA . ILE A 1 381 ? 28.648 29.929 -9.494 1.00 84.88 381 ILE A CA 1
ATOM 3227 C C . ILE A 1 381 ? 28.074 31.175 -8.825 1.00 84.88 381 ILE A C 1
ATOM 3229 O O . ILE A 1 381 ? 28.005 32.239 -9.434 1.00 84.88 381 ILE A O 1
ATOM 3233 N N . ALA A 1 382 ? 27.716 31.060 -7.546 1.00 82.56 382 ALA A N 1
ATOM 3234 C CA . ALA A 1 382 ? 27.336 32.220 -6.751 1.00 82.56 382 ALA A CA 1
ATOM 3235 C C . ALA A 1 382 ? 28.507 33.216 -6.666 1.00 82.56 382 ALA A C 1
ATOM 3237 O O . ALA A 1 382 ? 29.614 32.837 -6.271 1.00 82.56 382 ALA A O 1
ATOM 3238 N N . LYS A 1 383 ? 28.253 34.499 -6.973 1.00 77.88 383 LYS A N 1
ATOM 3239 C CA . LYS A 1 383 ? 29.261 35.580 -6.907 1.00 77.88 383 LYS A CA 1
ATOM 3240 C C . LYS A 1 383 ? 29.963 35.678 -5.541 1.00 77.88 383 LYS A C 1
ATOM 3242 O O . LYS A 1 383 ? 31.119 36.077 -5.468 1.00 77.88 383 LYS A O 1
ATOM 3247 N N . SER A 1 384 ? 29.302 35.266 -4.458 1.00 78.12 384 SER A N 1
ATOM 3248 C CA . SER A 1 384 ? 29.885 35.221 -3.110 1.00 78.12 384 SER A CA 1
ATOM 3249 C C . SER A 1 384 ? 30.991 34.172 -2.939 1.00 78.12 384 SER A C 1
ATOM 3251 O O . SER A 1 384 ? 31.835 34.325 -2.060 1.00 78.12 384 SER A O 1
ATOM 3253 N N . TRP A 1 385 ? 31.016 33.112 -3.754 1.00 79.12 385 TRP A N 1
ATOM 3254 C CA . TRP A 1 385 ? 31.993 32.029 -3.618 1.00 79.12 385 TRP A CA 1
ATOM 3255 C C . TRP A 1 385 ? 33.268 32.271 -4.428 1.00 79.12 385 TRP A C 1
ATOM 3257 O O . TRP A 1 385 ? 34.334 31.903 -3.958 1.00 79.12 385 TRP A O 1
ATOM 3267 N N . ASN A 1 386 ? 33.199 32.908 -5.605 1.00 82.62 386 ASN A N 1
ATOM 3268 C CA . ASN A 1 386 ? 34.349 33.139 -6.508 1.00 82.62 386 ASN A CA 1
ATOM 3269 C C . ASN A 1 386 ? 35.073 31.848 -6.981 1.00 82.62 386 ASN A C 1
ATOM 3271 O O . ASN A 1 386 ? 36.135 31.897 -7.600 1.00 82.62 386 ASN A O 1
ATOM 3275 N N . TYR A 1 387 ? 34.492 30.671 -6.734 1.00 86.62 387 TYR A N 1
ATOM 3276 C CA . TYR A 1 387 ? 34.895 29.381 -7.296 1.00 86.62 387 TYR A CA 1
ATOM 3277 C C . TYR A 1 387 ? 33.690 28.443 -7.389 1.00 86.62 387 TYR A C 1
ATOM 3279 O O . TYR A 1 387 ? 32.702 28.588 -6.664 1.00 86.62 387 TYR A O 1
ATOM 3287 N N . CYS A 1 388 ? 33.770 27.426 -8.251 1.00 89.56 388 CYS A N 1
ATOM 3288 C CA . CYS A 1 388 ? 32.735 26.399 -8.287 1.00 89.56 388 CYS A CA 1
ATOM 3289 C C . CYS A 1 388 ? 32.824 25.470 -7.065 1.00 89.56 388 CYS A C 1
ATOM 3291 O O . CYS A 1 388 ? 33.632 24.536 -7.038 1.00 89.56 388 CYS A O 1
ATOM 3293 N N . LYS A 1 389 ? 31.945 25.693 -6.080 1.00 87.94 389 LYS A N 1
ATOM 3294 C CA . LYS A 1 389 ? 31.820 24.862 -4.873 1.00 87.94 389 LYS A CA 1
ATOM 3295 C C . LYS A 1 389 ? 31.627 23.373 -5.187 1.00 87.94 389 LYS A C 1
ATOM 3297 O O . LYS A 1 389 ? 32.326 22.545 -4.627 1.00 87.94 389 LYS A O 1
ATOM 3302 N N . HIS A 1 390 ? 30.761 23.027 -6.143 1.00 88.50 390 HIS A N 1
ATOM 3303 C CA . HIS A 1 390 ? 30.523 21.626 -6.524 1.00 88.50 390 HIS A CA 1
ATOM 3304 C C . HIS A 1 390 ? 31.782 20.920 -7.069 1.00 88.50 390 HIS A C 1
ATOM 3306 O O . HIS A 1 390 ? 31.956 19.725 -6.841 1.00 88.50 390 HIS A O 1
ATOM 3312 N N . CYS A 1 391 ? 32.669 21.637 -7.767 1.00 87.50 391 CYS A N 1
ATOM 3313 C CA . CYS A 1 391 ? 33.957 21.081 -8.186 1.00 87.50 391 CYS A CA 1
ATOM 3314 C C . CYS A 1 391 ? 34.931 20.954 -7.003 1.00 87.50 391 CYS A C 1
ATOM 3316 O O . CYS A 1 391 ? 35.628 19.951 -6.916 1.00 87.50 391 CYS A O 1
ATOM 3318 N N . TYR A 1 392 ? 34.957 21.933 -6.093 1.00 86.12 392 TYR A N 1
ATOM 3319 C CA . TYR A 1 392 ? 35.796 21.920 -4.885 1.00 86.12 392 TYR A CA 1
ATOM 3320 C C . TYR A 1 392 ? 35.414 20.793 -3.908 1.00 86.12 392 TYR A C 1
ATOM 3322 O O . TYR A 1 392 ? 36.285 20.102 -3.382 1.00 86.12 392 TYR A O 1
ATOM 3330 N N . ASP A 1 393 ? 34.115 20.560 -3.700 1.00 85.81 393 ASP A N 1
ATOM 3331 C CA . ASP A 1 393 ? 33.614 19.503 -2.814 1.00 85.81 393 ASP A CA 1
ATOM 3332 C C . ASP A 1 393 ? 34.015 18.104 -3.329 1.00 85.81 393 ASP A C 1
ATOM 3334 O O . ASP A 1 393 ? 34.309 17.219 -2.526 1.00 85.81 393 ASP A O 1
ATOM 3338 N N . LYS A 1 394 ? 34.080 17.931 -4.661 1.00 84.12 394 LYS A N 1
ATOM 3339 C CA . LYS A 1 394 ? 34.463 16.685 -5.351 1.00 84.12 394 LYS A CA 1
ATOM 3340 C C . LYS A 1 394 ? 35.963 16.465 -5.534 1.00 84.12 394 LYS A C 1
ATOM 3342 O O . LYS A 1 394 ? 36.352 15.358 -5.892 1.00 84.12 394 LYS A O 1
ATOM 3347 N N . GLU A 1 395 ? 36.784 17.489 -5.347 1.00 84.31 395 GLU A N 1
ATOM 3348 C CA . GLU A 1 395 ? 38.234 17.321 -5.350 1.00 84.31 395 GLU A CA 1
ATOM 3349 C C . GLU A 1 395 ? 38.647 16.430 -4.161 1.00 84.31 395 GLU A C 1
ATOM 3351 O O . GLU A 1 395 ? 37.956 16.392 -3.136 1.00 84.31 395 GLU A O 1
ATOM 3356 N N . THR A 1 396 ? 39.750 15.696 -4.279 1.00 75.44 396 THR A N 1
ATOM 3357 C CA . THR A 1 396 ? 40.267 14.833 -3.200 1.00 75.44 396 THR A CA 1
ATOM 3358 C C . THR A 1 396 ? 41.692 15.180 -2.808 1.00 75.44 396 THR A C 1
ATOM 3360 O O . THR A 1 396 ? 42.073 14.918 -1.671 1.00 75.44 396 THR A O 1
ATOM 3363 N N . ASP A 1 397 ? 42.463 15.798 -3.704 1.00 79.06 397 ASP A N 1
ATOM 3364 C CA . ASP A 1 397 ? 43.798 16.278 -3.371 1.00 79.06 397 ASP A CA 1
ATOM 3365 C C . ASP A 1 397 ? 43.727 17.585 -2.556 1.00 79.06 397 ASP A C 1
ATOM 3367 O O . ASP A 1 397 ? 43.051 18.555 -2.915 1.00 79.06 397 ASP A O 1
ATOM 3371 N N . THR A 1 398 ? 44.429 17.604 -1.422 1.00 67.44 398 THR A N 1
ATOM 3372 C CA . THR A 1 398 ? 44.422 18.724 -0.471 1.00 67.44 398 THR A CA 1
ATOM 3373 C C . THR A 1 398 ? 45.052 19.993 -1.051 1.00 67.44 398 THR A C 1
ATOM 3375 O O . THR A 1 398 ? 44.578 21.094 -0.757 1.00 67.44 398 THR A O 1
ATOM 3378 N N . ASN A 1 399 ? 46.072 19.862 -1.905 1.00 70.88 399 ASN A N 1
ATOM 3379 C CA . ASN A 1 399 ? 46.709 20.999 -2.567 1.00 70.88 399 ASN A CA 1
ATOM 3380 C C . ASN A 1 399 ? 45.768 21.584 -3.624 1.00 70.88 399 ASN A C 1
ATOM 3382 O O . ASN A 1 399 ? 45.555 22.795 -3.645 1.00 70.88 399 ASN A O 1
ATOM 3386 N N . ASN A 1 400 ? 45.117 20.734 -4.424 1.00 77.56 400 ASN A N 1
ATOM 3387 C CA . ASN A 1 400 ? 44.114 21.158 -5.402 1.00 77.56 400 ASN A CA 1
ATOM 3388 C C . ASN A 1 400 ? 42.924 21.860 -4.727 1.00 77.56 400 ASN A C 1
ATOM 3390 O O . ASN A 1 400 ? 42.465 22.885 -5.231 1.00 77.56 400 ASN A O 1
ATOM 3394 N N . LYS A 1 401 ? 42.453 21.395 -3.557 1.00 81.94 401 LYS A N 1
ATOM 3395 C CA . LYS A 1 401 ? 41.430 22.127 -2.780 1.00 81.94 401 LYS A CA 1
ATOM 3396 C C . LYS A 1 401 ? 41.903 23.506 -2.343 1.00 81.94 401 LYS A C 1
ATOM 3398 O O . LYS A 1 401 ? 41.164 24.476 -2.526 1.00 81.94 401 LYS A O 1
ATOM 3403 N N . GLY A 1 402 ? 43.110 23.599 -1.781 1.00 73.44 402 GLY A N 1
ATOM 3404 C CA . GLY A 1 402 ? 43.716 24.878 -1.411 1.00 73.44 402 GLY A CA 1
ATOM 3405 C C . GLY A 1 402 ? 43.775 25.828 -2.609 1.00 73.44 402 GLY A C 1
ATOM 3406 O O . GLY A 1 402 ? 43.223 26.926 -2.554 1.00 73.44 402 GLY A O 1
ATOM 3407 N N . PHE A 1 403 ? 44.303 25.344 -3.731 1.00 80.81 403 PHE A N 1
ATOM 3408 C CA . PHE A 1 403 ? 44.446 26.086 -4.980 1.00 80.81 403 PHE A CA 1
ATOM 3409 C C . PHE A 1 403 ? 43.101 26.566 -5.547 1.00 80.81 403 PHE A C 1
ATOM 3411 O O . PHE A 1 403 ? 42.916 27.749 -5.822 1.00 80.81 403 PHE A O 1
ATOM 3418 N N . MET A 1 404 ? 42.099 25.686 -5.640 1.00 81.94 404 MET A N 1
ATOM 3419 C CA . MET A 1 404 ? 40.778 26.045 -6.169 1.00 81.94 404 MET A CA 1
ATOM 3420 C C . MET A 1 404 ? 40.085 27.148 -5.353 1.00 81.94 404 MET A C 1
ATOM 3422 O O . MET A 1 404 ? 39.375 27.994 -5.914 1.00 81.94 404 MET A O 1
ATOM 3426 N N . LYS A 1 405 ? 40.278 27.135 -4.029 1.00 81.12 405 LYS A N 1
ATOM 3427 C CA . LYS A 1 405 ? 39.621 28.051 -3.092 1.00 81.12 405 LYS A CA 1
ATOM 3428 C C . LYS A 1 405 ? 40.391 29.352 -2.869 1.00 81.12 405 LYS A C 1
ATOM 3430 O O . LYS A 1 405 ? 39.743 30.378 -2.702 1.00 81.12 405 LYS A O 1
ATOM 3435 N N . TYR A 1 406 ? 41.722 29.322 -2.872 1.00 78.19 406 TYR A N 1
ATOM 3436 C CA . TYR A 1 406 ? 42.571 30.456 -2.479 1.00 78.19 406 TYR A CA 1
ATOM 3437 C C . TYR A 1 406 ? 43.513 30.959 -3.588 1.00 78.19 406 TYR A C 1
ATOM 3439 O O . TYR A 1 406 ? 44.059 32.048 -3.452 1.00 78.19 406 TYR A O 1
ATOM 3447 N N . GLY A 1 407 ? 43.663 30.228 -4.697 1.00 76.88 407 GLY A N 1
ATOM 3448 C CA . GLY A 1 407 ? 44.645 30.530 -5.743 1.00 76.88 407 GLY A CA 1
ATOM 3449 C C . GLY A 1 407 ? 46.051 30.020 -5.386 1.00 76.88 407 GLY A C 1
ATOM 3450 O O . GLY A 1 407 ? 46.184 29.159 -4.512 1.00 76.88 407 GLY A O 1
ATOM 3451 N N . PRO A 1 408 ? 47.110 30.519 -6.048 1.00 75.00 408 PRO A N 1
ATOM 3452 C CA . PRO A 1 408 ? 48.475 30.017 -5.864 1.00 75.00 408 PRO A CA 1
ATOM 3453 C C . PRO A 1 408 ? 49.135 30.366 -4.516 1.00 75.00 408 PRO A C 1
ATOM 3455 O O . PRO A 1 408 ? 50.071 29.674 -4.127 1.00 75.00 408 PRO A O 1
ATOM 3458 N N . ASN A 1 409 ? 48.689 31.405 -3.793 1.00 71.44 409 ASN A N 1
ATOM 3459 C CA . ASN A 1 409 ? 49.422 31.939 -2.632 1.00 71.44 409 ASN A CA 1
ATOM 3460 C C . ASN A 1 409 ? 48.983 31.352 -1.269 1.00 71.44 409 ASN A C 1
ATOM 3462 O O . ASN A 1 409 ? 48.410 32.046 -0.426 1.00 71.44 409 ASN A O 1
ATOM 3466 N N . PHE A 1 410 ? 49.239 30.061 -1.034 1.00 79.88 410 PHE A N 1
ATOM 3467 C CA . PHE A 1 410 ? 49.037 29.420 0.277 1.00 79.88 410 PHE A CA 1
ATOM 3468 C C . PHE A 1 410 ? 50.123 28.377 0.582 1.00 79.88 410 PHE A C 1
ATOM 3470 O O . PHE A 1 410 ? 50.759 27.848 -0.327 1.00 79.88 410 PHE A O 1
ATOM 3477 N N . ILE A 1 411 ? 50.308 28.042 1.864 1.00 80.31 411 ILE A N 1
ATOM 3478 C CA . ILE A 1 411 ? 51.240 26.990 2.305 1.00 80.31 411 ILE A CA 1
ATOM 3479 C C . ILE A 1 411 ? 50.623 26.062 3.358 1.00 80.31 411 ILE A C 1
ATOM 3481 O O . ILE A 1 411 ? 49.734 26.443 4.125 1.00 80.31 411 ILE A O 1
ATOM 3485 N N . ILE A 1 412 ? 51.123 24.826 3.409 1.00 78.12 412 ILE A N 1
ATOM 3486 C CA . ILE A 1 412 ? 50.769 23.828 4.420 1.00 78.12 412 ILE A CA 1
ATOM 3487 C C . ILE A 1 412 ? 51.791 23.853 5.565 1.00 78.12 412 ILE A C 1
ATOM 3489 O O . ILE A 1 412 ? 52.992 23.704 5.355 1.00 78.12 412 ILE A O 1
ATOM 3493 N N . PHE A 1 413 ? 51.295 23.993 6.792 1.00 76.38 413 PHE A N 1
ATOM 3494 C CA . PHE A 1 413 ? 52.071 23.912 8.023 1.00 76.38 413 PHE A CA 1
ATOM 3495 C C . PHE A 1 413 ? 52.454 22.461 8.335 1.00 76.38 413 PHE A C 1
ATOM 3497 O O . PHE A 1 413 ? 51.584 21.614 8.579 1.00 76.38 413 PHE A O 1
ATOM 3504 N N . SER A 1 414 ? 53.758 22.184 8.365 1.00 73.44 414 SER A N 1
ATOM 3505 C CA . SER A 1 414 ? 54.302 20.868 8.711 1.00 73.44 414 SER A CA 1
ATOM 3506 C C . SER A 1 414 ? 54.179 20.585 10.206 1.00 73.44 414 SER A C 1
ATOM 3508 O O . SER A 1 414 ? 54.589 21.387 11.042 1.00 73.44 414 SER A O 1
ATOM 3510 N N . THR A 1 415 ? 53.706 19.393 10.578 1.00 64.12 415 THR A N 1
ATOM 3511 C CA . THR A 1 415 ? 53.631 19.007 11.997 1.00 64.12 415 THR A CA 1
ATOM 3512 C C . THR A 1 415 ? 54.989 18.754 12.650 1.00 64.12 415 THR A C 1
ATOM 3514 O O . THR A 1 415 ? 55.043 18.614 13.866 1.00 64.12 415 THR A O 1
ATOM 3517 N N . LEU A 1 416 ? 56.077 18.708 11.877 1.00 64.56 416 LEU A N 1
ATOM 3518 C CA . LEU A 1 416 ? 57.438 18.665 12.421 1.00 64.56 416 LEU A CA 1
ATOM 3519 C C . LEU A 1 416 ? 57.883 20.039 12.958 1.00 64.56 416 LEU A C 1
ATOM 3521 O O . LEU A 1 416 ? 58.736 20.109 13.837 1.00 64.56 416 LEU A O 1
ATOM 3525 N N . ASP A 1 417 ? 57.252 21.129 12.509 1.00 69.25 417 ASP A N 1
ATOM 3526 C CA . ASP A 1 417 ? 57.602 22.493 12.923 1.00 69.25 417 ASP A CA 1
ATOM 3527 C C . ASP A 1 417 ? 57.044 22.881 14.301 1.00 69.25 417 ASP A C 1
ATOM 3529 O O . ASP A 1 417 ? 57.361 23.953 14.810 1.00 69.25 417 ASP A O 1
ATOM 3533 N N . TYR A 1 418 ? 56.261 22.016 14.957 1.00 62.94 418 TYR A N 1
ATOM 3534 C CA . TYR A 1 418 ? 55.834 22.230 16.347 1.00 62.94 418 TYR A CA 1
ATOM 3535 C C . TYR A 1 418 ? 57.010 22.312 17.336 1.00 62.94 418 TYR A C 1
ATOM 3537 O O . TYR A 1 418 ? 56.860 22.910 18.400 1.00 62.94 418 TYR A O 1
ATOM 3545 N N . HIS A 1 419 ? 58.169 21.747 16.982 1.00 59.97 419 HIS A N 1
ATOM 3546 C CA . HIS A 1 419 ? 59.402 21.834 17.769 1.00 59.97 419 HIS A CA 1
ATOM 3547 C C . HIS A 1 419 ? 60.126 23.183 17.633 1.00 59.97 419 HIS A C 1
ATOM 3549 O O . HIS A 1 419 ? 60.973 23.494 18.465 1.00 59.97 419 HIS A O 1
ATOM 3555 N N . LEU A 1 420 ? 59.788 23.988 16.619 1.00 65.75 420 LEU A N 1
ATOM 3556 C CA . LEU A 1 420 ? 60.336 25.330 16.443 1.00 65.75 420 LEU A CA 1
ATOM 3557 C C . LEU A 1 420 ? 59.695 26.311 17.435 1.00 65.75 420 LEU A C 1
ATOM 3559 O O . LEU A 1 420 ? 58.486 26.257 17.723 1.00 65.75 420 LEU A O 1
ATOM 3563 N N . SER A 1 421 ? 60.493 27.265 17.909 1.00 70.88 421 SER A N 1
ATOM 3564 C CA . SER A 1 421 ? 60.011 28.390 18.707 1.00 70.88 421 SER A CA 1
ATOM 3565 C C . SER A 1 421 ? 58.976 29.222 17.936 1.00 70.88 421 SER A C 1
ATOM 3567 O O . SER A 1 421 ? 58.830 29.132 16.712 1.00 70.88 421 SER A O 1
ATOM 3569 N N . LEU A 1 422 ? 58.217 30.045 18.665 1.00 71.50 422 LEU A N 1
ATOM 3570 C CA . LEU A 1 422 ? 57.185 30.889 18.063 1.00 71.50 422 LEU A CA 1
ATOM 3571 C C . LEU A 1 422 ? 57.771 31.872 17.032 1.00 71.50 422 LEU A C 1
ATOM 3573 O O . LEU A 1 422 ? 57.165 32.076 15.983 1.00 71.50 422 LEU A O 1
ATOM 3577 N N . GLU A 1 423 ? 58.959 32.426 17.288 1.00 76.12 423 GLU A N 1
ATOM 3578 C CA . GLU A 1 423 ? 59.624 33.372 16.379 1.00 76.12 423 GLU A CA 1
ATOM 3579 C C . GLU A 1 423 ? 60.223 32.691 15.136 1.00 76.12 423 GLU A C 1
ATOM 3581 O O . GLU A 1 423 ? 60.159 33.243 14.034 1.00 76.12 423 GLU A O 1
ATOM 3586 N N . GLU A 1 424 ? 60.709 31.453 15.258 1.00 75.06 424 GLU A N 1
ATOM 3587 C CA . GLU A 1 424 ? 61.139 30.652 14.103 1.00 75.06 424 GLU A CA 1
ATOM 3588 C C . GLU A 1 424 ? 59.953 30.297 13.195 1.00 75.06 424 GLU A C 1
ATOM 3590 O O . GLU A 1 424 ? 60.045 30.454 11.976 1.00 75.06 424 GLU A O 1
ATOM 3595 N N . ARG A 1 425 ? 58.802 29.900 13.766 1.00 80.31 425 ARG A N 1
ATOM 3596 C CA . ARG A 1 425 ? 57.572 29.652 12.986 1.00 80.31 425 ARG A CA 1
ATOM 3597 C C . ARG A 1 425 ? 57.040 30.921 12.323 1.00 80.31 425 ARG A C 1
ATOM 3599 O O . ARG A 1 425 ? 56.727 30.882 11.133 1.00 80.31 425 ARG A O 1
ATOM 3606 N N . LYS A 1 426 ? 57.003 32.044 13.050 1.00 80.44 426 LYS A N 1
ATOM 3607 C CA . LYS A 1 426 ? 56.660 33.367 12.498 1.00 80.44 426 LYS A CA 1
ATOM 3608 C C . LYS A 1 426 ? 57.529 33.729 11.303 1.00 80.44 426 LYS A C 1
ATOM 3610 O O . LYS A 1 426 ? 57.006 34.228 10.316 1.00 80.44 426 LYS A O 1
ATOM 3615 N N . THR A 1 427 ? 58.834 33.472 11.385 1.00 83.94 427 THR A N 1
ATOM 3616 C CA . THR A 1 427 ? 59.786 33.780 10.310 1.00 83.94 427 THR A CA 1
ATOM 3617 C C . THR A 1 427 ? 59.591 32.851 9.111 1.00 83.94 427 THR A C 1
ATOM 3619 O O . THR A 1 427 ? 59.446 33.331 7.991 1.00 83.94 427 THR A O 1
ATOM 3622 N N . LYS A 1 428 ? 59.506 31.533 9.341 1.00 80.56 428 LYS A N 1
ATOM 3623 C CA . LYS A 1 428 ? 59.389 30.506 8.289 1.00 80.56 428 LYS A CA 1
ATOM 3624 C C . LYS A 1 428 ? 58.139 30.649 7.415 1.00 80.56 428 LYS A C 1
ATOM 3626 O O . LYS A 1 428 ? 58.188 30.357 6.226 1.00 80.56 428 LYS A O 1
ATOM 3631 N N . TYR A 1 429 ? 57.023 31.077 8.003 1.00 82.38 429 TYR A N 1
ATOM 3632 C CA . TYR A 1 429 ? 55.725 31.160 7.327 1.00 82.38 429 TYR A CA 1
ATOM 3633 C C . TYR A 1 429 ? 55.286 32.602 7.002 1.00 82.38 429 TYR A C 1
ATOM 3635 O O . TYR A 1 429 ? 54.146 32.819 6.595 1.00 82.38 429 TYR A O 1
ATOM 3643 N N . LYS A 1 430 ? 56.179 33.590 7.170 1.00 79.94 430 LYS A N 1
ATOM 3644 C CA . LYS A 1 430 ? 55.866 35.028 7.076 1.00 79.94 430 LYS A CA 1
ATOM 3645 C C . LYS A 1 430 ? 55.344 35.477 5.709 1.00 79.94 430 LYS A C 1
ATOM 3647 O O . LYS A 1 430 ? 54.514 36.378 5.650 1.00 79.94 430 LYS A O 1
ATOM 3652 N N . GLU A 1 431 ? 55.862 34.880 4.639 1.00 76.44 431 GLU A N 1
ATOM 3653 C CA . GLU A 1 431 ? 55.682 35.339 3.252 1.00 76.44 431 GLU A CA 1
ATOM 3654 C C . GLU A 1 431 ? 54.401 34.816 2.580 1.00 76.44 431 GLU A C 1
ATOM 3656 O O . GLU A 1 431 ? 54.102 35.200 1.454 1.00 76.44 431 GLU A O 1
ATOM 3661 N N . TYR A 1 432 ? 53.625 33.969 3.264 1.00 75.81 432 TYR A N 1
ATOM 3662 C CA . TYR A 1 432 ? 52.416 33.351 2.715 1.00 75.81 432 TYR A CA 1
ATOM 3663 C C . TYR A 1 432 ? 51.147 33.991 3.284 1.00 75.81 432 TYR A C 1
ATOM 3665 O O . TYR A 1 432 ? 51.013 34.172 4.500 1.00 75.81 432 TYR A O 1
ATOM 3673 N N . ASP A 1 433 ? 50.168 34.265 2.419 1.00 69.94 433 ASP A N 1
ATOM 3674 C CA . ASP A 1 433 ? 48.913 34.923 2.810 1.00 69.94 433 ASP A CA 1
ATOM 3675 C C . ASP A 1 433 ? 48.009 34.031 3.668 1.00 69.94 433 ASP A C 1
ATOM 3677 O O . ASP A 1 433 ? 47.295 34.535 4.542 1.00 69.94 433 ASP A O 1
ATOM 3681 N N . ARG A 1 434 ? 48.070 32.702 3.502 1.00 74.31 434 ARG A N 1
ATOM 3682 C CA . ARG A 1 434 ? 47.377 31.732 4.371 1.00 74.31 434 ARG A CA 1
ATOM 3683 C C . ARG A 1 434 ? 48.211 30.487 4.651 1.00 74.31 434 ARG A C 1
ATOM 3685 O O . ARG A 1 434 ? 48.937 29.993 3.790 1.00 74.31 434 ARG A O 1
ATOM 3692 N N . ILE A 1 435 ? 48.056 29.978 5.873 1.00 80.88 435 ILE A N 1
ATOM 3693 C CA . ILE A 1 435 ? 48.802 28.848 6.431 1.00 80.88 435 ILE A CA 1
ATOM 3694 C C . ILE A 1 435 ? 47.782 27.812 6.918 1.00 80.88 435 ILE A C 1
ATOM 3696 O O . ILE A 1 435 ? 47.009 28.094 7.834 1.00 80.88 435 ILE A O 1
ATOM 3700 N N . LEU A 1 436 ? 47.763 26.618 6.323 1.00 78.00 436 LEU A N 1
ATOM 3701 C CA . LEU A 1 436 ? 46.788 25.563 6.644 1.00 78.00 436 LEU A CA 1
ATOM 3702 C C . LEU A 1 436 ? 47.451 24.399 7.385 1.00 78.00 436 LEU A C 1
ATOM 3704 O O . LEU A 1 436 ? 48.529 23.952 7.006 1.00 78.00 436 LEU A O 1
ATOM 3708 N N . CYS A 1 437 ? 46.817 23.862 8.427 1.00 74.38 437 CYS A N 1
ATOM 3709 C CA . CYS A 1 437 ? 47.363 22.730 9.176 1.00 74.38 437 CYS A CA 1
ATOM 3710 C C . CYS A 1 437 ? 47.423 21.455 8.316 1.00 74.38 437 CYS A C 1
ATOM 3712 O O . CYS A 1 437 ? 46.383 20.948 7.898 1.00 74.38 437 CYS A O 1
ATOM 3714 N N . GLY A 1 438 ? 48.608 20.857 8.147 1.00 66.94 438 GLY A N 1
ATOM 3715 C CA . GLY A 1 438 ? 48.779 19.626 7.361 1.00 66.94 438 GLY A CA 1
ATOM 3716 C C . GLY A 1 438 ? 48.048 18.379 7.885 1.00 66.94 438 GLY A C 1
ATOM 3717 O O . GLY A 1 438 ? 47.997 17.380 7.175 1.00 66.94 438 GLY A O 1
ATOM 3718 N N . LYS A 1 439 ? 47.471 18.412 9.099 1.00 67.19 439 LYS A N 1
ATOM 3719 C CA . LYS A 1 439 ? 46.656 17.312 9.657 1.00 67.19 439 LYS A CA 1
ATOM 3720 C C . LYS A 1 439 ? 45.144 17.507 9.544 1.00 67.19 439 LYS A C 1
ATOM 3722 O O . LYS A 1 439 ? 44.437 16.517 9.405 1.00 67.19 439 LYS A O 1
ATOM 3727 N N . CYS A 1 440 ? 44.637 18.736 9.656 1.00 70.12 440 CYS A N 1
ATOM 3728 C CA . CYS A 1 440 ? 43.191 18.997 9.743 1.00 70.12 440 CYS A CA 1
ATOM 3729 C C . CYS A 1 440 ? 42.678 20.085 8.789 1.00 70.12 440 CYS A C 1
ATOM 3731 O O . CYS A 1 440 ? 41.479 20.335 8.760 1.00 70.12 440 CYS A O 1
ATOM 3733 N N . ILE A 1 441 ? 43.557 20.723 8.006 1.00 65.94 441 ILE A N 1
ATOM 3734 C CA . ILE A 1 441 ? 43.240 21.722 6.965 1.00 65.94 441 ILE A CA 1
ATOM 3735 C C . ILE A 1 441 ? 42.614 23.027 7.520 1.00 65.94 441 ILE A C 1
ATOM 3737 O O . ILE A 1 441 ? 42.423 23.991 6.781 1.00 65.94 441 ILE A O 1
ATOM 3741 N N . ASN A 1 442 ? 42.389 23.126 8.834 1.00 74.00 442 ASN A N 1
ATOM 3742 C CA . ASN A 1 442 ? 42.054 24.387 9.493 1.00 74.00 442 ASN A CA 1
ATOM 3743 C C . ASN A 1 442 ? 43.206 25.395 9.362 1.00 74.00 442 ASN A C 1
ATOM 3745 O O . ASN A 1 442 ? 44.384 25.024 9.372 1.00 74.00 442 ASN A O 1
ATOM 3749 N N . GLU A 1 443 ? 42.850 26.673 9.255 1.00 74.19 443 GLU A N 1
ATOM 3750 C CA . GLU A 1 443 ? 43.807 27.776 9.233 1.00 74.19 443 GLU A CA 1
ATOM 3751 C C . GLU A 1 443 ? 44.558 27.847 10.572 1.00 74.19 443 GLU A C 1
ATOM 3753 O O . GLU A 1 443 ? 43.967 27.682 11.640 1.00 74.19 443 GLU A O 1
ATOM 3758 N N . ILE A 1 444 ? 45.879 28.013 10.508 1.00 78.12 444 ILE A N 1
ATOM 3759 C CA . ILE A 1 444 ? 46.738 28.144 11.688 1.00 78.12 444 ILE A CA 1
ATOM 3760 C C . ILE A 1 444 ? 46.560 29.544 12.274 1.00 78.12 444 ILE A C 1
ATOM 3762 O O . ILE A 1 444 ? 46.654 30.536 11.548 1.00 78.12 444 ILE A O 1
ATOM 3766 N N . ASP A 1 445 ? 46.371 29.633 13.591 1.00 71.12 445 ASP A N 1
ATOM 3767 C CA . ASP A 1 445 ? 46.310 30.924 14.270 1.00 71.12 445 ASP A CA 1
ATOM 3768 C C . ASP A 1 445 ? 47.673 31.632 14.173 1.00 71.12 445 ASP A C 1
ATOM 3770 O O . ASP A 1 445 ? 48.695 31.126 14.643 1.00 71.12 445 ASP A O 1
ATOM 3774 N N . ARG A 1 446 ? 47.694 32.826 13.570 1.00 69.50 446 ARG A N 1
ATOM 3775 C CA . ARG A 1 446 ? 48.894 33.664 13.414 1.00 69.50 446 ARG A CA 1
ATOM 3776 C C . ARG A 1 446 ? 49.387 34.278 14.733 1.00 69.50 446 ARG A C 1
ATOM 3778 O O . ARG A 1 446 ? 50.510 34.774 14.771 1.00 69.50 446 ARG A O 1
ATOM 3785 N N . GLN A 1 447 ? 48.608 34.257 15.813 1.00 65.94 447 GLN A N 1
ATOM 3786 C CA . GLN A 1 447 ? 49.059 34.708 17.131 1.00 65.94 447 GLN A CA 1
ATOM 3787 C C . GLN A 1 447 ? 49.992 33.677 17.793 1.00 65.94 447 GLN A C 1
ATOM 3789 O O . GLN A 1 447 ? 50.990 34.052 18.413 1.00 65.94 447 GLN A O 1
ATOM 3794 N N . TYR A 1 448 ? 49.715 32.382 17.605 1.00 62.03 448 TYR A N 1
ATOM 3795 C CA . TYR A 1 448 ? 50.383 31.274 18.309 1.00 62.03 448 TYR A CA 1
ATOM 3796 C C . TYR A 1 448 ? 51.113 30.274 17.382 1.00 62.03 448 TYR A C 1
ATOM 3798 O O . TYR A 1 448 ? 51.833 29.384 17.856 1.00 62.03 448 TYR A O 1
ATOM 3806 N N . TYR A 1 449 ? 50.945 30.417 16.061 1.00 68.44 449 TYR A N 1
ATOM 3807 C CA . TYR A 1 449 ? 51.450 29.541 14.992 1.00 68.44 449 TYR A CA 1
ATOM 3808 C C . TYR A 1 449 ? 51.240 28.043 15.276 1.00 68.44 449 TYR A C 1
ATOM 3810 O O . TYR A 1 449 ? 52.104 27.209 14.991 1.00 68.44 449 TYR A O 1
ATOM 3818 N N . ASN A 1 450 ? 50.109 27.694 15.888 1.00 66.81 450 ASN A N 1
ATOM 3819 C CA . ASN A 1 450 ? 49.705 26.328 16.198 1.00 66.81 450 ASN A CA 1
ATOM 3820 C C . ASN A 1 450 ? 48.273 26.066 15.701 1.00 66.81 450 ASN A C 1
ATOM 3822 O O . ASN A 1 450 ? 47.479 26.977 15.486 1.00 66.81 450 ASN A O 1
ATOM 3826 N N . CYS A 1 451 ? 47.932 24.792 15.508 1.00 65.38 451 CYS A N 1
ATOM 3827 C CA . CYS A 1 451 ? 46.534 24.380 15.457 1.00 65.38 451 CYS A CA 1
ATOM 3828 C C . CYS A 1 451 ? 46.065 24.079 16.885 1.00 65.38 451 CYS A C 1
ATOM 3830 O O . CYS A 1 451 ? 46.539 23.102 17.474 1.00 65.38 451 CYS A O 1
ATOM 3832 N N . GLU A 1 452 ? 45.135 24.878 17.420 1.00 63.03 452 GLU A N 1
ATOM 3833 C CA . GLU A 1 452 ? 44.515 24.664 18.742 1.00 63.03 452 GLU A CA 1
ATOM 3834 C C . GLU A 1 452 ? 44.014 23.222 18.906 1.00 63.03 452 GLU A C 1
ATOM 3836 O O . GLU A 1 452 ? 44.311 22.545 19.891 1.00 63.03 452 GLU A O 1
ATOM 3841 N N . HIS A 1 453 ? 43.344 22.710 17.869 1.00 58.97 453 HIS A N 1
ATOM 3842 C CA . HIS A 1 453 ? 42.735 21.381 17.847 1.00 58.97 453 HIS A CA 1
ATOM 3843 C C . HIS A 1 453 ? 43.757 20.225 17.923 1.00 58.97 453 HIS A C 1
ATOM 3845 O O . HIS A 1 453 ? 43.389 19.097 18.254 1.00 58.97 453 HIS A O 1
ATOM 3851 N N . CYS A 1 454 ? 45.036 20.475 17.621 1.00 57.72 454 CYS A N 1
ATOM 3852 C CA . CYS A 1 454 ? 46.113 19.484 17.740 1.00 57.72 454 CYS A CA 1
ATOM 3853 C C . CYS A 1 454 ? 47.044 19.729 18.940 1.00 57.72 454 CYS A C 1
ATOM 3855 O O . CYS A 1 454 ? 47.713 18.796 19.378 1.00 57.72 454 CYS A O 1
ATOM 3857 N N . TYR A 1 455 ? 47.108 20.956 19.468 1.00 53.47 455 TYR A N 1
ATOM 3858 C CA . TYR A 1 455 ? 48.077 21.352 20.498 1.00 53.47 455 TYR A CA 1
ATOM 3859 C C . TYR A 1 455 ? 47.746 20.806 21.901 1.00 53.47 455 TYR A C 1
ATOM 3861 O O . TYR A 1 455 ? 48.651 20.529 22.686 1.00 53.47 455 TYR A O 1
ATOM 3869 N N . ASN A 1 456 ? 46.464 20.571 22.201 1.00 45.53 456 ASN A N 1
ATOM 3870 C CA . ASN A 1 456 ? 45.997 20.188 23.543 1.00 45.53 456 ASN A CA 1
ATOM 3871 C C . ASN A 1 456 ? 46.348 18.749 23.998 1.00 45.53 456 ASN A C 1
ATOM 3873 O O . ASN A 1 456 ? 46.018 18.382 25.120 1.00 45.53 456 ASN A O 1
ATOM 3877 N N . ASN A 1 457 ? 47.046 17.945 23.183 1.00 37.94 457 ASN A N 1
ATOM 3878 C CA . ASN A 1 457 ? 47.313 16.518 23.447 1.00 37.94 457 ASN A CA 1
ATOM 3879 C C . ASN A 1 457 ? 48.786 16.163 23.787 1.00 37.94 457 ASN A C 1
ATOM 3881 O O . ASN A 1 457 ? 49.149 14.991 23.702 1.00 37.94 457 ASN A O 1
ATOM 3885 N N . GLN A 1 458 ? 49.667 17.123 24.122 1.00 40.59 458 GLN A N 1
ATOM 3886 C CA . GLN A 1 458 ? 51.132 16.880 24.139 1.00 40.59 458 GLN A CA 1
ATOM 3887 C C . GLN A 1 458 ? 51.964 17.426 25.332 1.00 40.59 458 GLN A C 1
ATOM 3889 O O . GLN A 1 458 ? 53.153 17.693 25.167 1.00 40.59 458 GLN A O 1
ATOM 3894 N N . LYS A 1 459 ? 51.424 17.553 26.557 1.00 32.00 459 LYS A N 1
ATOM 3895 C CA . LYS A 1 459 ? 52.234 17.948 27.742 1.00 32.00 459 LYS A CA 1
ATOM 3896 C C . LYS A 1 459 ? 52.275 16.913 28.876 1.00 32.00 459 LYS A C 1
ATOM 3898 O O . LYS A 1 459 ? 51.548 17.041 29.855 1.00 32.00 459 LYS A O 1
ATOM 3903 N N . ILE A 1 460 ? 53.216 15.966 28.787 1.00 31.45 460 ILE A N 1
ATOM 3904 C CA . ILE A 1 460 ? 53.790 15.232 29.935 1.00 31.45 460 ILE A CA 1
ATOM 3905 C C . ILE A 1 460 ? 55.305 15.069 29.708 1.00 31.45 460 ILE A C 1
ATOM 3907 O O . ILE A 1 460 ? 55.686 14.428 28.732 1.00 31.45 460 ILE A O 1
ATOM 3911 N N . ASN A 1 461 ? 56.117 15.650 30.611 1.00 30.14 461 ASN A N 1
ATOM 3912 C CA . ASN A 1 461 ? 57.525 15.354 30.985 1.00 30.14 461 ASN A CA 1
ATOM 3913 C C . ASN A 1 461 ? 58.360 16.636 31.202 1.00 30.14 461 ASN A C 1
ATOM 3915 O O . ASN A 1 461 ? 58.773 17.257 30.228 1.00 30.14 461 ASN A O 1
ATOM 3919 N N . ASP A 1 462 ? 58.610 17.018 32.467 1.00 28.31 462 ASP A N 1
ATOM 3920 C CA . ASP A 1 462 ? 59.964 17.060 33.077 1.00 28.31 462 ASP A CA 1
ATOM 3921 C C . ASP A 1 462 ? 59.991 17.748 34.472 1.00 28.31 462 ASP A C 1
ATOM 3923 O O . ASP A 1 462 ? 59.696 18.933 34.574 1.00 28.31 462 ASP A O 1
ATOM 3927 N N . LYS A 1 463 ? 60.507 17.023 35.494 1.00 29.95 463 LYS A N 1
ATOM 3928 C CA . LYS A 1 463 ? 61.211 17.511 36.727 1.00 29.95 463 LYS A CA 1
ATOM 3929 C C . LYS A 1 463 ? 60.408 18.299 37.802 1.00 29.95 463 LYS A C 1
ATOM 3931 O O . LYS A 1 463 ? 59.495 19.037 37.484 1.00 29.95 463 LYS A O 1
ATOM 3936 N N . CYS A 1 464 ? 60.721 18.253 39.114 1.00 23.67 464 CYS A N 1
ATOM 3937 C CA . CYS A 1 464 ? 61.471 17.291 39.960 1.00 23.67 464 CYS A CA 1
ATOM 3938 C C . CYS A 1 464 ? 61.075 17.449 41.468 1.00 23.67 464 CYS A C 1
ATOM 3940 O O . CYS A 1 464 ? 60.159 18.190 41.805 1.00 23.67 464 CYS A O 1
ATOM 3942 N N . LYS A 1 465 ? 61.739 16.708 42.370 1.00 28.77 465 LYS A N 1
ATOM 3943 C CA . LYS A 1 465 ? 61.334 16.313 43.738 1.00 28.77 465 LYS A CA 1
ATOM 3944 C C . LYS A 1 465 ? 61.635 17.300 44.892 1.00 28.77 465 LYS A C 1
ATOM 3946 O O . LYS A 1 465 ? 62.773 17.708 45.057 1.00 28.77 465 LYS A O 1
ATOM 3951 N N . VAL A 1 466 ? 60.654 17.398 45.804 1.00 27.44 466 VAL A N 1
ATOM 3952 C CA . VAL A 1 466 ? 60.759 17.379 47.292 1.00 27.44 466 VAL A CA 1
ATOM 3953 C C . VAL A 1 466 ? 61.501 18.528 48.015 1.00 27.44 466 VAL A C 1
ATOM 3955 O O . VAL A 1 466 ? 62.722 18.551 48.079 1.00 27.44 466 VAL A O 1
ATOM 3958 N N . CYS A 1 467 ? 60.694 19.327 48.734 1.00 27.70 467 CYS A N 1
ATOM 3959 C CA . CYS A 1 467 ? 61.014 20.254 49.839 1.00 27.70 467 CYS A CA 1
ATOM 3960 C C . CYS A 1 467 ? 61.853 21.509 49.522 1.00 27.70 467 CYS A C 1
ATOM 3962 O O . CYS A 1 467 ? 63.061 21.423 49.347 1.00 27.70 467 CYS A O 1
ATOM 3964 N N . PHE A 1 468 ? 61.247 22.698 49.652 1.00 23.55 468 PHE A N 1
ATOM 3965 C CA . PHE A 1 468 ? 61.302 23.482 50.904 1.00 23.55 468 PHE A CA 1
ATOM 3966 C C . PHE A 1 468 ? 60.186 24.557 50.939 1.00 23.55 468 PHE A C 1
ATOM 3968 O O . PHE A 1 468 ? 59.408 24.673 49.996 1.00 23.55 468 PHE A O 1
ATOM 3975 N N . ILE A 1 469 ? 60.047 25.244 52.076 1.00 32.00 469 ILE A N 1
ATOM 3976 C CA . ILE A 1 469 ? 58.899 26.080 52.488 1.00 32.00 469 ILE A CA 1
ATOM 3977 C C . ILE A 1 469 ? 58.877 27.471 51.816 1.00 32.00 469 ILE A C 1
ATOM 3979 O O . ILE A 1 469 ? 59.929 28.075 51.626 1.00 32.00 469 ILE A O 1
ATOM 3983 N N . GLY A 1 470 ? 57.669 28.013 51.588 1.00 27.69 470 GLY A N 1
ATOM 3984 C CA . GLY A 1 470 ? 57.394 29.428 51.274 1.00 27.69 470 GLY A CA 1
ATOM 3985 C C . GLY A 1 470 ? 56.713 29.607 49.908 1.00 27.69 470 GLY A C 1
ATOM 3986 O O . GLY A 1 470 ? 57.290 29.236 48.895 1.00 27.69 470 GLY A O 1
ATOM 3987 N N . TYR A 1 471 ? 55.499 30.154 49.779 1.00 27.47 471 TYR A N 1
ATOM 3988 C CA . TYR A 1 471 ? 54.747 31.043 50.680 1.00 27.47 471 TYR A CA 1
ATOM 3989 C C . TYR A 1 471 ? 53.372 30.472 51.097 1.00 27.47 471 TYR A C 1
ATOM 3991 O O . TYR A 1 471 ? 52.751 29.721 50.348 1.00 27.47 471 TYR A O 1
ATOM 3999 N N . ASN A 1 472 ? 52.923 30.842 52.303 1.00 33.78 472 ASN A N 1
ATOM 4000 C CA . ASN A 1 472 ? 51.629 30.486 52.916 1.00 33.78 472 ASN A CA 1
ATOM 4001 C C . ASN A 1 472 ? 50.465 31.283 52.246 1.00 33.78 472 ASN A C 1
ATOM 4003 O O . ASN A 1 472 ? 50.742 32.197 51.473 1.00 33.78 472 ASN A O 1
ATOM 4007 N N . ASP A 1 473 ? 49.163 30.986 52.395 1.00 33.19 473 ASP A N 1
ATOM 4008 C CA . ASP A 1 473 ? 48.398 30.547 53.583 1.00 33.19 473 ASP A CA 1
ATOM 4009 C C . ASP A 1 473 ? 47.312 29.465 53.321 1.00 33.19 473 ASP A C 1
ATOM 4011 O O . ASP A 1 473 ? 46.977 29.148 52.182 1.00 33.19 473 ASP A O 1
ATOM 4015 N N . ASN A 1 474 ? 46.726 28.938 54.413 1.00 33.94 474 ASN A N 1
ATOM 4016 C CA . ASN A 1 474 ? 45.596 27.981 54.505 1.00 33.94 474 ASN A CA 1
ATOM 4017 C C . ASN A 1 474 ? 45.869 26.463 54.363 1.00 33.94 474 ASN A C 1
ATOM 4019 O O . ASN A 1 474 ? 45.103 25.733 53.718 1.00 33.94 474 ASN A O 1
ATOM 4023 N N . CYS A 1 475 ? 46.871 25.954 55.089 1.00 34.72 475 CYS A N 1
ATOM 4024 C CA . CYS A 1 475 ? 46.923 24.538 55.486 1.00 34.72 475 CYS A CA 1
ATOM 4025 C C . CYS A 1 475 ? 45.913 24.260 56.619 1.00 34.72 475 CYS A C 1
ATOM 4027 O O . CYS A 1 475 ? 45.974 24.925 57.647 1.00 34.72 475 CYS A O 1
ATOM 4029 N N . CYS A 1 476 ? 45.030 23.269 56.455 1.00 35.28 476 CYS A N 1
ATOM 4030 C CA . CYS A 1 476 ? 44.133 22.810 57.525 1.00 35.28 476 CYS A CA 1
ATOM 4031 C C . CYS A 1 476 ? 44.801 21.726 58.389 1.00 35.28 476 CYS A C 1
ATOM 4033 O O . CYS A 1 476 ? 45.584 20.914 57.887 1.00 35.28 476 CYS A O 1
ATOM 4035 N N . SER A 1 477 ? 44.479 21.713 59.679 1.00 41.81 477 SER A N 1
ATOM 4036 C CA . SER A 1 477 ? 44.970 20.763 60.680 1.00 41.81 477 SER A CA 1
ATOM 4037 C C . SER A 1 477 ? 44.051 19.542 60.822 1.00 41.81 477 SER A C 1
ATOM 4039 O O . SER A 1 477 ? 42.867 19.590 60.493 1.00 41.81 477 SER A O 1
ATOM 4041 N N . LEU A 1 478 ? 44.585 18.440 61.364 1.00 38.78 478 LEU A N 1
ATOM 4042 C CA . LEU A 1 478 ? 43.855 17.175 61.563 1.00 38.78 478 LEU A CA 1
ATOM 4043 C C . LEU A 1 478 ? 42.560 17.338 62.394 1.00 38.78 478 LEU A C 1
ATOM 4045 O O . LEU A 1 478 ? 41.607 16.584 62.212 1.00 38.78 478 LEU A O 1
ATOM 4049 N N . TYR A 1 479 ? 42.514 18.349 63.265 1.00 43.34 479 TYR A N 1
ATOM 4050 C CA . TYR A 1 479 ? 41.371 18.677 64.120 1.00 43.34 479 TYR A CA 1
ATOM 4051 C C . TYR A 1 479 ? 40.144 19.160 63.323 1.00 43.34 479 TYR A C 1
ATOM 4053 O O . TYR A 1 479 ? 39.020 18.731 63.582 1.00 43.34 479 TYR A O 1
ATOM 4061 N N . GLU A 1 480 ? 40.354 19.985 62.291 1.00 45.97 480 GLU A N 1
ATOM 4062 C CA . GLU A 1 480 ? 39.272 20.518 61.445 1.00 45.97 480 GLU A CA 1
ATOM 4063 C C . GLU A 1 480 ? 38.587 19.406 60.628 1.00 45.97 480 GLU A C 1
ATOM 4065 O O . GLU A 1 480 ? 37.389 19.473 60.351 1.00 45.97 480 GLU A O 1
ATOM 4070 N N . PHE A 1 481 ? 39.326 18.341 60.294 1.00 43.78 481 PHE A N 1
ATOM 4071 C CA . PHE A 1 481 ? 38.796 17.175 59.584 1.00 43.78 481 PHE A CA 1
ATOM 4072 C C . PHE A 1 481 ? 37.839 16.335 60.452 1.00 43.78 481 PHE A C 1
ATOM 4074 O O . PHE A 1 481 ? 36.810 15.869 59.961 1.00 43.78 481 PHE A O 1
ATOM 4081 N N . GLN A 1 482 ? 38.137 16.163 61.746 1.00 46.47 482 GLN A N 1
ATOM 4082 C CA . GLN A 1 482 ? 37.264 15.418 62.666 1.00 46.47 482 GLN A CA 1
ATOM 4083 C C . GLN A 1 482 ? 35.941 16.154 62.913 1.00 46.47 482 GLN A C 1
ATOM 4085 O O . GLN A 1 482 ? 34.869 15.557 62.820 1.00 46.47 482 GLN A O 1
ATOM 4090 N N . GLN A 1 483 ? 36.008 17.466 63.146 1.00 49.06 483 GLN A N 1
ATOM 4091 C CA . GLN A 1 483 ? 34.837 18.286 63.468 1.00 49.06 483 GLN A CA 1
ATOM 4092 C C . GLN A 1 483 ? 33.845 18.401 62.293 1.00 49.06 483 GLN A C 1
ATOM 4094 O O . GLN A 1 483 ? 32.638 18.547 62.492 1.00 49.06 483 GLN A O 1
ATOM 4099 N N . PHE A 1 484 ? 34.328 18.275 61.054 1.00 51.41 484 PHE A N 1
ATOM 4100 C CA . PHE A 1 484 ? 33.490 18.180 59.858 1.00 51.41 484 PHE A CA 1
ATOM 4101 C C . PHE A 1 484 ? 32.661 16.879 59.809 1.00 51.41 484 PHE A C 1
ATOM 4103 O O . PHE A 1 484 ? 31.462 16.919 59.524 1.00 51.41 484 PHE A O 1
ATOM 4110 N N . LEU A 1 485 ? 33.269 15.730 60.132 1.00 46.34 485 LEU A N 1
ATOM 4111 C CA . LEU A 1 485 ? 32.607 14.417 60.083 1.00 46.34 485 LEU A CA 1
ATOM 4112 C C . LEU A 1 485 ? 31.483 14.269 61.120 1.00 46.34 485 LEU A C 1
ATOM 4114 O O . LEU A 1 485 ? 30.431 13.709 60.806 1.00 46.34 485 LEU A O 1
ATOM 4118 N N . GLU A 1 486 ? 31.669 14.793 62.333 1.00 50.44 486 GLU A N 1
ATOM 4119 C CA . GLU A 1 486 ? 30.629 14.775 63.373 1.00 50.44 486 GLU A CA 1
ATOM 4120 C C . GLU A 1 486 ? 29.405 15.609 62.967 1.00 50.44 486 GLU A C 1
ATOM 4122 O O . GLU A 1 486 ? 28.268 15.136 63.051 1.00 50.44 486 GLU A O 1
ATOM 4127 N N . ASN A 1 487 ? 29.632 16.817 62.440 1.00 50.66 487 ASN A N 1
ATOM 4128 C CA . ASN A 1 487 ? 28.564 17.697 61.963 1.00 50.66 487 ASN A CA 1
ATOM 4129 C C . ASN A 1 487 ? 27.798 17.100 60.768 1.00 50.66 487 ASN A C 1
ATOM 4131 O O . ASN A 1 487 ? 26.574 17.227 60.696 1.00 50.66 487 ASN A O 1
ATOM 4135 N N . PHE A 1 488 ? 28.486 16.406 59.855 1.00 49.91 488 PHE A N 1
ATOM 4136 C CA . PHE A 1 488 ? 27.847 15.756 58.708 1.00 49.91 488 PHE A CA 1
ATOM 4137 C C . PHE A 1 488 ? 26.972 14.558 59.117 1.00 49.91 488 PHE A C 1
ATOM 4139 O O . PHE A 1 488 ? 25.832 14.441 58.664 1.00 49.91 488 PHE A O 1
ATOM 4146 N N . ASN A 1 489 ? 27.455 13.705 60.027 1.00 48.69 489 ASN A N 1
ATOM 4147 C CA . ASN A 1 489 ? 26.671 12.573 60.537 1.00 48.69 489 ASN A CA 1
ATOM 4148 C C . ASN A 1 489 ? 25.443 13.030 61.342 1.00 48.69 489 ASN A C 1
ATOM 4150 O O . ASN A 1 489 ? 24.373 12.430 61.215 1.00 48.69 489 ASN A O 1
ATOM 4154 N N . LYS A 1 490 ? 25.568 14.116 62.118 1.00 49.50 490 LYS A N 1
ATOM 4155 C CA . LYS A 1 490 ? 24.442 14.749 62.820 1.00 49.50 490 LYS A CA 1
ATOM 4156 C C . LYS A 1 490 ? 23.384 15.283 61.846 1.00 49.50 490 LYS A C 1
ATOM 4158 O O . LYS A 1 490 ? 22.195 15.047 62.038 1.00 49.50 490 LYS A O 1
ATOM 4163 N N . TRP A 1 491 ? 23.806 15.923 60.756 1.00 51.78 491 TRP A N 1
ATOM 4164 C CA . TRP A 1 491 ? 22.883 16.405 59.727 1.00 51.78 491 TRP A CA 1
ATOM 4165 C C . TRP A 1 491 ? 22.105 15.263 59.043 1.00 51.78 491 TRP A C 1
ATOM 4167 O O . TRP A 1 491 ? 20.902 15.398 58.815 1.00 51.78 491 TRP A O 1
ATOM 4177 N N . ILE A 1 492 ? 22.743 14.116 58.774 1.00 46.88 492 ILE A N 1
ATOM 4178 C CA . ILE A 1 492 ? 22.066 12.940 58.194 1.00 46.88 492 ILE A CA 1
ATOM 4179 C C . ILE A 1 492 ? 21.041 12.326 59.161 1.00 46.88 492 ILE A C 1
ATOM 4181 O O . ILE A 1 492 ? 19.956 11.934 58.726 1.00 46.88 492 ILE A O 1
ATOM 4185 N N . SER A 1 493 ? 21.344 12.232 60.459 1.00 48.28 493 SER A N 1
ATOM 4186 C CA . SER A 1 493 ? 20.411 11.653 61.436 1.00 48.28 493 SER A CA 1
ATOM 4187 C C . SER A 1 493 ? 19.212 12.562 61.727 1.00 48.28 493 SER A C 1
ATOM 4189 O O . SER A 1 493 ? 18.097 12.055 61.859 1.00 48.28 493 SER A O 1
ATOM 4191 N N . GLU A 1 494 ? 19.404 13.883 61.732 1.00 44.12 494 GLU A N 1
ATOM 4192 C CA . GLU A 1 494 ? 18.333 14.878 61.908 1.00 44.12 494 GLU A CA 1
ATOM 4193 C C . GLU A 1 494 ? 17.386 14.983 60.690 1.00 44.12 494 GLU A C 1
ATOM 4195 O O . GLU A 1 494 ? 16.248 15.423 60.841 1.00 44.12 494 GLU A O 1
ATOM 4200 N N . ASN A 1 495 ? 17.797 14.524 59.497 1.00 44.88 495 ASN A N 1
ATOM 4201 C CA . ASN A 1 495 ? 17.020 14.630 58.247 1.00 44.88 495 ASN A CA 1
ATOM 4202 C C . ASN A 1 495 ? 16.409 13.298 57.746 1.00 44.88 495 ASN A C 1
ATOM 4204 O O . ASN A 1 495 ? 16.035 13.173 56.575 1.00 44.88 495 ASN A O 1
ATOM 4208 N N . LYS A 1 496 ? 16.235 12.296 58.621 1.00 43.34 496 LYS A N 1
ATOM 4209 C CA . LYS A 1 496 ? 15.546 11.024 58.305 1.00 43.34 496 LYS A CA 1
ATOM 4210 C C . LYS A 1 496 ? 14.016 11.167 58.165 1.00 43.34 496 LYS A C 1
ATOM 4212 O O . LYS A 1 496 ? 13.257 10.623 58.962 1.00 43.34 496 LYS A O 1
ATOM 4217 N N . PHE A 1 497 ? 13.548 11.851 57.119 1.00 39.03 497 PHE A N 1
ATOM 4218 C CA . PHE A 1 497 ? 12.108 11.988 56.815 1.00 39.03 497 PHE A CA 1
ATOM 4219 C C . PHE A 1 497 ? 11.646 11.273 55.527 1.00 39.03 497 PHE A C 1
ATOM 4221 O O . PHE A 1 497 ? 10.507 11.445 55.097 1.00 39.03 497 PHE A O 1
ATOM 4228 N N . ILE A 1 498 ? 12.511 10.475 54.888 1.00 37.28 498 ILE A N 1
ATOM 4229 C CA . ILE A 1 498 ? 12.280 9.962 53.521 1.00 37.28 498 ILE A CA 1
ATOM 4230 C C . ILE A 1 498 ? 11.776 8.501 53.471 1.00 37.28 498 ILE A C 1
ATOM 4232 O O . ILE A 1 498 ? 11.116 8.131 52.503 1.00 37.28 498 ILE A O 1
ATOM 4236 N N . ASP A 1 499 ? 11.953 7.697 54.525 1.00 34.34 499 ASP A N 1
ATOM 4237 C CA . ASP A 1 499 ? 11.545 6.277 54.502 1.00 34.34 499 ASP A CA 1
ATOM 4238 C C . ASP A 1 499 ? 10.019 6.054 54.635 1.00 34.34 499 ASP A C 1
ATOM 4240 O O . ASP A 1 499 ? 9.488 5.057 54.150 1.00 34.34 499 ASP A O 1
ATOM 4244 N N . ASN A 1 500 ? 9.274 6.997 55.227 1.00 33.00 500 ASN A N 1
ATOM 4245 C CA . ASN A 1 500 ? 7.841 6.826 55.533 1.00 33.00 500 ASN A CA 1
ATOM 4246 C C . ASN A 1 500 ? 6.863 7.199 54.397 1.00 33.00 500 ASN A C 1
ATOM 4248 O O . ASN A 1 500 ? 5.651 7.120 54.597 1.00 33.00 500 ASN A O 1
ATOM 4252 N N . TYR A 1 501 ? 7.344 7.591 53.211 1.00 34.50 501 TYR A N 1
ATOM 4253 C CA . TYR A 1 501 ? 6.479 7.974 52.076 1.00 34.50 501 TYR A CA 1
ATOM 4254 C C . TYR A 1 501 ? 6.430 6.958 50.922 1.00 34.50 501 TYR A C 1
ATOM 4256 O O . TYR A 1 501 ? 5.706 7.181 49.953 1.00 34.50 501 TYR A O 1
ATOM 4264 N N . LEU A 1 502 ? 7.153 5.835 51.022 1.00 32.19 502 LEU A N 1
ATOM 4265 C CA . LEU A 1 502 ? 7.220 4.804 49.974 1.00 32.19 502 LEU A CA 1
ATOM 4266 C C . LEU A 1 502 ? 6.300 3.589 50.194 1.00 32.19 502 LEU A C 1
ATOM 4268 O O . LEU A 1 502 ? 6.278 2.695 49.353 1.00 32.19 502 LEU A O 1
ATOM 4272 N N . ILE A 1 503 ? 5.498 3.560 51.267 1.00 33.72 503 ILE A N 1
ATOM 4273 C CA . ILE A 1 503 ? 4.511 2.491 51.508 1.00 33.72 503 ILE A CA 1
ATOM 4274 C C . ILE A 1 503 ? 3.092 3.067 51.569 1.00 33.72 503 ILE A C 1
ATOM 4276 O O . ILE A 1 503 ? 2.492 3.250 52.628 1.00 33.72 503 ILE A O 1
ATOM 4280 N N . ARG A 1 504 ? 2.525 3.293 50.383 1.00 27.70 504 ARG A N 1
ATOM 4281 C CA . ARG A 1 504 ? 1.088 3.121 50.140 1.00 27.70 504 ARG A CA 1
ATOM 4282 C C . ARG A 1 504 ? 0.904 2.302 48.873 1.00 27.70 504 ARG A C 1
ATOM 4284 O O . ARG A 1 504 ? 0.810 2.843 47.777 1.00 27.70 504 ARG A O 1
ATOM 4291 N N . GLU A 1 505 ? 0.839 0.988 49.049 1.00 32.41 505 GLU A N 1
ATOM 4292 C CA . GLU A 1 505 ? 0.284 0.102 48.033 1.00 32.41 505 GLU A CA 1
ATOM 4293 C C . GLU A 1 505 ? -1.153 0.545 47.718 1.00 32.41 505 GLU A C 1
ATOM 4295 O O . GLU A 1 505 ? -2.033 0.488 48.581 1.00 32.41 505 GLU A O 1
ATOM 4300 N N . GLN A 1 506 ? -1.413 0.949 46.476 1.00 27.20 506 GLN A N 1
ATOM 4301 C CA . GLN A 1 506 ? -2.754 0.850 45.910 1.00 27.20 506 GLN A CA 1
ATOM 4302 C C . GLN A 1 506 ? -2.811 -0.384 45.012 1.00 27.20 506 GLN A C 1
ATOM 4304 O O . GLN A 1 506 ? -1.921 -0.652 44.207 1.00 27.20 506 GLN A O 1
ATOM 4309 N N . LYS A 1 507 ? -3.851 -1.187 45.227 1.00 29.34 507 LYS A N 1
ATOM 4310 C CA . LYS A 1 507 ? -3.994 -2.521 44.650 1.00 29.34 507 LYS A CA 1
ATOM 4311 C C . LYS A 1 507 ? -4.376 -2.439 43.170 1.00 29.34 507 LYS A C 1
ATOM 4313 O O . LYS A 1 507 ? -5.449 -1.944 42.852 1.00 29.34 507 LYS A O 1
ATOM 4318 N N . GLY A 1 508 ? -3.583 -3.075 42.307 1.00 37.25 508 GLY A N 1
ATOM 4319 C CA . GLY A 1 508 ? -4.102 -3.738 41.103 1.00 37.25 508 GLY A CA 1
ATOM 4320 C C . GLY A 1 508 ? -3.947 -3.044 39.745 1.00 37.25 508 GLY A C 1
ATOM 4321 O O . GLY A 1 508 ? -4.249 -3.694 38.747 1.00 37.25 508 GLY A O 1
ATOM 4322 N N . GLU A 1 509 ? -3.461 -1.803 39.656 1.00 43.94 509 GLU A N 1
ATOM 4323 C CA . GLU A 1 509 ? -3.262 -1.133 38.357 1.00 43.94 509 GLU A CA 1
ATOM 4324 C C . GLU A 1 509 ? -1.817 -1.193 37.840 1.00 43.94 509 GLU A C 1
ATOM 4326 O O . GLU A 1 509 ? -0.854 -1.060 38.594 1.00 43.94 509 GLU A O 1
ATOM 4331 N N . VAL A 1 510 ? -1.669 -1.365 36.521 1.00 49.97 510 VAL A N 1
ATOM 4332 C CA . VAL A 1 510 ? -0.374 -1.274 35.828 1.00 49.97 510 VAL A CA 1
ATOM 4333 C C . VAL A 1 510 ? 0.015 0.207 35.684 1.00 49.97 510 VAL A C 1
ATOM 4335 O O . VAL A 1 510 ? -0.808 0.984 35.186 1.00 49.97 510 VAL A O 1
ATOM 4338 N N . PRO A 1 511 ? 1.242 0.615 36.067 1.00 54.47 511 PRO A N 1
ATOM 4339 C CA . PRO A 1 511 ? 1.691 1.996 35.916 1.00 54.47 511 PRO A CA 1
ATOM 4340 C C . PRO A 1 511 ? 1.743 2.457 34.453 1.00 54.47 511 PRO A C 1
ATOM 4342 O O . PRO A 1 511 ? 2.143 1.704 33.565 1.00 54.47 511 PRO A O 1
ATOM 4345 N N . ASP A 1 512 ? 1.426 3.727 34.194 1.00 55.94 512 ASP A N 1
ATOM 4346 C CA . ASP A 1 512 ? 1.331 4.269 32.826 1.00 55.94 512 ASP A CA 1
ATOM 4347 C C . ASP A 1 512 ? 2.652 4.230 32.036 1.00 55.94 512 ASP A C 1
ATOM 4349 O O . ASP A 1 512 ? 2.642 4.214 30.803 1.00 55.94 512 ASP A O 1
ATOM 4353 N N . TYR A 1 513 ? 3.792 4.208 32.732 1.00 55.78 513 TYR A N 1
ATOM 4354 C CA . TYR A 1 513 ? 5.122 4.069 32.130 1.00 55.78 513 TYR A CA 1
ATOM 4355 C C . TYR A 1 513 ? 5.474 2.621 31.745 1.00 55.78 513 TYR A C 1
ATOM 4357 O O . TYR A 1 513 ? 6.410 2.421 30.978 1.00 55.78 513 TYR A O 1
ATOM 4365 N N . ASP A 1 514 ? 4.740 1.622 32.249 1.00 65.69 514 ASP A N 1
ATOM 4366 C CA . ASP A 1 514 ? 4.890 0.213 31.859 1.00 65.69 514 ASP A CA 1
ATOM 4367 C C . ASP A 1 514 ? 3.925 -0.179 30.718 1.00 65.69 514 ASP A C 1
ATOM 4369 O O . ASP A 1 514 ? 4.171 -1.157 30.007 1.00 65.69 514 ASP A O 1
ATOM 4373 N N . LEU A 1 515 ? 2.863 0.605 30.492 1.00 63.62 515 LEU A N 1
ATOM 4374 C CA . LEU A 1 515 ? 1.981 0.492 29.325 1.00 63.62 515 LEU A CA 1
ATOM 4375 C C . LEU A 1 515 ? 2.640 1.065 28.060 1.00 63.62 515 LEU A C 1
ATOM 4377 O O . LEU A 1 515 ? 3.371 2.050 28.120 1.00 63.62 515 LEU A O 1
ATOM 4381 N N . ASP A 1 516 ? 2.327 0.492 26.897 1.00 68.62 516 ASP A N 1
ATOM 4382 C CA . ASP A 1 516 ? 2.709 1.073 25.604 1.00 68.62 516 ASP A CA 1
ATOM 4383 C C . ASP A 1 516 ? 1.722 2.168 25.139 1.00 68.62 516 ASP A C 1
ATOM 4385 O O . ASP A 1 516 ? 0.664 2.370 25.742 1.00 68.62 516 ASP A O 1
ATOM 4389 N N . GLU A 1 517 ? 2.058 2.898 24.069 1.00 66.12 517 GLU A N 1
ATOM 4390 C CA . GLU A 1 517 ? 1.231 3.994 23.527 1.00 66.12 517 GLU A CA 1
ATOM 4391 C C . GLU A 1 517 ? -0.222 3.578 23.214 1.00 66.12 517 GLU A C 1
ATOM 4393 O O . GLU A 1 517 ? -1.155 4.311 23.544 1.00 66.12 517 GLU A O 1
ATOM 4398 N N . ASP A 1 518 ? -0.444 2.388 22.649 1.00 66.81 518 ASP A N 1
ATOM 4399 C CA . ASP A 1 518 ? -1.783 1.914 22.287 1.00 66.81 518 ASP A CA 1
ATOM 4400 C C . ASP A 1 518 ? -2.614 1.516 23.516 1.00 66.81 518 ASP A C 1
ATOM 4402 O O . ASP A 1 518 ? -3.840 1.684 23.519 1.00 66.81 518 ASP A O 1
ATOM 4406 N N . ASP A 1 519 ? -1.980 0.940 24.542 1.00 71.06 519 ASP A N 1
ATOM 4407 C CA . ASP A 1 519 ? -2.631 0.609 25.816 1.00 71.06 519 ASP A CA 1
ATOM 4408 C C . ASP A 1 519 ? -2.952 1.885 26.616 1.00 71.06 519 ASP A C 1
ATOM 4410 O O . ASP A 1 519 ? -4.074 2.008 27.114 1.00 71.06 519 ASP A O 1
ATOM 4414 N N . ARG A 1 520 ? -2.065 2.893 26.628 1.00 65.44 520 ARG A N 1
ATOM 4415 C CA . ARG A 1 520 ? -2.355 4.224 27.202 1.00 65.44 520 ARG A CA 1
ATOM 4416 C C . ARG A 1 520 ? -3.539 4.916 26.516 1.00 65.44 520 ARG A C 1
ATOM 4418 O O . ARG A 1 520 ? -4.437 5.404 27.200 1.00 65.44 520 ARG A O 1
ATOM 4425 N N . LEU A 1 521 ? -3.580 4.922 25.180 1.00 62.91 521 LEU A N 1
ATOM 4426 C CA . LEU A 1 521 ? -4.683 5.519 24.410 1.00 62.91 521 LEU A CA 1
ATOM 4427 C C . LEU A 1 521 ? -6.041 4.852 24.677 1.00 62.91 521 LEU A C 1
ATOM 4429 O O . LEU A 1 521 ? -7.071 5.510 24.554 1.00 62.91 521 LEU A O 1
ATOM 4433 N N . VAL A 1 522 ? -6.061 3.566 25.044 1.00 66.00 522 VAL A N 1
ATOM 4434 C CA . VAL A 1 522 ? -7.297 2.870 25.439 1.00 66.00 522 VAL A CA 1
ATOM 4435 C C . VAL A 1 522 ? -7.664 3.159 26.894 1.00 66.00 522 VAL A C 1
ATOM 4437 O O . VAL A 1 522 ? -8.830 3.449 27.147 1.00 66.00 522 VAL A O 1
ATOM 4440 N N . LYS A 1 523 ? -6.698 3.158 27.829 1.00 63.53 523 LYS A N 1
ATOM 4441 C CA . LYS A 1 523 ? -6.935 3.470 29.254 1.00 63.53 523 LYS A CA 1
ATOM 4442 C C . LYS A 1 523 ? -7.627 4.827 29.445 1.00 63.53 523 LYS A C 1
ATOM 4444 O O . LYS A 1 523 ? -8.521 4.939 30.275 1.00 63.53 523 LYS A O 1
ATOM 4449 N N . TYR A 1 524 ? -7.253 5.830 28.648 1.00 56.91 524 TYR A N 1
ATOM 4450 C CA . TYR A 1 524 ? -7.752 7.208 28.772 1.00 56.91 524 TYR A CA 1
ATOM 4451 C C . TYR A 1 524 ? -8.811 7.617 27.740 1.00 56.91 524 TYR A C 1
ATOM 4453 O O . TYR A 1 524 ? -9.135 8.796 27.628 1.00 56.91 524 TYR A O 1
ATOM 4461 N N . LYS A 1 525 ? -9.369 6.663 26.987 1.00 50.97 525 LYS A N 1
ATOM 4462 C CA . LYS A 1 525 ? -10.268 6.954 25.861 1.00 50.97 525 LYS A CA 1
ATOM 4463 C C . LYS A 1 525 ? -11.580 7.645 26.262 1.00 50.97 525 LYS A C 1
ATOM 4465 O O . LYS A 1 525 ? -12.087 8.458 25.494 1.00 50.97 525 LYS A O 1
ATOM 4470 N N . ASP A 1 526 ? -12.109 7.306 27.436 1.00 40.69 526 ASP A N 1
ATOM 4471 C CA . ASP A 1 526 ? -13.460 7.681 27.875 1.00 40.69 526 ASP A CA 1
ATOM 4472 C C . ASP A 1 526 ? -13.456 8.700 29.044 1.00 40.69 526 ASP A C 1
ATOM 4474 O O . ASP A 1 526 ? -14.487 8.935 29.673 1.00 40.69 526 ASP A O 1
ATOM 4478 N N . PHE A 1 527 ? -12.304 9.321 29.346 1.00 38.31 527 PHE A N 1
ATOM 4479 C CA . PHE A 1 527 ? -12.149 10.315 30.419 1.00 38.31 527 PHE A CA 1
ATOM 4480 C C . PHE A 1 527 ? -12.126 11.754 29.873 1.00 38.31 527 PHE A C 1
ATOM 4482 O O . PHE A 1 527 ? -11.105 12.215 29.365 1.00 38.31 527 PHE A O 1
ATOM 4489 N N . ASP A 1 528 ? -13.221 12.500 30.055 1.00 33.31 528 ASP A N 1
ATOM 4490 C CA . ASP A 1 528 ? -13.295 13.938 29.720 1.00 33.31 528 ASP A CA 1
ATOM 4491 C C . ASP A 1 528 ? -12.461 14.829 30.673 1.00 33.31 528 ASP A C 1
ATOM 4493 O O . ASP A 1 528 ? -12.098 15.956 30.335 1.00 33.31 528 ASP A O 1
ATOM 4497 N N . TYR A 1 529 ? -12.199 14.361 31.897 1.00 35.97 529 TYR A N 1
ATOM 4498 C CA . TYR A 1 529 ? -11.431 15.066 32.930 1.00 35.97 529 TYR A CA 1
ATOM 4499 C C . TYR A 1 529 ? -10.955 14.100 34.023 1.00 35.97 529 TYR A C 1
ATOM 4501 O O . TYR A 1 529 ? -11.561 13.052 34.249 1.00 35.97 529 TYR A O 1
ATOM 4509 N N . ILE A 1 530 ? -9.896 14.486 34.736 1.00 40.44 530 ILE A N 1
ATOM 4510 C CA . ILE A 1 530 ? -9.368 13.782 35.914 1.00 40.44 530 ILE A CA 1
ATOM 4511 C C . ILE A 1 530 ? -9.482 14.730 37.122 1.00 40.44 530 ILE A C 1
ATOM 4513 O O . ILE A 1 530 ? -9.270 15.941 37.001 1.00 40.44 530 ILE A O 1
ATOM 4517 N N . LEU A 1 531 ? -9.884 14.198 38.279 1.00 36.12 531 LEU A N 1
ATOM 4518 C CA . LEU A 1 531 ? -9.937 14.940 39.544 1.00 36.12 531 LEU A CA 1
ATOM 4519 C C . LEU A 1 531 ? -8.544 14.995 40.178 1.00 36.12 531 LEU A C 1
ATOM 4521 O O . LEU A 1 531 ? -7.773 14.045 40.078 1.00 36.12 531 LEU A O 1
ATOM 4525 N N . CYS A 1 532 ? -8.201 16.109 40.823 1.00 39.12 532 CYS A N 1
ATOM 4526 C CA . CYS A 1 532 ? -6.944 16.207 41.560 1.00 39.12 532 CYS A CA 1
ATOM 4527 C C . CYS A 1 532 ? -7.112 15.696 42.999 1.00 39.12 532 CYS A C 1
ATOM 4529 O O . CYS A 1 532 ? -7.649 16.416 43.838 1.00 39.12 532 CYS A O 1
ATOM 4531 N N . ASP A 1 533 ? -6.560 14.516 43.304 1.00 35.56 533 ASP A N 1
ATOM 4532 C CA . ASP A 1 533 ? -6.629 13.835 44.617 1.00 35.56 533 ASP A CA 1
ATOM 4533 C C . ASP A 1 533 ? -6.185 14.675 45.837 1.00 35.56 533 ASP A C 1
ATOM 4535 O O . ASP A 1 533 ? -6.416 14.285 46.980 1.00 35.56 533 ASP A O 1
ATOM 4539 N N . LYS A 1 534 ? -5.504 15.810 45.621 1.00 38.09 534 LYS A N 1
ATOM 4540 C CA . LYS A 1 534 ? -5.062 16.740 46.677 1.00 38.09 534 LYS A CA 1
ATOM 4541 C C . LYS A 1 534 ? -6.010 17.927 46.911 1.00 38.09 534 LYS A C 1
ATOM 4543 O O . LYS A 1 534 ? -5.863 18.587 47.938 1.00 38.09 534 LYS A O 1
ATOM 4548 N N . CYS A 1 535 ? -6.910 18.259 45.979 1.00 43.47 535 CYS A N 1
ATOM 4549 C CA . CYS A 1 535 ? -7.751 19.465 46.079 1.00 43.47 535 CYS A CA 1
ATOM 4550 C C . CYS A 1 535 ? -9.170 19.366 45.481 1.00 43.47 535 CYS A C 1
ATOM 4552 O O . CYS A 1 535 ? -9.878 20.370 45.497 1.00 43.47 535 CYS A O 1
ATOM 4554 N N . ASP A 1 536 ? -9.588 18.212 44.949 1.00 39.66 536 ASP A N 1
ATOM 4555 C CA . ASP A 1 536 ? -10.930 17.941 44.387 1.00 39.66 536 ASP A CA 1
ATOM 4556 C C . ASP A 1 536 ? -11.406 18.874 43.249 1.00 39.66 536 ASP A C 1
ATOM 4558 O O . ASP A 1 536 ? -12.576 18.875 42.854 1.00 39.66 536 ASP A O 1
ATOM 4562 N N . ILE A 1 537 ? -10.495 19.635 42.635 1.00 44.09 537 ILE A N 1
ATOM 4563 C CA . ILE A 1 537 ? -10.791 20.447 41.447 1.00 44.09 537 ILE A CA 1
ATOM 4564 C C . ILE A 1 537 ? -10.703 19.571 40.181 1.00 44.09 537 ILE A C 1
ATOM 4566 O O . ILE A 1 537 ? -9.816 18.724 40.045 1.00 44.09 537 ILE A O 1
ATOM 4570 N N . LYS A 1 538 ? -11.641 19.771 39.241 1.00 37.25 538 LYS A N 1
ATOM 4571 C CA . LYS A 1 538 ? -11.696 19.077 37.940 1.00 37.25 538 LYS A CA 1
ATOM 4572 C C . LYS A 1 538 ? -10.690 19.668 36.949 1.00 37.25 538 LYS A C 1
ATOM 4574 O O . LYS A 1 538 ? -10.748 20.869 36.685 1.00 37.25 538 LYS A O 1
ATOM 4579 N N . TYR A 1 539 ? -9.866 18.825 36.322 1.00 42.12 539 TYR A N 1
ATOM 4580 C CA . TYR A 1 539 ? -8.908 19.246 35.295 1.00 42.12 539 TYR A CA 1
ATOM 4581 C C . TYR A 1 539 ? -9.026 18.456 33.992 1.00 42.12 539 TYR A C 1
ATOM 4583 O O . TYR A 1 539 ? -9.255 17.248 33.977 1.00 42.12 539 TYR A O 1
ATOM 4591 N N . HIS A 1 540 ? -8.783 19.157 32.886 1.00 32.97 540 HIS A N 1
ATOM 4592 C CA . HIS A 1 540 ? -8.485 18.556 31.593 1.00 32.97 540 HIS A CA 1
ATOM 4593 C C . HIS A 1 540 ? -6.952 18.416 31.519 1.00 32.97 540 HIS A C 1
ATOM 4595 O O . HIS A 1 540 ? -6.258 19.414 31.334 1.00 32.97 540 HIS A O 1
ATOM 4601 N N . CYS A 1 541 ? -6.443 17.189 31.690 1.00 35.56 541 CYS A N 1
ATOM 4602 C CA . CYS A 1 541 ? -5.014 16.850 31.846 1.00 35.56 541 CYS A CA 1
ATOM 4603 C C . CYS A 1 541 ? -4.379 17.277 33.198 1.00 35.56 541 CYS A C 1
ATOM 4605 O O . CYS A 1 541 ? -4.883 18.141 33.905 1.00 35.56 541 CYS A O 1
ATOM 4607 N N . ASN A 1 542 ? -3.308 16.583 33.602 1.00 35.84 542 ASN A N 1
ATOM 4608 C CA . ASN A 1 542 ? -2.948 16.387 35.016 1.00 35.84 542 ASN A CA 1
ATOM 4609 C C . ASN A 1 542 ? -2.371 17.611 35.775 1.00 35.84 542 ASN A C 1
ATOM 4611 O O . ASN A 1 542 ? -1.429 18.247 35.309 1.00 35.84 542 ASN A O 1
ATOM 4615 N N . TYR A 1 543 ? -2.809 17.739 37.041 1.00 40.31 543 TYR A N 1
ATOM 4616 C CA . TYR A 1 543 ? -2.232 18.499 38.176 1.00 40.31 543 TYR A CA 1
ATOM 4617 C C . TYR A 1 543 ? -2.582 20.002 38.329 1.00 40.31 543 TYR A C 1
ATOM 4619 O O . TYR A 1 543 ? -2.706 20.758 37.370 1.00 40.31 543 TYR A O 1
ATOM 4627 N N . CYS A 1 544 ? -2.722 20.436 39.591 1.00 42.19 544 CYS A N 1
ATOM 4628 C CA . CYS A 1 544 ? -3.143 21.783 40.000 1.00 42.19 544 CYS A CA 1
ATOM 4629 C C . CYS A 1 544 ? -1.974 22.791 40.063 1.00 42.19 544 CYS A C 1
ATOM 4631 O O . CYS A 1 544 ? -0.951 22.537 40.704 1.00 42.19 544 CYS A O 1
ATOM 4633 N N . TYR A 1 545 ? -2.162 23.973 39.460 1.00 42.78 545 TYR A N 1
ATOM 4634 C CA . TYR A 1 545 ? -1.171 25.061 39.413 1.00 42.78 545 TYR A CA 1
ATOM 4635 C C . TYR A 1 545 ? -0.806 25.632 40.795 1.00 42.78 545 TYR A C 1
ATOM 4637 O O . TYR A 1 545 ? 0.364 25.908 41.056 1.00 42.78 545 TYR A O 1
ATOM 4645 N N . ASP A 1 546 ? -1.766 25.757 41.712 1.00 45.12 546 ASP A N 1
ATOM 4646 C CA . ASP A 1 546 ? -1.509 26.365 43.025 1.00 45.12 546 ASP A CA 1
ATOM 4647 C C . ASP A 1 546 ? -0.732 25.415 43.955 1.00 45.12 546 ASP A C 1
ATOM 4649 O O . ASP A 1 546 ? 0.128 25.848 44.726 1.00 45.12 546 ASP A O 1
ATOM 4653 N N . CYS A 1 547 ? -0.935 24.099 43.810 1.00 44.19 547 CYS A N 1
ATOM 4654 C CA . CYS A 1 547 ? -0.086 23.090 44.448 1.00 44.19 547 CYS A CA 1
ATOM 4655 C C . CYS A 1 547 ? 1.346 23.112 43.884 1.00 44.19 547 CYS A C 1
ATOM 4657 O O . CYS A 1 547 ? 2.300 22.995 44.652 1.00 44.19 547 CYS A O 1
ATOM 4659 N N . TYR A 1 548 ? 1.503 23.321 42.568 1.00 45.22 548 TYR A N 1
ATOM 4660 C CA . TYR A 1 548 ? 2.808 23.481 41.911 1.00 45.22 548 TYR A CA 1
ATOM 4661 C C . TYR A 1 548 ? 3.585 24.689 42.453 1.00 45.22 548 TYR A C 1
ATOM 4663 O O . TYR A 1 548 ? 4.765 24.552 42.767 1.00 45.22 548 TYR A O 1
ATOM 4671 N N . VAL A 1 549 ? 2.941 25.854 42.611 1.00 46.94 549 VAL A N 1
ATOM 4672 C CA . VAL A 1 549 ? 3.600 27.054 43.163 1.00 46.94 549 VAL A CA 1
ATOM 4673 C C . VAL A 1 549 ? 4.102 26.794 44.585 1.00 46.94 549 VAL A C 1
ATOM 4675 O O . VAL A 1 549 ? 5.223 27.180 44.917 1.00 46.94 549 VAL A O 1
ATOM 4678 N N . LYS A 1 550 ? 3.316 26.090 45.407 1.00 51.09 550 LYS A N 1
ATOM 4679 C CA . LYS A 1 550 ? 3.701 25.764 46.783 1.00 51.09 550 LYS A CA 1
ATOM 4680 C C . LYS A 1 550 ? 4.886 24.786 46.849 1.00 51.09 550 LYS A C 1
ATOM 4682 O O . LYS A 1 550 ? 5.896 25.118 47.463 1.00 51.09 550 LYS A O 1
ATOM 4687 N N . GLU A 1 551 ? 4.815 23.651 46.144 1.00 47.69 551 GLU A N 1
ATOM 4688 C CA . GLU A 1 551 ? 5.904 22.652 46.102 1.00 47.69 551 GLU A CA 1
ATOM 4689 C C . GLU A 1 551 ? 7.203 23.226 45.484 1.00 47.69 551 GLU A C 1
ATOM 4691 O O . GLU A 1 551 ? 8.301 22.880 45.920 1.00 47.69 551 GLU A O 1
ATOM 4696 N N . ILE A 1 552 ? 7.114 24.139 44.504 1.00 46.69 552 ILE A N 1
ATOM 4697 C CA . ILE A 1 552 ? 8.282 24.822 43.913 1.00 46.69 552 ILE A CA 1
ATOM 4698 C C . ILE A 1 552 ? 8.937 25.809 44.886 1.00 46.69 552 ILE A C 1
ATOM 4700 O O . ILE A 1 552 ? 10.167 25.888 44.913 1.00 46.69 552 ILE A O 1
ATOM 4704 N N . ASN A 1 553 ? 8.155 26.555 45.670 1.00 52.16 553 ASN A N 1
ATOM 4705 C CA . ASN A 1 553 ? 8.702 27.505 46.640 1.00 52.16 553 ASN A CA 1
ATOM 4706 C C . ASN A 1 553 ? 9.440 26.770 47.769 1.00 52.16 553 ASN A C 1
ATOM 4708 O O . ASN A 1 553 ? 10.609 27.068 48.007 1.00 52.16 553 ASN A O 1
ATOM 4712 N N . GLU A 1 554 ? 8.826 25.729 48.339 1.00 50.16 554 GLU A N 1
ATOM 4713 C CA . GLU A 1 554 ? 9.445 24.859 49.353 1.00 50.16 554 GLU A CA 1
ATOM 4714 C C . GLU A 1 554 ? 10.752 24.207 48.828 1.00 50.16 554 GLU A C 1
ATOM 4716 O O . GLU A 1 554 ? 11.770 24.166 49.522 1.00 50.16 554 GLU A O 1
ATOM 4721 N N . LEU A 1 555 ? 10.790 23.776 47.556 1.00 45.97 555 LEU A N 1
ATOM 4722 C CA . LEU A 1 555 ? 12.005 23.250 46.906 1.00 45.97 555 LEU A CA 1
ATOM 4723 C C . LEU A 1 555 ? 13.078 24.308 46.590 1.00 45.97 555 LEU A C 1
ATOM 4725 O O . LEU A 1 555 ? 14.251 23.958 46.425 1.00 45.97 555 LEU A O 1
ATOM 4729 N N . ASN A 1 556 ? 12.705 25.579 46.436 1.00 47.66 556 ASN A N 1
ATOM 4730 C CA . ASN A 1 556 ? 13.651 26.667 46.187 1.00 47.66 556 ASN A CA 1
ATOM 4731 C C . ASN A 1 556 ? 14.292 27.163 47.487 1.00 47.66 556 ASN A C 1
ATOM 4733 O O . ASN A 1 556 ? 15.501 27.395 47.494 1.00 47.66 556 ASN A O 1
ATOM 4737 N N . GLU A 1 557 ? 13.528 27.245 48.578 1.00 53.06 557 GLU A N 1
ATOM 4738 C CA . GLU A 1 557 ? 14.052 27.529 49.920 1.00 53.06 557 GLU A CA 1
ATOM 4739 C C . GLU A 1 557 ? 15.068 26.458 50.341 1.00 53.06 557 GLU A C 1
ATOM 4741 O O . GLU A 1 557 ? 16.212 26.789 50.661 1.00 53.06 557 GLU A O 1
ATOM 4746 N N . LEU A 1 558 ? 14.725 25.173 50.181 1.00 47.59 558 LEU A N 1
ATOM 4747 C CA . LEU A 1 558 ? 15.638 24.061 50.471 1.00 47.59 558 LEU A CA 1
ATOM 4748 C C . LEU A 1 558 ? 16.925 24.105 49.619 1.00 47.59 558 LEU A C 1
ATOM 4750 O O . LEU A 1 558 ? 18.015 23.819 50.115 1.00 47.59 558 LEU A O 1
ATOM 4754 N N . LYS A 1 559 ? 16.836 24.493 48.334 1.00 46.03 559 LYS A N 1
ATOM 4755 C CA . LYS A 1 559 ? 18.026 24.645 47.470 1.00 46.03 559 LYS A CA 1
ATOM 4756 C C . LYS A 1 559 ? 18.909 25.817 47.929 1.00 46.03 559 LYS A C 1
ATOM 4758 O O . LYS A 1 559 ? 20.128 25.700 47.843 1.00 46.03 559 LYS A O 1
ATOM 4763 N N . SER A 1 560 ? 18.316 26.890 48.459 1.00 51.28 560 SER A N 1
ATOM 4764 C CA . SER A 1 560 ? 19.035 28.047 49.014 1.00 51.28 560 SER A CA 1
ATOM 4765 C C . SER A 1 560 ? 19.816 27.702 50.292 1.00 51.28 560 SER A C 1
ATOM 4767 O O . SER A 1 560 ? 20.963 28.120 50.435 1.00 51.28 560 SER A O 1
ATOM 4769 N N . GLU A 1 561 ? 19.258 26.879 51.189 1.00 52.53 561 GLU A N 1
ATOM 4770 C CA . GLU A 1 561 ? 19.972 26.407 52.393 1.00 52.53 561 GLU A CA 1
ATOM 4771 C C . GLU A 1 561 ? 21.115 25.421 52.096 1.00 52.53 561 GLU A C 1
ATOM 4773 O O . GLU A 1 561 ? 22.115 25.380 52.820 1.00 52.53 561 GLU A O 1
ATOM 4778 N N . LEU A 1 562 ? 20.970 24.596 51.055 1.00 45.53 562 LEU A N 1
ATOM 4779 C CA . LEU A 1 562 ? 21.954 23.567 50.699 1.00 45.53 562 LEU A CA 1
ATOM 4780 C C . LEU A 1 562 ? 23.170 24.128 49.949 1.00 45.53 562 LEU A C 1
ATOM 4782 O O . LEU A 1 562 ? 24.263 23.570 50.048 1.00 45.53 562 LEU A O 1
ATOM 4786 N N . GLN A 1 563 ? 23.002 25.216 49.196 1.00 46.94 563 GLN A N 1
ATOM 4787 C CA . GLN A 1 563 ? 24.016 25.698 48.255 1.00 46.94 563 GLN A CA 1
ATOM 4788 C C . GLN A 1 563 ? 25.330 26.193 48.907 1.00 46.94 563 GLN A C 1
ATOM 4790 O O . GLN A 1 563 ? 26.387 25.840 48.381 1.00 46.94 563 GLN A O 1
ATOM 4795 N N . PRO A 1 564 ? 25.334 26.904 50.057 1.00 47.66 564 PRO A N 1
ATOM 4796 C CA . PRO A 1 564 ? 26.576 27.246 50.760 1.00 47.66 564 PRO A CA 1
ATOM 4797 C C . PRO A 1 564 ? 27.311 26.001 51.278 1.00 47.66 564 PRO A C 1
ATOM 4799 O O . PRO A 1 564 ? 28.513 25.853 51.074 1.00 47.66 564 PRO A O 1
ATOM 4802 N N . LYS A 1 565 ? 26.562 25.051 51.858 1.00 47.78 565 LYS A N 1
ATOM 4803 C CA . LYS A 1 565 ? 27.098 23.795 52.411 1.00 47.78 565 LYS A CA 1
ATOM 4804 C C . LYS A 1 565 ? 27.715 22.898 51.327 1.00 47.78 565 LYS A C 1
ATOM 4806 O O . LYS A 1 565 ? 28.693 22.205 51.599 1.00 47.78 565 LYS A O 1
ATOM 4811 N N . LEU A 1 566 ? 27.183 22.934 50.099 1.00 44.47 566 LEU A N 1
ATOM 4812 C CA . LEU A 1 566 ? 27.811 22.300 48.932 1.00 44.47 566 LEU A CA 1
ATOM 4813 C C . LEU A 1 566 ? 29.151 22.951 48.576 1.00 44.47 566 LEU A C 1
ATOM 4815 O O . LEU A 1 566 ? 30.107 22.236 48.294 1.00 44.47 566 LEU A O 1
ATOM 4819 N N . GLN A 1 567 ? 29.233 24.284 48.587 1.00 46.91 567 GLN A N 1
ATOM 4820 C CA . GLN A 1 567 ? 30.452 24.986 48.187 1.00 46.91 567 GLN A CA 1
ATOM 4821 C C . GLN A 1 567 ? 31.603 24.721 49.165 1.00 46.91 567 GLN A C 1
ATOM 4823 O O . GLN A 1 567 ? 32.734 24.500 48.732 1.00 46.91 567 GLN A O 1
ATOM 4828 N N . ASP A 1 568 ? 31.311 24.666 50.466 1.00 47.53 568 ASP A N 1
ATOM 4829 C CA . ASP A 1 568 ? 32.284 24.283 51.493 1.00 47.53 568 ASP A CA 1
ATOM 4830 C C . ASP A 1 568 ? 32.745 22.824 51.326 1.00 47.53 568 ASP A C 1
ATOM 4832 O O . ASP A 1 568 ? 33.942 22.542 51.422 1.00 47.53 568 ASP A O 1
ATOM 4836 N N . TYR A 1 569 ? 31.827 21.907 50.985 1.00 48.91 569 TYR A N 1
ATOM 4837 C CA . TYR A 1 569 ? 32.156 20.512 50.671 1.00 48.91 569 TYR A CA 1
ATOM 4838 C C . TYR A 1 569 ? 33.067 20.398 49.438 1.00 48.91 569 TYR A C 1
ATOM 4840 O O . TYR A 1 569 ? 34.095 19.721 49.488 1.00 48.91 569 TYR A O 1
ATOM 4848 N N . GLU A 1 570 ? 32.727 21.071 48.335 1.00 44.91 570 GLU A N 1
ATOM 4849 C CA . GLU A 1 570 ? 33.523 21.063 47.101 1.00 44.91 570 GLU A CA 1
ATOM 4850 C C . GLU A 1 570 ? 34.915 21.674 47.330 1.00 44.91 570 GLU A C 1
ATOM 4852 O O . GLU A 1 570 ? 35.914 21.082 46.921 1.00 44.91 570 GLU A O 1
ATOM 4857 N N . ASN A 1 571 ? 35.013 22.786 48.068 1.00 48.62 571 ASN A N 1
ATOM 4858 C CA . ASN A 1 571 ? 36.287 23.413 48.437 1.00 48.62 571 ASN A CA 1
ATOM 4859 C C . ASN A 1 571 ? 37.171 22.489 49.300 1.00 48.62 571 ASN A C 1
ATOM 4861 O O . ASN A 1 571 ? 38.392 22.441 49.122 1.00 48.62 571 ASN A O 1
ATOM 4865 N N . PHE A 1 572 ? 36.568 21.733 50.221 1.00 44.44 572 PHE A N 1
ATOM 4866 C CA . PHE A 1 572 ? 37.263 20.755 51.061 1.00 44.44 572 PHE A CA 1
ATOM 4867 C C . PHE A 1 572 ? 37.725 19.530 50.258 1.00 44.44 572 PHE A C 1
ATOM 4869 O O . PHE A 1 572 ? 38.885 19.121 50.355 1.00 44.44 572 PHE A O 1
ATOM 4876 N N . TYR A 1 573 ? 36.864 18.998 49.385 1.00 43.44 573 TYR A N 1
ATOM 4877 C CA . TYR A 1 573 ? 37.199 17.899 48.478 1.00 43.44 573 TYR A CA 1
ATOM 4878 C C . TYR A 1 573 ? 38.335 18.293 47.519 1.00 43.44 573 TYR A C 1
ATOM 4880 O O . TYR A 1 573 ? 39.280 17.526 47.334 1.00 43.44 573 TYR A O 1
ATOM 4888 N N . PHE A 1 574 ? 38.321 19.518 46.979 1.00 44.69 574 PHE A N 1
ATOM 4889 C CA . PHE A 1 574 ? 39.390 20.038 46.117 1.00 44.69 574 PHE A CA 1
ATOM 4890 C C . PHE A 1 574 ? 40.717 20.247 46.874 1.00 44.69 574 PHE A C 1
ATOM 4892 O O . PHE A 1 574 ? 41.790 20.054 46.298 1.00 44.69 574 PHE A O 1
ATOM 4899 N N . LYS A 1 575 ? 40.674 20.582 48.173 1.00 44.66 575 LYS A N 1
ATOM 4900 C CA . LYS A 1 575 ? 41.863 20.627 49.048 1.00 44.66 575 LYS A CA 1
ATOM 4901 C C . LYS A 1 575 ? 42.467 19.241 49.318 1.00 44.66 575 LYS A C 1
ATOM 4903 O O . LYS A 1 575 ? 43.689 19.138 49.418 1.00 44.66 575 LYS A O 1
ATOM 4908 N N . ILE A 1 576 ? 41.645 18.195 49.445 1.00 39.81 576 ILE A N 1
ATOM 4909 C CA . ILE A 1 576 ? 42.096 16.836 49.803 1.00 39.81 576 ILE A CA 1
ATOM 4910 C C . ILE A 1 576 ? 42.496 16.012 48.572 1.00 39.81 576 ILE A C 1
ATOM 4912 O O . ILE A 1 576 ? 43.571 15.415 48.564 1.00 39.81 576 ILE A O 1
ATOM 4916 N N . TYR A 1 577 ? 41.702 16.025 47.498 1.00 38.91 577 TYR A N 1
ATOM 4917 C CA . TYR A 1 577 ? 41.962 15.220 46.294 1.00 38.91 577 TYR A CA 1
ATOM 4918 C C . TYR A 1 577 ? 43.287 15.597 45.598 1.00 38.91 577 TYR A C 1
ATOM 4920 O O . TYR A 1 577 ? 43.952 14.748 45.010 1.00 38.91 577 TYR A O 1
ATOM 4928 N N . ASN A 1 578 ? 43.743 16.847 45.749 1.00 39.75 578 ASN A N 1
ATOM 4929 C CA . ASN A 1 578 ? 45.058 17.301 45.278 1.00 39.75 578 ASN A CA 1
ATOM 4930 C C . ASN A 1 578 ? 46.258 16.812 46.131 1.00 39.75 578 ASN A C 1
ATOM 4932 O O . ASN A 1 578 ? 47.400 17.119 45.788 1.00 39.75 578 ASN A O 1
ATOM 4936 N N . LYS A 1 579 ? 46.044 16.053 47.221 1.00 39.62 579 LYS A N 1
ATOM 4937 C CA . LYS A 1 579 ? 47.110 15.454 48.056 1.00 39.62 579 LYS A CA 1
ATOM 4938 C C . LYS A 1 579 ? 47.235 13.925 47.954 1.00 39.62 579 LYS A C 1
ATOM 4940 O O . LYS A 1 579 ? 48.280 13.390 48.330 1.00 39.62 579 LYS A O 1
ATOM 4945 N N . GLU A 1 580 ? 46.257 13.205 47.397 1.00 36.44 580 GLU A N 1
ATOM 4946 C CA . GLU A 1 580 ? 46.252 11.727 47.325 1.00 36.44 580 GLU A CA 1
ATOM 4947 C C . GLU A 1 580 ? 47.195 11.118 46.255 1.00 36.44 580 GLU A C 1
ATOM 4949 O O . GLU A 1 580 ? 46.819 10.260 45.464 1.00 36.44 580 GLU A O 1
ATOM 4954 N N . THR A 1 581 ? 48.478 11.496 46.251 1.00 43.66 581 THR A N 1
ATOM 4955 C CA . THR A 1 581 ? 49.553 10.700 45.605 1.00 43.66 581 THR A CA 1
ATOM 4956 C C . THR A 1 581 ? 50.852 10.636 46.423 1.00 43.66 581 THR A C 1
ATOM 4958 O O . THR A 1 581 ? 51.937 10.445 45.870 1.00 43.66 581 THR A O 1
ATOM 4961 N N . LYS A 1 582 ? 50.776 10.732 47.763 1.00 43.25 582 LYS A N 1
ATOM 4962 C CA . LYS A 1 582 ? 51.952 10.460 48.620 1.00 43.25 582 LYS A CA 1
ATOM 4963 C C . LYS A 1 582 ? 51.722 9.684 49.925 1.00 43.25 582 LYS A C 1
ATOM 4965 O O . LYS A 1 582 ? 52.681 9.111 50.431 1.00 43.25 582 LYS A O 1
ATOM 4970 N N . GLU A 1 583 ? 50.488 9.569 50.415 1.00 44.44 583 GLU A N 1
ATOM 4971 C CA . GLU A 1 583 ? 50.183 8.946 51.721 1.00 44.44 583 GLU A CA 1
ATOM 4972 C C . GLU A 1 583 ? 49.644 7.503 51.644 1.00 44.44 583 GLU A C 1
ATOM 4974 O O . GLU A 1 583 ? 49.343 6.891 52.667 1.00 44.44 583 GLU A O 1
ATOM 4979 N N . LEU A 1 584 ? 49.691 6.854 50.469 1.00 43.47 584 LEU A N 1
ATOM 4980 C CA . LEU A 1 584 ? 49.431 5.404 50.346 1.00 43.47 584 LEU A CA 1
ATOM 4981 C C . LEU A 1 584 ? 50.479 4.513 51.069 1.00 43.47 584 LEU A C 1
ATOM 4983 O O . LEU A 1 584 ? 50.452 3.290 50.948 1.00 43.47 584 LEU A O 1
ATOM 4987 N N . LYS A 1 585 ? 51.418 5.122 51.811 1.00 44.47 585 LYS A N 1
ATOM 4988 C CA . LYS A 1 585 ? 52.380 4.470 52.714 1.00 44.47 585 LYS A CA 1
ATOM 4989 C C . LYS A 1 585 ? 52.098 4.677 54.209 1.00 44.47 585 LYS A C 1
ATOM 4991 O O . LYS A 1 585 ? 52.664 3.931 55.003 1.00 44.47 585 LYS A O 1
ATOM 4996 N N . GLU A 1 586 ? 51.224 5.610 54.591 1.00 45.91 586 GLU A N 1
ATOM 4997 C CA . GLU A 1 586 ? 50.919 5.949 56.000 1.00 45.91 586 GLU A CA 1
ATOM 4998 C C . GLU A 1 586 ? 49.531 5.446 56.453 1.00 45.91 586 GLU A C 1
ATOM 5000 O O . GLU A 1 586 ? 49.139 5.571 57.611 1.00 45.91 586 GLU A O 1
ATOM 5005 N N . LEU A 1 587 ? 48.841 4.710 55.573 1.00 44.06 587 LEU A N 1
ATOM 5006 C CA . LEU A 1 587 ? 47.562 4.021 55.810 1.00 44.06 587 LEU A CA 1
ATOM 5007 C C . LEU A 1 587 ? 47.535 3.059 57.023 1.00 44.06 587 LEU A C 1
ATOM 5009 O O . LEU A 1 587 ? 46.459 2.617 57.421 1.00 44.06 587 LEU A O 1
ATOM 5013 N N . LYS A 1 588 ? 48.687 2.743 57.635 1.00 42.00 588 LYS A N 1
ATOM 5014 C CA . LYS A 1 588 ? 48.773 1.930 58.861 1.00 42.00 588 LYS A CA 1
ATOM 5015 C C . LYS A 1 588 ? 48.514 2.711 60.154 1.00 42.00 588 LYS A C 1
ATOM 5017 O O . LYS A 1 588 ? 48.033 2.105 61.107 1.00 42.00 588 LYS A O 1
ATOM 5022 N N . GLU A 1 589 ? 48.783 4.016 60.207 1.00 41.94 589 GLU A N 1
ATOM 5023 C CA . GLU A 1 589 ? 48.518 4.809 61.421 1.00 41.94 589 GLU A CA 1
ATOM 5024 C C . GLU A 1 589 ? 47.039 5.207 61.512 1.00 41.94 589 GLU A C 1
ATOM 5026 O O . GLU A 1 589 ? 46.411 5.011 62.556 1.00 41.94 589 GLU A O 1
ATOM 5031 N N . LEU A 1 590 ? 46.432 5.617 60.390 1.00 42.34 590 LEU A N 1
ATOM 5032 C CA . LEU A 1 590 ? 44.989 5.882 60.289 1.00 42.34 590 LEU A CA 1
ATOM 5033 C C . LEU A 1 590 ? 44.124 4.655 60.627 1.00 42.34 590 LEU A C 1
ATOM 5035 O O . LEU A 1 590 ? 43.093 4.798 61.284 1.00 42.34 590 LEU A O 1
ATOM 5039 N N . GLN A 1 591 ? 44.558 3.444 60.253 1.00 44.09 591 GLN A N 1
ATOM 5040 C CA . GLN A 1 591 ? 43.881 2.204 60.658 1.00 44.09 591 GLN A CA 1
ATOM 5041 C C . GLN A 1 591 ? 43.884 1.976 62.178 1.00 44.09 591 GLN A C 1
ATOM 5043 O O . GLN A 1 591 ? 42.965 1.336 62.684 1.00 44.09 591 GLN A O 1
ATOM 5048 N N . SER A 1 592 ? 44.870 2.498 62.920 1.00 43.03 592 SER A N 1
ATOM 5049 C CA . SER A 1 592 ? 44.873 2.396 64.387 1.00 43.03 592 SER A CA 1
ATOM 5050 C C . SER A 1 592 ? 43.856 3.345 65.035 1.00 43.03 592 SER A C 1
ATOM 5052 O O . SER A 1 592 ? 43.199 2.968 66.001 1.00 43.03 592 SER A O 1
ATOM 5054 N N . ILE A 1 593 ? 43.664 4.537 64.456 1.00 42.16 593 ILE A N 1
ATOM 5055 C CA . ILE A 1 593 ? 42.745 5.573 64.955 1.00 42.16 593 ILE A CA 1
ATOM 5056 C C . ILE A 1 593 ? 41.285 5.183 64.683 1.00 42.16 593 ILE A C 1
ATOM 5058 O O . ILE A 1 593 ? 40.433 5.304 65.563 1.00 42.16 593 ILE A O 1
ATOM 5062 N N . LEU A 1 594 ? 40.994 4.661 63.486 1.00 41.75 594 LEU A N 1
ATOM 5063 C CA . LEU A 1 594 ? 39.642 4.233 63.096 1.00 41.75 594 LEU A CA 1
ATOM 5064 C C . LEU A 1 594 ? 39.122 3.028 63.896 1.00 41.75 594 LEU A C 1
ATOM 5066 O O . LEU A 1 594 ? 37.913 2.821 63.965 1.00 41.75 594 LEU A O 1
ATOM 5070 N N . LYS A 1 595 ? 40.009 2.265 64.545 1.00 42.91 595 LYS A N 1
ATOM 5071 C CA . LYS A 1 595 ? 39.642 1.077 65.326 1.00 42.91 595 LYS A CA 1
ATOM 5072 C C . LYS A 1 595 ? 38.802 1.384 66.576 1.00 42.91 595 LYS A C 1
ATOM 5074 O O . LYS A 1 595 ? 38.098 0.512 67.064 1.00 42.91 595 LYS A O 1
ATOM 5079 N N . ASN A 1 596 ? 38.822 2.625 67.066 1.00 39.41 596 ASN A N 1
ATOM 5080 C CA . ASN A 1 596 ? 37.977 3.061 68.186 1.00 39.41 596 ASN A CA 1
ATOM 5081 C C . ASN A 1 596 ? 36.558 3.507 67.764 1.00 39.41 596 ASN A C 1
ATOM 5083 O O . ASN A 1 596 ? 35.793 3.948 68.616 1.00 39.41 596 ASN A O 1
ATOM 5087 N N . TYR A 1 597 ? 36.199 3.401 66.478 1.00 40.12 597 TYR A N 1
ATOM 5088 C CA . TYR A 1 597 ? 34.888 3.795 65.935 1.00 40.12 597 TYR A CA 1
ATOM 5089 C C . TYR A 1 597 ? 34.149 2.626 65.242 1.00 40.12 597 TYR A C 1
ATOM 5091 O O . TYR A 1 597 ? 33.307 2.851 64.371 1.00 40.12 597 TYR A O 1
ATOM 5099 N N . GLU A 1 598 ? 34.453 1.374 65.617 1.00 38.22 598 GLU A N 1
ATOM 5100 C CA . GLU A 1 598 ? 33.935 0.154 64.960 1.00 38.22 598 GLU A CA 1
ATOM 5101 C C . GLU A 1 598 ? 32.392 0.022 64.961 1.00 38.22 598 GLU A C 1
ATOM 5103 O O . GLU A 1 598 ? 31.851 -0.617 64.061 1.00 38.22 598 GLU A O 1
ATOM 5108 N N . ASP A 1 599 ? 31.668 0.678 65.877 1.00 37.97 599 ASP A N 1
ATOM 5109 C CA . ASP A 1 599 ? 30.203 0.548 66.009 1.00 37.97 599 ASP A CA 1
ATOM 5110 C C . ASP A 1 599 ? 29.357 1.460 65.087 1.00 37.97 599 ASP A C 1
ATOM 5112 O O . ASP A 1 599 ? 28.128 1.367 65.106 1.00 37.97 599 ASP A O 1
ATOM 5116 N N . VAL A 1 600 ? 29.956 2.363 64.289 1.00 36.78 600 VAL A N 1
ATOM 5117 C CA . VAL A 1 600 ? 29.193 3.460 63.633 1.00 36.78 600 VAL A CA 1
ATOM 5118 C C . VAL A 1 600 ? 29.178 3.438 62.092 1.00 36.78 600 VAL A C 1
ATOM 5120 O O . VAL A 1 600 ? 28.382 4.175 61.510 1.00 36.78 600 VAL A O 1
ATOM 5123 N N . TYR A 1 601 ? 29.963 2.605 61.386 1.00 36.56 601 TYR A N 1
ATOM 5124 C CA . TYR A 1 601 ? 29.988 2.658 59.906 1.00 36.56 601 TYR A CA 1
ATOM 5125 C C . TYR A 1 601 ? 29.884 1.336 59.131 1.00 36.56 601 TYR A C 1
ATOM 5127 O O . TYR A 1 601 ? 30.272 0.258 59.570 1.00 36.56 601 TYR A O 1
ATOM 5135 N N . PHE A 1 602 ? 29.317 1.470 57.926 1.00 39.06 602 PHE A N 1
ATOM 5136 C CA . PHE A 1 602 ? 28.968 0.405 56.985 1.00 39.06 602 PHE A CA 1
ATOM 5137 C C . PHE A 1 602 ? 30.145 -0.508 56.604 1.00 39.06 602 PHE A C 1
ATOM 5139 O O . PHE A 1 602 ? 31.289 -0.069 56.499 1.00 39.06 602 PHE A O 1
ATOM 5146 N N . LYS A 1 603 ? 29.827 -1.772 56.272 1.00 37.09 603 LYS A N 1
ATOM 5147 C CA . LYS A 1 603 ? 30.771 -2.731 55.672 1.00 37.09 603 LYS A CA 1
ATOM 5148 C C . LYS A 1 603 ? 31.505 -2.106 54.482 1.00 37.09 603 LYS A C 1
ATOM 5150 O O . LYS A 1 603 ? 30.896 -1.828 53.450 1.00 37.09 603 LYS A O 1
ATOM 5155 N N . LEU A 1 604 ? 32.822 -1.972 54.620 1.00 36.41 604 LEU A N 1
ATOM 5156 C CA . LEU A 1 604 ? 33.732 -1.569 53.553 1.00 36.41 604 LEU A CA 1
ATOM 5157 C C . LEU A 1 604 ? 33.623 -2.544 52.373 1.00 36.41 604 LEU A C 1
ATOM 5159 O O . LEU A 1 604 ? 34.047 -3.695 52.469 1.00 36.41 604 LEU A O 1
ATOM 5163 N N . ASN A 1 605 ? 33.085 -2.066 51.253 1.00 36.72 605 ASN A N 1
ATOM 5164 C CA . ASN A 1 605 ? 33.230 -2.733 49.964 1.00 36.72 605 ASN A CA 1
ATOM 5165 C C . ASN A 1 605 ? 34.576 -2.284 49.367 1.00 36.72 605 ASN A C 1
ATOM 5167 O O . ASN A 1 605 ? 34.813 -1.081 49.242 1.00 36.72 605 ASN A O 1
ATOM 5171 N N . SER A 1 606 ? 35.474 -3.226 49.064 1.00 45.12 606 SER A N 1
ATOM 5172 C CA . SER A 1 606 ? 36.932 -2.992 48.986 1.00 45.12 606 SER A CA 1
ATOM 5173 C C . SER A 1 606 ? 37.412 -2.007 47.914 1.00 45.12 606 SER A C 1
ATOM 5175 O O . SER A 1 606 ? 38.508 -1.464 48.033 1.00 45.12 606 SER A O 1
ATOM 5177 N N . ASP A 1 607 ? 36.602 -1.757 46.886 1.00 47.00 607 ASP A N 1
ATOM 5178 C CA . ASP A 1 607 ? 37.094 -1.213 45.613 1.00 47.00 607 ASP A CA 1
ATOM 5179 C C . ASP A 1 607 ? 36.810 0.294 45.437 1.00 47.00 607 ASP A C 1
ATOM 5181 O O . ASP A 1 607 ? 37.147 0.901 44.416 1.00 47.00 607 ASP A O 1
ATOM 5185 N N . SER A 1 608 ? 36.196 0.935 46.438 1.00 45.16 608 SER A N 1
ATOM 5186 C CA . SER A 1 608 ? 35.934 2.380 46.447 1.00 45.16 608 SER A CA 1
ATOM 5187 C C . SER A 1 608 ? 36.207 2.979 47.826 1.00 45.16 608 SER A C 1
ATOM 5189 O O . SER A 1 608 ? 35.465 2.745 48.775 1.00 45.16 608 SER A O 1
ATOM 5191 N N . GLY A 1 609 ? 37.280 3.771 47.935 1.00 47.66 609 GLY A N 1
ATOM 5192 C CA . GLY A 1 609 ? 37.624 4.479 49.171 1.00 47.66 609 GLY A CA 1
ATOM 5193 C C . GLY A 1 609 ? 36.500 5.405 49.652 1.00 47.66 609 GLY A C 1
ATOM 5194 O O . GLY A 1 609 ? 35.683 5.871 48.855 1.00 47.66 609 GLY A O 1
ATOM 5195 N N . ILE A 1 610 ? 36.472 5.689 50.957 1.00 41.66 610 ILE A N 1
ATOM 5196 C CA . ILE A 1 610 ? 35.321 6.307 51.641 1.00 41.66 610 ILE A CA 1
ATOM 5197 C C . ILE A 1 610 ? 34.871 7.639 51.002 1.00 41.66 610 ILE A C 1
ATOM 5199 O O . ILE A 1 610 ? 33.676 7.883 50.851 1.00 41.66 610 ILE A O 1
ATOM 5203 N N . PHE A 1 611 ? 35.812 8.442 50.492 1.00 44.62 611 PHE A N 1
ATOM 5204 C CA . PHE A 1 611 ? 35.531 9.689 49.770 1.00 44.62 611 PHE A CA 1
ATOM 5205 C C . PHE A 1 611 ? 34.755 9.491 48.459 1.00 44.62 611 PHE A C 1
ATOM 5207 O O . PHE A 1 611 ? 33.866 10.287 48.163 1.00 44.62 611 PHE A O 1
ATOM 5214 N N . LYS A 1 612 ? 35.016 8.413 47.700 1.00 47.72 612 LYS A N 1
ATOM 5215 C CA . LYS A 1 612 ? 34.222 8.080 46.502 1.00 47.72 612 LYS A CA 1
ATOM 5216 C C . LYS A 1 612 ? 32.777 7.760 46.869 1.00 47.72 612 LYS A C 1
ATOM 5218 O O . LYS A 1 612 ? 31.877 8.157 46.140 1.00 47.72 612 LYS A O 1
ATOM 5223 N N . GLN A 1 613 ? 32.544 7.072 47.986 1.00 47.81 613 GLN A N 1
ATOM 5224 C CA . GLN A 1 613 ? 31.194 6.687 48.410 1.00 47.81 613 GLN A CA 1
ATOM 5225 C C . GLN A 1 613 ? 30.379 7.890 48.907 1.00 47.81 613 GLN A C 1
ATOM 5227 O O . GLN A 1 613 ? 29.205 8.008 48.556 1.00 47.81 613 GLN A O 1
ATOM 5232 N N . ILE A 1 614 ? 31.000 8.821 49.641 1.00 45.12 614 ILE A N 1
ATOM 5233 C CA . ILE A 1 614 ? 30.325 10.058 50.070 1.00 45.12 614 ILE A CA 1
ATOM 5234 C C . ILE A 1 614 ? 30.037 10.956 48.855 1.00 45.12 614 ILE A C 1
ATOM 5236 O O . ILE A 1 614 ? 28.911 11.427 48.712 1.00 45.12 614 ILE A O 1
ATOM 5240 N N . ALA A 1 615 ? 30.989 11.115 47.925 1.00 47.03 615 ALA A N 1
ATOM 5241 C CA . ALA A 1 615 ? 30.756 11.834 46.667 1.00 47.03 615 ALA A CA 1
ATOM 5242 C C . ALA A 1 615 ? 29.625 11.197 45.831 1.00 47.03 615 ALA A C 1
ATOM 5244 O O . ALA A 1 615 ? 28.771 11.909 45.303 1.00 47.03 615 ALA A O 1
ATOM 5245 N N . GLN A 1 616 ? 29.559 9.861 45.773 1.00 47.31 616 GLN A N 1
ATOM 5246 C CA . GLN A 1 616 ? 28.480 9.122 45.110 1.00 47.31 616 GLN A CA 1
ATOM 5247 C C . GLN A 1 616 ? 27.113 9.394 45.763 1.00 47.31 616 GLN A C 1
ATOM 5249 O O . GLN A 1 616 ? 26.139 9.622 45.050 1.00 47.31 616 GLN A O 1
ATOM 5254 N N . GLN A 1 617 ? 27.012 9.407 47.100 1.00 46.06 617 GLN A N 1
ATOM 5255 C CA . GLN A 1 617 ? 25.763 9.766 47.788 1.00 46.06 617 GLN A CA 1
ATOM 5256 C C . GLN A 1 617 ? 25.373 11.237 47.580 1.00 46.06 617 GLN A C 1
ATOM 5258 O O . GLN A 1 617 ? 24.185 11.533 47.425 1.00 46.06 617 GLN A O 1
ATOM 5263 N N . PHE A 1 618 ? 26.345 12.150 47.526 1.00 48.03 618 PHE A N 1
ATOM 5264 C CA . PHE A 1 618 ? 26.090 13.567 47.262 1.00 48.03 618 PHE A CA 1
ATOM 5265 C C . PHE A 1 618 ? 25.552 13.794 45.844 1.00 48.03 618 PHE A C 1
ATOM 5267 O O . PHE A 1 618 ? 24.516 14.441 45.682 1.00 48.03 618 PHE A O 1
ATOM 5274 N N . GLU A 1 619 ? 26.180 13.196 44.826 1.00 47.59 619 GLU A N 1
ATOM 5275 C CA . GLU A 1 619 ? 25.684 13.241 43.444 1.00 47.59 619 GLU A CA 1
ATOM 5276 C C . GLU A 1 619 ? 24.335 12.524 43.291 1.00 47.59 619 GLU A C 1
ATOM 5278 O O . GLU A 1 619 ? 23.437 13.054 42.642 1.00 47.59 619 GLU A O 1
ATOM 5283 N N . ASN A 1 620 ? 24.109 11.393 43.970 1.00 46.69 620 ASN A N 1
ATOM 5284 C CA . ASN A 1 620 ? 22.793 10.747 43.993 1.00 46.69 620 ASN A CA 1
ATOM 5285 C C . ASN A 1 620 ? 21.709 11.669 44.583 1.00 46.69 620 ASN A C 1
ATOM 5287 O O . ASN A 1 620 ? 20.599 11.719 44.057 1.00 46.69 620 ASN A O 1
ATOM 5291 N N . THR A 1 621 ? 22.020 12.431 45.637 1.00 45.16 621 THR A N 1
ATOM 5292 C CA . THR A 1 621 ? 21.080 13.367 46.286 1.00 45.16 621 THR A CA 1
ATOM 5293 C C . THR A 1 621 ? 20.810 14.600 45.417 1.00 45.16 621 THR A C 1
ATOM 5295 O O . THR A 1 621 ? 19.658 15.002 45.239 1.00 45.16 621 THR A O 1
ATOM 5298 N N . LYS A 1 622 ? 21.856 15.161 44.801 1.00 48.25 622 LYS A N 1
ATOM 5299 C CA . LYS A 1 622 ? 21.787 16.256 43.818 1.00 48.25 622 LYS A CA 1
ATOM 5300 C C . LYS A 1 622 ? 20.956 15.850 42.597 1.00 48.25 622 LYS A C 1
ATOM 5302 O O . LYS A 1 622 ? 20.038 16.572 42.210 1.00 48.25 622 LYS A O 1
ATOM 5307 N N . CYS A 1 623 ? 21.191 14.645 42.077 1.00 45.62 623 CYS A N 1
ATOM 5308 C CA . CYS A 1 623 ? 20.394 14.012 41.032 1.00 45.62 623 CYS A CA 1
ATOM 5309 C C . CYS A 1 623 ? 18.935 13.809 41.474 1.00 45.62 623 CYS A C 1
ATOM 5311 O O . CYS A 1 623 ? 18.027 14.112 40.708 1.00 45.62 623 CYS A O 1
ATOM 5313 N N . LEU A 1 624 ? 18.664 13.393 42.718 1.00 45.81 624 LEU A N 1
ATOM 5314 C CA . LEU A 1 624 ? 17.293 13.250 43.230 1.00 45.81 624 LEU A CA 1
ATOM 5315 C C . LEU A 1 624 ? 16.525 14.587 43.243 1.00 45.81 624 LEU A C 1
ATOM 5317 O O . LEU A 1 624 ? 15.351 14.625 42.875 1.00 45.81 624 LEU A O 1
ATOM 5321 N N . ILE A 1 625 ? 17.186 15.685 43.627 1.00 45.41 625 ILE A N 1
ATOM 5322 C CA . ILE A 1 625 ? 16.605 17.040 43.663 1.00 45.41 625 ILE A CA 1
ATOM 5323 C C . ILE A 1 625 ? 16.373 17.585 42.243 1.00 45.41 625 ILE A C 1
ATOM 5325 O O . ILE A 1 625 ? 15.293 18.111 41.957 1.00 45.41 625 ILE A O 1
ATOM 5329 N N . GLU A 1 626 ? 17.340 17.424 41.335 1.00 46.62 626 GLU A N 1
ATOM 5330 C CA . GLU A 1 626 ? 17.196 17.789 39.917 1.00 46.62 626 GLU A CA 1
ATOM 5331 C C . GLU A 1 626 ? 16.111 16.942 39.224 1.00 46.62 626 GLU A C 1
ATOM 5333 O O . GLU A 1 626 ? 15.284 17.486 38.489 1.00 46.62 626 GLU A O 1
ATOM 5338 N N . ASN A 1 627 ? 16.008 15.645 39.535 1.00 42.69 627 ASN A N 1
ATOM 5339 C CA . ASN A 1 627 ? 14.932 14.768 39.062 1.00 42.69 627 ASN A CA 1
ATOM 5340 C C . ASN A 1 627 ? 13.562 15.215 39.587 1.00 42.69 627 ASN A C 1
ATOM 5342 O O . ASN A 1 627 ? 12.598 15.216 38.825 1.00 42.69 627 ASN A O 1
ATOM 5346 N N . ARG A 1 628 ? 13.456 15.659 40.849 1.00 43.97 628 ARG A N 1
ATOM 5347 C CA . ARG A 1 628 ? 12.203 16.205 41.404 1.00 43.97 628 ARG A CA 1
ATOM 5348 C C . ARG A 1 628 ? 11.800 17.506 40.702 1.00 43.97 628 ARG A C 1
ATOM 5350 O O . ARG A 1 628 ? 10.649 17.634 40.291 1.00 43.97 628 ARG A O 1
ATOM 5357 N N . LYS A 1 629 ? 12.742 18.432 40.474 1.00 43.97 629 LYS A N 1
ATOM 5358 C CA . LYS A 1 629 ? 12.497 19.651 39.676 1.00 43.97 629 LYS A CA 1
ATOM 5359 C C . LYS A 1 629 ? 12.124 19.340 38.226 1.00 43.97 629 LYS A C 1
ATOM 5361 O O . LYS A 1 629 ? 11.258 20.009 37.666 1.00 43.97 629 LYS A O 1
ATOM 5366 N N . THR A 1 630 ? 12.727 18.317 37.632 1.00 39.25 630 THR A N 1
ATOM 5367 C CA . THR A 1 630 ? 12.438 17.880 36.260 1.00 39.25 630 THR A CA 1
ATOM 5368 C C . THR A 1 630 ? 11.049 17.250 36.165 1.00 39.25 630 THR A C 1
ATOM 5370 O O . THR A 1 630 ? 10.258 17.672 35.329 1.00 39.25 630 THR A O 1
ATOM 5373 N N . LEU A 1 631 ? 10.685 16.346 37.079 1.00 39.25 631 LEU A N 1
ATOM 5374 C CA . LEU A 1 631 ? 9.349 15.744 37.167 1.00 39.25 631 LEU A CA 1
ATOM 5375 C C . LEU A 1 631 ? 8.247 16.810 37.316 1.00 39.25 631 LEU A C 1
ATOM 5377 O O . LEU A 1 631 ? 7.254 16.781 36.591 1.00 39.25 631 LEU A O 1
ATOM 5381 N N . ILE A 1 632 ? 8.457 17.794 38.195 1.00 37.56 632 ILE A N 1
ATOM 5382 C CA . ILE A 1 632 ? 7.513 18.896 38.441 1.00 37.56 632 ILE A CA 1
ATOM 5383 C C . ILE A 1 632 ? 7.419 19.849 37.230 1.00 37.56 632 ILE A C 1
ATOM 5385 O O . ILE A 1 632 ? 6.332 20.318 36.894 1.00 37.56 632 ILE A O 1
ATOM 5389 N N . ASN A 1 633 ? 8.519 20.103 36.512 1.00 35.69 633 ASN A N 1
ATOM 5390 C CA . ASN A 1 633 ? 8.492 20.892 35.272 1.00 35.69 633 ASN A CA 1
ATOM 5391 C C . ASN A 1 633 ? 7.892 20.131 34.075 1.00 35.69 633 ASN A C 1
ATOM 5393 O O . ASN A 1 633 ? 7.295 20.756 33.200 1.00 35.69 633 ASN A O 1
ATOM 5397 N N . ASN A 1 634 ? 7.996 18.803 34.041 1.00 34.12 634 ASN A N 1
ATOM 5398 C CA . ASN A 1 634 ? 7.438 17.967 32.977 1.00 34.12 634 ASN A CA 1
ATOM 5399 C C . ASN A 1 634 ? 5.900 17.918 33.018 1.00 34.12 634 ASN A C 1
ATOM 5401 O O . ASN A 1 634 ? 5.253 17.891 31.972 1.00 34.12 634 ASN A O 1
ATOM 5405 N N . ILE A 1 635 ? 5.304 18.017 34.212 1.00 37.59 635 ILE A N 1
ATOM 5406 C CA . ILE A 1 635 ? 3.851 18.189 34.397 1.00 37.59 635 ILE A CA 1
ATOM 5407 C C . ILE A 1 635 ? 3.352 19.492 33.735 1.00 37.59 635 ILE A C 1
ATOM 5409 O O . ILE A 1 635 ? 2.259 19.530 33.171 1.00 37.59 635 ILE A O 1
ATOM 5413 N N . ARG A 1 636 ? 4.176 20.549 33.715 1.00 34.66 636 ARG A N 1
ATOM 5414 C CA . ARG A 1 636 ? 3.806 21.888 33.220 1.00 34.66 636 ARG A CA 1
ATOM 5415 C C . ARG A 1 636 ? 3.592 21.973 31.699 1.00 34.66 636 ARG A C 1
ATOM 5417 O O . ARG A 1 636 ? 2.936 22.910 31.249 1.00 34.66 636 ARG A O 1
ATOM 5424 N N . TYR A 1 637 ? 4.129 21.043 30.902 1.00 32.25 637 TYR A N 1
ATOM 5425 C CA . TYR A 1 637 ? 4.196 21.188 29.434 1.00 32.25 637 TYR A CA 1
ATOM 5426 C C . TYR A 1 637 ? 3.161 20.396 28.616 1.00 32.25 637 TYR A C 1
ATOM 5428 O O . TYR A 1 637 ? 3.131 20.527 27.395 1.00 32.25 637 TYR A O 1
ATOM 5436 N N . ASN A 1 638 ? 2.257 19.652 29.261 1.00 38.56 638 ASN A N 1
ATOM 5437 C CA . ASN A 1 638 ? 1.154 18.954 28.577 1.00 38.56 638 ASN A CA 1
ATOM 5438 C C . ASN A 1 638 ? -0.180 19.739 28.581 1.00 38.56 638 ASN A C 1
ATOM 5440 O O . ASN A 1 638 ? -1.185 19.232 28.093 1.00 38.56 638 ASN A O 1
ATOM 5444 N N . GLY A 1 639 ? -0.208 20.962 29.130 1.00 36.09 639 GLY A N 1
ATOM 5445 C CA . GLY A 1 639 ? -1.448 21.715 29.382 1.00 36.09 639 GLY A CA 1
ATOM 5446 C C . GLY A 1 639 ? -1.769 22.888 28.444 1.00 36.09 639 GLY A C 1
ATOM 5447 O O . GLY A 1 639 ? -2.823 23.496 28.610 1.00 36.09 639 GLY A O 1
ATOM 5448 N N . VAL A 1 640 ? -0.897 23.269 27.495 1.00 27.27 640 VAL A N 1
ATOM 5449 C CA . VAL A 1 640 ? -1.058 24.543 26.756 1.00 27.27 640 VAL A CA 1
ATOM 5450 C C . VAL A 1 640 ? -0.810 24.423 25.241 1.00 27.27 640 VAL A C 1
ATOM 5452 O O . VAL A 1 640 ? 0.303 24.184 24.790 1.00 27.27 640 VAL A O 1
ATOM 5455 N N . ASN A 1 641 ? -1.863 24.748 24.478 1.00 26.91 641 ASN A N 1
ATOM 5456 C CA . ASN A 1 641 ? -1.923 25.086 23.042 1.00 26.91 641 ASN A CA 1
ATOM 5457 C C . ASN A 1 641 ? -1.787 23.981 21.966 1.00 26.91 641 ASN A C 1
ATOM 5459 O O . ASN A 1 641 ? -0.704 23.623 21.519 1.00 26.91 641 ASN A O 1
ATOM 5463 N N . LYS A 1 642 ? -2.959 23.614 21.416 1.00 33.03 642 LYS A N 1
ATOM 5464 C CA . LYS A 1 642 ? -3.259 23.305 19.996 1.00 33.03 642 LYS A CA 1
ATOM 5465 C C . LYS A 1 642 ? -2.072 22.904 19.098 1.00 33.03 642 LYS A C 1
ATOM 5467 O O . LYS A 1 642 ? -1.448 23.767 18.481 1.00 33.03 642 LYS A O 1
ATOM 5472 N N . CYS A 1 643 ? -1.899 21.604 18.851 1.00 29.97 643 CYS A N 1
ATOM 5473 C CA . CYS A 1 643 ? -1.120 21.137 17.703 1.00 29.97 643 CYS A CA 1
ATOM 5474 C C . CYS A 1 643 ? -1.640 19.801 17.142 1.00 29.97 643 CYS A C 1
ATOM 5476 O O . CYS A 1 643 ? -1.413 18.749 17.727 1.00 29.97 643 CYS A O 1
ATOM 5478 N N . GLU A 1 644 ? -2.245 19.812 15.948 1.00 28.36 644 GLU A N 1
ATOM 5479 C CA . GLU A 1 644 ? -2.577 18.596 15.169 1.00 28.36 644 GLU A CA 1
ATOM 5480 C C . GLU A 1 644 ? -1.330 17.940 14.519 1.00 28.36 644 GLU A C 1
ATOM 5482 O O . GLU A 1 644 ? -1.424 17.209 13.534 1.00 28.36 644 GLU A O 1
ATOM 5487 N N . ARG A 1 645 ? -0.122 18.225 15.027 1.00 30.94 645 ARG A N 1
ATOM 5488 C CA . ARG A 1 645 ? 1.155 17.723 14.499 1.00 30.94 645 ARG A CA 1
ATOM 5489 C C . ARG A 1 645 ? 2.135 17.362 15.616 1.00 30.94 645 ARG A C 1
ATOM 5491 O O . ARG A 1 645 ? 3.054 18.128 15.889 1.00 30.94 645 ARG A O 1
ATOM 5498 N N . LYS A 1 646 ? 1.961 16.168 16.193 1.00 33.06 646 LYS A N 1
ATOM 5499 C CA . LYS A 1 646 ? 3.025 15.240 16.647 1.00 33.06 646 LYS A CA 1
ATOM 5500 C C . LYS A 1 646 ? 2.383 13.982 17.264 1.00 33.06 646 LYS A C 1
ATOM 5502 O O . LYS A 1 646 ? 2.178 13.909 18.465 1.00 33.06 646 LYS A O 1
ATOM 5507 N N . VAL A 1 647 ? 2.089 12.983 16.426 1.00 32.34 647 VAL A N 1
ATOM 5508 C CA . VAL A 1 647 ? 1.817 11.588 16.853 1.00 32.34 647 VAL A CA 1
ATOM 5509 C C . VAL A 1 647 ? 3.018 10.718 16.453 1.00 32.34 647 VAL A C 1
ATOM 5511 O O . VAL A 1 647 ? 2.914 9.760 15.693 1.00 32.34 647 VAL A O 1
ATOM 5514 N N . ARG A 1 648 ? 4.204 11.186 16.857 1.00 30.88 648 ARG A N 1
ATOM 5515 C CA . ARG A 1 648 ? 5.500 10.493 16.855 1.00 30.88 648 ARG A CA 1
ATOM 5516 C C . ARG A 1 648 ? 6.347 11.146 17.945 1.00 30.88 648 ARG A C 1
ATOM 5518 O O . ARG A 1 648 ? 6.466 12.371 17.918 1.00 30.88 648 ARG A O 1
ATOM 5525 N N . SER A 1 649 ? 6.883 10.319 18.848 1.00 33.38 649 SER A N 1
ATOM 5526 C CA . SER A 1 649 ? 7.704 10.654 20.029 1.00 33.38 649 SER A CA 1
ATOM 5527 C C . SER A 1 649 ? 7.117 11.733 20.957 1.00 33.38 649 SER A C 1
ATOM 5529 O O . SER A 1 649 ? 7.080 12.921 20.627 1.00 33.38 649 SER A O 1
ATOM 5531 N N . TYR A 1 650 ? 6.691 11.305 22.148 1.00 43.59 650 TYR A N 1
ATOM 5532 C CA . TYR A 1 650 ? 6.229 12.172 23.236 1.00 43.59 650 TYR A CA 1
ATOM 5533 C C . TYR A 1 650 ? 7.269 13.228 23.629 1.00 43.59 650 TYR A C 1
ATOM 5535 O O . TYR A 1 650 ? 8.439 12.892 23.716 1.00 43.59 650 TYR A O 1
ATOM 5543 N N . CYS A 1 651 ? 6.775 14.431 23.961 1.00 40.22 651 CYS A N 1
ATOM 5544 C CA . CYS A 1 651 ? 7.256 15.404 24.962 1.00 40.22 651 CYS A CA 1
ATOM 5545 C C . CYS A 1 651 ? 8.778 15.655 25.130 1.00 40.22 651 CYS A C 1
ATOM 5547 O O . CYS A 1 651 ? 9.584 14.738 25.208 1.00 40.22 651 CYS A O 1
ATOM 5549 N N . ASP A 1 652 ? 9.146 16.908 25.420 1.00 38.12 652 ASP A N 1
ATOM 5550 C CA . ASP A 1 652 ? 10.471 17.346 25.904 1.00 38.12 652 ASP A CA 1
ATOM 5551 C C . ASP A 1 652 ? 11.148 16.416 26.940 1.00 38.12 652 ASP A C 1
ATOM 5553 O O . ASP A 1 652 ? 12.371 16.417 27.059 1.00 38.12 652 ASP A O 1
ATOM 5557 N N . CYS A 1 653 ? 10.370 15.636 27.698 1.00 40.72 653 CYS A N 1
ATOM 5558 C CA . CYS A 1 653 ? 10.843 14.589 28.605 1.00 40.72 653 CYS A CA 1
ATOM 5559 C C . CYS A 1 653 ? 11.702 13.520 27.910 1.00 40.72 653 CYS A C 1
ATOM 5561 O O . CYS A 1 653 ? 12.743 13.150 28.440 1.00 40.72 653 CYS A O 1
ATOM 5563 N N . TYR A 1 654 ? 11.276 13.015 26.744 1.00 41.06 654 TYR A N 1
ATOM 5564 C CA . TYR A 1 654 ? 12.019 11.993 26.004 1.00 41.06 654 TYR A CA 1
ATOM 5565 C C . TYR A 1 654 ? 13.315 12.594 25.460 1.00 41.06 654 TYR A C 1
ATOM 5567 O O . TYR A 1 654 ? 14.380 12.023 25.647 1.00 41.06 654 TYR A O 1
ATOM 5575 N N . ASP A 1 655 ? 13.276 13.792 24.878 1.00 43.50 655 ASP A N 1
ATOM 5576 C CA . ASP A 1 655 ? 14.493 14.433 24.364 1.00 43.50 655 ASP A CA 1
ATOM 5577 C C . ASP A 1 655 ? 15.510 14.761 25.481 1.00 43.50 655 ASP A C 1
ATOM 5579 O O . ASP A 1 655 ? 16.716 14.724 25.231 1.00 43.50 655 ASP A O 1
ATOM 5583 N N . LYS A 1 656 ? 15.046 14.998 26.720 1.00 40.88 656 LYS A N 1
ATOM 5584 C CA . LYS A 1 656 ? 15.886 15.293 27.901 1.00 40.88 656 LYS A CA 1
ATOM 5585 C C . LYS A 1 656 ? 16.310 14.068 28.723 1.00 40.88 656 LYS A C 1
ATOM 5587 O O . LYS A 1 656 ? 17.278 14.175 29.469 1.00 40.88 656 LYS A O 1
ATOM 5592 N N . GLU A 1 657 ? 15.632 12.925 28.612 1.00 47.31 657 GLU A N 1
ATOM 5593 C CA . GLU A 1 657 ? 16.043 11.694 29.300 1.00 47.31 657 GLU A CA 1
ATOM 5594 C C . GLU A 1 657 ? 17.341 11.160 28.678 1.00 47.31 657 GLU A C 1
ATOM 5596 O O . GLU A 1 657 ? 17.418 10.906 27.474 1.00 47.31 657 GLU A O 1
ATOM 5601 N N . ILE A 1 658 ? 18.383 11.003 29.488 1.00 47.41 658 ILE A N 1
ATOM 5602 C CA . ILE A 1 658 ? 19.711 10.564 29.032 1.00 47.41 658 ILE A CA 1
ATOM 5603 C C . ILE A 1 658 ? 19.866 9.045 29.215 1.00 47.41 658 ILE A C 1
ATOM 5605 O O . ILE A 1 658 ? 20.684 8.411 28.548 1.00 47.41 658 ILE A 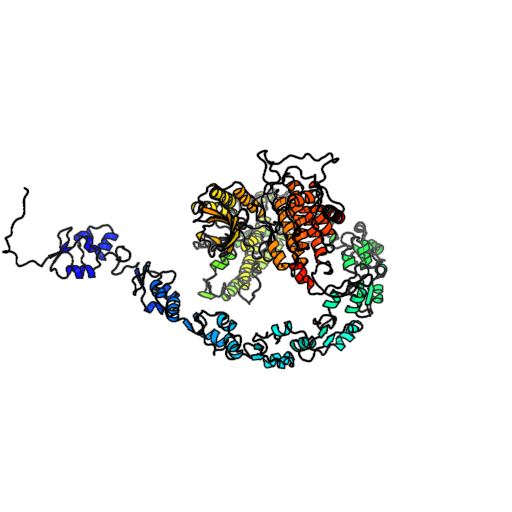O 1
ATOM 5609 N N . ASP A 1 659 ? 19.043 8.441 30.076 1.00 65.81 659 ASP A N 1
ATOM 5610 C CA . ASP A 1 659 ? 18.989 7.002 30.297 1.00 65.81 659 ASP A CA 1
ATOM 5611 C C . ASP A 1 659 ? 18.272 6.286 29.136 1.00 65.81 659 ASP A C 1
ATOM 5613 O O . ASP A 1 659 ? 17.047 6.317 28.981 1.00 65.81 659 ASP A O 1
ATOM 5617 N N . ILE A 1 660 ? 19.065 5.591 28.317 1.00 68.88 660 ILE A N 1
ATOM 5618 C CA . ILE A 1 660 ? 18.606 4.800 27.166 1.00 68.88 660 ILE A CA 1
ATOM 5619 C C . ILE A 1 660 ? 17.606 3.706 27.589 1.00 68.88 660 ILE A C 1
ATOM 5621 O O . ILE A 1 660 ? 16.718 3.356 26.809 1.00 68.88 660 ILE A O 1
ATOM 5625 N N . ILE A 1 661 ? 17.717 3.167 28.807 1.00 70.69 661 ILE A N 1
ATOM 5626 C CA . ILE A 1 661 ? 16.834 2.106 29.307 1.00 70.69 661 ILE A CA 1
ATOM 5627 C C . ILE A 1 661 ? 15.451 2.691 29.610 1.00 70.69 661 ILE A C 1
ATOM 5629 O O . ILE A 1 661 ? 14.446 2.161 29.130 1.00 70.69 661 ILE A O 1
ATOM 5633 N N . LYS A 1 662 ? 15.388 3.829 30.313 1.00 66.06 662 LYS A N 1
ATOM 5634 C CA . LYS A 1 662 ? 14.121 4.536 30.575 1.00 66.06 662 LYS A CA 1
ATOM 5635 C C . LYS A 1 662 ? 13.471 5.052 29.299 1.00 66.06 662 LYS A C 1
ATOM 5637 O O . LYS A 1 662 ? 12.260 4.912 29.156 1.00 66.06 662 LYS A O 1
ATOM 5642 N N . LYS A 1 663 ? 14.253 5.567 28.341 1.00 67.56 663 LYS A N 1
ATOM 5643 C CA . LYS A 1 663 ? 13.755 5.926 27.000 1.00 67.56 663 LYS A CA 1
ATOM 5644 C C . LYS A 1 663 ? 12.991 4.775 26.353 1.00 67.56 663 LYS A C 1
ATOM 5646 O O . LYS A 1 663 ? 11.832 4.950 25.989 1.00 67.56 663 LYS A O 1
ATOM 5651 N N . LYS A 1 664 ? 13.606 3.590 26.287 1.00 69.75 664 LYS A N 1
ATOM 5652 C CA . LYS A 1 664 ? 12.967 2.385 25.738 1.00 69.75 664 LYS A CA 1
ATOM 5653 C C . LYS A 1 664 ? 11.734 1.950 26.533 1.00 69.75 664 LYS A C 1
ATOM 5655 O O . LYS A 1 664 ? 10.745 1.559 25.924 1.00 69.75 664 LYS A O 1
ATOM 5660 N N . GLN A 1 665 ? 11.761 2.047 27.865 1.00 71.94 665 GLN A N 1
ATOM 5661 C CA . GLN A 1 665 ? 10.599 1.734 28.707 1.00 71.94 665 GLN A CA 1
ATOM 5662 C C . GLN A 1 665 ? 9.420 2.677 28.425 1.00 71.94 665 GLN A C 1
ATOM 5664 O O . GLN A 1 665 ? 8.305 2.210 28.229 1.00 71.94 665 GLN A O 1
ATOM 5669 N N . ILE A 1 666 ? 9.662 3.987 28.339 1.00 64.88 666 ILE A N 1
ATOM 5670 C CA . ILE A 1 666 ? 8.631 4.994 28.038 1.00 64.88 666 ILE A CA 1
ATOM 5671 C C . ILE A 1 666 ? 8.049 4.785 26.630 1.00 64.88 666 ILE A C 1
ATOM 5673 O O . ILE A 1 666 ? 6.836 4.909 26.435 1.00 64.88 666 ILE A O 1
ATOM 5677 N N . GLU A 1 667 ? 8.907 4.474 25.656 1.00 68.38 667 GLU A N 1
ATOM 5678 C CA . GLU A 1 667 ? 8.550 4.321 24.242 1.00 68.38 667 GLU A CA 1
ATOM 5679 C C . GLU A 1 667 ? 7.783 3.021 23.960 1.00 68.38 667 GLU A C 1
ATOM 5681 O O . GLU A 1 667 ? 6.699 3.063 23.378 1.00 68.38 667 GLU A O 1
ATOM 5686 N N . PHE A 1 668 ? 8.308 1.876 24.405 1.00 74.19 668 PHE A N 1
ATOM 5687 C CA . PHE A 1 668 ? 7.791 0.552 24.043 1.00 74.19 668 PHE A CA 1
ATOM 5688 C C . PHE A 1 668 ? 7.024 -0.153 25.173 1.00 74.19 668 PHE A C 1
ATOM 5690 O O . PHE A 1 668 ? 6.308 -1.122 24.913 1.00 74.19 668 PHE A O 1
ATOM 5697 N N . GLY A 1 669 ? 7.126 0.324 26.415 1.00 77.50 669 GLY A N 1
ATOM 5698 C CA . GLY A 1 669 ? 6.535 -0.306 27.595 1.00 77.50 669 GLY A CA 1
ATOM 5699 C C . GLY A 1 669 ? 7.355 -1.482 28.140 1.00 77.50 669 GLY A C 1
ATOM 5700 O O . GLY A 1 669 ? 8.455 -1.804 27.677 1.00 77.50 669 GLY A O 1
ATOM 5701 N N . LYS A 1 670 ? 6.799 -2.146 29.155 1.00 83.38 670 LYS A N 1
ATOM 5702 C CA . LYS A 1 670 ? 7.424 -3.258 29.882 1.00 83.38 670 LYS A CA 1
ATOM 5703 C C . LYS A 1 670 ? 6.445 -4.415 30.014 1.00 83.38 670 LYS A C 1
ATOM 5705 O O . LYS A 1 670 ? 5.286 -4.218 30.365 1.00 83.38 670 LYS A O 1
ATOM 5710 N N . CYS A 1 671 ? 6.906 -5.638 29.778 1.00 83.50 671 CYS A N 1
ATOM 5711 C CA . CYS A 1 671 ? 6.067 -6.822 29.914 1.00 83.50 671 CYS A CA 1
ATOM 5712 C C . CYS A 1 671 ? 5.758 -7.120 31.387 1.00 83.50 671 CYS A C 1
ATOM 5714 O O . CYS A 1 671 ? 6.669 -7.329 32.181 1.00 83.50 671 CYS A O 1
ATOM 5716 N N . LYS A 1 672 ? 4.482 -7.242 31.746 1.00 82.19 672 LYS A N 1
ATOM 5717 C CA . LYS A 1 672 ? 4.019 -7.594 33.092 1.00 82.19 672 LYS A CA 1
ATOM 5718 C C . LYS A 1 672 ? 4.346 -9.036 33.506 1.00 82.19 672 LYS A C 1
ATOM 5720 O O . LYS A 1 672 ? 4.370 -9.326 34.693 1.00 82.19 672 LYS A O 1
ATOM 5725 N N . GLU A 1 673 ? 4.545 -9.938 32.539 1.00 82.38 673 GLU A N 1
ATOM 5726 C CA . GLU A 1 673 ? 4.797 -11.368 32.789 1.00 82.38 673 GLU A CA 1
ATOM 5727 C C . GLU A 1 673 ? 6.290 -11.637 33.041 1.00 82.38 673 GLU A C 1
ATOM 5729 O O . GLU A 1 673 ? 6.632 -12.256 34.042 1.00 82.38 673 GLU A O 1
ATOM 5734 N N . CYS A 1 674 ? 7.192 -11.129 32.191 1.00 85.69 674 CYS A N 1
ATOM 5735 C CA . CYS A 1 674 ? 8.642 -11.357 32.328 1.00 85.69 674 CYS A CA 1
ATOM 5736 C C . CYS A 1 674 ? 9.451 -10.140 32.811 1.00 85.69 674 CYS A C 1
ATOM 5738 O O . CYS A 1 674 ? 10.673 -10.224 32.915 1.00 85.69 674 CYS A O 1
ATOM 5740 N N . LEU A 1 675 ? 8.796 -9.001 33.063 1.00 82.25 675 LEU A N 1
ATOM 5741 C CA . LEU A 1 675 ? 9.383 -7.735 33.532 1.00 82.25 675 LEU A CA 1
ATOM 5742 C C . LEU A 1 675 ? 10.462 -7.115 32.622 1.00 82.25 675 LEU A C 1
ATOM 5744 O O . LEU A 1 675 ? 11.096 -6.132 33.010 1.00 82.25 675 LEU A O 1
ATOM 5748 N N . LYS A 1 676 ? 10.640 -7.625 31.398 1.00 84.56 676 LYS A N 1
ATOM 5749 C CA . LYS A 1 676 ? 11.541 -7.051 30.389 1.00 84.56 676 LYS A CA 1
ATOM 5750 C C . LYS A 1 676 ? 10.884 -5.874 29.670 1.00 84.56 676 LYS A C 1
ATOM 5752 O O . LYS A 1 676 ? 9.703 -5.930 29.325 1.00 84.56 676 LYS A O 1
ATOM 5757 N N . ILE A 1 677 ? 11.671 -4.833 29.412 1.00 80.25 677 ILE A N 1
ATOM 5758 C CA . ILE A 1 677 ? 11.312 -3.743 28.496 1.00 80.25 677 ILE A CA 1
ATOM 5759 C C . ILE A 1 677 ? 11.183 -4.327 27.086 1.00 80.25 677 ILE A C 1
ATOM 5761 O O . ILE A 1 677 ? 11.959 -5.208 26.709 1.00 80.25 677 ILE A O 1
ATOM 5765 N N . HIS A 1 678 ? 10.188 -3.874 26.331 1.00 78.06 678 HIS A N 1
ATOM 5766 C CA . HIS A 1 678 ? 9.999 -4.304 24.951 1.00 78.06 678 HIS A CA 1
ATOM 5767 C C . HIS A 1 678 ? 11.130 -3.773 24.050 1.00 78.06 678 HIS A C 1
ATOM 5769 O O . HIS A 1 678 ? 11.599 -2.648 24.219 1.00 78.06 678 HIS A O 1
ATOM 5775 N N . GLU A 1 679 ? 11.600 -4.595 23.109 1.00 71.44 679 GLU A N 1
ATOM 5776 C CA . GLU A 1 679 ? 12.703 -4.213 22.210 1.00 71.44 679 GLU A CA 1
ATOM 5777 C C . GLU A 1 679 ? 12.243 -3.253 21.101 1.00 71.44 679 GLU A C 1
ATOM 5779 O O . GLU A 1 679 ? 13.040 -2.441 20.627 1.00 71.44 679 GLU A O 1
ATOM 5784 N N . ASP A 1 680 ? 10.963 -3.334 20.730 1.00 71.94 680 ASP A N 1
ATOM 5785 C CA . ASP A 1 680 ? 10.280 -2.542 19.711 1.00 71.94 680 ASP A CA 1
ATOM 5786 C C . ASP A 1 680 ? 8.749 -2.489 19.967 1.00 71.94 680 ASP A C 1
ATOM 5788 O O . ASP A 1 680 ? 8.249 -2.881 21.026 1.00 71.94 680 ASP A O 1
ATOM 5792 N N . LEU A 1 681 ? 7.988 -1.991 18.983 1.00 68.75 681 LEU A N 1
ATOM 5793 C CA . LEU A 1 681 ? 6.526 -1.840 19.035 1.00 68.75 681 LEU A CA 1
ATOM 5794 C C . LEU A 1 681 ? 5.732 -3.159 18.948 1.00 68.75 681 LEU A C 1
ATOM 5796 O O . LEU A 1 681 ? 4.527 -3.141 19.224 1.00 68.75 681 LEU A O 1
ATOM 5800 N N . ASP A 1 682 ? 6.366 -4.277 18.577 1.00 68.12 682 ASP A N 1
ATOM 5801 C CA . ASP A 1 682 ? 5.723 -5.597 18.523 1.00 68.12 682 ASP A CA 1
ATOM 5802 C C . ASP A 1 682 ? 5.491 -6.121 19.967 1.00 68.12 682 ASP A C 1
ATOM 5804 O O . ASP A 1 682 ? 4.503 -6.806 20.269 1.00 68.12 682 ASP A O 1
ATOM 5808 N N . GLY A 1 683 ? 6.337 -5.715 20.917 1.00 76.19 683 GLY A N 1
ATOM 5809 C CA . GLY A 1 683 ? 6.173 -5.999 22.342 1.00 76.19 683 GLY A CA 1
ATOM 5810 C C . GLY A 1 683 ? 6.859 -7.295 22.785 1.00 76.19 683 GLY A C 1
ATOM 5811 O O . GLY A 1 683 ? 7.895 -7.693 22.257 1.00 76.19 683 GLY A O 1
ATOM 5812 N N . CYS A 1 684 ? 6.325 -7.972 23.807 1.00 82.31 684 CYS A N 1
ATOM 5813 C CA . CYS A 1 684 ? 7.018 -9.115 24.413 1.00 82.31 684 CYS A CA 1
ATOM 5814 C C . CYS A 1 684 ? 6.876 -10.435 23.634 1.00 82.31 684 CYS A C 1
ATOM 5816 O O . CYS A 1 684 ? 6.078 -11.303 23.996 1.00 82.31 684 CYS A O 1
ATOM 5818 N N . LEU A 1 685 ? 7.721 -10.611 22.616 1.00 74.81 685 LEU A N 1
ATOM 5819 C CA . LEU A 1 685 ? 7.810 -11.831 21.806 1.00 74.81 685 LEU A CA 1
ATOM 5820 C C . LEU A 1 685 ? 8.020 -13.106 22.644 1.00 74.81 685 LEU A C 1
ATOM 5822 O O . LEU A 1 685 ? 7.354 -14.104 22.397 1.00 74.81 685 LEU A O 1
ATOM 5826 N N . SER A 1 686 ? 8.873 -13.079 23.677 1.00 79.75 686 SER A N 1
ATOM 5827 C CA . SER A 1 686 ? 9.163 -14.281 24.481 1.00 79.75 686 SER A CA 1
ATOM 5828 C C . SER A 1 686 ? 7.947 -14.816 25.242 1.00 79.75 686 SER A C 1
ATOM 5830 O O . SER A 1 686 ? 7.781 -16.023 25.356 1.00 79.75 686 SER A O 1
ATOM 5832 N N . CYS A 1 687 ? 7.077 -13.933 25.745 1.00 86.75 687 CYS A N 1
ATOM 5833 C CA . CYS A 1 687 ? 5.837 -14.348 26.408 1.00 86.75 687 CYS A CA 1
ATOM 5834 C C . CYS A 1 687 ? 4.732 -14.706 25.404 1.00 86.75 687 CYS A C 1
ATOM 5836 O O . CYS A 1 687 ? 3.758 -15.354 25.778 1.00 86.75 687 CYS A O 1
ATOM 5838 N N . ASN A 1 688 ? 4.850 -14.308 24.132 1.00 85.19 688 ASN A N 1
ATOM 5839 C CA . ASN A 1 688 ? 3.844 -14.630 23.123 1.00 85.19 688 ASN A CA 1
ATOM 5840 C C . ASN A 1 688 ? 3.802 -16.118 22.796 1.00 85.19 688 ASN A C 1
ATOM 5842 O O . ASN A 1 688 ? 2.701 -16.649 22.704 1.00 85.19 688 ASN A O 1
ATOM 5846 N N . SER A 1 689 ? 4.944 -16.806 22.701 1.00 86.00 689 SER A N 1
ATOM 5847 C CA . SER A 1 689 ? 4.964 -18.260 22.482 1.00 86.00 689 SER A CA 1
ATOM 5848 C C . SER A 1 689 ? 4.172 -18.995 23.578 1.00 86.00 689 SER A C 1
ATOM 5850 O O . SER A 1 689 ? 3.326 -19.831 23.275 1.00 86.00 689 SER A O 1
ATOM 5852 N N . GLU A 1 690 ? 4.336 -18.606 24.848 1.00 88.19 690 GLU A N 1
ATOM 5853 C CA . GLU A 1 690 ? 3.566 -19.146 25.984 1.00 88.19 690 GLU A CA 1
ATOM 5854 C C . GLU A 1 690 ? 2.078 -18.740 25.967 1.00 88.19 690 GLU A C 1
ATOM 5856 O O . GLU A 1 690 ? 1.220 -19.472 26.465 1.00 88.19 690 GLU A O 1
ATOM 5861 N N . ARG A 1 691 ? 1.736 -17.558 25.436 1.00 89.50 691 ARG A N 1
ATOM 5862 C CA . ARG A 1 691 ? 0.336 -17.126 25.245 1.00 89.50 691 ARG A CA 1
ATOM 5863 C C . ARG A 1 691 ? -0.338 -17.932 24.132 1.00 89.50 691 ARG A C 1
ATOM 5865 O O . ARG A 1 691 ? -1.455 -18.393 24.329 1.00 89.50 691 ARG A O 1
ATOM 5872 N N . PHE A 1 692 ? 0.356 -18.178 23.020 1.00 90.88 692 PHE A N 1
ATOM 5873 C CA . PHE A 1 692 ? -0.127 -19.036 21.938 1.00 90.88 692 PHE A CA 1
ATOM 5874 C C . PHE A 1 692 ? -0.303 -20.489 22.397 1.00 90.88 692 PHE A C 1
ATOM 5876 O O . PHE A 1 692 ? -1.368 -21.054 22.168 1.00 90.88 692 PHE A O 1
ATOM 5883 N N . GLN A 1 693 ? 0.640 -21.058 23.159 1.00 90.88 693 GLN A N 1
ATOM 5884 C CA . GLN A 1 693 ? 0.475 -22.390 23.771 1.00 90.88 693 GLN A CA 1
ATOM 5885 C C . GLN A 1 693 ? -0.793 -22.494 24.633 1.00 90.88 693 GLN A C 1
ATOM 5887 O O . GLN A 1 693 ? -1.521 -23.483 24.555 1.00 90.88 693 GLN A O 1
ATOM 5892 N N . ARG A 1 694 ? -1.101 -21.447 25.412 1.00 90.62 694 ARG A N 1
ATOM 5893 C CA . ARG A 1 694 ? -2.344 -21.330 26.200 1.00 90.62 694 ARG A CA 1
ATOM 5894 C C . ARG A 1 694 ? -3.611 -21.149 25.350 1.00 90.62 694 ARG A C 1
ATOM 5896 O O . ARG A 1 694 ? -4.709 -21.280 25.888 1.00 90.62 694 ARG A O 1
ATOM 5903 N N . ASP A 1 695 ? -3.479 -20.871 24.056 1.00 91.12 695 ASP A N 1
ATOM 5904 C CA . ASP A 1 695 ? -4.580 -20.690 23.108 1.00 91.12 695 ASP A CA 1
ATOM 5905 C C . ASP A 1 695 ? -4.739 -21.863 22.118 1.00 91.12 695 ASP A C 1
ATOM 5907 O O . ASP A 1 695 ? -5.792 -21.966 21.492 1.00 91.12 695 ASP A O 1
ATOM 5911 N N . PHE A 1 696 ? -3.766 -22.779 21.995 1.00 93.44 696 PHE A N 1
ATOM 5912 C CA . PHE A 1 696 ? -3.807 -23.889 21.025 1.00 93.44 696 PHE A CA 1
ATOM 5913 C C . PHE A 1 696 ? -5.023 -24.814 21.179 1.00 93.44 696 PHE A C 1
ATOM 5915 O O . PHE A 1 696 ? -5.544 -25.288 20.180 1.00 93.44 696 PHE A O 1
ATOM 5922 N N . TYR A 1 697 ? -5.544 -25.031 22.393 1.00 92.00 697 TYR A N 1
ATOM 5923 C CA . TYR A 1 697 ? -6.756 -25.848 22.583 1.00 92.00 697 TYR A CA 1
ATOM 5924 C C . TYR A 1 697 ? -8.054 -25.152 22.125 1.00 92.00 697 TYR A C 1
ATOM 5926 O O . TYR A 1 697 ? -9.111 -25.782 22.093 1.00 92.00 697 TYR A O 1
ATOM 5934 N N . LYS A 1 698 ? -8.015 -23.846 21.820 1.00 92.19 698 LYS A N 1
ATOM 5935 C CA . LYS A 1 698 ? -9.204 -23.048 21.466 1.00 92.19 698 LYS A CA 1
ATOM 5936 C C . LYS A 1 698 ? -9.604 -23.188 19.997 1.00 92.19 698 LYS A C 1
ATOM 5938 O O . LYS A 1 698 ? -10.670 -22.705 19.619 1.00 92.19 698 LYS A O 1
ATOM 5943 N N . TRP A 1 699 ? -8.763 -23.805 19.171 1.00 94.06 699 TRP A N 1
ATOM 5944 C CA . TRP A 1 699 ? -8.995 -23.986 17.743 1.00 94.06 699 TRP A CA 1
ATOM 5945 C C . TRP A 1 699 ? -8.373 -25.293 17.237 1.00 94.06 699 TRP A C 1
ATOM 5947 O O . TRP A 1 699 ? -7.469 -25.846 17.846 1.00 94.06 699 TRP A O 1
ATOM 5957 N N . THR A 1 700 ? -8.876 -25.787 16.109 1.00 92.50 700 THR A N 1
ATOM 5958 C CA . THR A 1 700 ? -8.273 -26.876 15.332 1.00 92.50 700 THR A CA 1
ATOM 5959 C C . THR A 1 700 ? -8.765 -26.766 13.892 1.00 92.50 700 THR A C 1
ATOM 5961 O O . THR A 1 700 ? -9.920 -26.396 13.652 1.00 92.50 700 THR A O 1
ATOM 5964 N N . SER A 1 701 ? -7.899 -27.099 12.941 1.00 90.75 701 SER A N 1
ATOM 5965 C CA . SER A 1 701 ? -8.232 -27.265 11.526 1.00 90.75 701 SER A CA 1
ATOM 5966 C C . SER A 1 701 ? -8.883 -28.609 11.205 1.00 90.75 701 SER A C 1
ATOM 5968 O O . SER A 1 701 ? -9.305 -28.819 10.072 1.00 90.75 701 SER A O 1
ATOM 5970 N N . ARG A 1 702 ? -8.973 -29.520 12.189 1.00 88.94 702 ARG A N 1
ATOM 5971 C CA . ARG A 1 702 ? -9.280 -30.956 12.019 1.00 88.94 702 ARG A CA 1
ATOM 5972 C C . ARG A 1 702 ? -8.209 -31.722 11.232 1.00 88.94 702 ARG A C 1
ATOM 5974 O O . ARG A 1 702 ? -8.451 -32.853 10.816 1.00 88.94 702 ARG A O 1
ATOM 5981 N N . ASN A 1 703 ? -7.028 -31.134 11.045 1.00 88.94 703 ASN A N 1
ATOM 5982 C CA . ASN A 1 703 ? -5.877 -31.776 10.434 1.00 88.94 703 ASN A CA 1
ATOM 5983 C C . ASN A 1 703 ? -4.616 -31.494 11.264 1.00 88.94 703 ASN A C 1
ATOM 5985 O O . ASN A 1 703 ? -4.128 -30.369 11.323 1.00 88.94 703 ASN A O 1
ATOM 5989 N N . GLU A 1 704 ? -4.062 -32.540 11.876 1.00 90.75 704 GLU A N 1
ATOM 5990 C CA . GLU A 1 704 ? -2.909 -32.429 12.781 1.00 90.75 704 GLU A CA 1
ATOM 5991 C C . GLU A 1 704 ? -1.658 -31.842 12.103 1.00 90.75 704 GLU A C 1
ATOM 5993 O O . GLU A 1 704 ? -0.839 -31.212 12.768 1.00 90.75 704 GLU A O 1
ATOM 5998 N N . VAL A 1 705 ? -1.515 -31.995 10.780 1.00 89.69 705 VAL A N 1
ATOM 5999 C CA . VAL A 1 705 ? -0.373 -31.460 10.022 1.00 89.69 705 VAL A CA 1
ATOM 6000 C C . VAL A 1 705 ? -0.497 -29.946 9.832 1.00 89.69 705 VAL A C 1
ATOM 6002 O O . VAL A 1 705 ? 0.491 -29.235 10.012 1.00 89.69 705 VAL A O 1
ATOM 6005 N N . ILE A 1 706 ? -1.699 -29.434 9.537 1.00 89.81 706 ILE A N 1
ATOM 6006 C CA . ILE A 1 706 ? -1.972 -27.985 9.519 1.00 89.81 706 ILE A CA 1
ATOM 6007 C C . ILE A 1 706 ? -1.854 -27.399 10.926 1.00 89.81 706 ILE A C 1
ATOM 6009 O O . ILE A 1 706 ? -1.210 -26.363 11.095 1.00 89.81 706 ILE A O 1
ATOM 6013 N N . ASP A 1 707 ? -2.448 -28.053 11.928 1.00 92.88 707 ASP A N 1
ATOM 6014 C CA . ASP A 1 707 ? -2.417 -27.571 13.311 1.00 92.88 707 ASP A CA 1
ATOM 6015 C C . ASP A 1 707 ? -0.971 -27.445 13.790 1.00 92.88 707 ASP A C 1
ATOM 6017 O O . ASP A 1 707 ? -0.576 -26.381 14.267 1.00 92.88 707 ASP A O 1
ATOM 6021 N N . LYS A 1 708 ? -0.146 -28.471 13.550 1.00 92.62 708 LYS A N 1
ATOM 6022 C CA . LYS A 1 708 ? 1.283 -28.434 13.856 1.00 92.62 708 LYS A CA 1
ATOM 6023 C C . LYS A 1 708 ? 2.036 -27.360 13.066 1.00 92.62 708 LYS A C 1
ATOM 6025 O O . LYS A 1 708 ? 2.819 -26.634 13.665 1.00 92.62 708 LYS A O 1
ATOM 6030 N N . LEU A 1 709 ? 1.794 -27.207 11.762 1.00 90.25 709 LEU A N 1
ATOM 6031 C CA . LEU A 1 709 ? 2.445 -26.176 10.937 1.00 90.25 709 LEU A CA 1
ATOM 6032 C C . LEU A 1 709 ? 2.183 -24.756 11.470 1.00 90.25 709 LEU A C 1
ATOM 6034 O O . LEU A 1 709 ? 3.095 -23.930 11.529 1.00 90.25 709 LEU A O 1
ATOM 6038 N N . ILE A 1 710 ? 0.942 -24.479 11.877 1.00 92.69 710 ILE A N 1
ATOM 6039 C CA . ILE A 1 710 ? 0.541 -23.192 12.456 1.00 92.69 710 ILE A CA 1
ATOM 6040 C C . ILE A 1 710 ? 1.132 -23.029 13.865 1.00 92.69 710 ILE A C 1
ATOM 6042 O O . ILE A 1 710 ? 1.643 -21.958 14.185 1.00 92.69 710 ILE A O 1
ATOM 6046 N N . GLN A 1 711 ? 1.122 -24.074 14.695 1.00 93.75 711 GLN A N 1
ATOM 6047 C CA . GLN A 1 711 ? 1.712 -24.044 16.038 1.00 93.75 711 GLN A CA 1
ATOM 6048 C C . GLN A 1 711 ? 3.232 -23.820 15.985 1.00 93.75 711 GLN A C 1
ATOM 6050 O O . GLN A 1 711 ? 3.729 -22.894 16.622 1.00 93.75 711 GLN A O 1
ATOM 6055 N N . ASP A 1 712 ? 3.969 -24.587 15.178 1.00 91.50 712 ASP A N 1
ATOM 6056 C CA . ASP A 1 712 ? 5.423 -24.460 15.003 1.00 91.50 712 ASP A CA 1
ATOM 6057 C C . ASP A 1 712 ? 5.808 -23.053 14.486 1.00 91.50 712 ASP A C 1
ATOM 6059 O O . ASP A 1 712 ? 6.795 -22.466 14.943 1.00 91.50 712 ASP A O 1
ATOM 6063 N N . ASN A 1 713 ? 4.994 -22.455 13.603 1.00 90.56 713 ASN A N 1
ATOM 6064 C CA . ASN A 1 713 ? 5.110 -21.045 13.211 1.00 90.56 713 ASN A CA 1
ATOM 6065 C C . ASN A 1 713 ? 4.901 -20.103 14.416 1.00 90.56 713 ASN A C 1
ATOM 6067 O O . ASN A 1 713 ? 5.795 -19.324 14.745 1.00 90.56 713 ASN A O 1
ATOM 6071 N N . GLN A 1 714 ? 3.772 -20.206 15.123 1.00 90.75 714 GLN A N 1
ATOM 6072 C CA . GLN A 1 714 ? 3.429 -19.329 16.253 1.00 90.75 714 GLN A CA 1
ATOM 6073 C C . GLN A 1 714 ? 4.418 -19.419 17.432 1.00 90.75 714 GLN A C 1
ATOM 6075 O O . GLN A 1 714 ? 4.564 -18.457 18.186 1.00 90.75 714 GLN A O 1
ATOM 6080 N N . LEU A 1 715 ? 5.129 -20.542 17.582 1.00 89.38 715 LEU A N 1
ATOM 6081 C CA . LEU A 1 715 ? 6.189 -20.714 18.581 1.00 89.38 715 LEU A CA 1
ATOM 6082 C C . LEU A 1 715 ? 7.525 -20.072 18.183 1.00 89.38 715 LEU A C 1
ATOM 6084 O O . LEU A 1 715 ? 8.258 -19.627 19.068 1.00 89.38 715 LEU A O 1
ATOM 6088 N N . SER A 1 716 ? 7.853 -20.053 16.886 1.00 83.06 716 SER A N 1
ATOM 6089 C CA . SER A 1 716 ? 9.177 -19.677 16.359 1.00 83.06 716 SER A CA 1
ATOM 6090 C C . SER A 1 716 ? 9.256 -18.265 15.762 1.00 83.06 716 SER A C 1
ATOM 6092 O O . SER A 1 716 ? 10.350 -17.700 15.649 1.00 83.06 716 SER A O 1
ATOM 6094 N N . VAL A 1 717 ? 8.117 -17.682 15.379 1.00 71.06 717 VAL A N 1
ATOM 6095 C CA . VAL A 1 717 ? 8.036 -16.381 14.706 1.00 71.06 717 VAL A CA 1
ATOM 6096 C C . VAL A 1 717 ? 8.510 -15.230 15.601 1.00 71.06 717 VAL A C 1
ATOM 6098 O O . VAL A 1 717 ? 8.060 -15.040 16.727 1.00 71.06 717 VAL A O 1
ATOM 6101 N N . LYS A 1 718 ? 9.396 -14.396 15.042 1.00 67.38 718 LYS A N 1
ATOM 6102 C CA . LYS A 1 718 ? 10.003 -13.234 15.719 1.00 67.38 718 LYS A CA 1
ATOM 6103 C C . LYS A 1 718 ? 9.325 -11.888 15.417 1.00 67.38 718 LYS A C 1
ATOM 6105 O O . LYS A 1 718 ? 9.827 -10.868 15.866 1.00 67.38 718 LYS A O 1
ATOM 6110 N N . ARG A 1 719 ? 8.258 -11.855 14.607 1.00 68.44 719 ARG A N 1
ATOM 6111 C CA . ARG A 1 719 ? 7.537 -10.630 14.189 1.00 68.44 719 ARG A CA 1
ATOM 6112 C C . ARG A 1 719 ? 6.088 -10.939 13.839 1.00 68.44 719 ARG A C 1
ATOM 6114 O O . ARG A 1 719 ? 5.838 -11.850 13.053 1.00 68.44 719 ARG A O 1
ATOM 6121 N N . TYR A 1 720 ? 5.137 -10.139 14.313 1.00 67.19 720 TYR A N 1
ATOM 6122 C CA . TYR A 1 720 ? 3.705 -10.455 14.160 1.00 67.19 720 TYR A CA 1
ATOM 6123 C C . TYR A 1 720 ? 3.227 -10.495 12.711 1.00 67.19 720 TYR A C 1
ATOM 6125 O O . TYR A 1 720 ? 2.322 -11.252 12.373 1.00 67.19 720 TYR A O 1
ATOM 6133 N N . GLY A 1 721 ? 3.874 -9.729 11.829 1.00 66.69 721 GLY A N 1
ATOM 6134 C CA . GLY A 1 721 ? 3.556 -9.719 10.403 1.00 66.69 721 GLY A CA 1
ATOM 6135 C C . GLY A 1 721 ? 3.741 -11.061 9.679 1.00 66.69 721 GLY A C 1
ATOM 6136 O O . GLY A 1 721 ? 3.331 -11.124 8.522 1.00 66.69 721 GLY A O 1
ATOM 6137 N N . LEU A 1 722 ? 4.344 -12.069 10.333 1.00 75.00 722 LEU A N 1
ATOM 6138 C CA . LEU A 1 722 ? 4.635 -13.423 9.824 1.00 75.00 722 LEU A CA 1
ATOM 6139 C C . LEU A 1 722 ? 3.853 -14.530 10.556 1.00 75.00 722 LEU A C 1
ATOM 6141 O O . LEU A 1 722 ? 4.115 -15.713 10.343 1.00 75.00 722 LEU A O 1
ATOM 6145 N N . LEU A 1 723 ? 2.948 -14.162 11.469 1.00 87.25 723 LEU A N 1
ATOM 6146 C CA . LEU A 1 723 ? 2.099 -15.132 12.152 1.00 87.25 723 LEU A CA 1
ATOM 6147 C C . LEU A 1 723 ? 1.101 -15.725 11.161 1.00 87.25 723 LEU A C 1
ATOM 6149 O O . LEU A 1 723 ? 0.295 -14.994 10.576 1.00 87.25 723 LEU A O 1
ATOM 6153 N N . LEU A 1 724 ? 1.136 -17.048 11.029 1.00 91.75 724 LEU A N 1
ATOM 6154 C CA . LEU A 1 724 ? 0.064 -17.820 10.421 1.00 91.75 724 LEU A CA 1
ATOM 6155 C C . LEU A 1 724 ? -1.033 -18.044 11.463 1.00 91.75 724 LEU A C 1
ATOM 6157 O O . LEU A 1 724 ? -0.761 -18.388 12.614 1.00 91.75 724 LEU A O 1
ATOM 6161 N N . GLU A 1 725 ? -2.285 -17.874 11.057 1.00 93.81 725 GLU A N 1
ATOM 6162 C CA . GLU A 1 725 ? -3.454 -18.150 11.890 1.00 93.81 725 GLU A CA 1
ATOM 6163 C C . GLU A 1 725 ? -4.304 -19.276 11.286 1.00 93.81 725 GLU A C 1
ATOM 6165 O O . GLU A 1 725 ? -4.474 -19.369 10.069 1.00 93.81 725 GLU A O 1
ATOM 6170 N N . TRP A 1 726 ? -4.907 -20.111 12.133 1.00 95.88 726 TRP A N 1
ATOM 6171 C CA . TRP A 1 726 ? -6.109 -20.827 11.720 1.00 95.88 726 TRP A CA 1
ATOM 6172 C C . TRP A 1 726 ? -7.277 -19.852 11.805 1.00 95.88 726 TRP A C 1
ATOM 6174 O O . TRP A 1 726 ? -7.562 -19.317 12.879 1.00 95.88 726 TRP A O 1
ATOM 6184 N N . ILE A 1 727 ? -7.943 -19.603 10.679 1.00 96.25 727 ILE A N 1
ATOM 6185 C CA . ILE A 1 727 ? -9.012 -18.610 10.597 1.00 96.25 727 ILE A CA 1
ATOM 6186 C C . ILE A 1 727 ? -10.336 -19.345 10.351 1.00 96.25 727 ILE A C 1
ATOM 6188 O O . ILE A 1 727 ? -10.553 -19.850 9.245 1.00 96.25 727 ILE A O 1
ATOM 6192 N N . PRO A 1 728 ? -11.237 -19.421 11.350 1.00 95.06 728 PRO A N 1
ATOM 6193 C CA . PRO A 1 728 ? -12.555 -20.024 11.180 1.00 95.06 728 PRO A CA 1
ATOM 6194 C C . PRO A 1 728 ? -13.329 -19.374 10.026 1.00 95.06 728 PRO A C 1
ATOM 6196 O O . PRO A 1 728 ? -13.336 -18.152 9.875 1.00 95.06 728 PRO A O 1
ATOM 6199 N N . TYR A 1 729 ? -13.962 -20.192 9.182 1.00 95.25 729 TYR A N 1
ATOM 6200 C CA . TYR A 1 729 ? -14.536 -19.725 7.914 1.00 95.25 729 TYR A CA 1
ATOM 6201 C C . TYR A 1 729 ? -15.702 -18.734 8.097 1.00 95.25 729 TYR A C 1
ATOM 6203 O O . TYR A 1 729 ? -15.919 -17.858 7.264 1.00 95.25 729 TYR A O 1
ATOM 6211 N N . ASP A 1 730 ? -16.413 -18.810 9.224 1.00 94.81 730 ASP A N 1
ATOM 6212 C CA . ASP A 1 730 ? -17.473 -17.874 9.622 1.00 94.81 730 ASP A CA 1
ATOM 6213 C C . ASP A 1 730 ? -16.961 -16.445 9.900 1.00 94.81 730 ASP A C 1
ATOM 6215 O O . ASP A 1 730 ? -17.752 -15.503 9.975 1.00 94.81 730 ASP A O 1
ATOM 6219 N N . LYS A 1 731 ? -15.638 -16.253 9.993 1.00 97.06 731 LYS A N 1
ATOM 6220 C CA . LYS A 1 731 ? -14.993 -14.933 10.065 1.00 97.06 731 LYS A CA 1
ATOM 6221 C C . LYS A 1 731 ? -14.876 -14.230 8.712 1.00 97.06 731 LYS A C 1
ATOM 6223 O O . LYS A 1 731 ? -14.464 -13.066 8.685 1.00 97.06 731 LYS A O 1
ATOM 6228 N N . PHE A 1 732 ? -15.236 -14.887 7.611 1.00 97.75 732 PHE A N 1
ATOM 6229 C CA . PHE A 1 732 ? -15.256 -14.298 6.275 1.00 97.75 732 PHE A CA 1
ATOM 6230 C C . PHE A 1 732 ? -16.680 -13.951 5.842 1.00 97.75 732 PHE A C 1
ATOM 6232 O O . PHE A 1 732 ? -17.570 -14.797 5.799 1.00 97.75 732 PHE A O 1
ATOM 6239 N N . ILE A 1 733 ? -16.887 -12.692 5.456 1.00 96.62 733 ILE A N 1
ATOM 6240 C CA . ILE A 1 733 ? -18.143 -12.214 4.867 1.00 96.62 733 ILE A CA 1
ATOM 6241 C C . ILE A 1 733 ? -17.900 -11.640 3.470 1.00 96.62 733 ILE A C 1
ATOM 6243 O O . ILE A 1 733 ? -16.770 -11.315 3.103 1.00 96.62 733 ILE A O 1
ATOM 6247 N N . ASN A 1 734 ? -18.971 -11.492 2.684 1.00 95.38 734 ASN A N 1
ATOM 6248 C CA . ASN A 1 734 ? -18.919 -11.001 1.300 1.00 95.38 734 ASN A CA 1
ATOM 6249 C C . ASN A 1 734 ? -17.945 -11.806 0.415 1.00 95.38 734 ASN A C 1
ATOM 6251 O O . ASN A 1 734 ? -17.152 -11.224 -0.327 1.00 95.38 734 ASN A O 1
ATOM 6255 N N . ILE A 1 735 ? -18.002 -13.139 0.506 1.00 95.94 735 ILE A N 1
ATOM 6256 C CA . ILE A 1 735 ? -17.171 -14.044 -0.294 1.00 95.94 735 ILE A CA 1
ATOM 6257 C C . ILE A 1 735 ? -17.638 -13.994 -1.758 1.00 95.94 735 ILE A C 1
ATOM 6259 O O . ILE A 1 735 ? -18.777 -14.342 -2.063 1.00 95.94 735 ILE A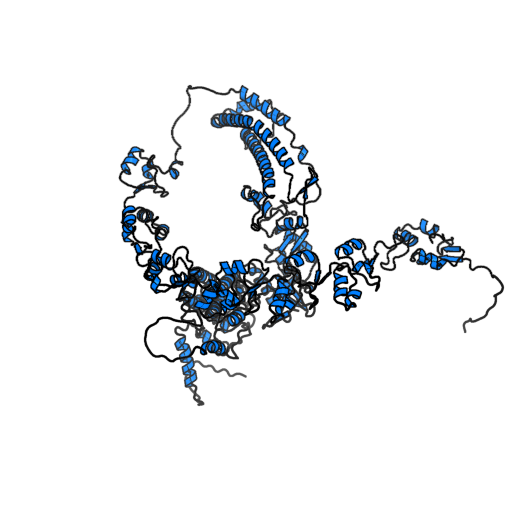 O 1
ATOM 6263 N N . ASN A 1 736 ? -16.771 -13.540 -2.664 1.00 95.25 736 ASN A N 1
ATOM 6264 C CA . ASN A 1 736 ? -17.059 -13.363 -4.089 1.00 95.25 736 ASN A CA 1
ATOM 6265 C C . ASN A 1 736 ? -15.983 -14.045 -4.941 1.00 95.25 736 ASN A C 1
ATOM 6267 O O . ASN A 1 736 ? -14.797 -13.838 -4.717 1.00 95.25 736 ASN A O 1
ATOM 6271 N N . TYR A 1 737 ? -16.364 -14.825 -5.948 1.00 93.94 737 TYR A N 1
ATOM 6272 C CA . TYR A 1 737 ? -15.406 -15.456 -6.863 1.00 93.94 737 TYR A CA 1
ATOM 6273 C C . TYR A 1 737 ? -14.637 -14.416 -7.708 1.00 93.94 737 TYR A C 1
ATOM 6275 O O . TYR A 1 737 ? -15.244 -13.490 -8.247 1.00 93.94 737 TYR A O 1
ATOM 6283 N N . ILE A 1 738 ? -13.312 -14.578 -7.833 1.00 88.50 738 ILE A N 1
ATOM 6284 C CA . ILE A 1 738 ? -12.427 -13.709 -8.634 1.00 88.50 738 ILE A CA 1
ATOM 6285 C C . ILE A 1 738 ? -11.965 -14.417 -9.911 1.00 88.50 738 ILE A C 1
ATOM 6287 O O . ILE A 1 738 ? -12.042 -13.845 -11.000 1.00 88.50 738 ILE A O 1
ATOM 6291 N N . ALA A 1 739 ? -11.394 -15.616 -9.769 1.00 84.44 739 ALA A N 1
ATOM 6292 C CA . ALA A 1 739 ? -10.682 -16.306 -10.840 1.00 84.44 739 ALA A CA 1
ATOM 6293 C C . ALA A 1 739 ? -10.506 -17.804 -10.552 1.00 84.44 739 ALA A C 1
ATOM 6295 O O . ALA A 1 739 ? -10.490 -18.232 -9.401 1.00 84.44 739 ALA A O 1
ATOM 6296 N N . GLU A 1 740 ? -10.282 -18.574 -11.610 1.00 81.00 740 GLU A N 1
ATOM 6297 C CA . GLU A 1 740 ? -9.901 -19.984 -11.583 1.00 81.00 740 GLU A CA 1
ATOM 6298 C C . GLU A 1 740 ? -8.638 -20.132 -12.435 1.00 81.00 740 GLU A C 1
ATOM 6300 O O . GLU A 1 740 ? -8.579 -19.647 -13.569 1.00 81.00 740 GLU A O 1
ATOM 6305 N N . GLY A 1 741 ? -7.600 -20.724 -11.847 1.00 68.56 741 GLY A N 1
ATOM 6306 C CA . GLY A 1 741 ? -6.374 -21.129 -12.531 1.00 68.56 741 GLY A CA 1
ATOM 6307 C C . GLY A 1 741 ? -6.357 -22.639 -12.763 1.00 68.56 741 GLY A C 1
ATOM 6308 O O . GLY A 1 741 ? -7.310 -23.337 -12.433 1.00 68.56 741 GLY A O 1
ATOM 6309 N N . GLY A 1 742 ? -5.243 -23.171 -13.274 1.00 65.50 742 GLY A N 1
ATOM 6310 C CA . GLY A 1 742 ? -5.106 -24.616 -13.516 1.00 65.50 742 GLY A CA 1
ATOM 6311 C C . GLY A 1 742 ? -5.188 -25.492 -12.255 1.00 65.50 742 GLY A C 1
ATOM 6312 O O . GLY A 1 742 ? -5.499 -26.674 -12.361 1.00 65.50 742 GLY A O 1
ATOM 6313 N N . PHE A 1 743 ? -4.933 -24.917 -11.073 1.00 69.94 743 PHE A N 1
ATOM 6314 C CA . PHE A 1 743 ? -4.755 -25.658 -9.814 1.00 69.94 743 PHE A CA 1
ATOM 6315 C C . PHE A 1 743 ? -5.629 -25.149 -8.649 1.00 69.94 743 PHE A C 1
ATOM 6317 O O . PHE A 1 743 ? -5.787 -25.847 -7.648 1.00 69.94 743 PHE A O 1
ATOM 6324 N N . ALA A 1 744 ? -6.214 -23.950 -8.761 1.00 81.19 744 ALA A N 1
ATOM 6325 C CA . ALA A 1 744 ? -6.889 -23.269 -7.652 1.00 81.19 744 ALA A CA 1
ATOM 6326 C C . ALA A 1 744 ? -8.034 -22.355 -8.113 1.00 81.19 744 ALA A C 1
ATOM 6328 O O . ALA A 1 744 ? -7.978 -21.768 -9.197 1.00 81.19 744 ALA A O 1
ATOM 6329 N N . LYS A 1 745 ? -9.018 -22.151 -7.232 1.00 87.81 745 LYS A N 1
ATOM 6330 C CA . LYS A 1 745 ? -10.046 -21.103 -7.332 1.00 87.81 745 LYS A CA 1
ATOM 6331 C C . LYS A 1 745 ? -9.759 -20.010 -6.313 1.00 87.81 745 LYS A C 1
ATOM 6333 O O . LYS A 1 745 ? -9.470 -20.300 -5.157 1.00 87.81 745 LYS A O 1
ATOM 6338 N N . VAL A 1 746 ? -9.849 -18.750 -6.725 1.00 91.38 746 VAL A N 1
ATOM 6339 C CA . VAL A 1 746 ? -9.554 -17.594 -5.873 1.00 91.38 746 VAL A CA 1
ATOM 6340 C C . VAL A 1 746 ? -10.821 -16.781 -5.637 1.00 91.38 746 VAL A C 1
ATOM 6342 O O . VAL A 1 746 ? -11.499 -16.381 -6.587 1.00 91.38 746 VAL A O 1
ATOM 6345 N N . TYR A 1 747 ? -11.111 -16.505 -4.368 1.00 94.62 747 TYR A N 1
ATOM 6346 C CA . TYR A 1 747 ? -12.254 -15.711 -3.918 1.00 94.62 747 TYR A CA 1
ATOM 6347 C C . TYR A 1 747 ? -11.781 -14.465 -3.159 1.00 94.62 747 TYR A C 1
ATOM 6349 O O . TYR A 1 747 ? -10.768 -14.489 -2.470 1.00 94.62 747 TYR A O 1
ATOM 6357 N N . LEU A 1 748 ? -12.521 -13.369 -3.273 1.00 96.50 748 LEU A N 1
ATOM 6358 C CA . LEU A 1 748 ? -12.385 -12.153 -2.481 1.00 96.50 748 LEU A CA 1
ATOM 6359 C C . LEU A 1 748 ? -13.238 -12.308 -1.228 1.00 96.50 748 LEU A C 1
ATOM 6361 O O . LEU A 1 748 ? -14.407 -12.661 -1.356 1.00 96.50 748 LEU A O 1
ATOM 6365 N N . ALA A 1 749 ? -12.707 -11.996 -0.051 1.00 97.69 749 ALA A N 1
ATOM 6366 C CA . ALA A 1 749 ? -13.480 -11.994 1.187 1.00 97.69 749 ALA A CA 1
ATOM 6367 C C . ALA A 1 749 ? -13.097 -10.823 2.099 1.00 97.69 749 ALA A C 1
ATOM 6369 O O . ALA A 1 749 ? -11.994 -10.281 2.017 1.00 97.69 749 ALA A O 1
ATOM 6370 N N . LEU A 1 750 ? -14.008 -10.449 2.998 1.00 97.81 750 LEU A N 1
ATOM 6371 C CA . LEU A 1 750 ? -13.738 -9.538 4.106 1.00 97.81 750 LEU A CA 1
ATOM 6372 C C . LEU A 1 750 ? -13.603 -10.359 5.393 1.00 97.81 750 LEU A C 1
ATOM 6374 O O . LEU A 1 750 ? -14.588 -10.907 5.886 1.00 97.81 750 LEU A O 1
ATOM 6378 N N . TRP A 1 751 ? -12.388 -10.435 5.930 1.00 97.81 751 TRP A N 1
ATOM 6379 C CA . TRP A 1 751 ? -12.100 -11.037 7.229 1.00 97.81 751 TRP A CA 1
ATOM 6380 C C . TRP A 1 751 ? -12.463 -10.049 8.336 1.00 97.81 751 TRP A C 1
ATOM 6382 O O . TRP A 1 751 ? -11.857 -8.983 8.417 1.00 97.81 751 TRP A O 1
ATOM 6392 N N . ILE A 1 752 ? -13.449 -10.372 9.176 1.00 96.38 752 ILE A N 1
ATOM 6393 C CA . ILE A 1 752 ? -14.021 -9.409 10.135 1.00 96.38 752 ILE A CA 1
ATOM 6394 C C . ILE A 1 752 ? -13.072 -9.024 11.279 1.00 96.38 752 ILE A C 1
ATOM 6396 O O . ILE A 1 752 ? -13.096 -7.877 11.721 1.00 96.38 752 ILE A O 1
ATOM 6400 N N . ASP A 1 753 ? -12.237 -9.958 11.740 1.00 92.94 753 ASP A N 1
ATOM 6401 C CA . ASP A 1 753 ? -11.350 -9.736 12.887 1.00 92.94 753 ASP A CA 1
ATOM 6402 C C . ASP A 1 753 ? -10.002 -9.121 12.465 1.00 92.94 753 ASP A C 1
ATOM 6404 O O . ASP A 1 753 ? -9.442 -8.299 13.191 1.00 92.94 753 ASP A O 1
ATOM 6408 N N . GLY A 1 754 ? -9.487 -9.510 11.291 1.00 93.56 754 GLY A N 1
ATOM 6409 C CA . GLY A 1 754 ? -8.161 -9.131 10.794 1.00 93.56 754 GLY A CA 1
ATOM 6410 C C . GLY A 1 754 ? -6.994 -9.802 11.528 1.00 93.56 754 GLY A C 1
ATOM 6411 O O . GLY A 1 754 ? -7.165 -10.418 12.582 1.00 93.56 754 GLY A O 1
ATOM 6412 N N . GLN A 1 755 ? -5.787 -9.639 10.976 1.00 91.69 755 GLN A N 1
ATOM 6413 C CA . GLN A 1 755 ? -4.549 -10.224 11.512 1.00 91.69 755 GLN A CA 1
ATOM 6414 C C . GLN A 1 755 ? -4.277 -9.768 12.955 1.00 91.69 755 GLN A C 1
ATOM 6416 O O . GLN A 1 755 ? -4.509 -8.598 13.290 1.00 91.69 755 GLN A O 1
ATOM 6421 N N . ILE A 1 756 ? -3.754 -10.667 13.796 1.00 89.75 756 ILE A N 1
ATOM 6422 C CA . ILE A 1 756 ? -3.175 -10.313 15.103 1.00 89.75 756 ILE A CA 1
ATOM 6423 C C . ILE A 1 756 ? -2.044 -9.294 14.903 1.00 89.75 756 ILE A C 1
ATOM 6425 O O . ILE A 1 756 ? -1.103 -9.524 14.148 1.00 89.75 756 ILE A O 1
ATOM 6429 N N . ARG A 1 757 ? -2.130 -8.163 15.612 1.00 85.06 757 ARG A N 1
ATOM 6430 C CA . ARG A 1 757 ? -1.135 -7.083 15.582 1.00 85.06 757 ARG A CA 1
ATOM 6431 C C . ARG A 1 757 ? -0.178 -7.144 16.768 1.00 85.06 757 ARG A C 1
ATOM 6433 O O . ARG A 1 757 ? 1.021 -7.077 16.554 1.00 85.06 757 ARG A O 1
ATOM 6440 N N . LYS A 1 758 ? -0.707 -7.221 17.999 1.00 85.50 758 LYS A N 1
ATOM 6441 C CA . LYS A 1 758 ? 0.077 -7.411 19.236 1.00 85.50 758 LYS A CA 1
ATOM 6442 C C . LYS A 1 758 ? -0.767 -7.844 20.432 1.00 85.50 758 LYS A C 1
ATOM 6444 O O . LYS A 1 758 ? -1.985 -7.669 20.422 1.00 85.50 758 LYS A O 1
ATOM 6449 N N . TRP A 1 759 ? -0.135 -8.366 21.479 1.00 85.88 759 TRP A N 1
ATOM 6450 C CA . TRP A 1 759 ? -0.786 -8.568 22.779 1.00 85.88 759 TRP A CA 1
ATOM 6451 C C . TRP A 1 759 ? -1.023 -7.232 23.503 1.00 85.88 759 TRP A C 1
ATOM 6453 O O . TRP A 1 759 ? -0.109 -6.417 23.593 1.00 85.88 759 TRP A O 1
ATOM 6463 N N . SER A 1 760 ? -2.223 -7.016 24.051 1.00 85.62 760 SER A N 1
ATOM 6464 C CA . SER A 1 760 ? -2.505 -5.918 24.986 1.00 85.62 760 SER A CA 1
ATOM 6465 C C . SER A 1 760 ? -2.376 -6.397 26.424 1.00 85.62 760 SER A C 1
ATOM 6467 O O . SER A 1 760 ? -2.989 -7.390 26.824 1.00 85.62 760 SER A O 1
ATOM 6469 N N . GLN A 1 761 ? -1.611 -5.658 27.219 1.00 83.44 761 GLN A N 1
ATOM 6470 C CA . GLN A 1 761 ? -1.412 -5.940 28.637 1.00 83.44 761 GLN A CA 1
ATOM 6471 C C . GLN A 1 761 ? -2.552 -5.392 29.494 1.00 83.44 761 GLN A C 1
ATOM 6473 O O . GLN A 1 761 ? -2.862 -5.975 30.533 1.00 83.44 761 GLN A O 1
ATOM 6478 N N . LEU A 1 762 ? -3.185 -4.311 29.030 1.00 80.06 762 LEU A N 1
ATOM 6479 C CA . LEU A 1 762 ? -4.374 -3.727 29.639 1.00 80.06 762 LEU A CA 1
ATOM 6480 C C . LEU A 1 762 ? -5.588 -4.665 29.525 1.00 80.06 762 LEU A C 1
ATOM 6482 O O . LEU A 1 762 ? -6.224 -4.967 30.531 1.00 80.06 762 LEU A O 1
ATOM 6486 N N . SER A 1 763 ? -5.903 -5.154 28.317 1.00 81.69 763 SER A N 1
ATOM 6487 C CA . SER A 1 763 ? -7.087 -6.002 28.087 1.00 81.69 763 SER A CA 1
ATOM 6488 C C . SER A 1 763 ? -6.830 -7.505 28.208 1.00 81.69 763 SER A C 1
ATOM 6490 O O . SER A 1 763 ? -7.785 -8.279 28.179 1.00 81.69 763 SER A O 1
ATOM 6492 N N . ASN A 1 764 ? -5.568 -7.932 28.336 1.00 84.12 764 ASN A N 1
ATOM 6493 C CA . ASN A 1 764 ? -5.158 -9.343 28.356 1.00 84.12 764 ASN A CA 1
ATOM 6494 C C . ASN A 1 764 ? -5.675 -10.134 27.149 1.00 84.12 764 ASN A C 1
ATOM 6496 O O . ASN A 1 764 ? -6.201 -11.240 27.283 1.00 84.12 764 ASN A O 1
ATOM 6500 N N . SER A 1 765 ? -5.555 -9.535 25.965 1.00 87.38 765 SER A N 1
ATOM 6501 C CA . SER A 1 765 ? -6.046 -10.115 24.720 1.00 87.38 765 SER A CA 1
ATOM 6502 C C . SER A 1 765 ? -5.227 -9.672 23.508 1.00 87.38 765 SER A C 1
ATOM 6504 O O . SER A 1 765 ? -4.545 -8.643 23.516 1.00 87.38 765 SER A O 1
ATOM 6506 N N . TRP A 1 766 ? -5.307 -10.456 22.433 1.00 88.19 766 TRP A N 1
ATOM 6507 C CA . TRP A 1 766 ? -4.716 -10.119 21.141 1.00 88.19 766 TRP A CA 1
ATOM 6508 C C . TRP A 1 766 ? -5.457 -8.941 20.492 1.00 88.19 766 TRP A C 1
ATOM 6510 O O . TRP A 1 766 ? -6.620 -9.065 20.099 1.00 88.19 766 TRP A O 1
ATOM 6520 N N . ARG A 1 767 ? -4.778 -7.801 20.318 1.00 87.44 767 ARG A N 1
ATOM 6521 C CA . ARG A 1 767 ? -5.251 -6.716 19.447 1.00 87.44 767 ARG A CA 1
ATOM 6522 C C . ARG A 1 767 ? -5.100 -7.151 17.995 1.00 87.44 767 ARG A C 1
ATOM 6524 O O . ARG A 1 767 ? -4.035 -7.621 17.598 1.00 87.44 767 ARG A O 1
ATOM 6531 N N . ARG A 1 768 ? -6.139 -6.925 17.196 1.00 90.69 768 ARG A N 1
ATOM 6532 C CA . ARG A 1 768 ? -6.185 -7.250 15.766 1.00 90.69 768 ARG A CA 1
ATOM 6533 C C . ARG A 1 768 ? -6.372 -5.997 14.914 1.00 90.69 768 ARG A C 1
ATOM 6535 O O . ARG A 1 768 ? -6.781 -4.957 15.429 1.00 90.69 768 ARG A O 1
ATOM 6542 N N . ASN A 1 769 ? -6.087 -6.104 13.619 1.00 88.69 769 ASN A N 1
ATOM 6543 C CA . ASN A 1 769 ? -6.231 -4.997 12.665 1.00 88.69 769 ASN A CA 1
ATOM 6544 C C . ASN A 1 769 ? -7.695 -4.634 12.336 1.00 88.69 769 ASN A C 1
ATOM 6546 O O . ASN A 1 769 ? -7.939 -3.566 11.776 1.00 88.69 769 ASN A O 1
ATOM 6550 N N . GLY A 1 770 ? -8.668 -5.483 12.686 1.00 91.81 770 GLY A N 1
ATOM 6551 C CA . GLY A 1 770 ? -10.073 -5.292 12.324 1.00 91.81 770 GLY A CA 1
ATOM 6552 C C . GLY A 1 770 ? -10.371 -5.676 10.866 1.00 91.81 770 GLY A C 1
ATOM 6553 O O . GLY A 1 770 ? -9.540 -6.315 10.211 1.00 91.81 770 GLY A O 1
ATOM 6554 N N . PRO A 1 771 ? -11.549 -5.297 10.335 1.00 95.50 771 PRO A N 1
ATOM 6555 C CA . PRO A 1 771 ? -12.034 -5.765 9.039 1.00 95.50 771 PRO A CA 1
ATOM 6556 C C . PRO A 1 771 ? -11.028 -5.575 7.892 1.00 95.50 771 PRO A C 1
ATOM 6558 O O . PRO A 1 771 ? -10.731 -4.451 7.490 1.00 95.50 771 PRO A O 1
ATOM 6561 N N . THR A 1 772 ? -10.516 -6.686 7.356 1.00 95.44 772 THR A N 1
ATOM 6562 C CA . THR A 1 772 ? -9.420 -6.727 6.373 1.00 95.44 772 THR A CA 1
ATOM 6563 C C . THR A 1 772 ? -9.838 -7.494 5.117 1.00 95.44 772 THR A C 1
ATOM 6565 O O . THR A 1 772 ? -10.325 -8.619 5.200 1.00 95.44 772 THR A O 1
ATOM 6568 N N . THR A 1 773 ? -9.634 -6.909 3.936 1.00 96.69 773 THR A N 1
ATOM 6569 C CA . THR A 1 773 ? -9.908 -7.574 2.651 1.00 96.69 773 THR A CA 1
ATOM 6570 C C . THR A 1 773 ? -8.797 -8.567 2.301 1.00 96.69 773 THR A C 1
ATOM 6572 O O . THR A 1 773 ? -7.623 -8.197 2.267 1.00 96.69 773 THR A O 1
ATOM 6575 N N . VAL A 1 774 ? -9.164 -9.814 2.002 1.00 96.88 774 VAL A N 1
ATOM 6576 C CA . VAL A 1 774 ? -8.244 -10.935 1.741 1.00 96.88 774 VAL A CA 1
ATOM 6577 C C . VAL A 1 774 ? -8.632 -11.710 0.480 1.00 96.88 774 VAL A C 1
ATOM 6579 O O . VAL A 1 774 ? -9.771 -11.638 0.012 1.00 96.88 774 VAL A O 1
ATOM 6582 N N . ALA A 1 775 ? -7.677 -12.461 -0.066 1.00 95.81 775 ALA A N 1
ATOM 6583 C CA . ALA A 1 775 ? -7.893 -13.422 -1.140 1.00 95.81 775 ALA A CA 1
ATOM 6584 C C . ALA A 1 775 ? -7.837 -14.851 -0.577 1.00 95.81 775 ALA A C 1
ATOM 6586 O O . ALA A 1 775 ? -6.847 -15.231 0.040 1.00 95.81 775 ALA A O 1
ATOM 6587 N N . LEU A 1 776 ? -8.881 -15.646 -0.801 1.00 95.06 776 LEU A N 1
ATOM 6588 C CA . LEU A 1 776 ? -8.954 -17.056 -0.424 1.00 95.06 776 LEU A CA 1
ATOM 6589 C C . LEU A 1 776 ? -8.577 -17.914 -1.642 1.00 95.06 776 LEU A C 1
ATOM 6591 O O . LEU A 1 776 ? -9.382 -18.037 -2.568 1.00 95.06 776 LEU A O 1
ATOM 6595 N N . LYS A 1 777 ? -7.362 -18.482 -1.667 1.00 90.88 777 LYS A N 1
ATOM 6596 C CA . LYS A 1 777 ? -6.906 -19.435 -2.702 1.00 90.88 777 LYS A CA 1
ATOM 6597 C C . LYS A 1 777 ? -7.341 -20.843 -2.281 1.00 90.88 777 LYS A C 1
ATOM 6599 O O . LYS A 1 777 ? -6.630 -21.505 -1.530 1.00 90.88 777 LYS A O 1
ATOM 6604 N N . VAL A 1 778 ? -8.524 -21.266 -2.724 1.00 87.50 778 VAL A N 1
ATOM 6605 C CA . VAL A 1 778 ? -9.084 -22.610 -2.507 1.00 87.50 778 VAL A CA 1
ATOM 6606 C C . VAL A 1 778 ? -8.418 -23.580 -3.477 1.00 87.50 778 VAL A C 1
ATOM 6608 O O . VAL A 1 778 ? -8.449 -23.364 -4.692 1.00 87.50 778 VAL A O 1
ATOM 6611 N N . LEU A 1 779 ? -7.835 -24.658 -2.959 1.00 72.38 779 LEU A N 1
ATOM 6612 C CA . LEU A 1 779 ? -7.196 -25.681 -3.786 1.00 72.38 779 LEU A CA 1
ATOM 6613 C C . LEU A 1 779 ? -8.172 -26.810 -4.101 1.00 72.38 779 LEU A C 1
ATOM 6615 O O . LEU A 1 779 ? -8.866 -27.320 -3.216 1.00 72.38 779 LEU A O 1
ATOM 6619 N N . ASN A 1 780 ? -8.217 -27.194 -5.376 1.00 67.12 780 ASN A N 1
ATOM 6620 C CA . ASN A 1 780 ? -9.105 -28.245 -5.858 1.00 67.12 780 ASN A CA 1
ATOM 6621 C C . ASN A 1 780 ? -8.714 -29.598 -5.231 1.00 67.12 780 ASN A C 1
ATOM 6623 O O . ASN A 1 780 ? -7.543 -29.968 -5.240 1.00 67.12 780 ASN A O 1
ATOM 6627 N N . ASN A 1 781 ? -9.702 -30.356 -4.744 1.00 62.50 781 ASN A N 1
ATOM 6628 C CA . ASN A 1 781 ? -9.542 -31.692 -4.145 1.00 62.50 781 ASN A CA 1
ATOM 6629 C C . ASN A 1 781 ? -8.668 -31.749 -2.873 1.00 62.50 781 ASN A C 1
ATOM 6631 O O . ASN A 1 781 ? -8.097 -32.795 -2.565 1.00 62.50 781 ASN A O 1
ATOM 6635 N N . SER A 1 782 ? -8.602 -30.669 -2.089 1.00 60.81 782 SER A N 1
ATOM 6636 C CA . SER A 1 782 ? -7.735 -30.564 -0.899 1.00 60.81 782 SER A CA 1
ATOM 6637 C C . SER A 1 782 ? -8.200 -31.370 0.330 1.00 60.81 782 SER A C 1
ATOM 6639 O O . SER A 1 782 ? -7.629 -31.229 1.409 1.00 60.81 782 SER A O 1
ATOM 6641 N N . ASN A 1 783 ? -9.171 -32.279 0.166 1.00 58.81 783 ASN A N 1
ATOM 6642 C CA . ASN A 1 783 ? -9.532 -33.295 1.167 1.00 58.81 783 ASN A CA 1
ATOM 6643 C C . ASN A 1 783 ? -8.329 -34.170 1.572 1.00 58.81 783 ASN A C 1
ATOM 6645 O O . ASN A 1 783 ? -8.235 -34.575 2.727 1.00 58.81 783 ASN A O 1
ATOM 6649 N N . ASN A 1 784 ? -7.405 -34.423 0.637 1.00 63.72 784 ASN A N 1
ATOM 6650 C CA . ASN A 1 784 ? -6.074 -34.945 0.933 1.00 63.72 784 ASN A CA 1
ATOM 6651 C C . ASN A 1 784 ? -5.065 -33.814 0.731 1.00 63.72 784 ASN A C 1
ATOM 6653 O O . ASN A 1 784 ? -4.879 -33.339 -0.390 1.00 63.72 784 ASN A O 1
ATOM 6657 N N . ILE A 1 785 ? -4.406 -33.395 1.809 1.00 68.31 785 ILE A N 1
ATOM 6658 C CA . ILE A 1 785 ? -3.345 -32.392 1.739 1.00 68.31 785 ILE A CA 1
ATOM 6659 C C . ILE A 1 785 ? -2.143 -32.981 0.996 1.00 68.31 785 ILE A C 1
ATOM 6661 O O . ILE A 1 785 ? -1.556 -33.966 1.442 1.00 68.31 785 ILE A O 1
ATOM 6665 N N . SER A 1 786 ? -1.774 -32.367 -0.127 1.00 71.62 786 SER A N 1
ATOM 6666 C CA . SER A 1 786 ? -0.540 -32.680 -0.841 1.00 71.62 786 SER A CA 1
ATOM 6667 C C . SER A 1 786 ? 0.680 -32.103 -0.121 1.00 71.62 786 SER A C 1
ATOM 6669 O O . SER A 1 786 ? 0.612 -31.052 0.517 1.00 71.62 786 SER A O 1
ATOM 6671 N N . GLU A 1 787 ? 1.829 -32.755 -0.282 1.00 73.56 787 GLU A N 1
ATOM 6672 C CA . GLU A 1 787 ? 3.117 -32.226 0.180 1.00 73.56 787 GLU A CA 1
ATOM 6673 C C . GLU A 1 787 ? 3.427 -30.862 -0.469 1.00 73.56 787 GLU A C 1
ATOM 6675 O O . GLU A 1 787 ? 3.864 -29.937 0.215 1.00 73.56 787 GLU A O 1
ATOM 6680 N N . ASP A 1 788 ? 3.061 -30.686 -1.745 1.00 71.00 788 ASP A N 1
ATOM 6681 C CA . ASP A 1 788 ? 3.153 -29.415 -2.478 1.00 71.00 788 ASP A CA 1
ATOM 6682 C C . ASP A 1 788 ? 2.415 -28.252 -1.779 1.00 71.00 788 ASP A C 1
ATOM 6684 O O . ASP A 1 788 ? 2.903 -27.125 -1.786 1.00 71.00 788 ASP A O 1
ATOM 6688 N N . PHE A 1 789 ? 1.269 -28.501 -1.125 1.00 76.75 789 PHE A N 1
ATOM 6689 C CA . PHE A 1 789 ? 0.533 -27.468 -0.378 1.00 76.75 789 PHE A CA 1
ATOM 6690 C C . PHE A 1 789 ? 1.280 -27.013 0.877 1.00 76.75 789 PHE A C 1
ATOM 6692 O O . PHE A 1 789 ? 1.379 -25.817 1.155 1.00 76.75 789 PHE A O 1
ATOM 6699 N N . LEU A 1 790 ? 1.808 -27.972 1.638 1.00 81.00 790 LEU A N 1
ATOM 6700 C CA . LEU A 1 790 ? 2.574 -27.694 2.853 1.00 81.00 790 LEU A CA 1
ATOM 6701 C C . LEU A 1 790 ? 3.873 -26.959 2.508 1.00 81.00 790 LEU A C 1
ATOM 6703 O O . LEU A 1 790 ? 4.244 -26.008 3.196 1.00 81.00 790 LEU A O 1
ATOM 6707 N N . ASN A 1 791 ? 4.505 -27.347 1.399 1.00 81.12 791 ASN A N 1
ATOM 6708 C CA . ASN A 1 791 ? 5.662 -26.671 0.828 1.00 81.12 791 ASN A CA 1
ATOM 6709 C C . ASN A 1 791 ? 5.331 -25.245 0.355 1.00 81.12 791 ASN A C 1
ATOM 6711 O O . ASN A 1 791 ? 6.075 -24.328 0.702 1.00 81.12 791 ASN A O 1
ATOM 6715 N N . GLU A 1 792 ? 4.200 -25.012 -0.333 1.00 85.94 792 GLU A N 1
ATOM 6716 C CA . GLU A 1 792 ? 3.754 -23.654 -0.698 1.00 85.94 792 GLU A CA 1
ATOM 6717 C C . GLU A 1 792 ? 3.662 -22.755 0.542 1.00 85.94 792 GLU A C 1
ATOM 6719 O O . GLU A 1 792 ? 4.233 -21.664 0.549 1.00 85.94 792 GLU A O 1
ATOM 6724 N N . ILE A 1 793 ? 2.994 -23.215 1.608 1.00 84.62 793 ILE A N 1
ATOM 6725 C CA . ILE A 1 793 ? 2.850 -22.441 2.852 1.00 84.62 793 ILE A CA 1
ATOM 6726 C C . ILE A 1 793 ? 4.208 -22.194 3.504 1.00 84.62 793 ILE A C 1
ATOM 6728 O O . ILE A 1 793 ? 4.493 -21.066 3.904 1.00 84.62 793 ILE A O 1
ATOM 6732 N N . LYS A 1 794 ? 5.037 -23.235 3.623 1.00 84.12 794 LYS A N 1
ATOM 6733 C CA . LYS A 1 794 ? 6.344 -23.170 4.280 1.00 84.12 794 LYS A CA 1
ATOM 6734 C C . LYS A 1 794 ? 7.260 -22.161 3.587 1.00 84.12 794 LYS A C 1
ATOM 6736 O O . LYS A 1 794 ? 7.717 -21.219 4.233 1.00 84.12 794 LYS A O 1
ATOM 6741 N N . PHE A 1 795 ? 7.471 -22.314 2.280 1.00 86.88 795 PHE A N 1
ATOM 6742 C CA . PHE A 1 795 ? 8.359 -21.442 1.509 1.00 86.88 795 PHE A CA 1
ATOM 6743 C C . PHE A 1 795 ? 7.812 -20.015 1.417 1.00 86.88 795 PHE A C 1
ATOM 6745 O O . PHE A 1 795 ? 8.568 -19.062 1.592 1.00 86.88 795 PHE A O 1
ATOM 6752 N N . LEU A 1 796 ? 6.498 -19.842 1.225 1.00 86.38 796 LEU A N 1
ATOM 6753 C CA . LEU A 1 796 ? 5.875 -18.517 1.261 1.00 86.38 796 LEU A CA 1
ATOM 6754 C C . LEU A 1 796 ? 6.069 -17.849 2.627 1.00 86.38 796 LEU A C 1
ATOM 6756 O O . LEU A 1 796 ? 6.404 -16.669 2.682 1.00 86.38 796 LEU A O 1
ATOM 6760 N N . ASN A 1 797 ? 5.899 -18.586 3.726 1.00 84.12 797 ASN A N 1
ATOM 6761 C CA . ASN A 1 797 ? 6.085 -18.063 5.075 1.00 84.12 797 ASN A CA 1
ATOM 6762 C C . ASN A 1 797 ? 7.538 -17.630 5.334 1.00 84.12 797 ASN A C 1
ATOM 6764 O O . ASN A 1 797 ? 7.739 -16.531 5.851 1.00 84.12 797 ASN A O 1
ATOM 6768 N N . GLU A 1 798 ? 8.525 -18.437 4.922 1.00 83.75 798 GLU A N 1
ATOM 6769 C CA . GLU A 1 798 ? 9.962 -18.123 5.028 1.00 83.75 798 GLU A CA 1
ATOM 6770 C C . GLU A 1 798 ? 10.314 -16.758 4.401 1.00 83.75 798 GLU A C 1
ATOM 6772 O O . GLU A 1 798 ? 11.064 -15.990 5.004 1.00 83.75 798 GLU A O 1
ATOM 6777 N N . VAL A 1 799 ? 9.717 -16.399 3.253 1.00 86.56 799 VAL A N 1
ATOM 6778 C CA . VAL A 1 799 ? 9.995 -15.121 2.561 1.00 86.56 799 VAL A CA 1
ATOM 6779 C C . VAL A 1 799 ? 8.934 -14.020 2.740 1.00 86.56 799 VAL A C 1
ATOM 6781 O O . VAL A 1 799 ? 9.169 -12.874 2.353 1.00 86.56 799 VAL A O 1
ATOM 6784 N N . SER A 1 800 ? 7.787 -14.305 3.366 1.00 81.69 800 SER A N 1
ATOM 6785 C CA . SER A 1 800 ? 6.648 -13.369 3.522 1.00 81.69 800 SER A CA 1
ATOM 6786 C C . SER A 1 800 ? 6.969 -12.062 4.266 1.00 81.69 800 SER A C 1
ATOM 6788 O O . SER A 1 800 ? 6.221 -11.082 4.177 1.00 81.69 800 SER A O 1
ATOM 6790 N N . GLY A 1 801 ? 8.079 -12.034 5.011 1.00 77.31 801 GLY A N 1
ATOM 6791 C CA . GLY A 1 801 ? 8.550 -10.865 5.754 1.00 77.31 801 GLY A CA 1
ATOM 6792 C C . GLY A 1 801 ? 9.360 -9.861 4.949 1.00 77.31 801 GLY A C 1
ATOM 6793 O O . GLY A 1 801 ? 9.644 -8.773 5.454 1.00 77.31 801 GLY A O 1
ATOM 6794 N N . TYR A 1 802 ? 9.720 -10.206 3.716 1.00 85.44 802 TYR A N 1
ATOM 6795 C CA . TYR A 1 802 ? 10.499 -9.354 2.835 1.00 85.44 802 TYR A CA 1
ATOM 6796 C C . TYR A 1 802 ? 9.590 -8.467 1.977 1.00 85.44 802 TYR A C 1
ATOM 6798 O O . TYR A 1 802 ? 8.435 -8.789 1.689 1.00 85.44 802 TYR A O 1
ATOM 6806 N N . MET A 1 803 ? 10.102 -7.299 1.581 1.00 85.94 803 MET A N 1
ATOM 6807 C CA . MET A 1 803 ? 9.357 -6.397 0.702 1.00 85.94 803 MET A CA 1
ATOM 6808 C C . MET A 1 803 ? 9.072 -7.063 -0.648 1.00 85.94 803 MET A C 1
ATOM 6810 O O . MET A 1 803 ? 9.877 -7.845 -1.153 1.00 85.94 803 MET A O 1
ATOM 6814 N N . CYS A 1 804 ? 7.934 -6.696 -1.241 1.00 92.25 804 CYS A N 1
ATOM 6815 C CA . CYS A 1 804 ? 7.503 -7.158 -2.562 1.00 92.25 804 CYS A CA 1
ATOM 6816 C C . CYS A 1 804 ? 7.224 -8.679 -2.658 1.00 92.25 804 CYS A C 1
ATOM 6818 O O . CYS A 1 804 ? 7.220 -9.239 -3.752 1.00 92.25 804 CYS A O 1
ATOM 6820 N N . ILE A 1 805 ? 6.901 -9.337 -1.537 1.00 93.12 805 ILE A N 1
ATOM 6821 C CA . ILE A 1 805 ? 6.352 -10.705 -1.481 1.00 93.12 805 ILE A CA 1
ATOM 6822 C C . ILE A 1 805 ? 4.898 -10.662 -0.980 1.00 93.12 805 ILE A C 1
ATOM 6824 O O . ILE A 1 805 ? 4.568 -9.872 -0.091 1.00 93.12 805 ILE A O 1
ATOM 6828 N N . ILE A 1 806 ? 4.008 -11.472 -1.565 1.00 92.25 806 ILE A N 1
ATOM 6829 C CA . ILE A 1 806 ? 2.624 -11.637 -1.090 1.00 92.25 806 ILE A CA 1
ATOM 6830 C C . ILE A 1 806 ? 2.625 -12.192 0.337 1.00 92.25 806 ILE A C 1
ATOM 6832 O O . ILE A 1 806 ? 3.280 -13.188 0.622 1.00 92.25 806 ILE A O 1
ATOM 6836 N N . LYS A 1 807 ? 1.839 -11.596 1.238 1.00 90.56 807 LYS A N 1
ATOM 6837 C CA . LYS A 1 807 ? 1.665 -12.155 2.585 1.00 90.56 807 LYS A CA 1
ATOM 6838 C C . LYS A 1 807 ? 0.648 -13.291 2.601 1.00 90.56 807 LYS A C 1
ATOM 6840 O O . LYS A 1 807 ? -0.439 -13.157 2.034 1.00 90.56 807 LYS A O 1
ATOM 6845 N N . CYS A 1 808 ? 0.979 -14.355 3.326 1.00 91.19 808 CYS A N 1
ATOM 6846 C CA . CYS A 1 808 ? 0.020 -15.331 3.828 1.00 91.19 808 CYS A CA 1
ATOM 6847 C C . CYS A 1 808 ? -0.343 -14.954 5.269 1.00 91.19 808 CYS A C 1
ATOM 6849 O O . CYS A 1 808 ? 0.546 -14.737 6.086 1.00 91.19 808 CYS A O 1
ATOM 6851 N N . PHE A 1 809 ? -1.635 -14.848 5.571 1.00 92.06 809 PHE A N 1
ATOM 6852 C CA . PHE A 1 809 ? -2.137 -14.600 6.924 1.00 92.06 809 PHE A CA 1
ATOM 6853 C C . PHE A 1 809 ? -2.491 -15.893 7.662 1.00 92.06 809 PHE A C 1
ATOM 6855 O O . PHE A 1 809 ? -2.665 -15.878 8.878 1.00 92.06 809 PHE A O 1
ATOM 6862 N N . GLY A 1 810 ? -2.648 -17.006 6.943 1.00 92.94 810 GLY A N 1
ATOM 6863 C CA . GLY A 1 810 ? -3.133 -18.239 7.539 1.00 92.94 810 GLY A CA 1
ATOM 6864 C C . GLY A 1 810 ? -3.902 -19.140 6.586 1.00 92.94 810 GLY A C 1
ATOM 6865 O O . GLY A 1 810 ? -3.847 -18.997 5.361 1.00 92.94 810 GLY A O 1
ATOM 6866 N N . ILE A 1 811 ? -4.630 -20.077 7.185 1.00 93.81 811 ILE A N 1
ATOM 6867 C CA . ILE A 1 811 ? -5.355 -21.149 6.503 1.00 93.81 811 ILE A CA 1
ATOM 6868 C C . ILE A 1 811 ? -6.796 -21.179 7.023 1.00 93.81 811 ILE A C 1
ATOM 6870 O O . ILE A 1 811 ? -7.059 -20.911 8.197 1.00 93.81 811 ILE A O 1
ATOM 6874 N N . THR A 1 812 ? -7.732 -21.512 6.141 1.00 94.50 812 THR A N 1
ATOM 6875 C CA . THR A 1 812 ? -9.129 -21.797 6.484 1.00 94.50 812 THR A CA 1
ATOM 6876 C C . THR A 1 812 ? -9.617 -23.045 5.744 1.00 94.50 812 THR A C 1
ATOM 6878 O O . THR A 1 812 ? -8.935 -23.537 4.843 1.00 94.50 812 THR A O 1
ATOM 6881 N N . GLN A 1 813 ? -10.796 -23.552 6.099 1.00 92.12 813 GLN A N 1
ATOM 6882 C CA . GLN A 1 813 ? -11.467 -24.653 5.408 1.00 92.12 813 GLN A CA 1
ATOM 6883 C C . GLN A 1 813 ? -12.916 -24.277 5.129 1.00 92.12 813 GLN A C 1
ATOM 6885 O O . GLN A 1 813 ? -13.638 -23.852 6.030 1.00 92.12 813 GLN A O 1
ATOM 6890 N N . ASP A 1 814 ? -13.350 -24.467 3.888 1.00 89.12 814 ASP A N 1
ATOM 6891 C CA . ASP A 1 814 ? -14.746 -24.295 3.505 1.00 89.12 814 ASP A CA 1
ATOM 6892 C C . ASP A 1 814 ? -15.605 -25.409 4.140 1.00 89.12 814 ASP A C 1
ATOM 6894 O O . ASP A 1 814 ? -15.383 -26.584 3.840 1.00 89.12 814 ASP A O 1
ATOM 6898 N N . PRO A 1 815 ? -16.588 -25.092 5.005 1.00 88.31 815 PRO A N 1
ATOM 6899 C CA . PRO A 1 815 ? -17.351 -26.101 5.740 1.00 88.31 815 PRO A CA 1
ATOM 6900 C C . PRO A 1 815 ? -18.359 -26.869 4.871 1.00 88.31 815 PRO A C 1
ATOM 6902 O O . PRO A 1 815 ? -18.944 -27.841 5.347 1.00 88.31 815 PRO A O 1
ATOM 6905 N N . ILE A 1 816 ? -18.597 -26.436 3.627 1.00 86.50 816 ILE A N 1
ATOM 6906 C CA . ILE A 1 816 ? -19.494 -27.101 2.673 1.00 86.50 816 ILE A CA 1
ATOM 6907 C C . ILE A 1 816 ? -18.692 -28.068 1.801 1.00 86.50 816 ILE A C 1
ATOM 6909 O O . ILE A 1 816 ? -19.115 -29.203 1.585 1.00 86.50 816 ILE A O 1
ATOM 6913 N N . THR A 1 817 ? -17.539 -27.628 1.288 1.00 85.94 817 THR A N 1
ATOM 6914 C CA . THR A 1 817 ? -16.732 -28.435 0.355 1.00 85.94 817 THR A CA 1
ATOM 6915 C C . THR A 1 817 ? -15.600 -29.221 1.022 1.00 85.94 817 THR A C 1
ATOM 6917 O O . THR A 1 817 ? -15.008 -30.075 0.369 1.00 85.94 817 THR A O 1
ATOM 6920 N N . ASN A 1 818 ? -15.300 -28.938 2.295 1.00 87.00 818 ASN A N 1
ATOM 6921 C CA . ASN A 1 818 ? -14.144 -29.413 3.072 1.00 87.00 818 ASN A CA 1
ATOM 6922 C C . ASN A 1 818 ? -12.761 -29.076 2.475 1.00 87.00 818 ASN A C 1
ATOM 6924 O O . ASN A 1 818 ? -11.740 -29.480 3.034 1.00 87.00 818 ASN A O 1
ATOM 6928 N N . ASN A 1 819 ? -12.702 -28.286 1.397 1.00 86.81 819 ASN A N 1
ATOM 6929 C CA . ASN A 1 819 ? -11.443 -27.838 0.811 1.00 86.81 819 ASN A CA 1
ATOM 6930 C C . ASN A 1 819 ? -10.760 -26.795 1.706 1.00 86.81 819 ASN A C 1
ATOM 6932 O O . ASN A 1 819 ? -11.401 -25.857 2.193 1.00 86.81 819 ASN A O 1
ATOM 6936 N N . TYR A 1 820 ? -9.444 -26.925 1.857 1.00 89.88 820 TYR A N 1
ATOM 6937 C CA . TYR A 1 820 ? -8.606 -25.915 2.491 1.00 89.88 820 TYR A CA 1
ATOM 6938 C C . TYR A 1 820 ? -8.315 -24.758 1.529 1.00 89.88 820 TYR A C 1
ATOM 6940 O O . TYR A 1 820 ? -8.252 -24.919 0.304 1.00 89.88 820 TYR A O 1
ATOM 6948 N N . ALA A 1 821 ? -8.121 -23.573 2.103 1.00 90.88 821 ALA A N 1
ATOM 6949 C CA . ALA A 1 821 ? -7.791 -22.363 1.371 1.00 90.88 821 ALA A CA 1
ATOM 6950 C C . ALA A 1 821 ? -6.717 -21.543 2.090 1.00 90.88 821 ALA A C 1
ATOM 6952 O O . ALA A 1 821 ? -6.777 -21.356 3.309 1.00 90.88 821 ALA A O 1
ATOM 6953 N N . LEU A 1 822 ? -5.767 -21.009 1.319 1.00 92.25 822 LEU A N 1
ATOM 6954 C CA . LEU A 1 822 ? -4.803 -20.029 1.820 1.00 92.25 822 LEU A CA 1
ATOM 6955 C C . LEU A 1 822 ? -5.460 -18.657 1.917 1.00 92.25 822 LEU A C 1
ATOM 6957 O O . LEU A 1 822 ? -6.115 -18.213 0.970 1.00 92.25 822 LEU A O 1
ATOM 6961 N N . VAL A 1 823 ? -5.243 -17.975 3.038 1.00 94.56 823 VAL A N 1
ATOM 6962 C CA . VAL A 1 823 ? -5.749 -16.626 3.298 1.00 94.56 823 VAL A CA 1
ATOM 6963 C C . VAL A 1 823 ? -4.631 -15.635 2.986 1.00 94.56 823 VAL A C 1
ATOM 6965 O O . VAL A 1 823 ? -3.746 -15.388 3.802 1.00 94.56 823 VAL A O 1
ATOM 6968 N N . LEU A 1 824 ? -4.641 -15.100 1.769 1.00 94.06 824 LEU A N 1
ATOM 6969 C CA . LEU A 1 824 ? -3.571 -14.278 1.208 1.00 94.06 824 LEU A CA 1
ATOM 6970 C C . LEU A 1 824 ? -3.928 -12.785 1.196 1.00 94.06 824 LEU A C 1
ATOM 6972 O O . LEU A 1 824 ? -5.098 -12.388 1.200 1.00 94.06 824 LEU A O 1
ATOM 6976 N N . GLN A 1 825 ? -2.904 -11.938 1.113 1.00 93.50 825 GLN A N 1
ATOM 6977 C CA . GLN A 1 825 ? -3.068 -10.509 0.862 1.00 93.50 825 GLN A CA 1
ATOM 6978 C C . GLN A 1 825 ? -3.763 -10.259 -0.485 1.00 93.50 825 GLN A C 1
ATOM 6980 O O . GLN A 1 825 ? -3.251 -10.625 -1.542 1.00 93.50 825 GLN A O 1
ATOM 6985 N N . TYR A 1 826 ? -4.913 -9.579 -0.457 1.00 94.44 826 TYR A N 1
ATOM 6986 C CA . TYR A 1 826 ? -5.592 -9.159 -1.680 1.00 94.44 826 TYR A CA 1
ATOM 6987 C C . TYR A 1 826 ? -4.871 -7.979 -2.350 1.00 94.44 826 TYR A C 1
ATOM 6989 O O . TYR A 1 826 ? -4.475 -7.021 -1.685 1.00 94.44 826 TYR A O 1
ATOM 6997 N N . MET A 1 827 ? -4.743 -8.035 -3.678 1.00 93.19 827 MET A N 1
ATOM 6998 C CA . MET A 1 827 ? -4.075 -7.017 -4.493 1.00 93.19 827 MET A CA 1
ATOM 6999 C C . MET A 1 827 ? -5.064 -6.352 -5.450 1.00 93.19 827 MET A C 1
ATOM 7001 O O . MET A 1 827 ? -5.467 -6.914 -6.467 1.00 93.19 827 MET A O 1
ATOM 7005 N N . GLU A 1 828 ? -5.444 -5.122 -5.110 1.00 89.06 828 GLU A N 1
ATOM 7006 C CA . GLU A 1 828 ? -6.521 -4.348 -5.741 1.00 89.06 828 GLU A CA 1
ATOM 7007 C C . GLU A 1 828 ? -6.353 -4.083 -7.248 1.00 89.06 828 GLU A C 1
ATOM 7009 O O . GLU A 1 828 ? -7.351 -3.942 -7.958 1.00 89.06 828 GLU A O 1
ATOM 7014 N N . ASN A 1 829 ? -5.117 -4.042 -7.763 1.00 91.06 829 ASN A N 1
ATOM 7015 C CA . ASN A 1 829 ? -4.863 -3.825 -9.189 1.00 91.06 829 ASN A CA 1
ATOM 7016 C C . ASN A 1 829 ? -4.739 -5.132 -9.999 1.00 91.06 829 ASN A C 1
ATOM 7018 O O . ASN A 1 829 ? -4.647 -5.063 -11.229 1.00 91.06 829 ASN A O 1
ATOM 7022 N N . GLY A 1 830 ? -4.834 -6.294 -9.341 1.00 92.25 830 GLY A N 1
ATOM 7023 C CA . GLY A 1 830 ? -4.747 -7.621 -9.952 1.00 92.25 830 GLY A CA 1
ATOM 7024 C C . GLY A 1 830 ? -3.318 -8.034 -10.316 1.00 92.25 830 GLY A C 1
ATOM 7025 O O . GLY A 1 830 ? -2.347 -7.503 -9.779 1.00 92.25 830 GLY A O 1
ATOM 7026 N N . ASP A 1 831 ? -3.193 -8.997 -11.229 1.00 94.06 831 ASP A N 1
ATOM 7027 C CA . ASP A 1 831 ? -1.904 -9.433 -11.774 1.00 94.06 831 ASP A CA 1
ATOM 7028 C C . ASP A 1 831 ? -1.291 -8.414 -12.752 1.00 94.06 831 ASP A C 1
ATOM 7030 O O . ASP A 1 831 ? -1.987 -7.606 -13.381 1.00 94.06 831 ASP A O 1
ATOM 7034 N N . LEU A 1 832 ? 0.033 -8.475 -12.903 1.00 96.00 832 LEU A N 1
ATOM 7035 C CA . LEU A 1 832 ? 0.838 -7.589 -13.736 1.00 96.00 832 LEU A CA 1
ATOM 7036 C C . LEU A 1 832 ? 0.365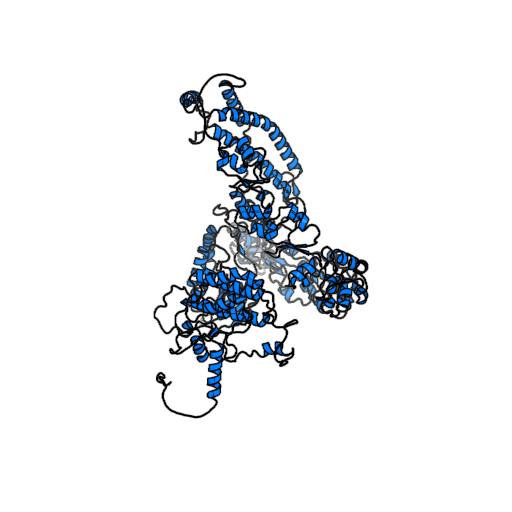 -7.616 -15.192 1.00 96.00 832 LEU A C 1
ATOM 7038 O O . LEU A 1 832 ? 0.319 -6.562 -15.820 1.00 96.00 832 LEU A O 1
ATOM 7042 N N . ARG A 1 833 ? -0.052 -8.767 -15.735 1.00 92.38 833 ARG A N 1
ATOM 7043 C CA . ARG A 1 833 ? -0.514 -8.833 -17.131 1.00 92.38 833 ARG A CA 1
ATOM 7044 C C . ARG A 1 833 ? -1.830 -8.085 -17.340 1.00 92.38 833 ARG A C 1
ATOM 7046 O O . ARG A 1 833 ? -1.941 -7.290 -18.278 1.00 92.38 833 ARG A O 1
ATOM 7053 N N . LYS A 1 834 ? -2.821 -8.277 -16.460 1.00 92.06 834 LYS A N 1
ATOM 7054 C CA . LYS A 1 834 ? -4.072 -7.494 -16.474 1.00 92.06 834 LYS A CA 1
ATOM 7055 C C . LYS A 1 834 ? -3.801 -6.009 -16.229 1.00 92.06 834 LYS A C 1
ATOM 7057 O O . LYS A 1 834 ? -4.428 -5.169 -16.879 1.00 92.06 834 LYS A O 1
ATOM 7062 N N . TYR A 1 835 ? -2.862 -5.676 -15.343 1.00 93.81 835 TYR A N 1
ATOM 7063 C CA . TYR A 1 835 ? -2.449 -4.299 -15.079 1.00 93.81 835 TYR A CA 1
ATOM 7064 C C . TYR A 1 835 ? -1.815 -3.635 -16.310 1.00 93.81 835 TYR A C 1
ATOM 7066 O O . TYR A 1 835 ? -2.293 -2.581 -16.730 1.00 93.81 835 TYR A O 1
ATOM 7074 N N . LEU A 1 836 ? -0.815 -4.256 -16.946 1.00 90.69 836 LEU A N 1
ATOM 7075 C CA . LEU A 1 836 ? -0.179 -3.742 -18.166 1.00 90.69 836 LEU A CA 1
ATOM 7076 C C . LEU A 1 836 ? -1.200 -3.598 -19.302 1.00 90.69 836 LEU A C 1
ATOM 7078 O O . LEU A 1 836 ? -1.261 -2.545 -19.928 1.00 90.69 836 LEU A O 1
ATOM 7082 N N . LYS A 1 837 ? -2.090 -4.582 -19.505 1.00 88.06 837 LYS A N 1
ATOM 7083 C CA . LYS A 1 837 ? -3.165 -4.493 -20.512 1.00 88.06 837 LYS A CA 1
ATOM 7084 C C . LYS A 1 837 ? -4.114 -3.311 -20.267 1.00 88.06 837 LYS A C 1
ATOM 7086 O O . LYS A 1 837 ? -4.502 -2.636 -21.215 1.00 88.06 837 LYS A O 1
ATOM 7091 N N . ARG A 1 838 ? -4.488 -3.043 -19.010 1.00 88.75 838 ARG A N 1
ATOM 7092 C CA . ARG A 1 838 ? -5.344 -1.900 -18.629 1.00 88.75 838 ARG A CA 1
ATOM 7093 C C . ARG A 1 838 ? -4.625 -0.553 -18.706 1.00 88.75 838 ARG A C 1
ATOM 7095 O O . ARG A 1 838 ? -5.283 0.465 -18.896 1.00 88.75 838 ARG A O 1
ATOM 7102 N N . THR A 1 839 ? -3.307 -0.535 -18.509 1.00 85.00 839 THR A N 1
ATOM 7103 C CA . THR A 1 839 ? -2.515 0.694 -18.351 1.00 85.00 839 THR A CA 1
ATOM 7104 C C . THR A 1 839 ? -1.573 0.993 -19.518 1.00 85.00 839 THR A C 1
ATOM 7106 O O . THR A 1 839 ? -0.905 2.019 -19.478 1.00 85.00 839 THR A O 1
ATOM 7109 N N . ALA A 1 840 ? -1.555 0.178 -20.579 1.00 78.88 840 ALA A N 1
ATOM 7110 C CA . ALA A 1 840 ? -0.637 0.275 -21.723 1.00 78.88 840 ALA A CA 1
ATOM 7111 C C . ALA A 1 840 ? -0.441 1.705 -22.270 1.00 78.88 840 ALA A C 1
ATOM 7113 O O . ALA A 1 840 ? 0.688 2.113 -22.542 1.00 78.88 840 ALA A O 1
ATOM 7114 N N . ASN A 1 841 ? -1.531 2.477 -22.353 1.00 73.69 841 ASN A N 1
ATOM 7115 C CA . ASN A 1 841 ? -1.560 3.843 -22.890 1.00 73.69 841 ASN A CA 1
ATOM 7116 C C . ASN A 1 841 ? -1.275 4.955 -21.855 1.00 73.69 841 ASN A C 1
ATOM 7118 O O . ASN A 1 841 ? -1.259 6.125 -22.225 1.00 73.69 841 ASN A O 1
ATOM 7122 N N . ILE A 1 842 ? -1.112 4.625 -20.567 1.00 80.31 842 ILE A N 1
ATOM 7123 C CA . ILE A 1 842 ? -0.976 5.601 -19.464 1.00 80.31 842 ILE A CA 1
ATOM 7124 C C . ILE A 1 842 ? 0.189 5.326 -18.502 1.00 80.31 842 ILE A C 1
ATOM 7126 O O . ILE A 1 842 ? 0.609 6.241 -17.798 1.00 80.31 842 ILE A O 1
ATOM 7130 N N . ILE A 1 843 ? 0.710 4.095 -18.445 1.00 83.25 843 ILE A N 1
ATOM 7131 C CA . ILE A 1 843 ? 1.806 3.726 -17.543 1.00 83.25 843 ILE A CA 1
ATOM 7132 C C . ILE A 1 843 ? 3.102 4.428 -17.965 1.00 83.25 843 ILE A C 1
ATOM 7134 O O . ILE A 1 843 ? 3.573 4.279 -19.096 1.00 83.25 843 ILE A O 1
ATOM 7138 N N . THR A 1 844 ? 3.684 5.200 -17.049 1.00 84.94 844 THR A N 1
ATOM 7139 C CA . THR A 1 844 ? 4.892 5.987 -17.326 1.00 84.94 844 THR A CA 1
ATOM 7140 C C . THR A 1 844 ? 6.157 5.129 -17.275 1.00 84.94 844 THR A C 1
ATOM 7142 O O . THR A 1 844 ? 6.173 4.032 -16.713 1.00 84.94 844 THR A O 1
ATOM 7145 N N . TRP A 1 845 ? 7.256 5.643 -17.833 1.00 83.88 845 TRP A N 1
ATOM 7146 C CA . TRP A 1 845 ? 8.557 4.973 -17.758 1.00 83.88 845 TRP A CA 1
ATOM 7147 C C . TRP A 1 845 ? 9.045 4.789 -16.315 1.00 83.88 845 TRP A C 1
ATOM 7149 O O . TRP A 1 845 ? 9.488 3.703 -15.957 1.00 83.88 845 TRP A O 1
ATOM 7159 N N . ASP A 1 846 ? 8.874 5.803 -15.461 1.00 84.25 846 ASP A N 1
ATOM 7160 C CA . ASP A 1 846 ? 9.189 5.704 -14.031 1.00 84.25 846 ASP A CA 1
ATOM 7161 C C . ASP A 1 846 ? 8.378 4.592 -13.347 1.00 84.25 846 ASP A C 1
ATOM 7163 O O . ASP A 1 846 ? 8.943 3.765 -12.636 1.00 84.25 846 ASP A O 1
ATOM 7167 N N . GLN A 1 847 ? 7.074 4.497 -13.634 1.00 87.38 847 GLN A N 1
ATOM 7168 C CA . GLN A 1 847 ? 6.225 3.427 -13.108 1.00 87.38 847 GLN A CA 1
ATOM 7169 C C . GLN A 1 847 ? 6.683 2.042 -13.584 1.00 87.38 847 GLN A C 1
ATOM 7171 O O . GLN A 1 847 ? 6.754 1.128 -12.765 1.00 87.38 847 GLN A O 1
ATOM 7176 N N . ARG A 1 848 ? 7.045 1.883 -14.868 1.00 90.06 848 ARG A N 1
ATOM 7177 C CA . ARG A 1 848 ? 7.625 0.633 -15.402 1.00 90.06 848 ARG A CA 1
ATOM 7178 C C . ARG A 1 848 ? 8.906 0.248 -14.659 1.00 90.06 848 ARG A C 1
ATOM 7180 O O . ARG A 1 848 ? 9.012 -0.883 -14.194 1.00 90.06 848 ARG A O 1
ATOM 7187 N N . LEU A 1 849 ? 9.838 1.190 -14.498 1.00 90.69 849 LEU A N 1
ATOM 7188 C CA . LEU A 1 849 ? 11.098 0.975 -13.779 1.00 90.69 849 LEU A CA 1
ATOM 7189 C C . LEU A 1 849 ? 10.885 0.623 -12.303 1.00 90.69 849 LEU A C 1
ATOM 7191 O O . LEU A 1 849 ? 11.563 -0.269 -11.803 1.00 90.69 849 LEU A O 1
ATOM 7195 N N . ASN A 1 850 ? 9.933 1.267 -11.619 1.00 90.81 850 ASN A N 1
ATOM 7196 C CA . ASN A 1 850 ? 9.602 0.936 -10.231 1.00 90.81 850 ASN A CA 1
ATOM 7197 C C . ASN A 1 850 ? 9.088 -0.506 -10.124 1.00 90.81 850 ASN A C 1
ATOM 7199 O O . ASN A 1 850 ? 9.594 -1.263 -9.307 1.00 90.81 850 ASN A O 1
ATOM 7203 N N . LYS A 1 851 ? 8.159 -0.932 -10.996 1.00 94.19 851 LYS A N 1
ATOM 7204 C CA . LYS A 1 851 ? 7.673 -2.324 -10.984 1.00 94.19 851 LYS A CA 1
ATOM 7205 C C . LYS A 1 851 ? 8.783 -3.327 -11.323 1.00 94.19 851 LYS A C 1
ATOM 7207 O O . LYS A 1 851 ? 8.850 -4.366 -10.682 1.00 94.19 851 LYS A O 1
ATOM 7212 N N . ILE A 1 852 ? 9.677 -3.011 -12.266 1.00 95.69 852 ILE A N 1
ATOM 7213 C CA . ILE A 1 852 ? 10.874 -3.826 -12.551 1.00 95.69 852 ILE A CA 1
ATOM 7214 C C . ILE A 1 852 ? 11.753 -3.958 -11.298 1.00 95.69 852 ILE A C 1
ATOM 7216 O O . ILE A 1 852 ? 12.120 -5.071 -10.930 1.00 95.69 852 ILE A O 1
ATOM 7220 N N . TYR A 1 853 ? 12.053 -2.845 -10.625 1.00 95.25 853 TYR A N 1
ATOM 7221 C CA . TYR A 1 853 ? 12.855 -2.817 -9.401 1.00 95.25 853 TYR A CA 1
ATOM 7222 C C . TYR A 1 853 ? 12.221 -3.652 -8.277 1.00 95.25 853 TYR A C 1
ATOM 7224 O O . TYR A 1 853 ? 12.901 -4.489 -7.687 1.00 95.25 853 TYR A O 1
ATOM 7232 N N . ASP A 1 854 ? 10.916 -3.488 -8.044 1.00 96.62 854 ASP A N 1
ATOM 7233 C CA . ASP A 1 854 ? 10.147 -4.241 -7.047 1.00 96.62 854 ASP A CA 1
ATOM 7234 C C . ASP A 1 854 ? 10.232 -5.761 -7.279 1.00 96.62 854 ASP A C 1
ATOM 7236 O O . ASP A 1 854 ? 10.449 -6.522 -6.337 1.00 96.62 854 ASP A O 1
ATOM 7240 N N . ILE A 1 855 ? 10.095 -6.206 -8.535 1.00 97.81 855 ILE A N 1
ATOM 7241 C CA . ILE A 1 855 ? 10.167 -7.627 -8.923 1.00 97.81 855 ILE A CA 1
ATOM 7242 C C . ILE A 1 855 ? 11.593 -8.170 -8.752 1.00 97.81 855 ILE A C 1
ATOM 7244 O O . ILE A 1 855 ? 11.768 -9.296 -8.291 1.00 97.81 855 ILE A O 1
ATOM 7248 N N . CYS A 1 856 ? 12.620 -7.383 -9.085 1.00 97.12 856 CYS A N 1
ATOM 7249 C CA . CYS A 1 856 ? 14.014 -7.808 -8.924 1.00 97.12 856 CYS A CA 1
ATOM 7250 C C . CYS A 1 856 ? 14.409 -7.913 -7.446 1.00 97.12 856 CYS A C 1
ATOM 7252 O O . CYS A 1 856 ? 15.069 -8.874 -7.062 1.00 97.12 856 CYS A O 1
ATOM 7254 N N . LEU A 1 857 ? 13.950 -6.976 -6.608 1.00 95.94 857 LEU A N 1
ATOM 7255 C CA . LEU A 1 857 ? 14.095 -7.050 -5.154 1.00 95.94 857 LEU A CA 1
ATOM 7256 C C . LEU A 1 857 ? 13.405 -8.301 -4.592 1.00 95.94 857 LEU A C 1
ATOM 7258 O O . LEU A 1 857 ? 14.007 -9.039 -3.817 1.00 95.94 857 LEU A O 1
ATOM 7262 N N . ALA A 1 858 ? 12.163 -8.559 -5.009 1.00 96.50 858 ALA A N 1
ATOM 7263 C CA . ALA A 1 858 ? 11.405 -9.735 -4.597 1.00 96.50 858 ALA A CA 1
ATOM 7264 C C . ALA A 1 858 ? 12.118 -11.046 -4.971 1.00 96.50 858 ALA A C 1
ATOM 7266 O O . ALA A 1 858 ? 12.309 -11.899 -4.106 1.00 96.50 858 ALA A O 1
ATOM 7267 N N . LEU A 1 859 ? 12.566 -11.196 -6.224 1.00 97.62 859 LEU A N 1
ATOM 7268 C CA . LEU A 1 859 ? 13.264 -12.409 -6.658 1.00 97.62 859 LEU A CA 1
ATOM 7269 C C . LEU A 1 859 ? 14.607 -12.586 -5.941 1.00 97.62 859 LEU A C 1
ATOM 7271 O O . LEU A 1 859 ? 14.935 -13.701 -5.545 1.00 97.62 859 LEU A O 1
ATOM 7275 N N . ASN A 1 860 ? 15.350 -11.499 -5.713 1.00 96.88 860 ASN A N 1
ATOM 7276 C CA . ASN A 1 860 ? 16.589 -11.548 -4.941 1.00 96.88 860 ASN A CA 1
ATOM 7277 C C . ASN A 1 860 ? 16.346 -12.032 -3.501 1.00 96.88 860 ASN A C 1
ATOM 7279 O O . ASN A 1 860 ? 17.091 -12.869 -3.006 1.00 96.88 860 ASN A O 1
ATOM 7283 N N . ASN A 1 861 ? 15.265 -11.584 -2.850 1.00 94.19 861 ASN A N 1
ATOM 7284 C CA . ASN A 1 861 ? 14.894 -12.085 -1.524 1.00 94.19 861 ASN A CA 1
ATOM 7285 C C . ASN A 1 861 ? 14.570 -13.592 -1.548 1.00 94.19 861 ASN A C 1
ATOM 7287 O O . ASN A 1 861 ? 14.990 -14.304 -0.642 1.00 94.19 861 ASN A O 1
ATOM 7291 N N . ILE A 1 862 ? 13.880 -14.097 -2.578 1.00 95.00 862 ILE A N 1
ATOM 7292 C CA . ILE A 1 862 ? 13.590 -15.537 -2.737 1.00 95.00 862 ILE A CA 1
ATOM 7293 C C . ILE A 1 862 ? 14.892 -16.336 -2.918 1.00 95.00 862 ILE A C 1
ATOM 7295 O O . ILE A 1 862 ? 15.145 -17.301 -2.196 1.00 95.00 862 ILE A O 1
ATOM 7299 N N . HIS A 1 863 ? 15.757 -15.900 -3.834 1.00 95.81 863 HIS A N 1
ATOM 7300 C CA . HIS A 1 863 ? 17.021 -16.576 -4.143 1.00 95.81 863 HIS A CA 1
ATOM 7301 C C . HIS A 1 863 ? 18.025 -16.532 -2.985 1.00 95.81 863 HIS A C 1
ATOM 7303 O O . HIS A 1 863 ? 18.738 -17.510 -2.774 1.00 95.81 863 HIS A O 1
ATOM 7309 N N . ALA A 1 864 ? 18.039 -15.461 -2.186 1.00 93.44 864 ALA A N 1
ATOM 7310 C CA . ALA A 1 864 ? 18.869 -15.351 -0.983 1.00 93.44 864 ALA A CA 1
ATOM 7311 C C . ALA A 1 864 ? 18.500 -16.371 0.116 1.00 93.44 864 ALA A C 1
ATOM 7313 O O . ALA A 1 864 ? 19.343 -16.698 0.947 1.00 93.44 864 ALA A O 1
ATOM 7314 N N . HIS A 1 865 ? 17.276 -16.914 0.097 1.00 90.50 865 HIS A N 1
ATOM 7315 C CA . HIS A 1 865 ? 16.857 -18.032 0.958 1.00 90.50 865 HIS A CA 1
ATOM 7316 C C . HIS A 1 865 ? 17.132 -19.404 0.321 1.00 90.50 865 HIS A C 1
ATOM 7318 O O . HIS A 1 865 ? 16.733 -20.434 0.858 1.00 90.50 865 HIS A O 1
ATOM 7324 N N . GLY A 1 866 ? 17.814 -19.438 -0.829 1.00 90.88 866 GLY A N 1
ATOM 7325 C CA . GLY A 1 866 ? 18.089 -20.665 -1.567 1.00 90.88 866 GLY A CA 1
ATOM 7326 C C . GLY A 1 866 ? 16.843 -21.287 -2.195 1.00 90.88 866 GLY A C 1
ATOM 7327 O O . GLY A 1 866 ? 16.832 -22.493 -2.405 1.00 90.88 866 GLY A O 1
ATOM 7328 N N . LEU A 1 867 ? 15.799 -20.503 -2.484 1.00 92.31 867 LEU A N 1
ATOM 7329 C CA . LEU A 1 867 ? 14.557 -20.976 -3.100 1.00 92.31 867 LEU A CA 1
ATOM 7330 C C . LEU A 1 867 ? 14.521 -20.663 -4.605 1.00 92.31 867 LEU A C 1
ATOM 7332 O O . LEU A 1 867 ? 15.004 -19.619 -5.038 1.00 92.31 867 LEU A O 1
ATOM 7336 N N . ILE A 1 868 ? 13.909 -21.547 -5.396 1.00 92.81 868 ILE A N 1
ATOM 7337 C CA . ILE A 1 868 ? 13.642 -21.379 -6.834 1.00 92.81 868 ILE A CA 1
ATOM 7338 C C . ILE A 1 868 ? 12.125 -21.290 -7.032 1.00 92.81 868 ILE A C 1
ATOM 7340 O O . ILE A 1 868 ? 11.400 -22.194 -6.617 1.00 92.81 868 ILE A O 1
ATOM 7344 N N . HIS A 1 869 ? 11.639 -20.243 -7.703 1.00 93.50 869 HIS A N 1
ATOM 7345 C CA . HIS A 1 869 ? 10.206 -19.992 -7.905 1.00 93.50 869 HIS A CA 1
ATOM 7346 C C . HIS A 1 869 ? 9.578 -20.905 -8.969 1.00 93.50 869 HIS A C 1
ATOM 7348 O O . HIS A 1 869 ? 8.423 -21.315 -8.830 1.00 93.50 869 HIS A O 1
ATOM 7354 N N . LYS A 1 870 ? 10.322 -21.219 -10.038 1.00 91.12 870 LYS A N 1
ATOM 7355 C CA . LYS A 1 870 ? 9.985 -22.156 -11.131 1.00 91.12 870 LYS A CA 1
ATOM 7356 C C . LYS A 1 870 ? 8.875 -21.720 -12.090 1.00 91.12 870 LYS A C 1
ATOM 7358 O O . LYS A 1 870 ? 9.025 -21.927 -13.290 1.00 91.12 870 LYS A O 1
ATOM 7363 N N . ASP A 1 871 ? 7.816 -21.080 -11.601 1.00 91.19 871 ASP A N 1
ATOM 7364 C CA . ASP A 1 871 ? 6.708 -20.539 -12.411 1.00 91.19 871 ASP A CA 1
ATOM 7365 C C . ASP A 1 871 ? 6.612 -19.002 -12.324 1.00 91.19 871 ASP A C 1
ATOM 7367 O O . ASP A 1 871 ? 5.544 -18.409 -12.144 1.00 91.19 871 ASP A O 1
ATOM 7371 N N . LEU A 1 872 ? 7.764 -18.326 -12.398 1.00 95.94 872 LEU A N 1
ATOM 7372 C CA . LEU A 1 872 ? 7.825 -16.867 -12.365 1.00 95.94 872 LEU A CA 1
ATOM 7373 C C . LEU A 1 872 ? 7.313 -16.280 -13.689 1.00 95.94 872 LEU A C 1
ATOM 7375 O O . LEU A 1 872 ? 7.982 -16.344 -14.719 1.00 95.94 872 LEU A O 1
ATOM 7379 N N . HIS A 1 873 ? 6.135 -15.659 -13.663 1.00 95.44 873 HIS A N 1
ATOM 7380 C CA . HIS A 1 873 ? 5.545 -15.008 -14.834 1.00 95.44 873 HIS A CA 1
ATOM 7381 C C . HIS A 1 873 ? 4.587 -13.863 -14.440 1.00 95.44 873 HIS A C 1
ATOM 7383 O O . HIS A 1 873 ? 4.082 -13.850 -13.316 1.00 95.44 873 HIS A O 1
ATOM 7389 N N . PRO A 1 874 ? 4.204 -12.948 -15.353 1.00 95.94 874 PRO A N 1
ATOM 7390 C CA . PRO A 1 874 ? 3.325 -11.806 -15.050 1.00 95.94 874 PRO A CA 1
ATOM 7391 C C . PRO A 1 874 ? 1.927 -12.119 -14.488 1.00 95.94 874 PRO A C 1
ATOM 7393 O O . PRO A 1 874 ? 1.271 -11.213 -13.987 1.00 95.94 874 PRO A O 1
ATOM 7396 N N . GLY A 1 875 ? 1.444 -13.364 -14.569 1.00 92.62 875 GLY A N 1
ATOM 7397 C CA . GLY A 1 875 ? 0.219 -13.802 -13.879 1.00 92.62 875 GLY A CA 1
ATOM 7398 C C . GLY A 1 875 ? 0.388 -14.075 -12.373 1.00 92.62 875 GLY A C 1
ATOM 7399 O O . GLY A 1 875 ? -0.600 -14.025 -11.652 1.00 92.62 875 GLY A O 1
ATOM 7400 N N . ASN A 1 876 ? 1.627 -14.298 -11.917 1.00 94.69 876 ASN A N 1
ATOM 7401 C CA . ASN A 1 876 ? 2.024 -14.615 -10.534 1.00 94.69 876 ASN A CA 1
ATOM 7402 C C . ASN A 1 876 ? 2.716 -13.406 -9.866 1.00 94.69 876 ASN A C 1
ATOM 7404 O O . ASN A 1 876 ? 3.229 -13.476 -8.753 1.00 94.69 876 ASN A O 1
ATOM 7408 N N . ILE A 1 877 ? 2.721 -12.265 -10.561 1.00 97.25 877 ILE A N 1
ATOM 7409 C CA . ILE A 1 877 ? 3.181 -10.976 -10.053 1.00 97.25 877 ILE A CA 1
ATOM 7410 C C . ILE A 1 877 ? 1.944 -10.106 -9.900 1.00 97.25 877 ILE A C 1
ATOM 7412 O O . ILE A 1 877 ? 1.240 -9.859 -10.874 1.00 97.25 877 ILE A O 1
ATOM 7416 N N . PHE A 1 878 ? 1.684 -9.625 -8.695 1.00 95.94 878 PHE A N 1
ATOM 7417 C CA . PHE A 1 878 ? 0.502 -8.854 -8.341 1.00 95.94 878 PHE A CA 1
ATOM 7418 C C . PHE A 1 878 ? 0.853 -7.390 -8.089 1.00 95.94 878 PHE A C 1
ATOM 7420 O O . PHE A 1 878 ? 1.960 -7.055 -7.668 1.00 95.94 878 PHE A O 1
ATOM 7427 N N . ILE A 1 879 ? -0.094 -6.494 -8.348 1.00 95.75 879 ILE A N 1
ATOM 7428 C CA . ILE A 1 879 ? 0.118 -5.051 -8.264 1.00 95.75 879 ILE A CA 1
ATOM 7429 C C . ILE A 1 879 ? -0.698 -4.488 -7.098 1.00 95.75 879 ILE A C 1
ATOM 7431 O O . ILE A 1 879 ? -1.930 -4.526 -7.095 1.00 95.75 879 ILE A O 1
ATOM 7435 N N . GLY A 1 880 ? 0.004 -3.948 -6.101 1.00 90.44 880 GLY A N 1
ATOM 7436 C CA . GLY A 1 880 ? -0.604 -3.163 -5.028 1.00 90.44 880 GLY A CA 1
ATOM 7437 C C . GLY A 1 880 ? -0.825 -1.707 -5.448 1.00 90.44 880 GLY A C 1
ATOM 7438 O O . GLY A 1 880 ? -0.634 -1.340 -6.610 1.00 90.44 880 GLY A O 1
ATOM 7439 N N . SER A 1 881 ? -1.180 -0.855 -4.488 1.00 83.62 881 SER A N 1
ATOM 7440 C CA . SER A 1 881 ? -1.271 0.599 -4.682 1.00 83.62 881 SER A CA 1
ATOM 7441 C C . SER A 1 881 ? 0.081 1.217 -5.071 1.00 83.62 881 SER A C 1
ATOM 7443 O O . SER A 1 881 ? 0.163 1.992 -6.024 1.00 83.62 881 SER A O 1
ATOM 7445 N N . THR A 1 882 ? 1.154 0.821 -4.375 1.00 82.94 882 THR A N 1
ATOM 7446 C CA . THR A 1 882 ? 2.513 1.361 -4.565 1.00 82.94 882 THR A CA 1
ATOM 7447 C C . THR A 1 882 ? 3.443 0.387 -5.293 1.00 82.94 882 THR A C 1
ATOM 7449 O O . THR A 1 882 ? 3.996 0.740 -6.334 1.00 82.94 882 THR A O 1
ATOM 7452 N N . PHE A 1 883 ? 3.576 -0.855 -4.816 1.00 92.81 883 PHE A N 1
ATOM 7453 C CA . PHE A 1 883 ? 4.625 -1.797 -5.249 1.00 92.81 883 PHE A CA 1
ATOM 7454 C C . PHE A 1 883 ? 4.110 -2.927 -6.168 1.00 92.81 883 PHE A C 1
ATOM 7456 O O . PHE A 1 883 ? 2.896 -3.071 -6.366 1.00 92.81 883 PHE A O 1
ATOM 7463 N N . ALA A 1 884 ? 5.011 -3.672 -6.809 1.00 95.94 884 ALA A N 1
ATOM 7464 C CA . ALA A 1 884 ? 4.751 -5.022 -7.324 1.00 95.94 884 ALA A CA 1
ATOM 7465 C C . ALA A 1 884 ? 5.045 -6.072 -6.241 1.00 95.94 884 ALA A C 1
ATOM 7467 O O . ALA A 1 884 ? 5.854 -5.828 -5.351 1.00 95.94 884 ALA A O 1
ATOM 7468 N N . TYR A 1 885 ? 4.411 -7.239 -6.334 1.00 96.62 885 TYR A N 1
ATOM 7469 C CA . TYR A 1 885 ? 4.581 -8.338 -5.389 1.00 96.62 885 TYR A CA 1
ATOM 7470 C C . TYR A 1 885 ? 4.660 -9.675 -6.122 1.00 96.62 885 TYR A C 1
ATOM 7472 O O . TYR A 1 885 ? 3.793 -9.960 -6.944 1.00 96.62 885 TYR A O 1
ATOM 7480 N N . ILE A 1 886 ? 5.651 -10.508 -5.816 1.00 96.81 886 ILE A N 1
ATOM 7481 C CA . ILE A 1 886 ? 5.696 -11.901 -6.281 1.00 96.81 886 ILE A CA 1
ATOM 7482 C C . ILE A 1 886 ? 4.820 -12.770 -5.362 1.00 96.81 886 ILE A C 1
ATOM 7484 O O . ILE A 1 886 ? 4.808 -12.579 -4.142 1.00 96.81 886 ILE A O 1
ATOM 7488 N N . GLY A 1 887 ? 4.073 -13.708 -5.944 1.00 91.69 887 GLY A N 1
ATOM 7489 C CA . GLY A 1 887 ? 3.235 -14.679 -5.243 1.00 91.69 887 GLY A CA 1
ATOM 7490 C C . GLY A 1 887 ? 3.049 -15.969 -6.047 1.00 91.69 887 GLY A C 1
ATOM 7491 O O . GLY A 1 887 ? 3.644 -16.133 -7.100 1.00 91.69 887 GLY A O 1
ATOM 7492 N N . ASP A 1 888 ? 2.179 -16.850 -5.548 1.00 85.62 888 ASP A N 1
ATOM 7493 C CA . ASP A 1 888 ? 1.982 -18.230 -6.025 1.00 85.62 888 ASP A CA 1
ATOM 7494 C C . ASP A 1 888 ? 3.249 -19.100 -5.931 1.00 85.62 888 ASP A C 1
ATOM 7496 O O . ASP A 1 888 ? 4.013 -19.282 -6.878 1.00 85.62 888 ASP A O 1
ATOM 7500 N N . PHE A 1 889 ? 3.464 -19.649 -4.733 1.00 84.12 889 PHE A N 1
ATOM 7501 C CA . PHE A 1 889 ? 4.633 -20.466 -4.401 1.00 84.12 889 PHE A CA 1
ATOM 7502 C C . PHE A 1 889 ? 4.351 -21.968 -4.591 1.00 84.12 889 PHE A C 1
ATOM 7504 O O . PHE A 1 889 ? 5.156 -22.795 -4.171 1.00 84.12 889 PHE A O 1
ATOM 7511 N N . GLY A 1 890 ? 3.244 -22.333 -5.257 1.00 80.00 890 GLY A N 1
ATOM 7512 C CA . GLY A 1 890 ? 2.779 -23.718 -5.437 1.00 80.00 890 GLY A CA 1
ATOM 7513 C C . GLY A 1 890 ? 3.757 -24.665 -6.143 1.00 80.00 890 GLY A C 1
ATOM 7514 O O . GLY A 1 890 ? 3.631 -25.878 -6.018 1.00 80.00 890 GLY A O 1
ATOM 7515 N N . PHE A 1 891 ? 4.749 -24.126 -6.859 1.00 78.88 891 PHE A N 1
ATOM 7516 C CA . PHE A 1 891 ? 5.828 -24.899 -7.485 1.00 78.88 891 PHE A CA 1
ATOM 7517 C C . PHE A 1 891 ? 7.214 -24.634 -6.884 1.00 78.88 891 PHE A C 1
ATOM 7519 O O . PHE A 1 891 ? 8.186 -25.216 -7.372 1.00 78.88 891 PHE A O 1
ATOM 7526 N N . CYS A 1 892 ? 7.326 -23.770 -5.873 1.00 81.62 892 CYS A N 1
ATOM 7527 C CA . CYS A 1 892 ? 8.601 -23.346 -5.297 1.00 81.62 892 CYS A CA 1
ATOM 7528 C C . CYS A 1 892 ? 9.358 -24.532 -4.669 1.00 81.62 892 CYS A C 1
ATOM 7530 O O . CYS A 1 892 ? 8.735 -25.461 -4.156 1.00 81.62 892 CYS A O 1
ATOM 7532 N N . MET A 1 893 ? 10.693 -24.530 -4.727 1.00 81.69 893 MET A N 1
ATOM 7533 C CA . MET A 1 893 ? 11.520 -25.569 -4.089 1.00 81.69 893 MET A CA 1
ATOM 7534 C C . MET A 1 893 ? 12.906 -25.055 -3.662 1.00 81.69 893 MET A C 1
ATOM 7536 O O . MET A 1 893 ? 13.381 -24.069 -4.233 1.00 81.69 893 MET A O 1
ATOM 7540 N N . PRO A 1 894 ? 13.601 -25.736 -2.733 1.00 81.19 894 PRO A N 1
ATOM 7541 C CA . PRO A 1 894 ? 14.989 -25.445 -2.388 1.00 81.19 894 PRO A CA 1
ATOM 7542 C C . PRO A 1 894 ? 15.949 -25.749 -3.548 1.00 81.19 894 PRO A C 1
ATOM 7544 O O . PRO A 1 894 ? 15.839 -26.765 -4.232 1.00 81.19 894 PRO A O 1
ATOM 7547 N N . ALA A 1 895 ? 16.947 -24.890 -3.741 1.00 77.25 895 ALA A N 1
ATOM 7548 C CA . ALA A 1 895 ? 17.939 -24.989 -4.810 1.00 77.25 895 ALA A CA 1
ATOM 7549 C C . ALA A 1 895 ? 18.972 -26.111 -4.602 1.00 77.25 895 ALA A C 1
ATOM 7551 O O . ALA A 1 895 ? 19.669 -26.488 -5.542 1.00 77.25 895 ALA A O 1
ATOM 7552 N N . ASN A 1 896 ? 19.082 -26.634 -3.379 1.00 74.56 896 ASN A N 1
ATOM 7553 C CA . ASN A 1 896 ? 19.962 -27.743 -3.009 1.00 74.56 896 ASN A CA 1
ATOM 7554 C C . ASN A 1 896 ? 19.256 -29.112 -3.009 1.00 74.56 896 ASN A C 1
ATOM 7556 O O . ASN A 1 896 ? 19.902 -30.124 -2.730 1.00 74.56 896 ASN A O 1
ATOM 7560 N N . GLU A 1 897 ? 17.953 -29.168 -3.297 1.00 71.94 897 GLU A N 1
ATOM 7561 C CA . GLU A 1 897 ? 17.205 -30.421 -3.297 1.00 71.94 897 GLU A CA 1
ATOM 7562 C C . GLU A 1 897 ? 17.512 -31.231 -4.566 1.00 71.94 897 GLU A C 1
ATOM 7564 O O . GLU A 1 897 ? 17.067 -30.915 -5.673 1.00 71.94 897 GLU A O 1
ATOM 7569 N N . ILE A 1 898 ? 18.289 -32.305 -4.404 1.00 56.75 898 ILE A N 1
ATOM 7570 C CA . ILE A 1 898 ? 18.564 -33.251 -5.485 1.00 56.75 898 ILE A CA 1
ATOM 7571 C C . ILE A 1 898 ? 17.248 -33.936 -5.853 1.00 56.75 898 ILE A C 1
ATOM 7573 O O . ILE A 1 898 ? 16.715 -34.724 -5.073 1.00 56.75 898 ILE A O 1
ATOM 7577 N N . LEU A 1 899 ? 16.756 -33.673 -7.067 1.00 55.94 899 LEU A N 1
ATOM 7578 C CA . LEU A 1 899 ? 15.620 -34.383 -7.653 1.00 55.94 899 LEU A CA 1
ATOM 7579 C C . LEU A 1 899 ? 15.939 -35.882 -7.716 1.00 55.94 899 LEU A C 1
ATOM 7581 O O . LEU A 1 899 ? 16.610 -36.350 -8.637 1.00 55.94 899 LEU A O 1
ATOM 7585 N N . SER A 1 900 ? 15.464 -36.632 -6.724 1.00 42.38 900 SER A N 1
ATOM 7586 C CA . SER A 1 900 ? 15.635 -38.078 -6.668 1.00 42.38 900 SER A CA 1
ATOM 7587 C C . SER A 1 900 ? 14.982 -38.730 -7.891 1.00 42.38 900 SER A C 1
ATOM 7589 O O . SER A 1 900 ? 13.919 -38.313 -8.358 1.00 42.38 900 SER A O 1
ATOM 7591 N N . ASN A 1 901 ? 15.666 -39.728 -8.456 1.00 42.12 901 ASN A N 1
ATOM 7592 C CA . ASN A 1 901 ? 15.288 -40.374 -9.713 1.00 42.12 901 ASN A CA 1
ATOM 7593 C C . ASN A 1 901 ? 13.992 -41.194 -9.568 1.00 42.12 901 ASN A C 1
ATOM 7595 O O . ASN A 1 901 ? 14.035 -42.413 -9.409 1.00 42.12 901 ASN A O 1
ATOM 7599 N N . SER A 1 902 ? 12.834 -40.546 -9.683 1.00 36.62 902 SER A N 1
ATOM 7600 C CA . SER A 1 902 ? 11.539 -41.213 -9.820 1.00 36.62 902 SER A CA 1
ATOM 7601 C C . SER A 1 902 ? 10.640 -40.482 -10.822 1.00 36.62 902 SER A C 1
ATOM 7603 O O . SER A 1 902 ? 10.263 -39.332 -10.625 1.00 36.62 902 SER A O 1
ATOM 7605 N N . THR A 1 903 ? 10.331 -41.214 -11.904 1.00 36.53 903 THR A N 1
ATOM 7606 C CA . THR A 1 903 ? 9.381 -40.916 -12.997 1.00 36.53 903 THR A CA 1
ATOM 7607 C C . THR A 1 903 ? 9.560 -39.590 -13.761 1.00 36.53 903 THR A C 1
ATOM 7609 O O . THR A 1 903 ? 10.083 -38.594 -13.279 1.00 36.53 903 THR A O 1
ATOM 7612 N N . LYS A 1 904 ? 9.165 -39.587 -15.046 1.00 49.69 904 LYS A N 1
ATOM 7613 C CA . LYS A 1 904 ? 9.238 -38.409 -15.933 1.00 49.69 904 LYS A CA 1
ATOM 7614 C C . LYS A 1 904 ? 8.489 -37.231 -15.285 1.00 49.69 904 LYS A C 1
ATOM 7616 O O . LYS A 1 904 ? 7.261 -37.202 -15.344 1.00 49.69 904 LYS A O 1
ATOM 7621 N N . LYS A 1 905 ? 9.197 -36.268 -14.680 1.00 58.78 905 LYS A N 1
ATOM 7622 C CA . LYS A 1 905 ? 8.550 -35.094 -14.081 1.00 58.78 905 LYS A CA 1
ATOM 7623 C C . LYS A 1 905 ? 7.988 -34.201 -15.186 1.00 58.78 905 LYS A C 1
ATOM 7625 O O . LYS A 1 905 ? 8.719 -33.535 -15.912 1.00 58.78 905 LYS A O 1
ATOM 7630 N N . ASN A 1 906 ? 6.666 -34.255 -15.295 1.00 72.56 906 ASN A N 1
ATOM 7631 C CA . ASN A 1 906 ? 5.812 -33.378 -16.081 1.00 72.56 906 ASN A CA 1
ATOM 7632 C C . ASN A 1 906 ? 6.270 -31.911 -15.977 1.00 72.56 906 ASN A C 1
ATOM 7634 O O . ASN A 1 906 ? 6.352 -31.363 -14.878 1.00 72.56 906 ASN A O 1
ATOM 7638 N N . ILE A 1 907 ? 6.570 -31.287 -17.119 1.00 82.12 907 ILE A N 1
ATOM 7639 C CA . ILE A 1 907 ? 7.058 -29.905 -17.185 1.00 82.12 907 ILE A CA 1
ATOM 7640 C C . ILE A 1 907 ? 5.847 -28.969 -17.113 1.00 82.12 907 ILE A C 1
ATOM 7642 O O . ILE A 1 907 ? 4.981 -29.014 -17.987 1.00 82.12 907 ILE A O 1
ATOM 7646 N N . TYR A 1 908 ? 5.781 -28.117 -16.091 1.00 84.81 908 TYR A N 1
ATOM 7647 C CA . TYR A 1 908 ? 4.712 -27.129 -15.920 1.00 84.81 908 TYR A CA 1
ATOM 7648 C C . TYR A 1 908 ? 5.247 -25.706 -16.068 1.00 84.81 908 TYR A C 1
ATOM 7650 O O . TYR A 1 908 ? 6.371 -25.417 -15.665 1.00 84.81 908 TYR A O 1
ATOM 7658 N N . GLY A 1 909 ? 4.422 -24.821 -16.627 1.00 89.12 909 GLY A N 1
ATOM 7659 C CA . GLY A 1 909 ? 4.667 -23.379 -16.634 1.00 89.12 909 GLY A CA 1
ATOM 7660 C C . GLY A 1 909 ? 4.103 -22.680 -17.867 1.00 89.12 909 GLY A C 1
ATOM 7661 O O . GLY A 1 909 ? 3.275 -23.233 -18.602 1.00 89.12 909 GLY A O 1
ATOM 7662 N N . VAL A 1 910 ? 4.558 -21.448 -18.108 1.00 93.00 910 VAL A N 1
ATOM 7663 C CA . VAL A 1 910 ? 4.162 -20.636 -19.270 1.00 93.00 910 VAL A CA 1
ATOM 7664 C C . VAL A 1 910 ? 5.326 -20.504 -20.253 1.00 93.00 910 VAL A C 1
ATOM 7666 O O . VAL A 1 910 ? 6.181 -19.636 -20.108 1.00 93.00 910 VAL A O 1
ATOM 7669 N N . MET A 1 911 ? 5.317 -21.351 -21.289 1.00 93.50 911 MET A N 1
ATOM 7670 C CA . MET A 1 911 ? 6.384 -21.532 -22.293 1.00 93.50 911 MET A CA 1
ATOM 7671 C C . MET A 1 911 ? 7.199 -20.267 -22.667 1.00 93.50 911 MET A C 1
ATOM 7673 O O . MET A 1 911 ? 8.420 -20.354 -22.581 1.00 93.50 911 MET A O 1
ATOM 7677 N N . PRO A 1 912 ? 6.617 -19.104 -23.043 1.00 95.50 912 PRO A N 1
ATOM 7678 C CA . PRO A 1 912 ? 7.396 -17.898 -23.359 1.00 95.50 912 PRO A CA 1
ATOM 7679 C C . PRO A 1 912 ? 8.393 -17.402 -22.299 1.00 95.50 912 PRO A C 1
ATOM 7681 O O . PRO A 1 912 ? 9.358 -16.737 -22.668 1.00 95.50 912 PRO A O 1
ATOM 7684 N N . TYR A 1 913 ? 8.159 -17.682 -21.012 1.00 97.06 913 TYR A N 1
ATOM 7685 C CA . TYR A 1 913 ? 9.032 -17.274 -19.900 1.00 97.06 913 TYR A CA 1
ATOM 7686 C C . TYR A 1 913 ? 9.956 -18.409 -19.452 1.00 97.06 913 TYR A C 1
ATOM 7688 O O . TYR A 1 913 ? 10.847 -18.174 -18.651 1.00 97.06 913 TYR A O 1
ATOM 7696 N N . MET A 1 914 ? 9.768 -19.632 -19.953 1.00 95.06 914 MET A N 1
ATOM 7697 C CA . MET A 1 914 ? 10.548 -20.791 -19.525 1.00 95.06 914 MET A CA 1
ATOM 7698 C C . MET A 1 914 ? 11.902 -20.814 -20.228 1.00 95.06 914 MET A C 1
ATOM 7700 O O . MET A 1 914 ? 11.987 -20.674 -21.451 1.00 95.06 914 MET A O 1
ATOM 7704 N N . ALA A 1 915 ? 12.961 -21.022 -19.449 1.00 95.94 915 ALA A N 1
ATOM 7705 C CA . ALA A 1 915 ? 14.316 -21.099 -19.971 1.00 95.94 915 ALA A CA 1
ATOM 7706 C C . ALA A 1 915 ? 14.496 -22.319 -20.904 1.00 95.94 915 ALA A C 1
ATOM 7708 O O . ALA A 1 915 ? 13.862 -23.362 -20.692 1.00 95.94 915 ALA A O 1
ATOM 7709 N N . PRO A 1 916 ? 15.335 -22.227 -21.953 1.00 94.81 916 PRO A N 1
ATOM 7710 C CA . PRO A 1 916 ? 15.431 -23.251 -22.997 1.00 94.81 916 PRO A CA 1
ATOM 7711 C C . PRO A 1 916 ? 15.907 -24.616 -22.478 1.00 94.81 916 PRO A C 1
ATOM 7713 O O . PRO A 1 916 ? 15.550 -25.649 -23.044 1.00 94.81 916 PRO A O 1
ATOM 7716 N N . GLU A 1 917 ? 16.671 -24.652 -21.387 1.00 92.94 917 GLU A N 1
ATOM 7717 C CA . GLU A 1 917 ? 17.050 -25.887 -20.704 1.00 92.94 917 GLU A CA 1
ATOM 7718 C C . GLU A 1 917 ? 15.868 -26.576 -19.998 1.00 92.94 917 GLU A C 1
ATOM 7720 O O . GLU A 1 917 ? 15.812 -27.806 -19.967 1.00 92.94 917 GLU A O 1
ATOM 7725 N N . ILE A 1 918 ? 14.887 -25.808 -19.514 1.00 92.25 918 ILE A N 1
ATOM 7726 C CA . ILE A 1 918 ? 13.673 -26.323 -18.861 1.00 92.25 918 ILE A CA 1
ATOM 7727 C C . ILE A 1 918 ? 12.699 -26.877 -19.896 1.00 92.25 918 ILE A C 1
ATOM 7729 O O . ILE A 1 918 ? 12.114 -27.934 -19.684 1.00 92.25 918 ILE A O 1
ATOM 7733 N N . LEU A 1 919 ? 12.581 -26.227 -21.061 1.00 91.62 919 LEU A N 1
ATOM 7734 C CA . LEU A 1 919 ? 11.813 -26.762 -22.195 1.00 91.62 919 LEU A CA 1
ATOM 7735 C C . LEU A 1 919 ? 12.342 -28.138 -22.644 1.00 91.62 919 LEU A C 1
ATOM 7737 O O . LEU A 1 919 ? 11.564 -28.991 -23.066 1.00 91.62 919 LEU A O 1
ATOM 7741 N N . ARG A 1 920 ? 13.650 -28.382 -22.488 1.00 89.38 920 ARG A N 1
ATOM 7742 C CA . ARG A 1 920 ? 14.306 -29.685 -22.706 1.00 89.38 920 ARG A CA 1
ATOM 7743 C C . ARG A 1 920 ? 14.156 -30.686 -21.550 1.00 89.38 920 ARG A C 1
ATOM 7745 O O . ARG A 1 920 ? 14.678 -31.794 -21.650 1.00 89.38 920 ARG A O 1
ATOM 7752 N N . GLY A 1 921 ? 13.508 -30.310 -20.449 1.00 85.19 921 GLY A N 1
ATOM 7753 C CA . GLY A 1 921 ? 13.361 -31.147 -19.258 1.00 85.19 921 GLY A CA 1
ATOM 7754 C C . GLY A 1 921 ? 14.613 -31.256 -18.379 1.00 85.19 921 GLY A C 1
ATOM 7755 O O . GLY A 1 921 ? 14.701 -32.202 -17.597 1.00 85.19 921 GLY A O 1
ATOM 7756 N N . LYS A 1 922 ? 15.582 -30.326 -18.476 1.00 87.25 922 LYS A N 1
ATOM 7757 C CA . LYS A 1 922 ? 16.612 -30.193 -17.427 1.00 87.25 922 LYS A CA 1
ATOM 7758 C C . LYS A 1 922 ? 15.962 -29.618 -16.145 1.00 87.25 922 LYS A C 1
ATOM 7760 O O . LYS A 1 922 ? 14.944 -28.929 -16.245 1.00 87.25 922 LYS A O 1
ATOM 7765 N N . PRO A 1 923 ? 16.516 -29.889 -14.947 1.00 85.50 923 PRO A N 1
ATOM 7766 C CA . PRO A 1 923 ? 16.030 -29.318 -13.690 1.00 85.50 923 PRO A CA 1
ATOM 7767 C C . PRO A 1 923 ? 15.967 -27.789 -13.690 1.00 85.50 923 PRO A C 1
ATOM 7769 O O . PRO A 1 923 ? 16.797 -27.125 -14.310 1.00 85.50 923 PRO A O 1
ATOM 7772 N N . HIS A 1 924 ? 15.025 -27.239 -12.923 1.00 89.00 924 HIS A N 1
ATOM 7773 C CA . HIS A 1 924 ? 15.016 -25.813 -12.610 1.00 89.00 924 HIS A CA 1
ATOM 7774 C C . HIS A 1 924 ? 16.205 -25.418 -11.734 1.00 89.00 924 HIS A C 1
ATOM 7776 O O . HIS A 1 924 ? 16.662 -26.182 -10.887 1.00 89.00 924 HIS A O 1
ATOM 7782 N N . THR A 1 925 ? 16.671 -24.190 -11.935 1.00 93.06 925 THR A N 1
ATOM 7783 C CA . THR A 1 925 ? 17.789 -23.563 -11.219 1.00 93.06 925 THR A CA 1
ATOM 7784 C C . THR A 1 925 ? 17.452 -22.103 -10.908 1.00 93.06 925 THR A C 1
ATOM 7786 O O . THR A 1 925 ? 16.553 -21.529 -11.529 1.00 93.06 925 THR A O 1
ATOM 7789 N N . LEU A 1 926 ? 18.212 -21.456 -10.019 1.00 95.75 926 LEU A N 1
ATOM 7790 C CA . LEU A 1 926 ? 18.112 -20.004 -9.793 1.00 95.75 926 LEU A CA 1
ATOM 7791 C C . LEU A 1 926 ? 18.273 -19.223 -11.118 1.00 95.75 926 LEU A C 1
ATOM 7793 O O . LEU A 1 926 ? 17.499 -18.316 -11.419 1.00 95.75 926 LEU A O 1
ATOM 7797 N N . ALA A 1 927 ? 19.205 -19.652 -11.976 1.00 97.38 927 ALA A N 1
ATOM 7798 C CA . ALA A 1 927 ? 19.418 -19.087 -13.309 1.00 97.38 927 ALA A CA 1
ATOM 7799 C C . ALA A 1 927 ? 18.213 -19.271 -14.260 1.00 97.38 927 ALA A C 1
ATOM 7801 O O . ALA A 1 927 ? 18.045 -18.484 -15.194 1.00 97.38 927 ALA A O 1
ATOM 7802 N N . SER A 1 928 ? 17.352 -20.275 -14.042 1.00 96.19 928 SER A N 1
ATOM 7803 C CA . SER A 1 928 ? 16.113 -20.447 -14.816 1.00 96.19 928 SER A CA 1
ATOM 7804 C C . SER A 1 928 ? 15.041 -19.409 -14.452 1.00 96.19 928 SER A C 1
ATOM 7806 O O . SER A 1 928 ? 14.365 -18.913 -15.350 1.00 96.19 928 SER A O 1
ATOM 7808 N N . ASP A 1 929 ? 14.955 -18.973 -13.187 1.00 97.88 929 ASP A N 1
ATOM 7809 C CA . ASP A 1 929 ? 14.088 -17.846 -12.802 1.00 97.88 929 ASP A CA 1
ATOM 7810 C C . ASP A 1 929 ? 14.624 -16.507 -13.343 1.00 97.88 929 ASP A C 1
ATOM 7812 O O . ASP A 1 929 ? 13.842 -15.629 -13.710 1.00 97.88 929 ASP A O 1
ATOM 7816 N N . VAL A 1 930 ? 15.952 -16.334 -13.422 1.00 98.56 930 VAL A N 1
ATOM 7817 C CA . VAL A 1 930 ? 16.571 -15.124 -14.001 1.00 98.56 930 VAL A CA 1
ATOM 7818 C C . VAL A 1 930 ? 16.248 -14.988 -15.494 1.00 98.56 930 VAL A C 1
ATOM 7820 O O . VAL A 1 930 ? 15.982 -13.879 -15.965 1.00 98.56 930 VAL A O 1
ATOM 7823 N N . TYR A 1 931 ? 16.177 -16.099 -16.233 1.00 98.56 931 TYR A N 1
ATOM 7824 C CA . TYR A 1 931 ? 15.675 -16.093 -17.610 1.00 98.56 931 TYR A CA 1
ATOM 7825 C C . TYR A 1 931 ? 14.235 -15.567 -17.670 1.00 98.56 931 TYR A C 1
ATOM 7827 O O . TYR A 1 931 ? 13.950 -14.635 -18.430 1.00 98.56 931 TYR A O 1
ATOM 7835 N N . SER A 1 932 ? 13.346 -16.099 -16.823 1.00 98.38 932 SER A N 1
ATOM 7836 C CA . SER A 1 932 ? 11.957 -15.640 -16.712 1.00 98.38 932 SER A CA 1
ATOM 7837 C C . SER A 1 932 ? 11.885 -14.143 -16.401 1.00 98.38 932 SER A C 1
ATOM 7839 O O . SER A 1 932 ? 11.129 -13.408 -17.042 1.00 98.38 932 SER A O 1
ATOM 7841 N N . LEU A 1 933 ? 12.724 -13.665 -15.473 1.00 98.50 933 LEU A N 1
ATOM 7842 C CA . LEU A 1 933 ? 12.849 -12.252 -15.116 1.00 98.50 933 LEU A CA 1
ATOM 7843 C C . LEU A 1 933 ? 13.257 -11.385 -16.317 1.00 98.50 933 LEU A C 1
ATOM 7845 O O . LEU A 1 933 ? 12.644 -10.343 -16.540 1.00 98.50 933 LEU A O 1
ATOM 7849 N N . GLY A 1 934 ? 14.229 -11.814 -17.127 1.00 98.00 934 GLY A N 1
ATOM 7850 C CA . GLY A 1 934 ? 14.623 -11.108 -18.353 1.00 98.00 934 GLY A CA 1
ATOM 7851 C C . GLY A 1 934 ? 13.455 -10.922 -19.329 1.00 98.00 934 GLY A C 1
ATOM 7852 O O . GLY A 1 934 ? 13.225 -9.818 -19.831 1.00 98.00 934 GLY A O 1
ATOM 7853 N N . VAL A 1 935 ? 12.656 -11.974 -19.532 1.00 98.25 935 VAL A N 1
ATOM 7854 C CA . VAL A 1 935 ? 11.442 -11.921 -20.366 1.00 98.25 935 VAL A CA 1
ATOM 7855 C C . VAL A 1 935 ? 10.381 -10.984 -19.764 1.00 98.25 935 VAL A C 1
ATOM 7857 O O . VAL A 1 935 ? 9.803 -10.172 -20.490 1.00 98.25 935 VAL A O 1
ATOM 7860 N N . ILE A 1 936 ? 10.161 -11.035 -18.444 1.00 98.31 936 ILE A N 1
ATOM 7861 C CA . ILE A 1 936 ? 9.216 -10.164 -17.715 1.00 98.31 936 ILE A CA 1
ATOM 7862 C C . ILE A 1 936 ? 9.603 -8.688 -17.832 1.00 98.31 936 ILE A C 1
ATOM 7864 O O . ILE A 1 936 ? 8.745 -7.850 -18.114 1.00 98.31 936 ILE A O 1
ATOM 7868 N N . ILE A 1 937 ? 10.884 -8.361 -17.645 1.00 97.06 937 ILE A N 1
ATOM 7869 C CA . ILE A 1 937 ? 11.397 -6.993 -17.782 1.00 97.06 937 ILE A CA 1
ATOM 7870 C C . ILE A 1 937 ? 11.090 -6.468 -19.190 1.00 97.06 937 ILE A C 1
ATOM 7872 O O . ILE A 1 937 ? 10.573 -5.356 -19.328 1.00 97.06 937 ILE A O 1
ATOM 7876 N N . ASN A 1 938 ? 11.314 -7.276 -20.232 1.00 95.50 938 ASN A N 1
ATOM 7877 C CA . ASN A 1 938 ? 10.988 -6.879 -21.599 1.00 95.50 938 ASN A CA 1
ATOM 7878 C C . ASN A 1 938 ? 9.471 -6.693 -21.826 1.00 95.50 938 ASN A C 1
ATOM 7880 O O . ASN A 1 938 ? 9.073 -5.733 -22.485 1.00 95.50 938 ASN A O 1
ATOM 7884 N N . GLU A 1 939 ? 8.598 -7.531 -21.258 1.00 95.06 939 GLU A N 1
ATOM 7885 C CA . GLU A 1 939 ? 7.137 -7.329 -21.343 1.00 95.06 939 GLU A CA 1
ATOM 7886 C C . GLU A 1 939 ? 6.685 -6.042 -20.639 1.00 95.06 939 GLU A C 1
ATOM 7888 O O . GLU A 1 939 ? 5.869 -5.304 -21.189 1.00 95.06 939 GLU A O 1
ATOM 7893 N N . ILE A 1 940 ? 7.248 -5.701 -19.474 1.00 94.12 940 ILE A N 1
ATOM 7894 C CA . ILE A 1 940 ? 6.941 -4.434 -18.784 1.00 94.12 940 ILE A CA 1
ATOM 7895 C C . ILE A 1 940 ? 7.364 -3.231 -19.642 1.00 94.12 940 ILE A C 1
ATOM 7897 O O . ILE A 1 940 ? 6.622 -2.252 -19.745 1.00 94.12 940 ILE A O 1
ATOM 7901 N N . ILE A 1 941 ? 8.539 -3.299 -20.275 1.00 90.12 941 ILE A N 1
ATOM 7902 C CA . ILE A 1 941 ? 9.076 -2.238 -21.143 1.00 90.12 941 ILE A CA 1
ATOM 7903 C C . ILE A 1 941 ? 8.233 -2.075 -22.408 1.00 90.12 941 ILE A C 1
ATOM 7905 O O . ILE A 1 941 ? 7.903 -0.947 -22.782 1.00 90.12 941 ILE A O 1
ATOM 7909 N N . THR A 1 942 ? 7.890 -3.180 -23.068 1.00 86.94 942 THR A N 1
ATOM 7910 C CA . THR A 1 942 ? 7.199 -3.178 -24.365 1.00 86.94 942 THR A CA 1
ATOM 7911 C C . THR A 1 942 ? 5.682 -3.050 -24.263 1.00 86.94 942 THR A C 1
ATOM 7913 O O . THR A 1 942 ? 5.075 -2.594 -25.229 1.00 86.94 942 THR A O 1
ATOM 7916 N N . VAL A 1 943 ? 5.095 -3.437 -23.123 1.00 88.31 943 VAL A N 1
ATOM 7917 C CA . VAL A 1 943 ? 3.666 -3.743 -22.885 1.00 88.31 943 VAL A CA 1
ATOM 7918 C C . VAL A 1 943 ? 3.069 -4.791 -23.838 1.00 88.31 943 VAL A C 1
ATOM 7920 O O . VAL A 1 943 ? 1.850 -4.882 -23.987 1.00 88.31 943 VAL A O 1
ATOM 7923 N N . ILE A 1 944 ? 3.924 -5.598 -24.476 1.00 87.19 944 ILE A N 1
ATOM 7924 C CA . ILE A 1 944 ? 3.555 -6.623 -25.457 1.00 87.19 944 ILE A CA 1
ATOM 7925 C C . ILE A 1 944 ? 3.942 -7.999 -24.895 1.00 87.19 944 ILE A C 1
ATOM 7927 O O . ILE A 1 944 ? 5.128 -8.233 -24.654 1.00 87.19 944 ILE A O 1
ATOM 7931 N N . PRO A 1 945 ? 2.987 -8.933 -24.714 1.00 92.19 945 PRO A N 1
ATOM 7932 C CA . PRO A 1 945 ? 3.312 -10.281 -24.268 1.00 92.19 945 PRO A CA 1
ATOM 7933 C C . PRO A 1 945 ? 4.258 -10.995 -25.255 1.00 92.19 945 PRO A C 1
ATOM 7935 O O . PRO A 1 945 ? 4.048 -10.919 -26.471 1.00 92.19 945 PRO A O 1
ATOM 7938 N N . PRO A 1 946 ? 5.289 -11.708 -24.769 1.00 94.00 946 PRO A N 1
ATOM 7939 C CA . PRO A 1 946 ? 6.270 -12.387 -25.611 1.00 94.00 946 PRO A CA 1
ATOM 7940 C C . PRO A 1 946 ? 5.601 -13.424 -26.520 1.00 94.00 946 PRO A C 1
ATOM 7942 O O . PRO A 1 946 ? 4.777 -14.214 -26.060 1.00 94.00 946 PRO A O 1
ATOM 7945 N N . PHE A 1 947 ? 5.972 -13.419 -27.804 1.00 93.38 947 PHE A N 1
ATOM 7946 C CA . PHE A 1 947 ? 5.503 -14.353 -28.844 1.00 93.38 947 PHE A CA 1
ATOM 7947 C C . PHE A 1 947 ? 3.987 -14.352 -29.128 1.00 93.38 947 PHE A C 1
ATOM 7949 O O . PHE A 1 947 ? 3.466 -15.298 -29.714 1.00 93.38 947 PHE A O 1
ATOM 7956 N N . ASN A 1 948 ? 3.284 -13.269 -28.788 1.00 90.62 948 ASN A N 1
ATOM 7957 C CA . ASN A 1 948 ? 1.825 -13.151 -28.908 1.00 90.62 948 ASN A CA 1
ATOM 7958 C C . ASN A 1 948 ? 1.228 -13.374 -30.306 1.00 90.62 948 ASN A C 1
ATOM 7960 O O . ASN A 1 948 ? 0.022 -13.582 -30.409 1.00 90.62 948 ASN A O 1
ATOM 7964 N N . ASN A 1 949 ? 2.025 -13.309 -31.368 1.00 88.56 949 ASN A N 1
ATOM 7965 C CA . ASN A 1 949 ? 1.597 -13.400 -32.761 1.00 88.56 949 ASN A CA 1
ATOM 7966 C C . ASN A 1 949 ? 1.701 -14.816 -33.364 1.00 88.56 949 ASN A C 1
ATOM 7968 O O . ASN A 1 949 ? 1.467 -14.976 -34.561 1.00 88.56 949 ASN A O 1
ATOM 7972 N N . GLN A 1 950 ? 2.050 -15.837 -32.574 1.00 89.31 950 GLN A N 1
ATOM 7973 C CA . GLN A 1 950 ? 2.212 -17.221 -33.037 1.00 89.31 950 GLN A CA 1
ATOM 7974 C C . GLN A 1 950 ? 1.666 -18.244 -32.018 1.00 89.31 950 GLN A C 1
ATOM 7976 O O . GLN A 1 950 ? 1.470 -17.896 -30.853 1.00 89.31 950 GLN A O 1
ATOM 7981 N N . PRO A 1 951 ? 1.390 -19.502 -32.420 1.00 92.75 951 PRO A N 1
ATOM 7982 C CA . PRO A 1 951 ? 1.028 -20.557 -31.477 1.00 92.75 951 PRO A CA 1
ATOM 7983 C C . PRO A 1 951 ? 2.104 -20.767 -30.406 1.00 92.75 951 PRO A C 1
ATOM 7985 O O . PRO A 1 951 ? 3.299 -20.660 -30.680 1.00 92.75 951 PRO A O 1
ATOM 7988 N N . HIS A 1 952 ? 1.687 -21.132 -29.194 1.00 93.06 952 HIS A N 1
ATOM 7989 C CA . HIS A 1 952 ? 2.597 -21.657 -28.176 1.00 93.06 952 HIS A CA 1
ATOM 7990 C C . HIS A 1 952 ? 2.617 -23.186 -28.281 1.00 93.06 952 HIS A C 1
ATOM 7992 O O . HIS A 1 952 ? 1.940 -23.884 -27.521 1.00 93.06 952 HIS A O 1
ATOM 7998 N N . ASP A 1 953 ? 3.360 -23.704 -29.255 1.00 89.44 953 ASP A N 1
ATOM 7999 C CA . ASP A 1 953 ? 3.441 -25.125 -29.606 1.00 89.44 953 ASP A CA 1
ATOM 8000 C C . ASP A 1 953 ? 4.886 -25.671 -29.550 1.00 89.44 953 ASP A C 1
ATOM 8002 O O . ASP A 1 953 ? 5.808 -25.020 -29.053 1.00 89.44 953 ASP A O 1
ATOM 8006 N N . HIS A 1 954 ? 5.091 -26.898 -30.037 1.00 88.81 954 HIS A N 1
ATOM 8007 C CA . HIS A 1 954 ? 6.418 -27.513 -30.097 1.00 88.81 954 HIS A CA 1
ATOM 8008 C C . HIS A 1 954 ? 7.407 -26.732 -30.984 1.00 88.81 954 HIS A C 1
ATOM 8010 O O . HIS A 1 954 ? 8.595 -26.687 -30.664 1.00 88.81 954 HIS A O 1
ATOM 8016 N N . TYR A 1 955 ? 6.941 -26.073 -32.053 1.00 89.31 955 TYR A N 1
ATOM 8017 C CA . TYR A 1 955 ? 7.804 -25.278 -32.927 1.00 89.31 955 TYR A CA 1
ATOM 8018 C C . TYR A 1 955 ? 8.319 -24.029 -32.212 1.00 89.31 955 TYR A C 1
ATOM 8020 O O . TYR A 1 955 ? 9.503 -23.717 -32.325 1.00 89.31 955 TYR A O 1
ATOM 8028 N N . LEU A 1 956 ? 7.482 -23.355 -31.411 1.00 92.06 956 LEU A N 1
ATOM 8029 C CA . LEU A 1 956 ? 7.953 -22.242 -30.582 1.00 92.06 956 LEU A CA 1
ATOM 8030 C C . LEU A 1 956 ? 9.015 -22.696 -29.568 1.00 92.06 956 LEU A C 1
ATOM 8032 O O . LEU A 1 956 ? 10.040 -22.030 -29.432 1.00 92.06 956 LEU A O 1
ATOM 8036 N N . ALA A 1 957 ? 8.823 -23.837 -28.899 1.00 92.06 957 ALA A N 1
ATOM 8037 C CA . ALA A 1 957 ? 9.832 -24.376 -27.982 1.00 92.06 957 ALA A CA 1
ATOM 8038 C C . ALA A 1 957 ? 11.168 -24.668 -28.697 1.00 92.06 957 ALA A C 1
ATOM 8040 O O . ALA A 1 957 ? 12.232 -24.269 -28.222 1.00 92.06 957 ALA A O 1
ATOM 8041 N N . LEU A 1 958 ? 11.108 -25.291 -29.877 1.00 90.44 958 LEU A N 1
ATOM 8042 C CA . LEU A 1 958 ? 12.265 -25.574 -30.728 1.00 90.44 958 LEU A CA 1
ATOM 8043 C C . LEU A 1 958 ? 12.990 -24.302 -31.190 1.00 90.44 958 LEU A C 1
ATOM 8045 O O . LEU A 1 958 ? 14.222 -24.269 -31.180 1.00 90.44 958 LEU A O 1
ATOM 8049 N N . ASP A 1 959 ? 12.262 -23.243 -31.539 1.00 91.38 959 ASP A N 1
ATOM 8050 C CA . ASP A 1 959 ? 12.872 -21.978 -31.946 1.00 91.38 959 ASP A CA 1
ATOM 8051 C C . ASP A 1 959 ? 13.467 -21.199 -30.757 1.00 91.38 959 ASP A C 1
ATOM 8053 O O . ASP A 1 959 ? 14.532 -20.601 -30.907 1.00 91.38 959 ASP A O 1
ATOM 8057 N N . ILE A 1 960 ? 12.871 -21.269 -29.557 1.00 93.81 960 ILE A N 1
ATOM 8058 C CA . ILE A 1 960 ? 13.464 -20.723 -28.317 1.00 93.81 960 ILE A CA 1
ATOM 8059 C C . ILE A 1 960 ? 14.806 -21.411 -28.004 1.00 93.81 960 ILE A C 1
ATOM 8061 O O . ILE A 1 960 ? 15.788 -20.725 -27.695 1.00 93.81 960 ILE A O 1
ATOM 8065 N N . CYS A 1 961 ? 14.889 -22.741 -28.148 1.00 92.75 961 CYS A N 1
ATOM 8066 C CA . CYS A 1 961 ? 16.150 -23.484 -28.027 1.00 92.75 961 CYS A CA 1
ATOM 8067 C C . CYS A 1 961 ? 17.170 -23.077 -29.110 1.00 92.75 961 CYS A C 1
ATOM 8069 O O . CYS A 1 961 ? 18.349 -22.922 -28.807 1.00 92.75 961 CYS A O 1
ATOM 8071 N N . ARG A 1 962 ? 16.731 -22.801 -30.346 1.00 91.00 962 ARG A N 1
ATOM 8072 C CA . ARG A 1 962 ? 17.591 -22.262 -31.425 1.00 91.00 962 ARG A CA 1
ATOM 8073 C C . ARG A 1 962 ? 17.969 -20.781 -31.264 1.00 91.00 962 ARG A C 1
ATOM 8075 O O . ARG A 1 962 ? 18.604 -20.212 -32.150 1.00 91.00 962 ARG A O 1
ATOM 8082 N N . GLY A 1 963 ? 17.604 -20.157 -30.147 1.00 91.19 963 GLY A N 1
ATOM 8083 C CA . GLY A 1 963 ? 18.028 -18.807 -29.794 1.00 91.19 963 GLY A CA 1
ATOM 8084 C C . GLY A 1 963 ? 17.045 -17.698 -30.147 1.00 91.19 963 GLY A C 1
ATOM 8085 O O . GLY A 1 963 ? 17.415 -16.532 -30.011 1.00 91.19 963 GLY A O 1
ATOM 8086 N N . LEU A 1 964 ? 15.807 -18.011 -30.551 1.00 92.75 964 LEU A N 1
ATOM 8087 C CA . LEU A 1 964 ? 14.744 -17.010 -30.673 1.00 92.75 964 LEU A CA 1
ATOM 8088 C C . LEU A 1 964 ? 14.502 -16.342 -29.313 1.00 92.75 964 LEU A C 1
ATOM 8090 O O . LEU A 1 964 ? 14.344 -17.017 -28.291 1.00 92.75 964 LEU A O 1
ATOM 8094 N N . ARG A 1 965 ? 14.441 -15.010 -29.298 1.00 93.56 965 ARG A N 1
ATOM 8095 C CA . ARG A 1 965 ? 14.089 -14.212 -28.117 1.00 93.56 965 ARG A CA 1
ATOM 8096 C C . ARG A 1 965 ? 12.995 -13.193 -28.454 1.00 93.56 965 ARG A C 1
ATOM 8098 O O . ARG A 1 965 ? 12.795 -12.876 -29.627 1.00 93.56 965 ARG A O 1
ATOM 8105 N N . PRO A 1 966 ? 12.253 -12.684 -27.456 1.00 92.25 966 PRO A N 1
ATOM 8106 C CA . PRO A 1 966 ? 11.364 -11.544 -27.653 1.00 92.25 966 PRO A CA 1
ATOM 8107 C C . PRO A 1 966 ? 12.124 -10.330 -28.208 1.00 92.25 966 PRO A C 1
ATOM 8109 O O . PRO A 1 966 ? 13.269 -10.081 -27.834 1.00 92.25 966 PRO A O 1
ATOM 8112 N N . ASN A 1 967 ? 11.479 -9.531 -29.058 1.00 87.50 967 ASN A N 1
ATOM 8113 C CA . ASN A 1 967 ? 12.089 -8.293 -29.542 1.00 87.50 967 ASN A CA 1
ATOM 8114 C C . ASN A 1 967 ? 12.229 -7.288 -28.388 1.00 87.50 967 ASN A C 1
ATOM 8116 O O . ASN A 1 967 ? 11.246 -6.978 -27.708 1.00 87.50 967 ASN A O 1
ATOM 8120 N N . ILE A 1 968 ? 13.437 -6.755 -28.199 1.00 87.25 968 ILE A N 1
ATOM 8121 C CA . ILE A 1 968 ? 13.673 -5.572 -27.365 1.00 87.25 968 ILE A CA 1
ATOM 8122 C C . ILE A 1 968 ? 13.411 -4.339 -28.233 1.00 87.25 968 ILE A C 1
ATOM 8124 O O . ILE A 1 968 ? 13.770 -4.303 -29.409 1.00 87.25 968 ILE A O 1
ATOM 8128 N N . ARG A 1 969 ? 12.766 -3.320 -27.664 1.00 81.19 969 ARG A N 1
ATOM 8129 C CA . ARG A 1 969 ? 12.548 -2.040 -28.350 1.00 81.19 969 ARG A CA 1
ATOM 8130 C C . ARG A 1 969 ? 13.862 -1.267 -28.472 1.00 81.19 969 ARG A C 1
ATOM 8132 O O . ARG A 1 969 ? 14.549 -1.128 -27.464 1.00 81.19 969 ARG A O 1
ATOM 8139 N N . GLU A 1 970 ? 14.140 -0.668 -29.636 1.00 76.44 970 GLU A N 1
ATOM 8140 C CA . GLU A 1 970 ? 15.296 0.234 -29.895 1.00 76.44 970 GLU A CA 1
ATOM 8141 C C . GLU A 1 970 ? 15.385 1.431 -28.925 1.00 76.44 970 GLU A C 1
ATOM 8143 O O . GLU A 1 970 ? 16.362 2.180 -28.855 1.00 76.44 970 GLU A O 1
ATOM 8148 N N . GLU A 1 971 ? 14.294 1.660 -28.211 1.00 73.00 971 GLU A N 1
ATOM 8149 C CA . GLU A 1 971 ? 14.077 2.725 -27.250 1.00 73.00 971 GLU A CA 1
ATOM 8150 C C . GLU A 1 971 ? 14.505 2.356 -25.825 1.00 73.00 971 GLU A C 1
ATOM 8152 O O . GLU A 1 971 ? 14.569 3.222 -24.951 1.00 73.00 971 GLU A O 1
ATOM 8157 N N . THR A 1 972 ? 14.815 1.080 -25.599 1.00 84.88 972 THR A N 1
ATOM 8158 C CA . THR A 1 972 ? 15.334 0.559 -24.335 1.00 84.88 972 THR A CA 1
ATOM 8159 C C . THR A 1 972 ? 16.757 1.084 -24.115 1.00 84.88 972 THR A C 1
ATOM 8161 O O . THR A 1 972 ? 17.576 1.001 -25.028 1.00 84.88 972 THR A O 1
ATOM 8164 N N . PRO A 1 973 ? 17.105 1.613 -22.927 1.00 86.12 973 PRO A N 1
ATOM 8165 C CA . PRO A 1 973 ? 18.471 2.048 -22.642 1.00 86.12 973 PRO A CA 1
ATOM 8166 C C . PRO A 1 973 ? 19.468 0.896 -22.813 1.00 86.12 973 PRO A C 1
ATOM 8168 O O . PRO A 1 973 ? 19.234 -0.186 -22.283 1.00 86.12 973 PRO A O 1
ATOM 8171 N N . THR A 1 974 ? 20.599 1.122 -23.484 1.00 86.94 974 THR A N 1
ATOM 8172 C CA . THR A 1 974 ? 21.543 0.055 -23.874 1.00 86.94 974 THR A CA 1
ATOM 8173 C C . THR A 1 974 ? 22.048 -0.793 -22.701 1.00 86.94 974 THR A C 1
ATOM 8175 O O . THR A 1 974 ? 22.218 -1.998 -22.843 1.00 86.94 974 THR A O 1
ATOM 8178 N N . SER A 1 975 ? 22.247 -0.219 -21.510 1.00 88.94 975 SER A N 1
ATOM 8179 C CA . SER A 1 975 ? 22.626 -1.003 -20.323 1.00 88.94 975 SER A CA 1
ATOM 8180 C C . SER A 1 975 ? 21.486 -1.882 -19.788 1.00 88.94 975 SER A C 1
ATOM 8182 O O . SER A 1 975 ? 21.755 -2.963 -19.271 1.00 88.94 975 SER A O 1
ATOM 8184 N N . LEU A 1 976 ? 20.224 -1.474 -19.963 1.00 90.31 976 LEU A N 1
ATOM 8185 C CA . LEU A 1 976 ? 19.045 -2.281 -19.631 1.00 90.31 976 LEU A CA 1
ATOM 8186 C C . LEU A 1 976 ? 18.788 -3.355 -20.699 1.00 90.31 976 LEU A C 1
ATOM 8188 O O . LEU A 1 976 ? 18.499 -4.493 -20.352 1.00 90.31 976 LEU A O 1
ATOM 8192 N N . GLU A 1 977 ? 18.973 -3.030 -21.980 1.00 92.62 977 GLU A N 1
ATOM 8193 C CA . GLU A 1 977 ? 18.978 -4.001 -23.083 1.00 92.62 977 GLU A CA 1
ATOM 8194 C C . GLU A 1 977 ? 20.039 -5.089 -22.858 1.00 92.62 977 GLU A C 1
ATOM 8196 O O . GLU A 1 977 ? 19.733 -6.278 -22.931 1.00 92.62 977 GLU A O 1
ATOM 8201 N N . ASN A 1 978 ? 21.273 -4.696 -22.531 1.00 93.88 978 ASN A N 1
ATOM 8202 C CA . ASN A 1 978 ? 22.360 -5.627 -22.232 1.00 93.88 978 ASN A CA 1
ATOM 8203 C C . ASN A 1 978 ? 22.062 -6.480 -20.993 1.00 93.88 978 ASN A C 1
ATOM 8205 O O . ASN A 1 978 ? 22.389 -7.665 -20.987 1.00 93.88 978 ASN A O 1
ATOM 8209 N N . LEU A 1 979 ? 21.420 -5.914 -19.964 1.00 95.56 979 LEU A N 1
ATOM 8210 C CA . LEU A 1 979 ? 20.994 -6.670 -18.787 1.00 95.56 979 LEU A CA 1
ATOM 8211 C C . LEU A 1 979 ? 19.931 -7.718 -19.147 1.00 95.56 979 LEU A C 1
ATOM 8213 O O . LEU A 1 979 ? 20.110 -8.882 -18.811 1.00 95.56 979 LEU A O 1
ATOM 8217 N N . ILE A 1 980 ? 18.891 -7.347 -19.904 1.00 96.44 980 ILE A N 1
ATOM 8218 C CA . ILE A 1 980 ? 17.873 -8.287 -20.416 1.00 96.44 980 ILE A CA 1
ATOM 8219 C C . ILE A 1 980 ? 18.535 -9.402 -21.236 1.00 96.44 980 ILE A C 1
ATOM 8221 O O . ILE A 1 980 ? 18.239 -10.578 -21.021 1.00 96.44 980 ILE A O 1
ATOM 8225 N N . LYS A 1 981 ? 19.469 -9.045 -22.132 1.00 95.62 981 LYS A N 1
ATOM 8226 C CA . LYS A 1 981 ? 20.202 -10.010 -22.965 1.00 95.62 981 LYS A CA 1
ATOM 8227 C C . LYS A 1 981 ? 21.023 -11.004 -22.148 1.00 95.62 981 LYS A C 1
ATOM 8229 O O . LYS A 1 981 ? 21.012 -12.183 -22.483 1.00 95.62 981 LYS A O 1
ATOM 8234 N N . LYS A 1 982 ? 21.679 -10.549 -21.077 1.00 96.88 982 LYS A N 1
ATOM 8235 C CA . LYS A 1 982 ? 22.383 -11.424 -20.132 1.00 96.88 982 LYS A CA 1
ATOM 8236 C C . LYS A 1 982 ? 21.420 -12.304 -19.328 1.00 96.88 982 LYS A C 1
ATOM 8238 O O . LYS A 1 982 ? 21.690 -13.485 -19.155 1.00 96.88 982 LYS A O 1
ATOM 8243 N N . CYS A 1 983 ? 20.288 -11.766 -18.869 1.00 98.38 983 CYS A N 1
ATOM 8244 C CA . CYS A 1 983 ? 19.303 -12.537 -18.106 1.00 98.38 983 CYS A CA 1
ATOM 8245 C C . CYS A 1 983 ? 18.750 -13.732 -18.895 1.00 98.38 983 CYS A C 1
ATOM 8247 O O . CYS A 1 983 ? 18.589 -14.804 -18.324 1.00 98.38 983 CYS A O 1
ATOM 8249 N N . TRP A 1 984 ? 18.481 -13.575 -20.197 1.00 96.62 984 TRP A N 1
ATOM 8250 C CA . TRP A 1 984 ? 17.897 -14.634 -21.034 1.00 96.62 984 TRP A CA 1
ATOM 8251 C C . TRP A 1 984 ? 18.905 -15.417 -21.899 1.00 96.62 984 TRP A C 1
ATOM 8253 O O . TRP A 1 984 ? 18.531 -15.981 -22.939 1.00 96.62 984 TRP A O 1
ATOM 8263 N N . ASP A 1 985 ? 20.185 -15.432 -21.514 1.00 97.12 985 ASP A N 1
ATOM 8264 C CA . ASP A 1 985 ? 21.227 -16.190 -22.217 1.00 97.12 985 ASP A CA 1
ATOM 8265 C C . ASP A 1 985 ? 20.837 -17.678 -22.328 1.00 97.12 985 ASP A C 1
ATOM 8267 O O . ASP A 1 985 ? 20.216 -18.254 -21.429 1.00 97.12 985 ASP A O 1
ATOM 8271 N N . ALA A 1 986 ? 21.131 -18.310 -23.462 1.00 95.06 986 ALA A N 1
ATOM 8272 C CA . ALA A 1 986 ? 20.857 -19.727 -23.677 1.00 95.06 986 ALA A CA 1
ATOM 8273 C C . ALA A 1 986 ? 21.625 -20.641 -22.704 1.00 95.06 986 ALA A C 1
ATOM 8275 O O . ALA A 1 986 ? 21.103 -21.694 -22.340 1.00 95.06 986 ALA A O 1
ATOM 8276 N N . ILE A 1 987 ? 22.812 -20.220 -22.264 1.00 95.00 987 ILE A N 1
ATOM 8277 C CA . ILE A 1 987 ? 23.677 -20.923 -21.314 1.00 95.00 987 ILE A CA 1
ATOM 8278 C C . ILE A 1 987 ? 23.372 -20.389 -19.900 1.00 95.00 987 ILE A C 1
ATOM 8280 O O . ILE A 1 987 ? 23.592 -19.201 -19.651 1.00 95.00 987 ILE A O 1
ATOM 8284 N N . PRO A 1 988 ? 22.856 -21.212 -18.964 1.00 96.12 988 PRO A N 1
ATOM 8285 C CA . PRO A 1 988 ? 22.494 -20.763 -17.615 1.00 96.12 988 PRO A CA 1
ATOM 8286 C C . PRO A 1 988 ? 23.638 -20.101 -16.841 1.00 96.12 988 PRO A C 1
ATOM 8288 O O . PRO A 1 988 ? 23.405 -19.134 -16.124 1.00 96.12 988 PRO A O 1
ATOM 8291 N N . GLU A 1 989 ? 24.866 -20.582 -17.023 1.00 95.81 989 GLU A N 1
ATOM 8292 C CA . GLU A 1 989 ? 26.079 -20.123 -16.339 1.00 95.81 989 GLU A CA 1
ATOM 8293 C C . GLU A 1 989 ? 26.532 -18.718 -16.778 1.00 95.81 989 GL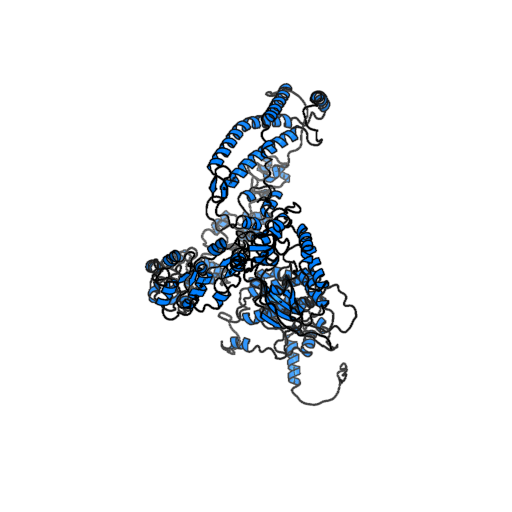U A C 1
ATOM 8295 O O . GLU A 1 989 ? 27.274 -18.057 -16.056 1.00 95.81 989 GLU A O 1
ATOM 8300 N N . ASN A 1 990 ? 26.068 -18.239 -17.939 1.00 96.56 990 ASN A N 1
ATOM 8301 C CA . ASN A 1 990 ? 26.322 -16.877 -18.423 1.00 96.56 990 ASN A CA 1
ATOM 8302 C C . ASN A 1 990 ? 25.329 -15.847 -17.855 1.00 96.56 990 ASN A C 1
ATOM 8304 O O . ASN A 1 990 ? 25.509 -14.639 -18.054 1.00 96.56 990 ASN A O 1
ATOM 8308 N N . ARG A 1 991 ? 24.252 -16.304 -17.204 1.00 98.12 991 ARG A N 1
ATOM 8309 C CA . ARG A 1 991 ? 23.217 -15.428 -16.651 1.00 98.12 991 ARG A CA 1
ATOM 8310 C C . ARG A 1 991 ? 23.702 -14.831 -15.325 1.00 98.12 991 ARG A C 1
ATOM 8312 O O . ARG A 1 991 ? 24.297 -15.547 -14.525 1.00 98.12 991 ARG A O 1
ATOM 8319 N N . PRO A 1 992 ? 23.426 -13.543 -15.064 1.00 98.06 992 PRO A N 1
ATOM 8320 C CA . PRO A 1 992 ? 23.752 -12.911 -13.794 1.00 98.06 992 PRO A CA 1
ATOM 8321 C C . PRO A 1 992 ? 22.922 -13.518 -12.660 1.00 98.06 992 PRO A C 1
ATOM 8323 O O . PRO A 1 992 ? 21.828 -14.043 -12.886 1.00 98.06 992 PRO A O 1
ATOM 8326 N N . THR A 1 993 ? 23.389 -13.394 -11.423 1.00 98.19 993 THR A N 1
ATOM 8327 C CA . THR A 1 993 ? 22.562 -13.716 -10.252 1.00 98.19 993 THR A CA 1
ATOM 8328 C C . THR A 1 993 ? 21.439 -12.685 -10.082 1.00 98.19 993 THR A C 1
ATOM 8330 O O . THR A 1 993 ? 21.510 -11.560 -10.583 1.00 98.19 993 THR A O 1
ATOM 8333 N N . SER A 1 994 ? 20.382 -13.030 -9.343 1.00 97.00 994 SER A N 1
ATOM 8334 C CA . SER A 1 994 ? 19.328 -12.069 -8.983 1.00 97.00 994 SER A CA 1
ATOM 8335 C C . SER A 1 994 ? 19.870 -10.862 -8.205 1.00 97.00 994 SER A C 1
ATOM 8337 O O . SER A 1 994 ? 19.385 -9.747 -8.406 1.00 97.00 994 SER A O 1
ATOM 8339 N N . GLU A 1 995 ? 20.922 -11.056 -7.405 1.00 96.62 995 GLU A N 1
ATOM 8340 C CA . GLU A 1 995 ? 21.646 -9.997 -6.700 1.00 96.62 995 GLU A CA 1
ATOM 8341 C C . GLU A 1 995 ? 22.352 -9.049 -7.678 1.00 96.62 995 GLU A C 1
ATOM 8343 O O . GLU A 1 995 ? 22.189 -7.832 -7.589 1.00 96.62 995 GLU A O 1
ATOM 8348 N N . GLU A 1 996 ? 23.079 -9.581 -8.663 1.00 97.12 996 GLU A N 1
ATOM 8349 C CA . GLU A 1 996 ? 23.741 -8.781 -9.699 1.00 97.12 996 GLU A CA 1
ATOM 8350 C C . GLU A 1 996 ? 22.732 -7.996 -10.549 1.00 97.12 996 GLU A C 1
ATOM 8352 O O . GLU A 1 996 ? 22.961 -6.821 -10.856 1.00 97.12 996 GLU A O 1
ATOM 8357 N N . VAL A 1 997 ? 21.591 -8.604 -10.896 1.00 97.19 997 VAL A N 1
ATOM 8358 C CA . VAL A 1 997 ? 20.490 -7.929 -11.608 1.00 97.19 997 VAL A CA 1
ATOM 8359 C C . VAL A 1 997 ? 19.914 -6.796 -10.761 1.00 97.19 997 VAL A C 1
ATOM 8361 O O . VAL A 1 997 ? 19.774 -5.671 -11.251 1.00 97.19 997 VAL A O 1
ATOM 8364 N N . PHE A 1 998 ? 19.620 -7.063 -9.486 1.00 95.12 998 PHE A N 1
ATOM 8365 C CA . PHE A 1 998 ? 19.094 -6.078 -8.545 1.00 95.12 998 PHE A CA 1
ATOM 8366 C C . PHE A 1 998 ? 20.072 -4.914 -8.322 1.00 95.12 998 PHE A C 1
ATOM 8368 O O . PHE A 1 998 ? 19.676 -3.754 -8.448 1.00 95.12 998 PHE A O 1
ATOM 8375 N N . HIS A 1 999 ? 21.354 -5.191 -8.073 1.00 91.50 999 HIS A N 1
ATOM 8376 C CA . HIS A 1 999 ? 22.386 -4.168 -7.902 1.00 91.50 999 HIS A CA 1
ATOM 8377 C C . HIS A 1 999 ? 22.615 -3.350 -9.178 1.00 91.50 999 HIS A C 1
ATOM 8379 O O . HIS A 1 999 ? 22.679 -2.121 -9.102 1.00 91.50 999 HIS A O 1
ATOM 8385 N N . THR A 1 1000 ? 22.647 -3.985 -10.355 1.00 90.69 1000 THR A N 1
ATOM 8386 C CA . THR A 1 1000 ? 22.766 -3.281 -11.645 1.00 90.69 1000 THR A CA 1
ATOM 8387 C C . THR A 1 1000 ? 21.583 -2.339 -11.874 1.00 90.69 1000 THR A C 1
ATOM 8389 O O . THR A 1 1000 ? 21.770 -1.179 -12.254 1.00 90.69 1000 THR A O 1
ATOM 8392 N N . LEU A 1 1001 ? 20.355 -2.802 -11.615 1.00 88.44 1001 LEU A N 1
ATOM 8393 C CA . LEU A 1 1001 ? 19.159 -1.966 -11.716 1.00 88.44 1001 LEU A CA 1
ATOM 8394 C C . LEU A 1 1001 ? 19.169 -0.832 -10.696 1.00 88.44 1001 LEU A C 1
ATOM 8396 O O . LEU A 1 1001 ? 18.905 0.299 -11.084 1.00 88.44 1001 LEU A O 1
ATOM 8400 N N . SER A 1 1002 ? 19.504 -1.107 -9.434 1.00 88.06 1002 SER A N 1
ATOM 8401 C CA . SER A 1 1002 ? 19.568 -0.119 -8.351 1.00 88.06 1002 SER A CA 1
ATOM 8402 C C . SER A 1 1002 ? 20.570 1.000 -8.659 1.00 88.06 1002 SER A C 1
ATOM 8404 O O . SER A 1 1002 ? 20.212 2.181 -8.642 1.00 88.06 1002 SER A O 1
ATOM 8406 N N . TYR A 1 1003 ? 21.794 0.637 -9.058 1.00 87.44 1003 TYR A N 1
ATOM 8407 C CA . TYR A 1 1003 ? 22.856 1.579 -9.422 1.00 87.44 1003 TYR A CA 1
ATOM 8408 C C . TYR A 1 1003 ? 22.454 2.490 -10.591 1.00 87.44 1003 TYR A C 1
ATOM 8410 O O . TYR A 1 1003 ? 22.653 3.706 -10.546 1.00 87.44 1003 TYR A O 1
ATOM 8418 N N . HIS A 1 1004 ? 21.831 1.923 -11.627 1.00 83.50 1004 HIS A N 1
ATOM 8419 C CA . HIS A 1 1004 ? 21.397 2.683 -12.797 1.00 83.50 1004 HIS A CA 1
ATOM 8420 C C . HIS A 1 1004 ? 19.986 3.289 -12.678 1.00 83.50 1004 HIS A C 1
ATOM 8422 O O . HIS A 1 1004 ? 19.599 4.049 -13.564 1.00 83.50 1004 HIS A O 1
ATOM 8428 N N . LEU A 1 1005 ? 19.218 3.035 -11.609 1.00 82.88 1005 LEU A N 1
ATOM 8429 C CA . LEU A 1 1005 ? 17.798 3.411 -11.517 1.00 82.88 1005 LEU A CA 1
ATOM 8430 C C . LEU A 1 1005 ? 17.581 4.915 -11.705 1.00 82.88 1005 LEU A C 1
ATOM 8432 O O . LEU A 1 1005 ? 16.760 5.336 -12.520 1.00 82.88 1005 LEU A O 1
ATOM 8436 N N . ASN A 1 1006 ? 18.359 5.734 -10.996 1.00 76.81 1006 ASN A N 1
ATOM 8437 C CA . ASN A 1 1006 ? 18.292 7.190 -11.120 1.00 76.81 1006 ASN A CA 1
ATOM 8438 C C . ASN A 1 1006 ? 18.726 7.669 -12.510 1.00 76.81 1006 ASN A C 1
ATOM 8440 O O . ASN A 1 1006 ? 18.145 8.624 -13.026 1.00 76.81 1006 ASN A O 1
ATOM 8444 N N . ALA A 1 1007 ? 19.690 6.995 -13.146 1.00 76.50 1007 ALA A N 1
ATOM 8445 C CA . ALA A 1 1007 ? 20.074 7.292 -14.522 1.00 76.50 1007 ALA A CA 1
ATOM 8446 C C . ALA A 1 1007 ? 18.917 6.977 -15.483 1.00 76.50 1007 ALA A C 1
ATOM 8448 O O . ALA A 1 1007 ? 18.518 7.859 -16.235 1.00 76.50 1007 ALA A O 1
ATOM 8449 N N . TYR A 1 1008 ? 18.304 5.789 -15.390 1.00 76.62 1008 TYR A N 1
ATOM 8450 C CA . TYR A 1 1008 ? 17.159 5.373 -16.212 1.00 76.62 1008 TYR A CA 1
ATOM 8451 C C . TYR A 1 1008 ? 15.930 6.276 -16.059 1.00 76.62 1008 TYR A C 1
ATOM 8453 O O . TYR A 1 1008 ? 15.259 6.553 -17.054 1.00 76.62 1008 TYR A O 1
ATOM 8461 N N . LYS A 1 1009 ? 15.653 6.755 -14.840 1.00 76.25 1009 LYS A N 1
ATOM 8462 C CA . LYS A 1 1009 ? 14.595 7.739 -14.550 1.00 76.25 1009 LYS A CA 1
ATOM 8463 C C . LYS A 1 1009 ? 14.911 9.131 -15.103 1.00 76.25 1009 LYS A C 1
ATOM 8465 O O . LYS A 1 1009 ? 13.997 9.850 -15.492 1.00 76.25 1009 LYS A O 1
ATOM 8470 N N . SER A 1 1010 ? 16.193 9.500 -15.152 1.00 64.31 1010 SER A N 1
ATOM 8471 C CA . SER A 1 1010 ? 16.663 10.803 -15.647 1.00 64.31 1010 SER A CA 1
ATOM 8472 C C . SER A 1 1010 ? 16.805 10.874 -17.171 1.00 64.31 1010 SER A C 1
ATOM 8474 O O . SER A 1 1010 ? 17.072 11.956 -17.692 1.00 64.31 1010 SER A O 1
ATOM 8476 N N . ILE A 1 1011 ? 16.638 9.763 -17.903 1.00 65.06 1011 ILE A N 1
ATOM 8477 C CA . ILE A 1 1011 ? 16.635 9.771 -19.373 1.00 65.06 1011 ILE A CA 1
ATOM 8478 C C . ILE A 1 1011 ? 15.458 10.639 -19.851 1.00 65.06 1011 ILE A C 1
ATOM 8480 O O . ILE A 1 1011 ? 14.305 10.294 -19.575 1.00 65.06 1011 ILE A O 1
ATOM 8484 N N . PRO A 1 1012 ? 15.701 11.742 -20.590 1.00 46.44 1012 PRO A N 1
ATOM 8485 C CA . PRO A 1 1012 ? 14.623 12.576 -21.105 1.00 46.44 1012 PRO A CA 1
ATOM 8486 C C . PRO A 1 1012 ? 13.675 11.747 -21.975 1.00 46.44 1012 PRO A C 1
ATOM 8488 O O . PRO A 1 1012 ? 14.123 11.003 -22.849 1.00 46.44 1012 PRO A O 1
ATOM 8491 N N . LEU A 1 1013 ? 12.364 11.887 -21.749 1.00 47.81 1013 LEU A N 1
ATOM 8492 C CA . LEU A 1 1013 ? 11.288 11.117 -22.393 1.00 47.81 1013 LEU A CA 1
ATOM 8493 C C . LEU A 1 1013 ? 11.160 11.404 -23.906 1.00 47.81 1013 LEU A C 1
ATOM 8495 O O . LEU A 1 1013 ? 10.170 11.970 -24.361 1.00 47.81 1013 LEU A O 1
ATOM 8499 N N . LYS A 1 1014 ? 12.155 10.997 -24.701 1.00 41.62 1014 LYS A N 1
ATOM 8500 C CA . LYS A 1 1014 ? 12.161 11.104 -26.169 1.00 41.62 1014 LYS A CA 1
ATOM 8501 C C . LYS A 1 1014 ? 11.944 9.773 -26.899 1.00 41.62 1014 LYS A C 1
ATOM 8503 O O . LYS A 1 1014 ? 11.981 9.770 -28.124 1.00 41.62 1014 LYS A O 1
ATOM 8508 N N . ARG A 1 1015 ? 11.745 8.656 -26.181 1.00 37.94 1015 ARG A N 1
ATOM 8509 C CA . ARG A 1 1015 ? 11.698 7.316 -26.801 1.00 37.94 1015 ARG A CA 1
ATOM 8510 C C . ARG A 1 1015 ? 10.664 6.300 -26.273 1.00 37.94 1015 ARG A C 1
ATOM 8512 O O . ARG A 1 1015 ? 10.472 5.294 -26.926 1.00 37.94 1015 ARG A O 1
ATOM 8519 N N . LEU A 1 1016 ? 9.939 6.524 -25.171 1.00 38.62 1016 LEU A N 1
ATOM 8520 C CA . LEU A 1 1016 ? 8.986 5.514 -24.638 1.00 38.62 1016 LEU A CA 1
ATOM 8521 C C . LEU A 1 1016 ? 7.515 5.961 -24.562 1.00 38.62 1016 LEU A C 1
ATOM 8523 O O . LEU A 1 1016 ? 6.691 5.291 -23.936 1.00 38.62 1016 LEU A O 1
ATOM 8527 N N . SER A 1 1017 ? 7.157 7.056 -25.238 1.00 34.28 1017 SER A N 1
ATOM 8528 C CA . SER A 1 1017 ? 5.760 7.433 -25.457 1.00 34.28 1017 SER A CA 1
ATOM 8529 C C . SER A 1 1017 ? 5.179 6.718 -26.676 1.00 34.28 1017 SER A C 1
ATOM 8531 O O . SER A 1 1017 ? 5.603 6.936 -27.810 1.00 34.28 1017 SER A O 1
ATOM 8533 N N . TYR A 1 1018 ? 4.102 5.958 -26.469 1.00 34.06 1018 TYR A N 1
ATOM 8534 C CA . TYR A 1 1018 ? 3.096 5.875 -27.522 1.00 34.06 1018 TYR A CA 1
ATOM 8535 C C . TYR A 1 1018 ? 2.410 7.253 -27.611 1.00 34.06 1018 TYR A C 1
ATOM 8537 O O . TYR A 1 1018 ? 1.609 7.610 -26.752 1.00 34.06 1018 TYR A O 1
ATOM 8545 N N . ASN A 1 1019 ? 2.765 7.983 -28.675 1.00 33.88 1019 ASN A N 1
ATOM 8546 C CA . ASN A 1 1019 ? 2.141 9.182 -29.263 1.00 33.88 1019 ASN A CA 1
ATOM 8547 C C . ASN A 1 1019 ? 2.563 10.593 -28.814 1.00 33.88 1019 ASN A C 1
ATOM 8549 O O . ASN A 1 1019 ? 2.139 11.081 -27.775 1.00 33.88 1019 ASN A O 1
ATOM 8553 N N . PHE A 1 1020 ? 3.261 11.248 -29.762 1.00 38.94 1020 PHE A N 1
ATOM 8554 C CA . PHE A 1 1020 ? 3.094 12.621 -30.289 1.00 38.94 1020 PHE A CA 1
ATOM 8555 C C . PHE A 1 1020 ? 3.167 13.840 -29.320 1.00 38.94 1020 PHE A C 1
ATOM 8557 O O . PHE A 1 1020 ? 2.694 13.802 -28.194 1.00 38.94 1020 PHE A O 1
ATOM 8564 N N . ASN A 1 1021 ? 3.728 14.998 -29.704 1.00 31.45 1021 ASN A N 1
ATOM 8565 C CA . ASN A 1 1021 ? 4.048 15.489 -31.054 1.00 31.45 1021 ASN A CA 1
ATOM 8566 C C . ASN A 1 1021 ? 5.268 16.451 -31.096 1.00 31.45 1021 ASN A C 1
ATOM 8568 O O . ASN A 1 1021 ? 5.637 17.008 -30.067 1.00 31.45 1021 ASN A O 1
ATOM 8572 N N . GLU A 1 1022 ? 5.824 16.647 -32.303 1.00 31.44 1022 GLU A N 1
ATOM 8573 C CA . GLU A 1 1022 ? 6.701 17.754 -32.777 1.00 31.44 1022 GLU A CA 1
ATOM 8574 C C . GLU A 1 1022 ? 7.916 18.181 -31.905 1.00 31.44 1022 GLU A C 1
ATOM 8576 O O . GLU A 1 1022 ? 7.804 18.824 -30.867 1.00 31.44 1022 GLU A O 1
ATOM 8581 N N . SER A 1 1023 ? 9.170 18.007 -32.342 1.00 32.16 1023 SER A N 1
ATOM 8582 C CA . SER A 1 1023 ? 9.717 18.679 -33.535 1.00 32.16 1023 SER A CA 1
ATOM 8583 C C . SER A 1 1023 ? 11.194 18.295 -33.812 1.00 32.16 1023 SER A C 1
ATOM 8585 O O . SER A 1 1023 ? 11.924 17.902 -32.902 1.00 32.16 1023 SER A O 1
ATOM 8587 N N . GLN A 1 1024 ? 11.618 18.489 -35.073 1.00 31.12 1024 GLN A N 1
ATOM 8588 C CA . GLN A 1 1024 ? 12.994 18.444 -35.621 1.00 31.12 1024 GLN A CA 1
ATOM 8589 C C . GLN A 1 1024 ? 13.730 17.086 -35.712 1.00 31.12 1024 GLN A C 1
ATOM 8591 O O . GLN A 1 1024 ? 14.452 16.682 -34.803 1.00 31.12 1024 GLN A O 1
ATOM 8596 N N . VAL A 1 1025 ? 13.682 16.491 -36.914 1.00 29.27 1025 VAL A N 1
ATOM 8597 C CA . VAL A 1 1025 ? 14.852 15.918 -37.618 1.00 29.27 1025 VAL A CA 1
ATOM 8598 C C . VAL A 1 1025 ? 14.744 16.341 -39.089 1.00 29.27 1025 VAL A C 1
ATOM 8600 O O . VAL A 1 1025 ? 13.668 16.212 -39.674 1.00 29.27 1025 VAL A O 1
ATOM 8603 N N . ASN A 1 1026 ? 15.829 16.848 -39.680 1.00 30.16 1026 ASN A N 1
ATOM 8604 C CA . ASN A 1 1026 ? 15.884 17.164 -41.110 1.00 30.16 1026 ASN A CA 1
ATOM 8605 C C . ASN A 1 1026 ? 16.275 15.927 -41.936 1.00 30.16 1026 ASN A C 1
ATOM 8607 O O . ASN A 1 1026 ? 17.210 15.219 -41.584 1.00 30.16 1026 ASN A O 1
ATOM 8611 N N . GLU A 1 1027 ? 15.545 15.737 -43.038 1.00 38.25 1027 GLU A N 1
ATOM 8612 C CA . GLU A 1 1027 ? 15.955 15.171 -44.337 1.00 38.25 1027 GLU A CA 1
ATOM 8613 C C . GLU A 1 1027 ? 16.950 13.987 -44.332 1.00 38.25 1027 GLU A C 1
ATOM 8615 O O . GLU A 1 1027 ? 18.152 14.124 -44.140 1.00 38.25 1027 GLU A O 1
ATOM 8620 N N . THR A 1 1028 ? 16.524 12.784 -44.723 1.00 29.22 1028 THR A N 1
ATOM 8621 C CA . THR A 1 1028 ? 16.299 12.486 -46.152 1.00 29.22 1028 THR A CA 1
ATOM 8622 C C . THR A 1 1028 ? 15.509 11.180 -46.372 1.00 29.22 1028 THR A C 1
ATOM 8624 O O . THR A 1 1028 ? 15.569 10.263 -45.559 1.00 29.22 1028 THR A O 1
ATOM 8627 N N . ARG A 1 1029 ? 14.866 11.072 -47.552 1.00 25.09 1029 ARG A N 1
ATOM 8628 C CA . ARG A 1 1029 ? 14.166 9.891 -48.134 1.00 25.09 1029 ARG A CA 1
ATOM 8629 C C . ARG A 1 1029 ? 12.733 9.589 -47.615 1.00 25.09 1029 ARG A C 1
ATOM 8631 O O . ARG A 1 1029 ? 12.314 10.147 -46.605 1.00 25.09 1029 ARG A O 1
ATOM 8638 N N . PRO A 1 1030 ? 11.888 8.932 -48.448 1.00 32.75 1030 PRO A N 1
ATOM 8639 C CA . PRO A 1 1030 ? 10.559 9.482 -48.744 1.00 32.75 1030 PRO A CA 1
ATOM 8640 C C . PRO A 1 1030 ? 9.412 9.017 -47.837 1.00 32.75 1030 PRO A C 1
ATOM 8642 O O . PRO A 1 1030 ? 9.400 7.916 -47.293 1.00 32.75 1030 PRO A O 1
ATOM 8645 N N . ARG A 1 1031 ? 8.398 9.884 -47.739 1.00 28.23 1031 ARG A N 1
ATOM 8646 C CA . ARG A 1 1031 ? 7.188 9.698 -46.928 1.00 28.23 1031 ARG A CA 1
ATOM 8647 C C . ARG A 1 1031 ? 6.234 8.670 -47.549 1.00 28.23 1031 ARG A C 1
ATOM 8649 O O . ARG A 1 1031 ? 5.665 8.930 -48.604 1.00 28.23 1031 ARG A O 1
ATOM 8656 N N . LEU A 1 1032 ? 5.940 7.599 -46.814 1.00 26.75 1032 LEU A N 1
ATOM 8657 C CA . LEU A 1 1032 ? 4.631 6.941 -46.857 1.00 26.75 1032 LEU A CA 1
ATOM 8658 C C . LEU A 1 1032 ? 3.818 7.444 -45.659 1.00 26.75 1032 LEU A C 1
ATOM 8660 O O . LEU A 1 1032 ? 4.156 7.179 -44.507 1.00 26.75 1032 LEU A O 1
ATOM 8664 N N . SER A 1 1033 ? 2.778 8.230 -45.928 1.00 31.12 1033 SER A N 1
ATOM 8665 C CA . SER A 1 1033 ? 1.924 8.828 -44.901 1.00 31.12 1033 SER A CA 1
ATOM 8666 C C . SER A 1 1033 ? 0.924 7.817 -44.341 1.00 31.12 1033 SER A C 1
ATOM 8668 O O . SER A 1 1033 ? 0.100 7.299 -45.093 1.00 31.12 1033 SER A O 1
ATOM 8670 N N . TYR A 1 1034 ? 0.910 7.631 -43.020 1.00 28.12 1034 TYR A N 1
ATOM 8671 C CA . TYR A 1 1034 ? -0.187 6.965 -42.316 1.00 28.12 1034 TYR A CA 1
ATOM 8672 C C . TYR A 1 1034 ? -0.719 7.860 -41.192 1.00 28.12 1034 TYR A C 1
ATOM 8674 O O . TYR A 1 1034 ? 0.042 8.362 -40.368 1.00 28.12 1034 TYR A O 1
ATOM 8682 N N . ASN A 1 1035 ? -2.034 8.091 -41.206 1.00 27.89 1035 ASN A N 1
ATOM 8683 C CA . ASN A 1 1035 ? -2.713 9.082 -40.370 1.00 27.89 1035 ASN A CA 1
ATOM 8684 C C . ASN A 1 1035 ? -2.957 8.620 -38.921 1.00 27.89 1035 ASN A C 1
ATOM 8686 O O . ASN A 1 1035 ? -2.949 7.432 -38.595 1.00 27.89 1035 ASN A O 1
ATOM 8690 N N . LEU A 1 1036 ? -3.243 9.608 -38.066 1.00 30.50 1036 LEU A N 1
ATOM 8691 C CA . LEU A 1 1036 ? -3.382 9.513 -36.605 1.00 30.50 1036 LEU A CA 1
ATOM 8692 C C . LEU A 1 1036 ? -4.467 8.533 -36.102 1.00 30.50 1036 LEU A C 1
ATOM 8694 O O . LEU A 1 1036 ? -4.462 8.164 -34.930 1.00 30.50 1036 LEU A O 1
ATOM 8698 N N . THR A 1 1037 ? -5.370 8.067 -36.967 1.00 31.67 1037 THR A N 1
ATOM 8699 C CA . THR A 1 1037 ? -6.347 7.008 -36.658 1.00 31.67 1037 THR A CA 1
ATOM 8700 C C . THR A 1 1037 ? -5.694 5.667 -36.304 1.00 31.67 1037 THR A C 1
ATOM 8702 O O . THR A 1 1037 ? -6.289 4.885 -35.570 1.00 31.67 1037 THR A O 1
ATOM 8705 N N . ASN A 1 1038 ? -4.463 5.408 -36.759 1.00 39.53 1038 ASN A N 1
ATOM 8706 C CA . ASN A 1 1038 ? -3.867 4.068 -36.762 1.00 39.53 1038 ASN A CA 1
ATOM 8707 C C . ASN A 1 1038 ? -3.310 3.533 -35.427 1.00 39.53 1038 ASN A C 1
ATOM 8709 O O . ASN A 1 1038 ? -2.820 2.411 -35.427 1.00 39.53 1038 ASN A O 1
ATOM 8713 N N . ILE A 1 1039 ? -3.330 4.265 -34.304 1.00 41.59 1039 ILE A N 1
ATOM 8714 C CA . ILE A 1 1039 ? -2.586 3.838 -33.088 1.00 41.59 1039 ILE A CA 1
ATOM 8715 C C . ILE A 1 1039 ? -3.484 3.291 -31.976 1.00 41.59 1039 ILE A C 1
ATOM 8717 O O . ILE A 1 1039 ? -3.135 2.284 -31.357 1.00 41.59 1039 ILE A O 1
ATOM 8721 N N . THR A 1 1040 ? -4.691 3.838 -31.821 1.00 39.59 1040 THR A N 1
ATOM 8722 C CA . THR A 1 1040 ? -5.798 3.082 -31.213 1.00 39.59 1040 THR A CA 1
ATOM 8723 C C . THR A 1 1040 ? -6.006 1.780 -31.992 1.00 39.59 1040 THR A C 1
ATOM 8725 O O . THR A 1 1040 ? -6.158 0.722 -31.392 1.00 39.59 1040 THR A O 1
ATOM 8728 N N . ASP A 1 1041 ? -5.889 1.869 -33.321 1.00 38.94 1041 ASP A N 1
ATOM 8729 C CA . ASP A 1 1041 ? -5.930 0.753 -34.263 1.00 38.94 1041 ASP A CA 1
ATOM 8730 C C . ASP A 1 1041 ? -4.751 -0.224 -34.111 1.00 38.94 1041 ASP A C 1
ATOM 8732 O O . ASP A 1 1041 ? -4.932 -1.417 -34.304 1.00 38.94 1041 ASP A O 1
ATOM 8736 N N . LEU A 1 1042 ? -3.545 0.229 -33.746 1.00 42.91 1042 LEU A N 1
ATOM 8737 C CA . LEU A 1 1042 ? -2.380 -0.653 -33.604 1.00 42.91 1042 LEU A CA 1
ATOM 8738 C C . LEU A 1 1042 ? -2.529 -1.565 -32.382 1.00 42.91 1042 LEU A C 1
ATOM 8740 O O . LEU A 1 1042 ? -2.322 -2.769 -32.494 1.00 42.91 1042 LEU A O 1
ATOM 8744 N N . PHE A 1 1043 ? -2.952 -1.022 -31.235 1.00 45.44 1043 PHE A N 1
ATOM 8745 C CA . PHE A 1 1043 ? -3.204 -1.826 -30.034 1.00 45.44 1043 PHE A CA 1
ATOM 8746 C C . PHE A 1 1043 ? -4.465 -2.696 -30.132 1.00 45.44 1043 PHE A C 1
ATOM 8748 O O . PHE A 1 1043 ? -4.497 -3.755 -29.508 1.00 45.44 1043 PHE A O 1
ATOM 8755 N N . THR A 1 1044 ? -5.475 -2.321 -30.927 1.00 43.41 1044 THR A N 1
ATOM 8756 C CA . THR A 1 1044 ? -6.604 -3.220 -31.241 1.00 43.41 1044 THR A CA 1
ATOM 8757 C C . THR A 1 1044 ? -6.272 -4.243 -32.338 1.00 43.41 1044 THR A C 1
ATOM 8759 O O . THR A 1 1044 ? -6.898 -5.302 -32.372 1.00 43.41 1044 THR A O 1
ATOM 8762 N N . LYS A 1 1045 ? -5.261 -3.988 -33.185 1.00 45.66 1045 LYS A N 1
ATOM 8763 C CA . LYS A 1 1045 ? -4.704 -4.940 -34.170 1.00 45.66 1045 LYS A CA 1
ATOM 8764 C C . LYS A 1 1045 ? -3.638 -5.884 -33.611 1.00 45.66 1045 LYS A C 1
ATOM 8766 O O . LYS A 1 1045 ? -3.291 -6.840 -34.302 1.00 45.66 1045 LYS A O 1
ATOM 8771 N N . ILE A 1 1046 ? -3.162 -5.702 -32.374 1.00 59.41 1046 ILE A N 1
ATOM 8772 C CA . ILE A 1 1046 ? -2.420 -6.750 -31.648 1.00 59.41 1046 ILE A CA 1
ATOM 8773 C C . ILE A 1 1046 ? -3.422 -7.843 -31.240 1.00 59.41 1046 ILE A C 1
ATOM 8775 O O . ILE A 1 1046 ? -3.830 -7.977 -30.086 1.00 59.41 1046 ILE A O 1
ATOM 8779 N N . GLN A 1 1047 ? -3.847 -8.631 -32.227 1.00 65.81 1047 GLN A N 1
ATOM 8780 C CA . GLN A 1 1047 ? -4.564 -9.872 -31.998 1.00 65.81 1047 GLN A CA 1
ATOM 8781 C C . GLN A 1 1047 ? -3.560 -10.905 -31.500 1.00 65.81 1047 GLN A C 1
ATOM 8783 O O . GLN A 1 1047 ? -2.683 -11.356 -32.234 1.00 65.81 1047 GLN A O 1
ATOM 8788 N N . THR A 1 1048 ? -3.694 -11.273 -30.228 1.00 82.56 1048 THR A N 1
ATOM 8789 C CA . THR A 1 1048 ? -3.044 -12.466 -29.694 1.00 82.56 1048 THR A CA 1
ATOM 8790 C C . THR A 1 1048 ? -3.509 -13.674 -30.503 1.00 82.56 1048 THR A C 1
ATOM 8792 O O . THR A 1 1048 ? -4.712 -13.873 -30.675 1.00 82.56 1048 THR A O 1
ATOM 8795 N N . HIS A 1 1049 ? -2.566 -14.470 -31.000 1.00 89.56 1049 HIS A N 1
ATOM 8796 C CA . HIS A 1 1049 ? -2.863 -15.687 -31.739 1.00 89.56 1049 HIS A CA 1
ATOM 8797 C C . HIS A 1 1049 ? -3.757 -16.604 -30.879 1.00 89.56 1049 HIS A C 1
ATOM 8799 O O . HIS A 1 1049 ? -3.436 -16.800 -29.707 1.00 89.56 1049 HIS A O 1
ATOM 8805 N N . PRO A 1 1050 ? -4.846 -17.205 -31.400 1.00 88.50 1050 PRO A N 1
ATOM 8806 C CA . PRO A 1 1050 ? -5.788 -17.976 -30.574 1.00 88.50 1050 PRO A CA 1
ATOM 8807 C C . PRO A 1 1050 ? -5.163 -19.149 -29.798 1.00 88.50 1050 PRO A C 1
ATOM 8809 O O . PRO A 1 1050 ? -5.696 -19.575 -28.780 1.00 88.50 1050 PRO A O 1
ATOM 8812 N N . GLN A 1 1051 ? -4.018 -19.656 -30.266 1.00 89.75 1051 GLN A N 1
ATOM 8813 C CA . GLN A 1 1051 ? -3.235 -20.725 -29.627 1.00 89.75 1051 GLN A CA 1
ATOM 8814 C C . GLN A 1 1051 ? -2.039 -20.212 -28.787 1.00 89.75 1051 GLN A C 1
ATOM 8816 O O . GLN A 1 1051 ? -1.186 -21.005 -28.383 1.00 89.75 1051 GLN A O 1
ATOM 8821 N N . ALA A 1 1052 ? -1.933 -18.904 -28.532 1.00 92.50 1052 ALA A N 1
ATOM 8822 C CA . ALA A 1 1052 ? -0.947 -18.331 -27.615 1.00 92.50 1052 ALA A CA 1
ATOM 8823 C C . ALA A 1 1052 ? -1.489 -18.366 -26.175 1.00 92.50 1052 ALA A C 1
ATOM 8825 O O . ALA A 1 1052 ? -2.384 -17.607 -25.802 1.00 92.50 1052 ALA A O 1
ATOM 8826 N N . ILE A 1 1053 ? -0.950 -19.273 -25.357 1.00 90.88 1053 ILE A N 1
ATOM 8827 C CA . ILE A 1 1053 ? -1.419 -19.539 -23.989 1.00 90.88 1053 ILE A CA 1
ATOM 8828 C C . ILE A 1 1053 ? -0.461 -18.927 -22.958 1.00 90.88 1053 ILE A C 1
ATOM 8830 O O . ILE A 1 1053 ? 0.730 -19.241 -22.949 1.00 90.88 1053 ILE A O 1
ATOM 8834 N N . TYR A 1 1054 ? -1.001 -18.076 -22.080 1.00 91.38 1054 TYR A N 1
ATOM 8835 C CA . TYR A 1 1054 ? -0.265 -17.297 -21.067 1.00 91.38 1054 TYR A CA 1
ATOM 8836 C C . TYR A 1 1054 ? -0.578 -17.690 -19.610 1.00 91.38 1054 TYR A C 1
ATOM 8838 O O . TYR A 1 1054 ? -0.273 -16.937 -18.682 1.00 91.38 1054 TYR A O 1
ATOM 8846 N N . THR A 1 1055 ? -1.200 -18.854 -19.428 1.00 88.00 1055 THR A N 1
ATOM 8847 C CA . THR A 1 1055 ? -1.540 -19.489 -18.147 1.00 88.00 1055 THR A CA 1
ATOM 8848 C C . THR A 1 1055 ? -0.787 -20.807 -18.016 1.00 88.00 1055 THR A C 1
ATOM 8850 O O . THR A 1 1055 ? -0.656 -21.526 -19.012 1.00 88.00 1055 THR A O 1
ATOM 8853 N N . SER A 1 1056 ? -0.302 -21.126 -16.817 1.00 87.56 1056 SER A N 1
ATOM 8854 C CA . SER A 1 1056 ? 0.506 -22.323 -16.572 1.00 87.56 1056 SER A CA 1
ATOM 8855 C C . SER A 1 1056 ? -0.257 -23.590 -16.927 1.00 87.56 1056 SER A C 1
ATOM 8857 O O . SER A 1 1056 ? -1.433 -23.745 -16.594 1.00 87.56 1056 SER A O 1
ATOM 8859 N N . ARG A 1 1057 ? 0.417 -24.495 -17.636 1.00 87.06 1057 ARG A N 1
ATOM 8860 C CA . ARG A 1 1057 ? -0.132 -25.783 -18.072 1.00 87.06 1057 ARG A CA 1
ATOM 8861 C C . ARG A 1 1057 ? 0.966 -26.834 -18.134 1.00 87.06 1057 ARG A C 1
ATOM 8863 O O . ARG A 1 1057 ? 2.147 -26.496 -18.147 1.00 87.06 1057 ARG A O 1
ATOM 8870 N N . LEU A 1 1058 ? 0.555 -28.095 -18.229 1.00 86.81 1058 LEU A N 1
ATOM 8871 C CA . LEU A 1 1058 ? 1.440 -29.194 -18.591 1.00 86.81 1058 LEU A CA 1
ATOM 8872 C C . LEU A 1 1058 ? 1.959 -29.010 -20.026 1.00 86.81 1058 LEU A C 1
ATOM 8874 O O . LEU A 1 1058 ? 1.183 -28.738 -20.946 1.00 86.81 1058 LEU A O 1
ATOM 8878 N N . LEU A 1 1059 ? 3.265 -29.181 -20.210 1.00 85.69 1059 LEU A N 1
ATOM 8879 C CA . LEU A 1 1059 ? 3.963 -29.121 -21.486 1.00 85.69 1059 LEU A CA 1
ATOM 8880 C C . LEU A 1 1059 ? 4.663 -30.458 -21.765 1.00 85.69 1059 LEU A C 1
ATOM 8882 O O . LEU A 1 1059 ? 5.672 -30.798 -21.151 1.00 85.69 1059 LEU A O 1
ATOM 8886 N N . ASN A 1 1060 ? 4.134 -31.202 -22.734 1.00 76.56 1060 ASN A N 1
ATOM 8887 C CA . ASN A 1 1060 ? 4.702 -32.468 -23.188 1.00 76.56 1060 ASN A CA 1
ATOM 8888 C C . ASN A 1 1060 ? 5.532 -32.235 -24.457 1.00 76.56 1060 ASN A C 1
ATOM 8890 O O . ASN A 1 1060 ? 5.011 -32.335 -25.567 1.00 76.56 1060 ASN A O 1
ATOM 8894 N N . PHE A 1 1061 ? 6.820 -31.918 -24.308 1.00 70.25 1061 PHE A N 1
ATOM 8895 C CA . PHE A 1 1061 ? 7.754 -31.902 -25.438 1.00 70.25 1061 PHE A CA 1
ATOM 8896 C C . PHE A 1 1061 ? 8.494 -33.238 -25.530 1.00 70.25 1061 PHE A C 1
ATOM 8898 O O . PHE A 1 1061 ? 9.009 -33.752 -24.536 1.00 70.25 1061 PHE A O 1
ATOM 8905 N N . HIS A 1 1062 ? 8.552 -33.809 -26.733 1.00 55.06 1062 HIS A N 1
ATOM 8906 C CA . HIS A 1 1062 ? 9.340 -35.012 -26.993 1.00 55.06 1062 HIS A CA 1
ATOM 8907 C C . HIS A 1 1062 ? 10.845 -34.705 -26.884 1.00 55.06 1062 HIS A C 1
ATOM 8909 O O . HIS A 1 1062 ? 11.273 -33.563 -27.045 1.00 55.06 1062 HIS A O 1
ATOM 8915 N N . LYS A 1 1063 ? 11.653 -35.741 -26.620 1.00 57.38 1063 LYS A N 1
ATOM 8916 C CA . LYS A 1 1063 ? 13.065 -35.669 -26.180 1.00 57.38 1063 LYS A CA 1
ATOM 8917 C C . LYS A 1 1063 ? 14.074 -35.016 -27.156 1.00 57.38 1063 LYS A C 1
ATOM 8919 O O . LYS A 1 1063 ? 15.264 -35.027 -26.865 1.00 57.38 1063 LYS A O 1
ATOM 8924 N N . ASN A 1 1064 ? 13.632 -34.443 -28.277 1.00 69.31 1064 ASN A N 1
ATOM 8925 C CA . ASN A 1 1064 ? 14.475 -34.101 -29.431 1.00 69.31 1064 ASN A CA 1
ATOM 8926 C C . ASN A 1 1064 ? 14.604 -32.580 -29.680 1.00 69.31 1064 ASN A C 1
ATOM 8928 O O . ASN A 1 1064 ? 14.816 -32.146 -30.812 1.00 69.31 1064 ASN A O 1
ATOM 8932 N N . LEU A 1 1065 ? 14.464 -31.744 -28.645 1.00 86.38 1065 LEU A N 1
ATOM 8933 C CA . LEU A 1 1065 ? 14.776 -30.311 -28.750 1.00 86.38 1065 LEU A CA 1
ATOM 8934 C C . LEU A 1 1065 ? 16.308 -30.098 -28.853 1.00 86.38 1065 LEU A C 1
ATOM 8936 O O . LEU A 1 1065 ? 17.050 -30.754 -28.119 1.00 86.38 1065 LEU A O 1
ATOM 8940 N N . PRO A 1 1066 ? 16.807 -29.190 -29.719 1.00 88.62 1066 PRO A N 1
ATOM 8941 C CA . PRO A 1 1066 ? 18.247 -28.966 -29.924 1.00 88.62 1066 PRO A CA 1
ATOM 8942 C C . PRO A 1 1066 ? 18.923 -28.354 -28.687 1.00 88.62 1066 PRO A C 1
ATOM 8944 O O . PRO A 1 1066 ? 18.235 -27.874 -27.783 1.00 88.62 1066 PRO A O 1
ATOM 8947 N N . GLU A 1 1067 ? 20.260 -28.392 -28.588 1.00 89.69 1067 GLU A N 1
ATOM 8948 C CA . GLU A 1 1067 ? 20.954 -27.710 -27.477 1.00 89.69 1067 GLU A CA 1
ATOM 8949 C C . GLU A 1 1067 ? 20.700 -26.195 -27.533 1.00 89.69 1067 GLU A C 1
ATOM 8951 O O . GLU A 1 1067 ? 20.663 -25.634 -28.634 1.00 89.69 1067 GLU A O 1
ATOM 8956 N N . PRO A 1 1068 ? 20.501 -25.523 -26.381 1.00 92.38 1068 PRO A N 1
ATOM 8957 C CA . PRO A 1 1068 ? 20.273 -24.088 -26.349 1.00 92.38 1068 PRO A CA 1
ATOM 8958 C C . PRO A 1 1068 ? 21.462 -23.310 -26.918 1.00 92.38 1068 PRO A C 1
ATOM 8960 O O . PRO A 1 1068 ? 22.577 -23.419 -26.413 1.00 92.38 1068 PRO A O 1
ATOM 8963 N N . ILE A 1 1069 ? 21.214 -22.474 -27.927 1.00 91.62 1069 ILE A N 1
ATOM 8964 C CA . ILE A 1 1069 ? 22.216 -21.558 -28.489 1.00 91.62 1069 ILE A CA 1
ATOM 8965 C C . ILE A 1 1069 ? 21.733 -20.109 -28.436 1.00 91.62 1069 ILE A C 1
ATOM 8967 O O . ILE A 1 1069 ? 20.535 -19.830 -28.498 1.00 91.62 1069 ILE A O 1
ATOM 8971 N N . ASN A 1 1070 ? 22.669 -19.166 -28.349 1.00 89.25 1070 ASN A N 1
ATOM 8972 C CA . ASN A 1 1070 ? 22.378 -17.749 -28.551 1.00 89.25 1070 ASN A CA 1
ATOM 8973 C C . ASN A 1 1070 ? 22.411 -17.445 -30.052 1.00 89.25 1070 ASN A C 1
ATOM 8975 O O . ASN A 1 1070 ? 23.425 -17.677 -30.707 1.00 89.25 1070 ASN A O 1
ATOM 8979 N N . CYS A 1 1071 ? 21.322 -16.907 -30.603 1.00 80.19 1071 CYS A N 1
ATOM 8980 C CA . CYS A 1 1071 ? 21.306 -16.479 -31.999 1.00 80.19 1071 CYS A CA 1
ATOM 8981 C C . CYS A 1 1071 ? 21.939 -15.075 -32.125 1.00 80.19 1071 CYS A C 1
ATOM 8983 O O . CYS A 1 1071 ? 21.401 -14.132 -31.532 1.00 80.19 1071 CYS A O 1
ATOM 8985 N N . PRO A 1 1072 ? 23.040 -14.903 -32.888 1.00 64.56 1072 PRO A N 1
ATOM 8986 C CA . PRO A 1 1072 ? 23.733 -13.617 -33.001 1.00 64.56 1072 PRO A CA 1
ATOM 8987 C C . PRO A 1 1072 ? 22.932 -12.561 -33.781 1.00 64.56 1072 PRO A C 1
ATOM 8989 O O . PRO A 1 1072 ? 23.118 -11.370 -33.545 1.00 64.56 1072 PRO A O 1
ATOM 8992 N N . ASN A 1 1073 ? 22.018 -12.975 -34.669 1.00 70.81 1073 ASN A N 1
ATOM 8993 C CA . ASN A 1 1073 ? 21.160 -12.075 -35.438 1.00 70.81 1073 ASN A CA 1
ATOM 8994 C C . ASN A 1 1073 ? 19.702 -12.581 -35.488 1.00 70.81 1073 ASN A C 1
ATOM 8996 O O . ASN A 1 1073 ? 19.323 -13.403 -36.323 1.00 70.81 1073 ASN A O 1
ATOM 9000 N N . GLN A 1 1074 ? 18.855 -12.035 -34.608 1.00 71.31 1074 GLN A N 1
ATOM 9001 C CA . GLN A 1 1074 ? 17.419 -12.354 -34.545 1.00 71.31 1074 GLN A CA 1
ATOM 9002 C C . GLN A 1 1074 ? 16.677 -12.028 -35.858 1.00 71.31 1074 GLN A C 1
ATOM 9004 O O . GLN A 1 1074 ? 15.689 -12.679 -36.198 1.00 71.31 1074 GLN A O 1
ATOM 9009 N N . GLN A 1 1075 ? 17.140 -11.024 -36.608 1.00 61.81 1075 GLN A N 1
ATOM 9010 C CA . GLN A 1 1075 ? 16.467 -10.531 -37.810 1.00 61.81 1075 GLN A CA 1
ATOM 9011 C C . GLN A 1 1075 ? 16.707 -11.462 -39.010 1.00 61.81 1075 GLN A C 1
ATOM 9013 O O . GLN A 1 1075 ? 15.775 -11.751 -39.766 1.00 61.81 1075 GLN A O 1
ATOM 9018 N N . GLU A 1 1076 ? 17.913 -12.025 -39.125 1.00 60.25 1076 GLU A N 1
ATOM 9019 C CA . GLU A 1 1076 ? 18.221 -13.134 -40.042 1.00 60.25 1076 GLU A CA 1
ATOM 9020 C C . GLU A 1 1076 ? 17.465 -14.411 -39.666 1.00 60.25 1076 GLU A C 1
ATOM 9022 O O . GLU A 1 1076 ? 16.894 -15.061 -40.543 1.00 60.25 1076 GLU A O 1
ATOM 9027 N N . PHE A 1 1077 ? 17.376 -14.742 -38.371 1.00 65.81 1077 PHE A N 1
ATOM 9028 C CA . PHE A 1 1077 ? 16.624 -15.911 -37.902 1.00 65.81 1077 PHE A CA 1
ATOM 9029 C C . PHE A 1 1077 ? 15.155 -15.857 -38.348 1.00 65.81 1077 PHE A C 1
ATOM 9031 O O . PHE A 1 1077 ? 14.667 -16.783 -39.002 1.00 65.81 1077 PHE A O 1
ATOM 9038 N N . ILE A 1 1078 ? 14.469 -14.738 -38.088 1.00 61.75 1078 ILE A N 1
ATOM 9039 C CA . ILE A 1 1078 ? 13.080 -14.512 -38.523 1.00 61.75 1078 ILE A CA 1
ATOM 9040 C C . ILE A 1 1078 ? 12.969 -14.547 -40.058 1.00 61.75 1078 ILE A C 1
ATOM 9042 O O . ILE A 1 1078 ? 12.046 -15.169 -40.590 1.00 61.75 1078 ILE A O 1
ATOM 9046 N N . SER A 1 1079 ? 13.922 -13.945 -40.776 1.00 56.16 1079 SER A N 1
ATOM 9047 C CA . SER A 1 1079 ? 13.931 -13.926 -42.247 1.00 56.16 1079 SER A CA 1
ATOM 9048 C C . SER A 1 1079 ? 14.091 -15.326 -42.850 1.00 56.16 1079 SER A C 1
ATOM 9050 O O . SER A 1 1079 ? 13.355 -15.679 -43.770 1.00 56.16 1079 SER A O 1
ATOM 9052 N N . SER A 1 1080 ? 14.963 -16.173 -42.291 1.00 58.78 1080 SER A N 1
ATOM 9053 C CA . SER A 1 1080 ? 15.142 -17.568 -42.730 1.00 58.78 1080 SER A CA 1
ATOM 9054 C C . SER A 1 1080 ? 13.869 -18.411 -42.550 1.00 58.78 1080 SER A C 1
ATOM 9056 O O . SER A 1 1080 ? 13.528 -19.239 -43.399 1.00 58.78 1080 SER A O 1
ATOM 9058 N N . ARG A 1 1081 ? 13.109 -18.136 -41.481 1.00 54.66 1081 ARG A N 1
ATOM 9059 C CA . ARG A 1 1081 ? 11.807 -18.747 -41.166 1.00 54.66 1081 ARG A CA 1
ATOM 9060 C C . ARG A 1 1081 ? 10.734 -18.317 -42.178 1.00 54.66 1081 ARG A C 1
ATOM 9062 O O . ARG A 1 1081 ? 9.917 -19.138 -42.595 1.00 54.66 1081 ARG A O 1
ATOM 9069 N N . GLY A 1 1082 ? 10.782 -17.058 -42.623 1.00 46.94 1082 GLY A N 1
ATOM 9070 C CA . GLY A 1 1082 ? 9.970 -16.530 -43.724 1.00 46.94 1082 GLY A CA 1
ATOM 9071 C C . GLY A 1 1082 ? 10.310 -17.164 -45.075 1.00 46.94 1082 GLY A C 1
ATOM 9072 O O . GLY A 1 1082 ? 9.410 -17.631 -45.767 1.00 46.94 1082 GLY A O 1
ATOM 9073 N N . ILE A 1 1083 ? 11.598 -17.263 -45.420 1.00 40.91 1083 ILE A N 1
ATOM 9074 C CA . ILE A 1 1083 ? 12.067 -17.869 -46.679 1.00 40.91 1083 ILE A CA 1
ATOM 9075 C C . ILE A 1 1083 ? 11.644 -19.341 -46.768 1.00 40.91 1083 ILE A C 1
ATOM 9077 O O . ILE A 1 1083 ? 11.083 -19.734 -47.789 1.00 40.91 1083 ILE A O 1
ATOM 9081 N N . LYS A 1 1084 ? 11.792 -20.130 -45.691 1.00 38.00 1084 LYS A N 1
ATOM 9082 C CA . LYS A 1 1084 ? 11.288 -21.515 -45.664 1.00 38.00 1084 LYS A CA 1
ATOM 9083 C C . LYS A 1 1084 ? 9.771 -21.599 -45.861 1.00 38.00 1084 LYS A C 1
ATOM 9085 O O . LYS A 1 1084 ? 9.331 -22.449 -46.623 1.00 38.00 1084 LYS A O 1
ATOM 9090 N N . LYS A 1 1085 ? 8.975 -20.702 -45.260 1.00 36.66 1085 LYS A N 1
ATOM 9091 C CA . LYS A 1 1085 ? 7.514 -20.655 -45.484 1.00 36.66 1085 LYS A CA 1
ATOM 9092 C C . LYS A 1 1085 ? 7.116 -20.226 -46.902 1.00 36.66 1085 LYS A C 1
ATOM 9094 O O . LYS A 1 1085 ? 6.093 -20.689 -47.396 1.00 36.66 1085 LYS A O 1
ATOM 9099 N N . ILE A 1 1086 ? 7.897 -19.358 -47.546 1.00 37.69 1086 ILE A N 1
ATOM 9100 C CA . ILE A 1 1086 ? 7.638 -18.884 -48.916 1.00 37.69 1086 ILE A CA 1
ATOM 9101 C C . ILE A 1 1086 ? 8.057 -19.944 -49.950 1.00 37.69 1086 ILE A C 1
ATOM 9103 O O . ILE A 1 1086 ? 7.338 -20.158 -50.922 1.00 37.69 1086 ILE A O 1
ATOM 9107 N N . GLN A 1 1087 ? 9.161 -20.665 -49.723 1.00 34.91 1087 GLN A N 1
ATOM 9108 C CA . GLN A 1 1087 ? 9.592 -21.772 -50.589 1.00 34.91 1087 GLN A CA 1
ATOM 9109 C C . GLN A 1 1087 ? 8.677 -23.005 -50.508 1.00 34.91 1087 GLN A C 1
ATOM 9111 O O . GLN A 1 1087 ? 8.558 -23.727 -51.492 1.00 34.91 1087 GLN A O 1
ATOM 9116 N N . THR A 1 1088 ? 7.964 -23.225 -49.397 1.00 40.56 1088 THR A N 1
ATOM 9117 C CA . THR A 1 1088 ? 6.958 -24.303 -49.280 1.00 40.56 1088 THR A CA 1
ATOM 9118 C C . THR A 1 1088 ? 5.608 -23.983 -49.939 1.00 40.56 1088 THR A C 1
ATOM 9120 O O . THR A 1 1088 ? 4.644 -24.719 -49.756 1.00 40.56 1088 THR A O 1
ATOM 9123 N N . GLY A 1 1089 ? 5.512 -22.910 -50.733 1.00 39.84 1089 GLY A N 1
ATOM 9124 C CA . GLY A 1 1089 ? 4.322 -22.547 -51.517 1.00 39.84 1089 GLY A CA 1
ATOM 9125 C C . GLY A 1 1089 ? 4.020 -23.459 -52.717 1.00 39.84 1089 GLY A C 1
ATOM 9126 O O . GLY A 1 1089 ? 3.289 -23.048 -53.616 1.00 39.84 1089 GLY A O 1
ATOM 9127 N N . GLN A 1 1090 ? 4.581 -24.670 -52.765 1.00 30.95 1090 GLN A N 1
ATOM 9128 C CA . GLN A 1 1090 ? 4.325 -25.666 -53.801 1.00 30.95 1090 GLN A CA 1
ATOM 9129 C C . GLN A 1 1090 ? 3.876 -26.987 -53.177 1.00 30.95 1090 GLN A C 1
ATOM 9131 O O . GLN A 1 1090 ? 4.620 -27.630 -52.438 1.00 30.95 1090 GLN A O 1
ATOM 9136 N N . VAL A 1 1091 ? 2.665 -27.421 -53.532 1.00 34.69 1091 VAL A N 1
ATOM 9137 C CA . VAL A 1 1091 ? 2.232 -28.805 -53.333 1.00 34.69 1091 VAL A CA 1
ATOM 9138 C C . VAL A 1 1091 ? 2.891 -29.651 -54.420 1.00 34.69 1091 VAL A C 1
ATOM 9140 O O . VAL A 1 1091 ? 2.342 -29.802 -55.507 1.00 34.69 1091 VAL A O 1
ATOM 9143 N N . TYR A 1 1092 ? 4.065 -30.199 -54.116 1.00 25.92 1092 TYR A N 1
ATOM 9144 C CA . TYR A 1 1092 ? 4.621 -31.336 -54.842 1.00 25.92 1092 TYR A CA 1
ATOM 9145 C C . TYR A 1 1092 ? 5.078 -32.400 -53.851 1.00 25.92 1092 TYR A C 1
ATOM 9147 O O . TYR A 1 1092 ? 5.985 -32.192 -53.049 1.00 25.92 1092 TYR A O 1
ATOM 9155 N N . THR A 1 1093 ? 4.431 -33.558 -53.927 1.00 38.09 1093 THR A N 1
ATOM 9156 C CA . THR A 1 1093 ? 4.908 -34.805 -53.336 1.00 38.09 1093 THR A CA 1
ATOM 9157 C C . THR A 1 1093 ? 6.196 -35.222 -54.039 1.00 38.09 1093 THR A C 1
ATOM 9159 O O . THR A 1 1093 ? 6.147 -35.672 -55.185 1.00 38.09 1093 THR A O 1
ATOM 9162 N N . LEU A 1 1094 ? 7.335 -35.097 -53.361 1.00 24.44 1094 LEU A N 1
ATOM 9163 C CA . LEU A 1 1094 ? 8.600 -35.687 -53.793 1.00 24.44 1094 LEU A CA 1
ATOM 9164 C C . LEU A 1 1094 ? 9.217 -36.473 -52.634 1.00 24.44 1094 LEU A C 1
ATOM 9166 O O . LEU A 1 1094 ? 9.534 -35.921 -51.583 1.00 24.44 1094 LEU A O 1
ATOM 9170 N N . HIS A 1 1095 ? 9.334 -37.781 -52.853 1.00 31.62 1095 HIS A N 1
ATOM 9171 C CA . HIS A 1 1095 ? 10.145 -38.693 -52.054 1.00 31.62 1095 HIS A CA 1
ATOM 9172 C C . HIS A 1 1095 ? 11.633 -38.488 -52.368 1.00 31.62 1095 HIS A C 1
ATOM 9174 O O . HIS A 1 1095 ? 11.947 -38.241 -53.532 1.00 31.62 1095 HIS A O 1
ATOM 9180 N N . SER A 1 1096 ? 12.497 -38.774 -51.380 1.00 32.00 1096 SER A N 1
ATOM 9181 C CA . SER A 1 1096 ? 13.939 -39.107 -51.508 1.00 32.00 1096 SER A CA 1
ATOM 9182 C C . SER A 1 1096 ? 14.867 -38.051 -52.151 1.00 32.00 1096 SER A C 1
ATOM 9184 O O . SER A 1 1096 ? 14.480 -37.335 -53.065 1.00 32.00 1096 SER A O 1
ATOM 9186 N N . ASP A 1 1097 ? 16.131 -37.889 -51.759 1.00 40.09 1097 ASP A N 1
ATOM 9187 C CA . ASP A 1 1097 ? 16.933 -38.474 -50.665 1.00 40.09 1097 ASP A CA 1
ATOM 9188 C C . ASP A 1 1097 ? 17.957 -37.413 -50.178 1.00 40.09 1097 ASP A C 1
ATOM 9190 O O . ASP A 1 1097 ? 17.912 -36.261 -50.612 1.00 40.09 1097 ASP A O 1
ATOM 9194 N N . ASP A 1 1098 ? 18.869 -37.796 -49.277 1.00 37.28 1098 ASP A N 1
ATOM 9195 C CA . ASP A 1 1098 ? 20.016 -37.017 -48.771 1.00 37.28 1098 ASP A CA 1
ATOM 9196 C C . ASP A 1 1098 ? 19.732 -35.885 -47.759 1.00 37.28 1098 ASP A C 1
ATOM 9198 O O . ASP A 1 1098 ? 20.040 -34.708 -47.955 1.00 37.28 1098 ASP A O 1
ATOM 9202 N N . CYS A 1 1099 ? 19.283 -36.283 -46.562 1.00 31.81 1099 CYS A N 1
ATOM 9203 C CA . CYS A 1 1099 ? 19.678 -35.606 -45.320 1.00 31.81 1099 CYS A CA 1
ATOM 9204 C C . CYS A 1 1099 ? 19.873 -36.637 -44.193 1.00 31.81 1099 CYS A C 1
ATOM 9206 O O . CYS A 1 1099 ? 18.913 -37.231 -43.703 1.00 31.81 1099 CYS A O 1
ATOM 9208 N N . SER A 1 1100 ? 21.124 -36.861 -43.787 1.00 36.06 1100 SER A N 1
ATOM 9209 C CA . SER A 1 1100 ? 21.581 -38.045 -43.038 1.00 36.06 1100 SER A CA 1
ATOM 9210 C C . SER A 1 1100 ? 21.230 -38.109 -41.539 1.00 36.06 1100 SER A C 1
ATOM 9212 O O . SER A 1 1100 ? 21.712 -39.008 -40.860 1.00 36.06 1100 SER A O 1
ATOM 9214 N N . ASP A 1 1101 ? 20.394 -37.203 -41.017 1.00 35.53 1101 ASP A N 1
ATOM 9215 C CA . ASP A 1 1101 ? 20.131 -37.049 -39.568 1.00 35.53 1101 ASP A CA 1
ATOM 9216 C C . ASP A 1 1101 ? 18.638 -37.144 -39.171 1.00 35.53 1101 ASP A C 1
ATOM 9218 O O . ASP A 1 1101 ? 18.239 -36.716 -38.086 1.00 35.53 1101 ASP A O 1
ATOM 9222 N N . CYS A 1 1102 ? 17.774 -37.693 -40.032 1.00 32.34 1102 CYS A N 1
ATOM 9223 C CA . CYS A 1 1102 ? 16.336 -37.822 -39.758 1.00 32.34 1102 CYS A CA 1
ATOM 9224 C C . CYS A 1 1102 ? 15.906 -39.280 -39.534 1.00 32.34 1102 CYS A C 1
ATOM 9226 O O . CYS A 1 1102 ? 15.433 -39.947 -40.452 1.00 32.34 1102 CYS A O 1
ATOM 9228 N N . ILE A 1 1103 ? 15.988 -39.755 -38.285 1.00 31.17 1103 ILE A N 1
ATOM 9229 C CA . ILE A 1 1103 ? 15.248 -40.953 -37.862 1.00 31.17 1103 ILE A CA 1
ATOM 9230 C C . ILE A 1 1103 ? 13.764 -40.582 -37.768 1.00 31.17 1103 ILE A C 1
ATOM 9232 O O . ILE A 1 1103 ? 13.338 -39.913 -36.824 1.00 31.17 1103 ILE A O 1
ATOM 9236 N N . ILE A 1 1104 ? 12.978 -41.034 -38.743 1.00 33.72 1104 ILE A N 1
ATOM 9237 C CA . ILE A 1 1104 ? 11.522 -41.102 -38.621 1.00 33.72 1104 ILE A CA 1
ATOM 9238 C C . ILE A 1 1104 ? 11.209 -42.295 -37.713 1.00 33.72 1104 ILE A C 1
ATOM 9240 O O . ILE A 1 1104 ? 11.623 -43.417 -37.993 1.00 33.72 1104 ILE A O 1
ATOM 9244 N N . MET A 1 1105 ? 10.499 -42.046 -36.615 1.00 30.47 1105 MET A N 1
ATOM 9245 C CA . MET A 1 1105 ? 9.770 -43.087 -35.895 1.00 30.47 1105 MET A CA 1
ATOM 9246 C C . MET A 1 1105 ? 8.288 -42.854 -36.148 1.00 30.47 1105 MET A C 1
ATOM 9248 O O . MET A 1 1105 ? 7.778 -41.776 -35.831 1.00 30.47 1105 MET A O 1
ATOM 9252 N N . ASP A 1 1106 ? 7.631 -43.857 -36.723 1.00 36.09 1106 ASP A N 1
ATOM 9253 C CA . ASP A 1 1106 ? 6.185 -43.870 -36.908 1.00 36.09 1106 ASP A CA 1
ATOM 9254 C C . ASP A 1 1106 ? 5.454 -43.755 -35.561 1.00 36.09 1106 ASP A C 1
ATOM 9256 O O . ASP A 1 1106 ? 5.964 -44.156 -34.509 1.00 36.09 1106 ASP A O 1
ATOM 9260 N N . ILE A 1 1107 ? 4.256 -43.172 -35.607 1.00 35.25 1107 ILE A N 1
ATOM 9261 C CA . ILE A 1 1107 ? 3.362 -43.018 -34.459 1.00 35.25 1107 ILE A CA 1
ATOM 9262 C C . ILE A 1 1107 ? 2.120 -43.873 -34.713 1.00 35.25 1107 ILE A C 1
ATOM 9264 O O . ILE A 1 1107 ? 1.308 -43.514 -35.566 1.00 35.25 1107 ILE A O 1
ATOM 9268 N N . ASP A 1 1108 ? 1.987 -44.940 -33.925 1.00 37.69 1108 ASP A N 1
ATOM 9269 C CA . ASP A 1 1108 ? 0.705 -45.519 -33.495 1.00 37.69 1108 ASP A CA 1
ATOM 9270 C C . ASP A 1 1108 ? 0.361 -44.974 -32.089 1.00 37.69 1108 ASP A C 1
ATOM 9272 O O . ASP A 1 1108 ? 1.294 -44.874 -31.250 1.00 37.69 1108 ASP A O 1
#

Foldseek 3Di:
DDDDDDDDDDPPDDPDDQAEAEDELCNLQDFQVVNCVVPVRHNWYAYPPPRDTADSVQRADPVVLVVDDDPQSNLSRRGHADPPPRGRDNDVDRQQEEEDEPVCLQPFPVRLCVVPVRHNWYAYPVPRHTDDSVQSADPVVLVPDPDLVSNCSSRGHPLEDEQDLQDFQVRLCVVNPVGFYAYPVPRDTDDNVQRARPVVLVVPFPDLCVNCSRRGHPFEEEDEPCCLQPFPVRLCVVGVRGSWYAYPVGSDTQDNVQSADPVVLVVDDDLCSNCSRGGHNFEEEDEPVCLQPFQVRLLVVGVRGSWYAYPVPSDTDDNDGFNADPVVLVVDPDLQSNCSRRGNPQEEEDEPVCLQPFQVRLLVVHVRGRWYAYPVPRDTDDSVQSADPVVLVPDDDLVVNCSRRGHDFEEEDDPVCVPPDLVVLCVVRVRGPWYAYPPPRDTQDNVRRDDPVPPPPDDDDDDDDDDDDDDDDDDDDPVVVVVVVVVVVVVVVVPPPPPPPPDDDDPDDDDPLQFAPVLNCVVCVPDCWDADPVPRDTDDADDDPVVLVVVVVVLVVVCVVCVVVVVVVVVVCVVPVVPPPPCPPVVVVVVVVCVVVVPDDDDDPPPDPPVRVVVVVVVVVVVVSVVVVVVSVQSVPPHDDDDPDDPDDDDPVLVPDPDPLSNQSNHQHADPPPRHRAPDVQGDLVCQLVVVVVCLVVDDLVDPLQSVLQNVQSNPDPAQLLRADAQEPVQWDPWAWDDDAPWWTKTKTWRAFAGFRHAGPNVRDTHHPGTAIWIWTWTPPPPPPDPLNSQQSVLLSVLQPFAQAKGFRYKYADPVVRTITTTIHDAPCAFQLSNLLVCVQPQDLLNLLQALLSVLRQLLSSVVVQKDQLADARNQWGHHPRYIHGHDSSPMDGQPDDPPDDDQPFQKYQLLLFALCSLLVDDDHLLRVLSSSLQRSQCSQNVAHFPQPDAPALVSSLVVLVAAHGDHDPLDDVLSVVLSCQSRANDSVSHDGSVVSSVSSVVCVVVSVPPPPPRRHPDDDDDDDDDDDDDDDDDPVCRVVVSVVSRGDPNNDRGMDGDDHPNDRDHRHHDPDNPVVVVVVVVVVVVVPDPDDDDDDDDDPDDDDDDD

pLDDT: mean 72.48, std 21.04, range [23.55, 98.56]

InterPro domains:
  IPR000719 Protein kinase domain [PS50011] (732-1007)
  IPR001245 Serine-threonine/tyrosine-protein kinase, catalytic domain [PF07714] (737-1000)
  IPR001245 Serine-threonine/tyrosine-protein kinase, catalytic domain [PR00109] (824-837)
  IPR001245 Serine-threonine/tyrosine-protein kinase, catalytic domain [PR00109] (861-879)
  IPR001245 Serine-threonine/tyrosine-protein kinase, catalytic domain [PR00109] (928-950)
  IPR001245 Serine-threonine/tyrosine-protein kinase, catalytic domain [PR00109] (972-994)
  IPR011009 Protein kinase-like domain superfamily [SSF56112] (719-1025)
  IPR036280 Multiheme cytochrome superfamily [SSF48695] (78-201)
  IPR051681 Serine/Threonine Kinases and Pseudokinases [PTHR44329] (604-1001)

Secondary structure (DSSP, 8-state):
-----------SS------EEEE-GGGGGS-HHHHHHHHTT-SEEEETTT--B-BTTTTB-HHHHTT---HHHHHHHHH-B-TTT-PBPSSSS-TTEEEE-GGGGTS-HHHHHHHHTT-SEEEETTT-PBPBTTTTB-HHHHHH---HHHHHHHHHGGGEEE--TTS-HHHHHHHTTT-EEE-TTT-PBPBTTTTB-HHHHHH--S-HHHHHHHHHTT-EEEE-GGGGGS-HHHHHHHHTTSSEEEETTTS-BPBTTTTB-HHHHTT---HHHHHHHHH-S--EEE-GGGGGS-HHHHHHHHTT-S-EEETTT--EE--SSS-S-HHHHTT---HHHHHHHHHTT-EEEEPGGGGGS-HHHHHHHHTT-SEEEETTT--B--TTTSS-HHHHHH---HHHHHHHHH-S--EEEPGGGGGS-HHHHHHHTTT-S-EEETTT-PBPBTTTTB-HHHHTT-----------------PPPHHHHHHHHHHHHHHHHHT--SGGGS--PPPSPPPTTTS-HHHHHHHTTT-S-EE-TTT--EESSS--HHHHHHHHHHHHHHHHHHHHHHHHHHHHHHHHHTTTTS-TTTHHHHHHHHGGGTTSS----TTS-HHHHHHHHHHHHHHHHHHHHHHHHHHTTSSS---S---SS-HHHHHH---HHHHHHHHH-B-TTT-PBPSSTT--HHHHHHHHHTTGGG---S-HHHHHHHHHHHHH-SSGGG--EE--GGGEEEEEEEEE-SSEEEEEEEESS--EEEEETTTTEEEE--SEEEEEEEETTTTS--HHHHHHHHHHHHHTTSTTBPPEEEEEE-TTT--EEEEEEP-TT-BHHHHHHHHTTT--HHHHHHHHHHHHHHHHHHHHTTEE-SS-STTSEEE-SS-EEE---TT-EETT----S-S---EEE-GGGS-HHHHTTPPP-HHHHHHHHHHHHHHHHH-S-TTTTS--SHHHHHHHHTT--PPPPTTS-HHHHHHHHHHT-SSGGGSPPHHHHHHHHHHHHHHHHHS-SSSS-SS---------S------TTHHHHHHHH----TT---S-EEE---S-PPPP---S-HHHHHHHHHHHHHHT-----------TT-------